Protein 6H0H (pdb70)

Foldseek 3Di:
DQQEFEEEEDQQLVVVLQVVVCVVPVRHYHYDDQDPDLSVVVVQVVCVVVLHDHTQKYKDWLLRQLQCVVVPFFDFPQVVCVCVCQWFDPVQVVSQDALRTGRFFFQFWFLWWKKFQQVLQVVLVHDPQPQAALVSVVVSLVSQCVVDVLAAQAADLFFPLVLQFQLQQQVWAQWDADDSRFAIEGPCLPTVSNVLVLVSVLVCLVVVSHHNPDDPPDLVRLVCCQVRRGGIDGITQQCPLCCVARNVNQAQRMAIAGDHGNVSDQEIGGGITITMTGTPSDPPNVVSVVSRCCCRPNPVSLSSVLSGGHHRTDVLLVDCCQQQDQFHQHPVGDTTRRRNRDSRSVRVVSSVVRYDDDHDHRSRVSVLRVCLCVQCSCSSVHVDRNSRSSVVSSVVVQVVSVVVNHRYHD/DAQEFEEEEDQVLVVVLQVVVCVVPVHHYRYDDCDPQLSVVVVQVVCVVVVHDHTQKYKAWLLRQLQCVVVPFFDFCQVVCVPVCQWFDVVQVVSQDDPRTGRFFFQFFFLWWKKFQQVLLVVLVHDVQPQLALVSVVVSLVSQCVVDVLAAQAADLFFLLVLQFQLQQQVWAQWDADDSRFEIEGHLLPTVSNVLVLVSVLVCLVVVSHHNPDDPPDLVRLVCCQVRSGGIDGITQLCQLVCCASNVNLAQRMAIAGDHGNVSDLGIGGRITITMTGTPSDPCNVVSVVSRCCCRPNPVNLSSVLSGGHHRTDVLLVDCSQQVDQFHQHPVRDTTNRNNRDSRSVRVVSSVVSYDPDHDRRSRVSVLSVCLCVQCSCVRVNPDRNSRSSVVSSVVVQVVSVVVNHNYHD

Solvent-accessible surface area: 32205 Å² total; per-residue (Å²): 194,62,162,44,0,45,0,7,4,32,14,43,5,1,150,54,0,5,35,36,9,59,171,143,56,64,33,127,10,49,48,34,55,8,11,18,36,46,99,0,0,71,15,1,59,25,10,57,129,43,69,47,33,27,2,9,0,0,4,1,13,6,12,0,0,18,12,6,5,77,112,43,26,5,38,58,5,54,114,84,8,118,42,18,117,111,50,1,19,102,32,8,18,72,28,0,72,22,86,70,92,7,26,0,0,0,10,7,8,0,2,0,0,0,0,5,2,81,85,14,0,76,159,16,58,14,67,3,89,145,10,131,32,8,82,48,0,20,70,3,0,78,102,0,34,86,60,21,123,104,56,47,0,7,16,9,34,19,68,7,11,21,0,3,6,0,0,25,1,16,56,8,71,1,0,63,34,64,83,113,16,118,44,2,35,0,55,2,79,62,22,85,1,1,107,41,0,22,121,15,1,38,87,0,14,96,77,132,9,7,17,36,90,9,80,32,49,14,54,14,18,12,93,3,0,55,85,1,30,2,0,0,7,9,13,0,1,37,0,0,2,11,0,3,45,37,0,73,73,0,41,30,69,0,53,0,13,66,13,0,5,15,126,31,76,162,8,3,0,39,20,22,3,4,0,0,0,0,4,121,79,15,120,55,37,102,11,0,15,59,0,0,49,22,1,2,56,24,105,0,20,104,28,5,3,44,10,2,12,4,5,5,6,87,69,0,48,129,21,103,61,1,104,80,15,36,51,0,61,26,55,129,41,131,79,31,64,0,0,39,39,39,77,6,5,108,30,2,37,84,0,41,79,26,26,58,137,50,30,58,52,0,7,3,0,16,72,0,27,46,22,1,39,108,70,0,20,140,3,8,107,33,141,30,55,0,62,105,0,1,45,44,0,7,132,24,0,11,50,31,0,123,131,97,67,31,71,13,130,134,172,55,145,48,0,46,0,30,4,29,20,54,10,0,144,50,0,4,14,29,13,21,111,137,61,68,29,102,5,49,46,109,96,35,7,21,40,49,137,0,1,65,75,2,60,76,10,65,154,78,70,82,59,32,2,8,0,0,4,1,13,9,14,0,0,26,45,11,5,103,158,40,31,4,31,56,0,55,117,59,5,98,41,24,90,102,55,1,23,103,36,13,26,72,30,0,61,24,129,66,90,5,26,0,0,1,10,6,8,0,2,0,0,0,0,1,1,65,92,25,0,70,163,15,51,14,60,2,84,147,8,126,33,8,81,48,0,20,76,5,0,78,99,0,44,87,56,25,119,123,48,43,0,6,17,9,29,16,65,8,12,21,0,1,4,0,0,26,0,21,45,3,114,2,1,58,41,80,88,149,36,94,27,0,47,0,57,0,63,40,17,119,6,0,105,77,0,18,158,14,0,41,79,0,21,85,79,148,10,8,17,33,183,20,88,32,77,41,127,84,18,28,47,3,0,23,30,0,30,1,0,0,6,9,11,0,0,38,0,0,4,10,0,2,49,42,0,24,9,0,10,25,29,0,54,1,13,77,12,0,3,26,134,38,73,148,8,3,0,46,17,20,2,6,0,0,0,0,5,124,84,15,120,54,34,96,15,0,10,60,0,0,49,18,1,2,45,27,101,0,18,98,24,3,6,48,13,3,11,5,4,5,4,89,65,0,49,124,23,92,61,2,87,76,16,37,40,0,46,26,50,24,17,84,130,31,61,0,1,42,38,42,86,6,6,113,30,2,36,73,1,41,81,13,35,59,139,31,27,62,59,1,14,3,1,15,68,0,25,34,20,1,36,108,71,0,15,124,5,9,100,30,143,21,62,1,65,100,0,0,45,42,0,8,128,17,0,9,48,43,0,118,133,100,48,40,49,14,114,143

Nearest PDB structures (foldseek):
  6h0h-assembly2_B  TM=9.991E-01  e=1.687E-83  Bifidobacterium animalis subsp. lactis Bl-04
  7vfq-assembly4_D  TM=8.500E-01  e=2.155E-28  Bifidobacterium longum subsp. infantis ATCC 15697 = JCM 1222 = DSM 20088
  2z8d-assembly1_A  TM=8.404E-01  e=9.253E-28  Bifidobacterium longum
  2z8d-assembly2_B  TM=8.342E-01  e=9.524E-27  Bifidobacterium longum
  3uor-assembly2_B  TM=7.161E-01  e=2.279E-20  Xanthomonas citri pv. citri str. 306

Structure (mmCIF, N/CA/C/O backbone):
data_6H0H
#
_entry.id   6H0H
#
_cell.length_a   56.350
_cell.length_b   71.690
_cell.length_c   88.710
_cell.angle_alpha   90.00
_cell.angle_beta   95.04
_cell.angle_gamma   90.00
#
_symmetry.space_group_name_H-M   'P 1 21 1'
#
loop_
_entity.id
_entity.type
_entity.pdbx_description
1 polymer 'Probable solute binding protein of ABC transporter system for sugars'
2 branched beta-D-galactopyranose-(1-6)-beta-D-galactopyranose
3 non-polymer alpha-D-galactopyranose
4 non-polymer beta-D-galactopyranose
5 non-polymer 'TETRAETHYLENE GLYCOL'
6 non-polymer DI(HYDROXYETHYL)ETHER
7 water water
#
loop_
_atom_site.group_PDB
_atom_site.id
_atom_site.type_symbol
_atom_site.label_atom_id
_atom_site.label_alt_id
_atom_site.label_comp_id
_atom_site.label_asym_id
_atom_site.label_entity_id
_atom_site.label_seq_id
_atom_site.pdbx_PDB_ins_code
_atom_site.Cartn_x
_atom_site.Cartn_y
_atom_site.Cartn_z
_atom_site.occupancy
_atom_site.B_iso_or_equiv
_atom_site.auth_seq_id
_atom_site.auth_comp_id
_atom_site.auth_asym_id
_atom_site.auth_atom_id
_atom_site.pdbx_PDB_model_num
ATOM 1 N N . ASN A 1 17 ? 31.093 49.529 37.824 1.00 39.16 54 ASN A N 1
ATOM 2 C CA . ASN A 1 17 ? 30.680 48.222 38.319 1.00 53.90 54 ASN A CA 1
ATOM 3 C C . ASN A 1 17 ? 29.465 48.311 39.251 1.00 32.38 54 ASN A C 1
ATOM 4 O O . ASN A 1 17 ? 28.888 47.282 39.606 1.00 45.29 54 ASN A O 1
ATOM 14 N N . VAL A 1 18 ? 29.081 49.526 39.649 1.00 21.65 55 VAL A N 1
ATOM 15 C CA . VAL A 1 18 ? 27.978 49.697 40.601 1.00 18.03 55 VAL A CA 1
ATOM 16 C C . VAL A 1 18 ? 26.651 49.354 39.932 1.00 23.99 55 VAL A C 1
ATOM 17 O O . VAL A 1 18 ? 26.250 49.980 38.944 1.00 21.43 55 VAL A O 1
ATOM 30 N N . LYS A 1 19 ? 25.942 48.380 40.495 1.00 16.94 56 LYS A N 1
ATOM 31 C CA . LYS A 1 19 ? 24.657 47.944 39.972 1.00 16.37 56 LYS A CA 1
ATOM 32 C C . LYS A 1 19 ? 23.517 48.130 40.962 1.00 14.13 56 LYS A C 1
ATOM 33 O O . LYS A 1 19 ? 22.370 47.820 40.631 1.00 14.72 56 LYS A O 1
ATOM 52 N N . GLU A 1 20 ? 23.788 48.677 42.147 1.00 14.12 57 GLU A N 1
ATOM 53 C CA . GLU A 1 20 ? 22.775 48.819 43.182 1.00 12.23 57 GLU A CA 1
ATOM 54 C C . GLU A 1 20 ? 23.187 49.953 44.097 1.00 11.47 57 GLU A C 1
ATOM 55 O O . GLU A 1 20 ? 24.383 50.165 44.336 1.00 11.56 57 GLU A O 1
ATOM 67 N N . ILE A 1 21 ? 22.187 50.671 44.608 1.00 11.06 58 ILE A N 1
ATOM 68 C CA . ILE A 1 21 ? 22.398 51.654 45.663 1.00 10.55 58 ILE A CA 1
ATOM 69 C C . ILE A 1 21 ? 21.328 51.474 46.729 1.00 10.38 58 ILE A C 1
ATOM 70 O O . ILE A 1 21 ? 20.269 50.894 46.488 1.00 11.16 58 ILE A O 1
ATOM 86 N N A ASP A 1 22 ? 21.626 51.981 47.927 0.52 10.03 59 ASP A N 1
ATOM 87 N N B ASP A 1 22 ? 21.619 51.983 47.923 0.48 10.03 59 ASP A N 1
ATOM 88 C CA A ASP A 1 22 ? 20.719 51.942 49.069 0.52 9.97 59 ASP A CA 1
ATOM 89 C CA B ASP A 1 22 ? 20.686 51.940 49.039 0.48 9.84 59 ASP A CA 1
ATOM 90 C C A ASP A 1 22 ? 20.209 53.342 49.377 0.52 9.33 59 ASP A C 1
ATOM 91 C C B ASP A 1 22 ? 20.204 53.337 49.383 0.48 9.33 59 ASP A C 1
ATOM 92 O O A ASP A 1 22 ? 21.004 54.283 49.479 0.52 9.04 59 ASP A O 1
ATOM 93 O O B ASP A 1 22 ? 21.011 54.265 49.503 0.48 9.05 59 ASP A O 1
ATOM 110 N N . VAL A 1 23 ? 18.890 53.480 49.516 1.00 9.24 60 VAL A N 1
ATOM 111 C CA . VAL A 1 23 ? 18.245 54.770 49.756 1.00 8.81 60 VAL A CA 1
ATOM 112 C C . VAL A 1 23 ? 17.305 54.638 50.950 1.00 8.69 60 VAL A C 1
ATOM 113 O O . VAL A 1 23 ? 16.508 53.700 51.010 1.00 8.97 60 VAL A O 1
ATOM 126 N N . TRP A 1 24 ? 17.395 55.567 51.896 1.00 8.30 61 TRP A N 1
ATOM 127 C CA . TRP A 1 24 ? 16.396 55.677 52.956 1.00 8.17 61 TRP A CA 1
ATOM 128 C C . TRP A 1 24 ? 15.558 56.918 52.711 1.00 8.07 61 TRP A C 1
ATOM 129 O O . TRP A 1 24 ? 16.103 58.006 52.532 1.00 8.28 61 TRP A O 1
ATOM 150 N N . ALA A 1 25 ? 14.244 56.755 52.702 1.00 7.94 62 ALA A N 1
ATOM 151 C CA . ALA A 1 25 ? 13.344 57.865 52.440 1.00 7.70 62 ALA A CA 1
ATOM 152 C C . ALA A 1 25 ? 11.925 57.431 52.755 1.00 7.86 62 ALA A C 1
ATOM 153 O O . ALA A 1 25 ? 11.583 56.255 52.612 1.00 8.23 62 ALA A O 1
ATOM 160 N N . TRP A 1 26 ? 11.107 58.390 53.185 1.00 8.79 63 TRP A N 1
ATOM 161 C CA . TRP A 1 26 ? 9.698 58.151 53.491 1.00 8.85 63 TRP A CA 1
ATOM 162 C C . TRP A 1 26 ? 8.719 58.854 52.545 1.00 7.87 63 TRP A C 1
ATOM 163 O O . TRP A 1 26 ? 7.528 58.533 52.570 1.00 8.79 63 TRP A O 1
ATOM 184 N N . ASP A 1 27 ? 9.182 59.783 51.716 1.00 7.99 64 ASP A N 1
ATOM 185 C CA . ASP A 1 27 ? 8.316 60.444 50.749 1.00 8.37 64 ASP A CA 1
ATOM 186 C C . ASP A 1 27 ? 7.583 59.382 49.929 1.00 9.23 64 ASP A C 1
ATOM 187 O O . ASP A 1 27 ? 8.229 58.491 49.366 1.00 9.11 64 ASP A O 1
ATOM 196 N N . PRO A 1 28 ? 6.245 59.425 49.856 1.00 9.55 65 PRO A N 1
ATOM 197 C CA . PRO A 1 28 ? 5.491 58.304 49.268 1.00 11.41 65 PRO A CA 1
ATOM 198 C C . PRO A 1 28 ? 5.639 58.171 47.770 1.00 9.20 65 PRO A C 1
ATOM 199 O O . PRO A 1 28 ? 5.246 57.133 47.217 1.00 10.96 65 PRO A O 1
ATOM 210 N N . SER A 1 29 ? 6.135 59.192 47.088 1.00 9.31 66 SER A N 1
ATOM 211 C CA . SER A 1 29 ? 6.358 59.117 45.653 1.00 8.63 66 SER A CA 1
ATOM 212 C C . SER A 1 29 ? 7.651 58.396 45.304 1.00 9.81 66 SER A C 1
ATOM 213 O O . SER A 1 29 ? 7.840 58.029 44.140 1.00 9.08 66 SER A O 1
ATOM 221 N N . LEU A 1 30 ? 8.562 58.209 46.260 1.00 9.02 67 LEU A N 1
ATOM 222 C CA . LEU A 1 30 ? 9.891 57.754 45.877 1.00 8.88 67 LEU A CA 1
ATOM 223 C C . LEU A 1 30 ? 9.888 56.307 45.390 1.00 9.17 67 LEU A C 1
ATOM 224 O O . LEU A 1 30 ? 10.706 55.937 44.542 1.00 10.25 67 LEU A O 1
ATOM 240 N N . LYS A 1 31 ? 8.965 55.486 45.877 1.00 9.38 68 LYS A N 1
ATOM 241 C CA . LYS A 1 31 ? 8.889 54.121 45.372 1.00 9.85 68 LYS A CA 1
ATOM 242 C C . LYS A 1 31 ? 8.665 54.105 43.860 1.00 10.09 68 LYS A C 1
ATOM 243 O O . LYS A 1 31 ? 9.377 53.414 43.123 1.00 12.00 68 LYS A O 1
ATOM 262 N N . GLN A 1 32 ? 7.700 54.887 43.371 1.00 10.00 69 GLN A N 1
ATOM 263 C CA . GLN A 1 32 ? 7.453 54.939 41.930 1.00 10.24 69 GLN A CA 1
ATOM 264 C C . GLN A 1 32 ? 8.658 55.510 41.192 1.00 10.13 69 GLN A C 1
ATOM 265 O O . GLN A 1 32 ? 9.070 55.005 40.141 1.00 10.45 69 GLN A O 1
ATOM 279 N N . ILE A 1 33 ? 9.216 56.595 41.709 1.00 9.71 70 ILE A N 1
ATOM 280 C CA . ILE A 1 33 ? 10.288 57.260 40.988 1.00 9.60 70 ILE A CA 1
ATOM 281 C C . ILE A 1 33 ? 11.514 56.363 40.938 1.00 9.82 70 ILE A C 1
ATOM 282 O O . ILE A 1 33 ? 12.207 56.290 39.915 1.00 10.19 70 ILE A O 1
ATOM 298 N N . ALA A 1 34 ? 11.773 55.625 42.019 1.00 9.83 71 ALA A N 1
ATOM 299 C CA . ALA A 1 34 ? 12.888 54.688 42.025 1.00 10.26 71 ALA A CA 1
ATOM 300 C C . ALA A 1 34 ? 12.651 53.543 41.056 1.00 11.27 71 ALA A C 1
ATOM 301 O O . ALA A 1 34 ? 13.584 53.093 40.388 1.00 11.24 71 ALA A O 1
ATOM 308 N N . ALA A 1 35 ? 11.415 53.048 40.972 1.00 11.23 72 ALA A N 1
ATOM 309 C CA . ALA A 1 35 ? 11.104 52.005 39.998 1.00 12.02 72 ALA A CA 1
ATOM 310 C C . ALA A 1 35 ? 11.312 52.514 38.578 1.00 11.85 72 ALA A C 1
ATOM 311 O O . ALA A 1 35 ? 11.834 51.794 37.717 1.00 12.27 72 ALA A O 1
ATOM 318 N N . ASP A 1 36 ? 10.924 53.759 38.316 1.00 12.48 73 ASP A N 1
ATOM 319 C CA . ASP A 1 36 ? 11.153 54.349 37.003 1.00 11.20 73 ASP A CA 1
ATOM 320 C C . ASP A 1 36 ? 12.649 54.472 36.711 1.00 11.21 73 ASP A C 1
ATOM 321 O O . ASP A 1 36 ? 13.092 54.223 35.588 1.00 11.63 73 ASP A O 1
ATOM 330 N N . TYR A 1 37 ? 13.438 54.850 37.715 1.00 10.87 74 TYR A N 1
ATOM 331 C CA . TYR A 1 37 ? 14.879 54.948 37.540 1.00 10.88 74 TYR A CA 1
ATOM 332 C C . TYR A 1 37 ? 15.484 53.592 37.195 1.00 11.38 74 TYR A C 1
ATOM 333 O O . TYR A 1 37 ? 16.353 53.499 36.323 1.00 11.62 74 TYR A O 1
ATOM 351 N N . GLU A 1 38 ? 15.060 52.543 37.903 1.00 11.66 75 GLU A N 1
ATOM 352 C CA . GLU A 1 38 ? 15.529 51.193 37.598 1.00 12.95 75 GLU A CA 1
ATOM 353 C C . GLU A 1 38 ? 15.240 50.824 36.153 1.00 14.34 75 GLU A C 1
ATOM 354 O O . GLU A 1 38 ? 16.093 50.246 35.482 1.00 14.58 75 GLU A O 1
ATOM 366 N N . LYS A 1 39 ? 14.047 51.150 35.654 1.00 12.50 76 LYS A N 1
ATOM 367 C CA . LYS A 1 39 ? 13.695 50.794 34.284 1.00 13.62 76 LYS A CA 1
ATOM 368 C C . LYS A 1 39 ? 14.574 51.527 33.284 1.00 13.91 76 LYS A C 1
ATOM 369 O O . LYS A 1 39 ? 14.945 50.973 32.239 1.00 17.11 76 LYS A O 1
ATOM 388 N N . LYS A 1 40 ? 14.918 52.767 33.585 1.00 12.49 77 LYS A N 1
ATOM 389 C CA . LYS A 1 40 ? 15.691 53.604 32.679 1.00 14.30 77 LYS A CA 1
ATOM 390 C C . LYS A 1 40 ? 17.161 53.198 32.659 1.00 19.23 77 LYS A C 1
ATOM 391 O O . LYS A 1 40 ? 17.799 53.228 31.600 1.00 18.74 77 LYS A O 1
ATOM 410 N N . THR A 1 41 ? 17.716 52.789 33.805 1.00 13.86 78 THR A N 1
ATOM 411 C CA . THR A 1 41 ? 19.158 52.632 33.946 1.00 12.59 78 THR A CA 1
ATOM 412 C C . THR A 1 41 ? 19.635 51.207 34.195 1.00 13.94 78 THR A C 1
ATOM 413 O O . THR A 1 41 ? 20.826 50.941 34.009 1.00 16.25 78 THR A O 1
ATOM 424 N N . GLY A 1 42 ? 18.778 50.313 34.668 1.00 13.17 79 GLY A N 1
ATOM 425 C CA . GLY A 1 42 ? 19.230 49.005 35.096 1.00 13.97 79 GLY A CA 1
ATOM 426 C C . GLY A 1 42 ? 19.877 48.963 36.459 1.00 16.54 79 GLY A C 1
ATOM 427 O O . GLY A 1 42 ? 20.348 47.896 36.869 1.00 19.03 79 GLY A O 1
ATOM 431 N N . ILE A 1 43 ? 19.932 50.082 37.165 1.00 13.28 80 ILE A N 1
ATOM 432 C CA . ILE A 1 43 ? 20.498 50.134 38.509 1.00 13.17 80 ILE A CA 1
ATOM 433 C C . ILE A 1 43 ? 19.397 49.826 39.510 1.00 13.44 80 ILE A C 1
ATOM 434 O O . ILE A 1 43 ? 18.325 50.426 39.474 1.00 15.75 80 ILE A O 1
ATOM 450 N N . LYS A 1 44 ? 19.659 48.882 40.404 1.00 13.66 81 LYS A N 1
ATOM 451 C CA . LYS A 1 44 ? 18.699 48.546 41.443 1.00 12.23 81 LYS A CA 1
ATOM 452 C C . LYS A 1 44 ? 18.746 49.606 42.538 1.00 12.16 81 LYS A C 1
ATOM 453 O O . LYS A 1 44 ? 19.821 49.929 43.050 1.00 13.06 81 LYS A O 1
ATOM 472 N N . VAL A 1 45 ? 17.590 50.126 42.905 1.00 11.37 82 VAL A N 1
ATOM 473 C CA . VAL A 1 45 ? 17.486 51.093 43.994 1.00 10.99 82 VAL A CA 1
ATOM 474 C C . VAL A 1 45 ? 16.807 50.389 45.153 1.00 12.78 82 VAL A C 1
ATOM 475 O O . VAL A 1 45 ? 15.590 50.162 45.130 1.00 13.80 82 VAL A O 1
ATOM 488 N N A ASN A 1 46 ? 17.591 50.062 46.179 0.68 10.82 83 ASN A N 1
ATOM 489 N N B ASN A 1 46 ? 17.588 50.042 46.172 0.32 10.93 83 ASN A N 1
ATOM 490 C CA A ASN A 1 46 ? 17.087 49.408 47.381 0.68 10.84 83 ASN A CA 1
ATOM 491 C CA B ASN A 1 46 ? 17.063 49.385 47.363 0.32 11.11 83 ASN A CA 1
ATOM 492 C C A ASN A 1 46 ? 16.572 50.509 48.290 0.68 11.18 83 ASN A C 1
ATOM 493 C C B ASN A 1 46 ? 16.566 50.475 48.300 0.32 11.55 83 ASN A C 1
ATOM 494 O O A ASN A 1 46 ? 17.329 51.111 49.058 0.68 11.90 83 ASN A O 1
ATOM 495 O O B ASN A 1 46 ? 17.329 51.038 49.092 0.32 10.05 83 ASN A O 1
ATOM 516 N N . LEU A 1 47 ? 15.274 50.760 48.203 1.00 10.26 84 LEU A N 1
ATOM 517 C CA . LEU A 1 47 ? 14.635 51.857 48.900 1.00 9.83 84 LEU A CA 1
ATOM 518 C C . LEU A 1 47 ? 13.917 51.342 50.139 1.00 10.01 84 LEU A C 1
ATOM 519 O O . LEU A 1 47 ? 13.135 50.384 50.061 1.00 13.02 84 LEU A O 1
ATOM 535 N N . LYS A 1 48 ? 14.180 51.981 51.271 1.00 9.50 85 LYS A N 1
ATOM 536 C CA . LYS A 1 48 ? 13.534 51.635 52.531 1.00 9.64 85 LYS A CA 1
ATOM 537 C C . LYS A 1 48 ? 13.012 52.886 53.211 1.00 9.33 85 LYS A C 1
ATOM 538 O O . LYS A 1 48 ? 13.731 53.883 53.315 1.00 9.10 85 LYS A O 1
ATOM 557 N N . ASN A 1 49 ? 11.772 52.823 53.679 1.00 9.54 86 ASN A N 1
ATOM 558 C CA . ASN A 1 49 ? 11.250 53.785 54.639 1.00 8.74 86 ASN A CA 1
ATOM 559 C C . ASN A 1 49 ? 11.591 53.225 56.018 1.00 10.15 86 ASN A C 1
ATOM 560 O O . ASN A 1 49 ? 10.989 52.244 56.470 1.00 11.47 86 ASN A O 1
ATOM 571 N N . VAL A 1 50 ? 12.596 53.810 56.663 1.00 9.53 87 VAL A N 1
ATOM 572 C CA . VAL A 1 50 ? 13.025 53.355 57.979 1.00 10.09 87 VAL A CA 1
ATOM 573 C C . VAL A 1 50 ? 12.431 54.215 59.081 1.00 13.65 87 VAL A C 1
ATOM 574 O O . VAL A 1 50 ? 12.853 54.114 60.241 1.00 18.50 87 VAL A O 1
ATOM 587 N N . GLY A 1 51 ? 11.434 55.024 58.751 1.00 10.15 88 GLY A N 1
ATOM 588 C CA . GLY A 1 51 ? 10.842 55.949 59.689 1.00 10.00 88 GLY A CA 1
ATOM 589 C C . GLY A 1 51 ? 10.682 57.328 59.092 1.00 11.22 88 GLY A C 1
ATOM 590 O O . GLY A 1 51 ? 11.407 57.699 58.172 1.00 8.21 88 GLY A O 1
ATOM 594 N N . THR A 1 52 ? 9.726 58.090 59.606 1.00 10.54 89 THR A N 1
ATOM 595 C CA . THR A 1 52 ? 9.521 59.478 59.221 1.00 7.79 89 THR A CA 1
ATOM 596 C C . THR A 1 52 ? 10.355 60.382 60.114 1.00 9.25 89 THR A C 1
ATOM 597 O O . THR A 1 52 ? 10.594 60.083 61.291 1.00 9.95 89 THR A O 1
ATOM 608 N N . ASN A 1 53 ? 10.786 61.503 59.544 1.00 8.63 90 ASN A N 1
ATOM 609 C CA . ASN A 1 53 ? 11.585 62.545 60.195 1.00 9.17 90 ASN A CA 1
ATOM 610 C C . ASN A 1 53 ? 12.526 62.029 61.277 1.00 7.60 90 ASN A C 1
ATOM 611 O O . ASN A 1 53 ? 13.511 61.369 60.955 1.00 9.49 90 ASN A O 1
ATOM 622 N N A THR A 1 54 ? 12.258 62.334 62.547 0.69 10.48 91 THR A N 1
ATOM 623 N N B THR A 1 54 ? 12.203 62.312 62.542 0.31 12.82 91 THR A N 1
ATOM 624 C CA A THR A 1 54 ? 13.231 62.028 63.589 0.69 12.64 91 THR A CA 1
ATOM 625 C CA B THR A 1 54 ? 13.114 62.041 63.647 0.31 8.44 91 THR A CA 1
ATOM 626 C C A THR A 1 54 ? 13.491 60.534 63.727 0.69 9.44 91 THR A C 1
ATOM 627 C C B THR A 1 54 ? 13.448 60.559 63.766 0.31 7.81 91 THR A C 1
ATOM 628 O O A THR A 1 54 ? 14.583 60.144 64.159 0.69 11.70 91 THR A O 1
ATOM 629 O O B THR A 1 54 ? 14.547 60.209 64.210 0.31 8.05 91 THR A O 1
ATOM 650 N N . LYS A 1 55 ? 12.522 59.678 63.384 1.00 10.22 92 LYS A N 1
ATOM 651 C CA . LYS A 1 55 ? 12.807 58.245 63.399 1.00 10.00 92 LYS A CA 1
ATOM 652 C C . LYS A 1 55 ? 13.874 57.880 62.365 1.00 8.94 92 LYS A C 1
ATOM 653 O O . LYS A 1 55 ? 14.757 57.059 62.637 1.00 10.03 92 LYS A O 1
ATOM 673 N N . GLU A 1 56 ? 13.831 58.470 61.173 1.00 8.50 93 GLU A N 1
ATOM 674 C CA . GLU A 1 56 ? 14.907 58.225 60.229 1.00 8.24 93 GLU A CA 1
ATOM 675 C C . GLU A 1 56 ? 16.220 58.789 60.748 1.00 7.58 93 GLU A C 1
ATOM 676 O O . GLU A 1 56 ? 17.270 58.146 60.622 1.00 7.99 93 GLU A O 1
ATOM 688 N N . TYR A 1 57 ? 16.185 59.992 61.329 1.00 7.98 94 TYR A N 1
ATOM 689 C CA . TYR A 1 57 ? 17.429 60.625 61.755 1.00 7.63 94 TYR A CA 1
ATOM 690 C C . TYR A 1 57 ? 18.100 59.857 62.882 1.00 8.08 94 TYR A C 1
ATOM 691 O O . TYR A 1 57 ? 19.331 59.778 62.912 1.00 8.52 94 TYR A O 1
ATOM 709 N N . THR A 1 58 ? 17.327 59.235 63.767 1.00 8.32 95 THR A N 1
ATOM 710 C CA . THR A 1 58 ? 17.931 58.386 64.782 1.00 9.62 95 THR A CA 1
ATOM 711 C C . THR A 1 58 ? 18.716 57.255 64.132 1.00 9.90 95 THR A C 1
ATOM 712 O O . THR A 1 58 ? 19.842 56.948 64.547 1.00 9.77 95 THR A O 1
ATOM 723 N N . GLN A 1 59 ? 18.135 56.626 63.110 1.00 8.80 96 GLN A N 1
ATOM 724 C CA . GLN A 1 59 ? 18.811 55.513 62.443 1.00 9.72 96 GLN A CA 1
ATOM 725 C C . GLN A 1 59 ? 20.038 55.986 61.685 1.00 9.04 96 GLN A C 1
ATOM 726 O O . GLN A 1 59 ? 21.058 55.287 61.655 1.00 9.59 96 GLN A O 1
ATOM 740 N N A LEU A 1 60 ? 19.945 57.146 61.023 0.49 8.38 97 LEU A N 1
ATOM 741 N N B LEU A 1 60 ? 19.955 57.161 61.060 0.51 9.30 97 LEU A N 1
ATOM 742 C CA A LEU A 1 60 ? 21.116 57.718 60.367 0.49 8.46 97 LEU A CA 1
ATOM 743 C CA B LEU A 1 60 ? 21.111 57.702 60.362 0.51 8.33 97 LEU A CA 1
ATOM 744 C C A LEU A 1 60 ? 22.214 57.985 61.380 0.49 8.67 97 LEU A C 1
ATOM 745 C C B LEU A 1 60 ? 22.221 58.055 61.345 0.51 11.88 97 LEU A C 1
ATOM 746 O O A LEU A 1 60 ? 23.371 57.606 61.175 0.49 11.30 97 LEU A O 1
ATOM 747 O O B LEU A 1 60 ? 23.397 57.785 61.088 0.51 8.87 97 LEU A O 1
ATOM 778 N N . ASP A 1 61 ? 21.863 58.669 62.476 1.00 9.90 98 ASP A N 1
ATOM 779 C CA . ASP A 1 61 ? 22.849 58.983 63.502 1.00 9.52 98 ASP A CA 1
ATOM 780 C C . ASP A 1 61 ? 23.523 57.712 64.002 1.00 10.45 98 ASP A C 1
ATOM 781 O O . ASP A 1 61 ? 24.745 57.671 64.178 1.00 12.21 98 ASP A O 1
ATOM 791 N N . ASN A 1 62 ? 22.741 56.650 64.216 1.00 9.79 99 ASN A N 1
ATOM 792 C CA . ASN A 1 62 ? 23.321 55.401 64.691 1.00 10.89 99 ASN A CA 1
ATOM 793 C C . ASN A 1 62 ? 24.293 54.816 63.671 1.00 11.17 99 ASN A C 1
ATOM 794 O O . ASN A 1 62 ? 25.376 54.355 64.035 1.00 10.99 99 ASN A O 1
ATOM 805 N N . ALA A 1 63 ? 23.930 54.837 62.381 1.00 10.11 100 ALA A N 1
ATOM 806 C CA . ALA A 1 63 ? 24.823 54.286 61.366 1.00 12.28 100 ALA A CA 1
ATOM 807 C C . ALA A 1 63 ? 26.071 55.141 61.197 1.00 10.62 100 ALA A C 1
ATOM 808 O O . ALA A 1 63 ? 27.173 54.612 60.991 1.00 12.35 100 ALA A O 1
ATOM 815 N N . ILE A 1 64 ? 25.916 56.462 61.276 1.00 12.25 101 ILE A N 1
ATOM 816 C CA . ILE A 1 64 ? 27.065 57.361 61.217 1.00 17.82 101 ILE A CA 1
ATOM 817 C C . ILE A 1 64 ? 28.017 57.066 62.366 1.00 17.04 101 ILE A C 1
ATOM 818 O O . ILE A 1 64 ? 29.232 56.939 62.171 1.00 18.84 101 ILE A O 1
ATOM 834 N N A GLU A 1 65 ? 27.474 56.974 63.581 0.52 14.28 102 GLU A N 1
ATOM 835 N N B GLU A 1 65 ? 27.484 56.920 63.576 0.48 10.93 102 GLU A N 1
ATOM 836 C CA A GLU A 1 65 ? 28.279 56.657 64.757 0.52 14.51 102 GLU A CA 1
ATOM 837 C CA B GLU A 1 65 ? 28.343 56.688 64.733 0.48 17.54 102 GLU A CA 1
ATOM 838 C C A GLU A 1 65 ? 29.015 55.334 64.568 0.52 18.57 102 GLU A C 1
ATOM 839 C C B GLU A 1 65 ? 28.943 55.283 64.751 0.48 11.41 102 GLU A C 1
ATOM 840 O O A GLU A 1 65 ? 30.222 55.229 64.819 0.52 13.58 102 GLU A O 1
ATOM 841 O O B GLU A 1 65 ? 29.998 55.078 65.362 0.48 16.67 102 GLU A O 1
ATOM 864 N N . ALA A 1 66 ? 28.299 54.316 64.095 1.00 12.88 103 ALA A N 1
ATOM 865 C CA . ALA A 1 66 ? 28.854 52.979 63.958 1.00 14.82 103 ALA A CA 1
ATOM 866 C C . ALA A 1 66 ? 29.888 52.886 62.841 1.00 13.73 103 ALA A C 1
ATOM 867 O O . ALA A 1 66 ? 30.693 51.957 62.845 1.00 14.52 103 ALA A O 1
ATOM 875 N N . GLY A 1 67 ? 29.875 53.825 61.890 1.00 15.80 104 GLY A N 1
ATOM 876 C CA . GLY A 1 67 ? 30.778 53.750 60.767 1.00 16.81 104 GLY A CA 1
ATOM 877 C C . GLY A 1 67 ? 30.399 52.710 59.756 1.00 16.88 104 GLY A C 1
ATOM 878 O O . GLY A 1 67 ? 31.220 52.364 58.899 1.00 23.37 104 GLY A O 1
ATOM 882 N N . SER A 1 68 ? 29.167 52.207 59.822 1.00 15.38 105 SER A N 1
ATOM 883 C CA . SER A 1 68 ? 28.725 51.122 58.959 1.00 18.39 105 SER A CA 1
ATOM 884 C C . SER A 1 68 ? 27.204 51.137 58.890 1.00 16.43 105 SER A C 1
ATOM 885 O O . SER A 1 68 ? 26.530 51.545 59.841 1.00 16.65 105 SER A O 1
ATOM 893 N N . GLY A 1 69 ? 26.672 50.673 57.761 1.00 17.96 106 GLY A N 1
ATOM 894 C CA . GLY A 1 69 ? 25.245 50.475 57.614 1.00 16.82 106 GLY A CA 1
ATOM 895 C C . GLY A 1 69 ? 24.463 51.686 57.156 1.00 12.91 106 GLY A C 1
ATOM 896 O O . GLY A 1 69 ? 23.221 51.628 57.122 1.00 15.36 106 GLY A O 1
ATOM 900 N N . ALA A 1 70 ? 25.128 52.788 56.843 1.00 11.64 107 ALA A N 1
ATOM 901 C CA . ALA A 1 70 ? 24.406 53.927 56.328 1.00 11.04 107 ALA A CA 1
ATOM 902 C C . ALA A 1 70 ? 23.985 53.669 54.882 1.00 10.20 107 ALA A C 1
ATOM 903 O O . ALA A 1 70 ? 24.634 52.904 54.156 1.00 12.13 107 ALA A O 1
ATOM 910 N N . PRO A 1 71 ? 22.894 54.286 54.446 1.00 9.34 108 PRO A N 1
ATOM 911 C CA . PRO A 1 71 ? 22.515 54.214 53.030 1.00 8.38 108 PRO A CA 1
ATOM 912 C C . PRO A 1 71 ? 23.467 55.067 52.216 1.00 9.62 108 PRO A C 1
ATOM 913 O O . PRO A 1 71 ? 24.231 55.872 52.753 1.00 9.79 108 PRO A O 1
ATOM 924 N N . ASP A 1 72 ? 23.414 54.896 50.899 1.00 8.38 109 ASP A N 1
ATOM 925 C CA . ASP A 1 72 ? 24.153 55.797 50.024 1.00 8.41 109 ASP A CA 1
ATOM 926 C C . ASP A 1 72 ? 23.469 57.148 49.910 1.00 8.04 109 ASP A C 1
ATOM 927 O O . ASP A 1 72 ? 24.147 58.167 49.792 1.00 8.35 109 ASP A O 1
ATOM 936 N N . VAL A 1 73 ? 22.144 57.169 49.992 1.00 7.73 110 VAL A N 1
ATOM 937 C CA . VAL A 1 73 ? 21.329 58.362 49.830 1.00 7.39 110 VAL A CA 1
ATOM 938 C C . VAL A 1 73 ? 20.298 58.377 50.947 1.00 7.53 110 VAL A C 1
ATOM 939 O O . VAL A 1 73 ? 19.716 57.339 51.267 1.00 7.22 110 VAL A O 1
ATOM 952 N N . ALA A 1 74 ? 20.042 59.554 51.519 1.00 6.98 111 ALA A N 1
ATOM 953 C CA . ALA A 1 74 ? 18.973 59.697 52.488 1.00 6.79 111 ALA A CA 1
ATOM 954 C C . ALA A 1 74 ? 18.141 60.928 52.210 1.00 6.86 111 ALA A C 1
ATOM 955 O O . ALA A 1 74 ? 18.660 61.954 51.780 1.00 6.91 111 ALA A O 1
ATOM 962 N N . GLN A 1 75 ? 16.852 60.817 52.530 1.00 6.58 112 GLN A N 1
ATOM 963 C CA . GLN A 1 75 ? 15.974 61.966 52.587 1.00 6.87 112 GLN A CA 1
ATOM 964 C C . GLN A 1 75 ? 16.306 62.780 53.832 1.00 6.22 112 GLN A C 1
ATOM 965 O O . GLN A 1 75 ? 16.248 62.277 54.965 1.00 6.90 112 GLN A O 1
ATOM 979 N N A ILE A 1 76 ? 16.659 64.040 53.641 0.52 6.07 113 ILE A N 1
ATOM 980 N N B ILE A 1 76 ? 16.695 64.034 53.616 0.48 7.03 113 ILE A N 1
ATOM 981 C CA A ILE A 1 76 ? 16.983 64.912 54.752 0.52 9.88 113 ILE A CA 1
ATOM 982 C CA B ILE A 1 76 ? 17.040 64.981 54.666 0.48 6.13 113 ILE A CA 1
ATOM 983 C C A ILE A 1 76 ? 16.236 66.218 54.562 0.52 5.95 113 ILE A C 1
ATOM 984 C C B ILE A 1 76 ? 16.129 66.186 54.478 0.48 5.93 113 ILE A C 1
ATOM 985 O O A ILE A 1 76 ? 16.452 66.931 53.575 0.52 5.97 113 ILE A O 1
ATOM 986 O O B ILE A 1 76 ? 16.121 66.802 53.407 0.48 5.85 113 ILE A O 1
ATOM 1017 N N . GLU A 1 77 ? 15.348 66.519 55.498 1.00 6.07 114 GLU A N 1
ATOM 1018 C CA . GLU A 1 77 ? 14.539 67.724 55.416 1.00 6.43 114 GLU A CA 1
ATOM 1019 C C . GLU A 1 77 ? 15.414 68.959 55.506 1.00 5.86 114 GLU A C 1
ATOM 1020 O O . GLU A 1 77 ? 16.502 68.944 56.092 1.00 6.18 114 GLU A O 1
ATOM 1033 N N . TYR A 1 78 ? 14.930 70.053 54.906 1.00 5.97 115 TYR A N 1
ATOM 1034 C CA . TYR A 1 78 ? 15.710 71.289 54.940 1.00 5.91 115 TYR A CA 1
ATOM 1035 C C . TYR A 1 78 ? 16.119 71.670 56.357 1.00 6.08 115 TYR A C 1
ATOM 1036 O O . TYR A 1 78 ? 17.247 72.117 56.575 1.00 6.59 115 TYR A O 1
ATOM 1054 N N . TYR A 1 79 ? 15.230 71.497 57.333 1.00 6.19 116 TYR A N 1
ATOM 1055 C CA . TYR A 1 79 ? 15.584 71.917 58.687 1.00 6.26 116 TYR A CA 1
ATOM 1056 C C . TYR A 1 79 ? 16.714 71.086 59.274 1.00 6.47 116 TYR A C 1
ATOM 1057 O O . TYR A 1 79 ? 17.429 71.574 60.147 1.00 6.72 116 TYR A O 1
ATOM 1075 N N . ALA A 1 80 ? 16.878 69.841 58.834 1.00 6.41 117 ALA A N 1
ATOM 1076 C CA . ALA A 1 80 ? 17.879 68.937 59.380 1.00 6.88 117 ALA A CA 1
ATOM 1077 C C . ALA A 1 80 ? 19.204 69.014 58.642 1.00 6.75 117 ALA A C 1
ATOM 1078 O O . ALA A 1 80 ? 20.225 68.578 59.177 1.00 8.15 117 ALA A O 1
ATOM 1085 N N A LEU A 1 81 ? 19.210 69.547 57.419 0.46 6.63 118 LEU A N 1
ATOM 1086 N N B LEU A 1 81 ? 19.209 69.563 57.433 0.54 7.02 118 LEU A N 1
ATOM 1087 C CA A LEU A 1 81 ? 20.448 69.600 56.650 0.46 7.16 118 LEU A CA 1
ATOM 1088 C CA B LEU A 1 81 ? 20.437 69.592 56.654 0.54 6.80 118 LEU A CA 1
ATOM 1089 C C A LEU A 1 81 ? 21.588 70.303 57.372 0.46 7.12 118 LEU A C 1
ATOM 1090 C C B LEU A 1 81 ? 21.590 70.317 57.344 0.54 7.43 118 LEU A C 1
ATOM 1091 O O A LEU A 1 81 ? 22.722 69.791 57.323 0.46 9.86 118 LEU A O 1
ATOM 1092 O O B LEU A 1 81 ? 22.734 69.832 57.253 0.54 7.35 118 LEU A O 1
ATOM 1123 N N . PRO A 1 82 ? 21.393 71.452 58.015 1.00 7.18 119 PRO A N 1
ATOM 1124 C CA . PRO A 1 82 ? 22.553 72.098 58.653 1.00 8.37 119 PRO A CA 1
ATOM 1125 C C . PRO A 1 82 ? 23.276 71.179 59.627 1.00 7.77 119 PRO A C 1
ATOM 1126 O O . PRO A 1 82 ? 24.499 71.066 59.578 1.00 8.40 119 PRO A O 1
ATOM 1137 N N . GLN A 1 83 ? 22.553 70.488 60.508 1.00 7.69 120 GLN A N 1
ATOM 1138 C CA . GLN A 1 83 ? 23.241 69.666 61.494 1.00 8.76 120 GLN A CA 1
ATOM 1139 C C . GLN A 1 83 ? 24.072 68.581 60.825 1.00 8.24 120 GLN A C 1
ATOM 1140 O O . GLN A 1 83 ? 25.218 68.329 61.223 1.00 9.41 120 GLN A O 1
ATOM 1154 N N . TYR A 1 84 ? 23.507 67.904 59.820 1.00 8.47 121 TYR A N 1
ATOM 1155 C CA . TYR A 1 84 ? 24.254 66.850 59.140 1.00 8.78 121 TYR A CA 1
ATOM 1156 C C . TYR A 1 84 ? 25.414 67.414 58.338 1.00 8.09 121 TYR A C 1
ATOM 1157 O O . TYR A 1 84 ? 26.497 66.822 58.303 1.00 8.67 121 TYR A O 1
ATOM 1175 N N . ALA A 1 85 ? 25.201 68.554 57.671 1.00 8.28 122 ALA A N 1
ATOM 1176 C CA . ALA A 1 85 ? 26.243 69.118 56.830 1.00 8.22 122 ALA A CA 1
ATOM 1177 C C . ALA A 1 85 ? 27.408 69.642 57.642 1.00 9.09 122 ALA A C 1
ATOM 1178 O O . ALA A 1 85 ? 28.569 69.429 57.278 1.00 9.93 122 ALA A O 1
ATOM 1185 N N . ILE A 1 86 ? 27.113 70.338 58.745 1.00 10.40 123 ILE A N 1
ATOM 1186 C CA . ILE A 1 86 ? 28.154 70.912 59.589 1.00 11.04 123 ILE A CA 1
ATOM 1187 C C . ILE A 1 86 ? 29.032 69.837 60.193 1.00 14.99 123 ILE A C 1
ATOM 1188 O O . ILE A 1 86 ? 30.233 70.050 60.390 1.00 16.28 123 ILE A O 1
ATOM 1204 N N A LYS A 1 87 ? 28.457 68.682 60.514 0.50 12.56 124 LYS A N 1
ATOM 1205 N N B LYS A 1 87 ? 28.458 68.683 60.518 0.50 12.44 124 LYS A N 1
ATOM 1206 C CA A LYS A 1 87 ? 29.200 67.575 61.100 0.50 14.95 124 LYS A CA 1
ATOM 1207 C CA B LYS A 1 87 ? 29.211 67.581 61.102 0.50 16.09 124 LYS A CA 1
ATOM 1208 C C A LYS A 1 87 ? 29.986 66.773 60.073 0.50 11.84 124 LYS A C 1
ATOM 1209 C C B LYS A 1 87 ? 29.992 66.777 60.074 0.50 11.27 124 LYS A C 1
ATOM 1210 O O A LYS A 1 87 ? 30.681 65.823 60.451 0.50 15.62 124 LYS A O 1
ATOM 1211 O O B LYS A 1 87 ? 30.688 65.828 60.451 0.50 15.65 124 LYS A O 1
ATOM 1248 N N . GLY A 1 88 ? 29.888 67.122 58.793 1.00 12.09 125 GLY A N 1
ATOM 1249 C CA . GLY A 1 88 ? 30.657 66.455 57.764 1.00 13.65 125 GLY A CA 1
ATOM 1250 C C . GLY A 1 88 ? 30.068 65.144 57.304 1.00 10.15 125 GLY A C 1
ATOM 1251 O O . GLY A 1 88 ? 30.772 64.350 56.684 1.00 12.84 125 GLY A O 1
ATOM 1256 N N . ASN A 1 89 ? 28.779 64.919 57.530 1.00 9.03 126 ASN A N 1
ATOM 1257 C CA . ASN A 1 89 ? 28.168 63.636 57.212 1.00 10.42 126 ASN A CA 1
ATOM 1258 C C . ASN A 1 89 ? 27.615 63.562 55.798 1.00 10.11 126 ASN A C 1
ATOM 1259 O O . ASN A 1 89 ? 27.226 62.474 55.366 1.00 9.78 126 ASN A O 1
ATOM 1270 N N . LEU A 1 90 ? 27.551 64.682 55.074 1.00 8.52 127 LEU A N 1
ATOM 1271 C CA . LEU A 1 90 ? 26.980 64.733 53.730 1.00 8.32 127 LEU A CA 1
ATOM 1272 C C . LEU A 1 90 ? 28.062 65.090 52.724 1.00 9.08 127 LEU A C 1
ATOM 1273 O O . LEU A 1 90 ? 28.939 65.912 53.002 1.00 10.30 127 LEU A O 1
ATOM 1289 N N . LEU A 1 91 ? 27.989 64.474 51.544 1.00 9.15 128 LEU A N 1
ATOM 1290 C CA . LEU A 1 91 ? 28.952 64.750 50.486 1.00 9.23 128 LEU A CA 1
ATOM 1291 C C . LEU A 1 91 ? 28.694 66.128 49.867 1.00 10.50 128 LEU A C 1
ATOM 1292 O O . LEU A 1 91 ? 27.562 66.452 49.505 1.00 8.94 128 LEU A O 1
ATOM 1308 N N . ASP A 1 92 ? 29.755 66.922 49.738 1.00 9.38 129 ASP A N 1
ATOM 1309 C CA . ASP A 1 92 ? 29.720 68.202 49.030 1.00 9.48 129 ASP A CA 1
ATOM 1310 C C . ASP A 1 92 ? 29.549 67.927 47.542 1.00 9.57 129 ASP A C 1
ATOM 1311 O O . ASP A 1 92 ? 30.431 67.337 46.903 1.00 10.76 129 ASP A O 1
ATOM 1320 N N . ILE A 1 93 ? 28.413 68.343 46.991 1.00 9.26 130 ILE A N 1
ATOM 1321 C CA . ILE A 1 93 ? 28.094 68.129 45.580 1.00 10.13 130 ILE A CA 1
ATOM 1322 C C . ILE A 1 93 ? 28.080 69.447 44.803 1.00 9.56 130 ILE A C 1
ATOM 1323 O O . ILE A 1 93 ? 27.526 69.508 43.686 1.00 11.12 130 ILE A O 1
ATOM 1339 N N . THR A 1 94 ? 28.695 70.500 45.355 1.00 10.12 131 THR A N 1
ATOM 1340 C CA . THR A 1 94 ? 28.703 71.817 44.708 1.00 10.34 131 THR A CA 1
ATOM 1341 C C . THR A 1 94 ? 29.115 71.744 43.236 1.00 13.44 131 THR A C 1
ATOM 1342 O O . THR A 1 94 ? 28.497 72.388 42.377 1.00 13.17 131 THR A O 1
ATOM 1353 N N . ASP A 1 95 ? 30.163 70.977 42.914 1.00 12.88 132 ASP A N 1
ATOM 1354 C CA . ASP A 1 95 ? 30.676 70.972 41.542 1.00 16.11 132 ASP A CA 1
ATOM 1355 C C . ASP A 1 95 ? 29.707 70.367 40.522 1.00 14.55 132 ASP A C 1
ATOM 1356 O O . ASP A 1 95 ? 29.954 70.501 39.315 1.00 19.31 132 ASP A O 1
ATOM 1365 N N . LYS A 1 96 ? 28.617 69.746 40.955 1.00 12.13 133 LYS A N 1
ATOM 1366 C CA . LYS A 1 96 ? 27.604 69.212 40.051 1.00 12.02 133 LYS A CA 1
ATOM 1367 C C . LYS A 1 96 ? 26.468 70.187 39.768 1.00 13.72 133 LYS A C 1
ATOM 1368 O O . LYS A 1 96 ? 25.576 69.856 38.983 1.00 13.02 133 LYS A O 1
ATOM 1387 N N . THR A 1 97 ? 26.452 71.370 40.380 1.00 16.04 134 THR A N 1
ATOM 1388 C CA . THR A 1 97 ? 25.212 72.139 40.505 1.00 13.79 134 THR A CA 1
ATOM 1389 C C . THR A 1 97 ? 25.297 73.540 39.905 1.00 14.10 134 THR A C 1
ATOM 1390 O O . THR A 1 97 ? 24.493 74.404 40.260 1.00 14.37 134 THR A O 1
ATOM 1401 N N . SER A 1 98 ? 26.219 73.765 38.960 1.00 14.55 135 SER A N 1
ATOM 1402 C CA . SER A 1 98 ? 26.460 75.075 38.352 1.00 18.93 135 SER A CA 1
ATOM 1403 C C . SER A 1 98 ? 25.217 75.918 38.061 1.00 15.91 135 SER A C 1
ATOM 1404 O O . SER A 1 98 ? 25.161 77.098 38.429 1.00 19.03 135 SER A O 1
ATOM 1412 N N . GLY A 1 99 ? 24.256 75.375 37.326 1.00 14.61 136 GLY A N 1
ATOM 1413 C CA . GLY A 1 99 ? 23.077 76.121 36.954 1.00 14.79 136 GLY A CA 1
ATOM 1414 C C . GLY A 1 99 ? 21.882 75.898 37.848 1.00 11.73 136 GLY A C 1
ATOM 1415 O O . GLY A 1 99 ? 20.766 76.307 37.493 1.00 13.71 136 GLY A O 1
ATOM 1419 N N . TYR A 1 100 ? 22.068 75.272 39.014 1.00 9.81 137 TYR A N 1
ATOM 1420 C CA . TYR A 1 100 ? 20.907 74.845 39.773 1.00 9.01 137 TYR A CA 1
ATOM 1421 C C . TYR A 1 100 ? 20.191 75.999 40.465 1.00 8.89 137 TYR A C 1
ATOM 1422 O O . TYR A 1 100 ? 18.989 75.901 40.718 1.00 8.81 137 TYR A O 1
ATOM 1440 N N A GLU A 1 101 ? 20.887 77.090 40.798 0.57 9.37 138 GLU A N 1
ATOM 1441 N N B GLU A 1 101 ? 20.889 77.086 40.783 0.43 10.28 138 GLU A N 1
ATOM 1442 C CA A GLU A 1 101 ? 20.166 78.252 41.313 0.57 9.68 138 GLU A CA 1
ATOM 1443 C CA B GLU A 1 101 ? 20.183 78.244 41.314 0.43 9.47 138 GLU A CA 1
ATOM 1444 C C A GLU A 1 101 ? 19.076 78.683 40.337 0.57 10.58 138 GLU A C 1
ATOM 1445 C C B GLU A 1 101 ? 19.117 78.737 40.341 0.43 9.09 138 GLU A C 1
ATOM 1446 O O A GLU A 1 101 ? 17.987 79.108 40.748 0.57 11.79 138 GLU A O 1
ATOM 1447 O O B GLU A 1 101 ? 18.088 79.280 40.764 0.43 13.95 138 GLU A O 1
ATOM 1470 N N . ASP A 1 102 ? 19.342 78.570 39.039 1.00 9.47 139 ASP A N 1
ATOM 1471 C CA . ASP A 1 102 ? 18.362 78.969 38.034 1.00 9.97 139 ASP A CA 1
ATOM 1472 C C . ASP A 1 102 ? 17.213 77.974 37.932 1.00 14.01 139 ASP A C 1
ATOM 1473 O O . ASP A 1 102 ? 16.113 78.347 37.521 1.00 20.65 139 ASP A O 1
ATOM 1482 N N . PHE A 1 103 ? 17.437 76.721 38.311 1.00 9.04 140 PHE A N 1
ATOM 1483 C CA . PHE A 1 103 ? 16.411 75.688 38.207 1.00 9.55 140 PHE A CA 1
ATOM 1484 C C . PHE A 1 103 ? 15.471 75.697 39.403 1.00 9.63 140 PHE A C 1
ATOM 1485 O O . PHE A 1 103 ? 14.257 75.534 39.243 1.00 9.47 140 PHE A O 1
ATOM 1502 N N . TYR A 1 104 ? 16.006 75.834 40.609 1.00 7.71 141 TYR A N 1
ATOM 1503 C CA . TYR A 1 104 ? 15.217 75.652 41.815 1.00 8.23 141 TYR A CA 1
ATOM 1504 C C . TYR A 1 104 ? 14.623 76.966 42.308 1.00 8.15 141 TYR A C 1
ATOM 1505 O O . TYR A 1 104 ? 15.141 78.062 42.074 1.00 9.76 141 TYR A O 1
ATOM 1523 N N . ASN A 1 105 ? 13.534 76.838 43.050 1.00 8.44 142 ASN A N 1
ATOM 1524 C CA . ASN A 1 105 ? 12.996 77.991 43.728 1.00 9.94 142 ASN A CA 1
ATOM 1525 C C . ASN A 1 105 ? 13.954 78.454 44.825 1.00 9.43 142 ASN A C 1
ATOM 1526 O O . ASN A 1 105 ? 14.780 77.675 45.311 1.00 9.72 142 ASN A O 1
ATOM 1537 N N . PRO A 1 106 ? 13.871 79.728 45.219 1.00 9.49 143 PRO A N 1
ATOM 1538 C CA . PRO A 1 106 ? 14.950 80.290 46.044 1.00 10.45 143 PRO A CA 1
ATOM 1539 C C . PRO A 1 106 ? 15.004 79.727 47.446 1.00 8.56 143 PRO A C 1
ATOM 1540 O O . PRO A 1 106 ? 16.106 79.565 47.980 1.00 11.23 143 PRO A O 1
ATOM 1551 N N . GLY A 1 107 ? 13.872 79.411 48.060 1.00 8.73 144 GLY A N 1
ATOM 1552 C CA . GLY A 1 107 ? 13.875 78.877 49.406 1.00 11.15 144 GLY A CA 1
ATOM 1553 C C . GLY A 1 107 ? 14.574 77.530 49.458 1.00 9.28 144 GLY A C 1
ATOM 1554 O O . GLY A 1 107 ? 15.548 77.328 50.185 1.00 9.21 144 GLY A O 1
ATOM 1558 N N . PRO A 1 108 ? 14.113 76.590 48.636 1.00 8.78 145 PRO A N 1
ATOM 1559 C CA . PRO A 1 108 ? 14.773 75.275 48.622 1.00 8.62 145 PRO A CA 1
ATOM 1560 C C . PRO A 1 108 ? 16.243 75.352 48.282 1.00 8.57 145 PRO A C 1
ATOM 1561 O O . PRO A 1 108 ? 17.055 74.672 48.911 1.00 9.16 145 PRO A O 1
ATOM 1572 N N . TRP A 1 109 ? 16.619 76.187 47.319 1.00 7.77 146 TRP A N 1
ATOM 1573 C CA . TRP A 1 109 ? 18.023 76.240 46.921 1.00 7.62 146 TRP A CA 1
ATOM 1574 C C . TRP A 1 109 ? 18.877 76.824 48.034 1.00 9.35 146 TRP A C 1
ATOM 1575 O O . TRP A 1 109 ? 19.974 76.325 48.305 1.00 8.61 146 TRP A O 1
ATOM 1596 N N A SER A 1 110 ? 18.384 77.876 48.700 0.43 8.95 147 SER A N 1
ATOM 1597 N N B SER A 1 110 ? 18.402 77.895 48.675 0.57 8.67 147 SER A N 1
ATOM 1598 C CA A SER A 1 110 ? 19.130 78.466 49.808 0.43 8.07 147 SER A CA 1
ATOM 1599 C CA B SER A 1 110 ? 19.127 78.453 49.811 0.57 9.31 147 SER A CA 1
ATOM 1600 C C A SER A 1 110 ? 19.261 77.492 50.976 0.43 12.09 147 SER A C 1
ATOM 1601 C C B SER A 1 110 ? 19.332 77.398 50.895 0.57 7.71 147 SER A C 1
ATOM 1602 O O A SER A 1 110 ? 20.210 77.597 51.767 0.43 12.60 147 SER A O 1
ATOM 1603 O O B SER A 1 110 ? 20.395 77.344 51.536 0.57 8.19 147 SER A O 1
ATOM 1618 N N . SER A 1 111 ? 18.321 76.547 51.104 1.00 7.45 148 SER A N 1
ATOM 1619 C CA . SER A 1 111 ? 18.305 75.614 52.224 1.00 8.69 148 SER A CA 1
ATOM 1620 C C . SER A 1 111 ? 19.270 74.453 52.066 1.00 10.25 148 SER A C 1
ATOM 1621 O O . SER A 1 111 ? 19.575 73.784 53.058 1.00 11.19 148 SER A O 1
ATOM 1630 N N . VAL A 1 112 ? 19.746 74.161 50.858 1.00 7.42 149 VAL A N 1
ATOM 1631 C CA . VAL A 1 112 ? 20.670 73.049 50.678 1.00 8.40 149 VAL A CA 1
ATOM 1632 C C . VAL A 1 112 ? 22.116 73.496 50.695 1.00 9.05 149 VAL A C 1
ATOM 1633 O O . VAL A 1 112 ? 23.015 72.659 50.531 1.00 9.80 149 VAL A O 1
ATOM 1646 N N . GLN A 1 113 ? 22.366 74.790 50.930 1.00 10.64 150 GLN A N 1
ATOM 1647 C CA . GLN A 1 113 ? 23.702 75.368 50.960 1.00 9.48 150 GLN A CA 1
ATOM 1648 C C . GLN A 1 113 ? 24.091 75.692 52.396 1.00 10.09 150 GLN A C 1
ATOM 1649 O O . GLN A 1 113 ? 23.351 76.391 53.100 1.00 13.90 150 GLN A O 1
ATOM 1663 N N A ILE A 1 114 ? 25.247 75.200 52.823 0.54 10.28 151 ILE A N 1
ATOM 1664 N N B ILE A 1 114 ? 25.264 75.216 52.799 0.46 10.85 151 ILE A N 1
ATOM 1665 C CA A ILE A 1 114 ? 25.789 75.499 54.141 0.54 12.81 151 ILE A CA 1
ATOM 1666 C CA B ILE A 1 114 ? 25.825 75.463 54.119 0.46 17.30 151 ILE A CA 1
ATOM 1667 C C A ILE A 1 114 ? 27.235 75.909 53.947 0.54 18.52 151 ILE A C 1
ATOM 1668 C C B ILE A 1 114 ? 27.253 75.923 53.908 0.46 19.86 151 ILE A C 1
ATOM 1669 O O A ILE A 1 114 ? 28.018 75.164 53.343 0.54 16.21 151 ILE A O 1
ATOM 1670 O O B ILE A 1 114 ? 28.043 75.223 53.263 0.46 20.80 151 ILE A O 1
ATOM 1701 N N . ASP A 1 115 ? 27.582 77.099 54.443 1.00 25.92 152 ASP A N 1
ATOM 1702 C CA . ASP A 1 115 ? 28.937 77.644 54.362 1.00 52.47 152 ASP A CA 1
ATOM 1703 C C . ASP A 1 115 ? 29.507 77.543 52.949 1.00 26.86 152 ASP A C 1
ATOM 1704 O O . ASP A 1 115 ? 30.630 77.079 52.736 1.00 27.88 152 ASP A O 1
ATOM 1714 N N . GLY A 1 116 ? 28.703 77.974 51.974 1.00 27.57 153 GLY A N 1
ATOM 1715 C CA . GLY A 1 116 ? 29.131 78.102 50.596 1.00 24.48 153 GLY A CA 1
ATOM 1716 C C . GLY A 1 116 ? 29.098 76.827 49.774 1.00 24.39 153 GLY A C 1
ATOM 1717 O O . GLY A 1 116 ? 29.508 76.851 48.608 1.00 24.02 153 GLY A O 1
ATOM 1721 N N . LYS A 1 117 ? 28.615 75.724 50.329 1.00 14.69 154 LYS A N 1
ATOM 1722 C CA . LYS A 1 117 ? 28.690 74.423 49.683 1.00 10.66 154 LYS A CA 1
ATOM 1723 C C . LYS A 1 117 ? 27.302 73.801 49.631 1.00 9.88 154 LYS A C 1
ATOM 1724 O O . LYS A 1 117 ? 26.496 73.969 50.549 1.00 10.17 154 LYS A O 1
ATOM 1743 N N . VAL A 1 118 ? 27.042 73.060 48.562 1.00 9.66 155 VAL A N 1
ATOM 1744 C CA . VAL A 1 118 ? 25.764 72.378 48.359 1.00 9.00 155 VAL A CA 1
ATOM 1745 C C . VAL A 1 118 ? 25.896 70.947 48.875 1.00 8.78 155 VAL A C 1
ATOM 1746 O O . VAL A 1 118 ? 26.819 70.224 48.487 1.00 9.06 155 VAL A O 1
ATOM 1759 N N . TYR A 1 119 ? 24.964 70.532 49.726 1.00 8.31 156 TYR A N 1
ATOM 1760 C CA . TYR A 1 119 ? 25.025 69.210 50.337 1.00 8.12 156 TYR A CA 1
ATOM 1761 C C . TYR A 1 119 ? 23.857 68.298 49.992 1.00 9.49 156 TYR A C 1
ATOM 1762 O O . TYR A 1 119 ? 23.779 67.181 50.529 1.00 8.41 156 TYR A O 1
ATOM 1780 N N . ALA A 1 120 ? 22.936 68.739 49.150 1.00 8.23 157 ALA A N 1
ATOM 1781 C CA . ALA A 1 120 ? 21.766 67.946 48.806 1.00 7.35 157 ALA A CA 1
ATOM 1782 C C . ALA A 1 120 ? 21.046 68.631 47.660 1.00 7.58 157 ALA A C 1
ATOM 1783 O O . ALA A 1 120 ? 21.282 69.808 47.374 1.00 7.39 157 ALA A O 1
ATOM 1790 N N . LEU A 1 121 ? 20.138 67.890 47.014 1.00 6.62 158 LEU A N 1
ATOM 1791 C CA . LEU A 1 121 ? 19.261 68.488 46.015 1.00 6.54 158 LEU A CA 1
ATOM 1792 C C . LEU A 1 121 ? 17.835 68.547 46.530 1.00 6.82 158 LEU A C 1
ATOM 1793 O O . LEU A 1 121 ? 17.322 67.537 47.032 1.00 7.01 158 LEU A O 1
ATOM 1809 N N . PRO A 1 122 ? 17.174 69.697 46.410 1.00 6.15 159 PRO A N 1
ATOM 1810 C CA . PRO A 1 122 ? 15.760 69.792 46.786 1.00 6.10 159 PRO A CA 1
ATOM 1811 C C . PRO A 1 122 ? 14.904 68.793 46.035 1.00 6.56 159 PRO A C 1
ATOM 1812 O O . PRO A 1 122 ? 15.072 68.610 44.826 1.00 7.84 159 PRO A O 1
ATOM 1823 N N . ILE A 1 123 ? 13.935 68.189 46.734 1.00 6.98 160 ILE A N 1
ATOM 1824 C CA . ILE A 1 123 ? 12.946 67.356 46.060 1.00 6.03 160 ILE A CA 1
ATOM 1825 C C . ILE A 1 123 ? 11.503 67.814 46.213 1.00 6.09 160 ILE A C 1
ATOM 1826 O O . ILE A 1 123 ? 10.655 67.377 45.415 1.00 7.99 160 ILE A O 1
ATOM 1842 N N A ASP A 1 124 ? 11.186 68.671 47.168 0.47 6.38 161 ASP A N 1
ATOM 1843 N N B ASP A 1 124 ? 11.180 68.671 47.172 0.53 7.27 161 ASP A N 1
ATOM 1844 C CA A ASP A 1 124 ? 9.838 69.207 47.288 0.47 8.86 161 ASP A CA 1
ATOM 1845 C CA B ASP A 1 124 ? 9.813 69.150 47.356 0.53 5.18 161 ASP A CA 1
ATOM 1846 C C A ASP A 1 124 ? 9.915 70.484 48.111 0.47 5.22 161 ASP A C 1
ATOM 1847 C C B ASP A 1 124 ? 9.864 70.314 48.334 0.53 7.53 161 ASP A C 1
ATOM 1848 O O A ASP A 1 124 ? 11.000 70.976 48.444 0.47 6.84 161 ASP A O 1
ATOM 1849 O O B ASP A 1 124 ? 10.879 70.554 48.999 0.53 6.03 161 ASP A O 1
ATOM 1866 N N . ALA A 1 125 ? 8.751 71.039 48.420 1.00 6.58 162 ALA A N 1
ATOM 1867 C CA . ALA A 1 125 ? 8.659 72.149 49.349 1.00 6.50 162 ALA A CA 1
ATOM 1868 C C . ALA A 1 125 ? 7.357 72.054 50.126 1.00 7.84 162 ALA A C 1
ATOM 1869 O O . ALA A 1 125 ? 6.380 71.445 49.676 1.00 7.80 162 ALA A O 1
ATOM 1877 N N . GLY A 1 126 ? 7.355 72.650 51.310 1.00 6.65 163 GLY A N 1
ATOM 1878 C CA . GLY A 1 126 ? 6.233 72.532 52.207 1.00 6.69 163 GLY A CA 1
ATOM 1879 C C . GLY A 1 126 ? 5.543 73.811 52.645 1.00 7.39 163 GLY A C 1
ATOM 1880 O O . GLY A 1 126 ? 5.245 73.976 53.832 1.00 7.54 163 GLY A O 1
ATOM 1884 N N . PRO A 1 127 ? 5.242 74.738 51.749 1.00 6.98 164 PRO A N 1
ATOM 1885 C CA . PRO A 1 127 ? 4.386 75.851 52.175 1.00 6.74 164 PRO A CA 1
ATOM 1886 C C . PRO A 1 127 ? 3.117 75.281 52.801 1.00 6.83 164 PRO A C 1
ATOM 1887 O O . PRO A 1 127 ? 2.561 74.285 52.330 1.00 7.44 164 PRO A O 1
ATOM 1898 N N . MET A 1 128 ? 2.669 75.886 53.889 1.00 6.28 165 MET A N 1
ATOM 1899 C CA . MET A 1 128 ? 1.546 75.304 54.616 1.00 6.81 165 MET A CA 1
ATOM 1900 C C . MET A 1 128 ? 0.207 75.638 53.973 1.00 6.83 165 MET A C 1
ATOM 1901 O O . MET A 1 128 ? 0.042 76.635 53.270 1.00 7.33 165 MET A O 1
ATOM 1915 N N . ALA A 1 129 ? -0.766 74.774 54.245 1.00 7.83 166 ALA A N 1
ATOM 1916 C CA . ALA A 1 129 ? -2.138 74.964 53.811 1.00 8.10 166 ALA A CA 1
ATOM 1917 C C . ALA A 1 129 ? -3.038 74.266 54.817 1.00 7.52 166 ALA A C 1
ATOM 1918 O O . ALA A 1 129 ? -2.588 73.440 55.619 1.00 8.12 166 ALA A O 1
ATOM 1925 N N . PHE A 1 130 ? -4.308 74.649 54.783 1.00 9.69 167 PHE A N 1
ATOM 1926 C CA . PHE A 1 130 ? -5.364 74.099 55.628 1.00 7.97 167 PHE A CA 1
ATOM 1927 C C . PHE A 1 130 ? -6.118 73.054 54.816 1.00 8.18 167 PHE A C 1
ATOM 1928 O O . PHE A 1 130 ? -6.924 73.380 53.943 1.00 8.82 167 PHE A O 1
ATOM 1945 N N . PHE A 1 131 ? -5.821 71.793 55.075 1.00 8.97 168 PHE A N 1
ATOM 1946 C CA . PHE A 1 131 ? -6.524 70.680 54.464 1.00 7.51 168 PHE A CA 1
ATOM 1947 C C . PHE A 1 131 ? -7.657 70.280 55.389 1.00 9.14 168 PHE A C 1
ATOM 1948 O O . PHE A 1 131 ? -7.432 70.092 56.589 1.00 8.47 168 PHE A O 1
ATOM 1965 N N . TYR A 1 132 ? -8.870 70.166 54.857 1.00 8.37 169 TYR A N 1
ATOM 1966 C CA . TYR A 1 132 ? -9.998 69.873 55.726 1.00 9.71 169 TYR A CA 1
ATOM 1967 C C . TYR A 1 132 ? -10.964 68.894 55.079 1.00 9.29 169 TYR A C 1
ATOM 1968 O O . TYR A 1 132 ? -11.133 68.850 53.852 1.00 9.90 169 TYR A O 1
ATOM 1986 N N . ASN A 1 133 ? -11.616 68.125 55.933 1.00 9.67 170 ASN A N 1
ATOM 1987 C CA . ASN A 1 133 ? -12.672 67.209 55.533 1.00 10.22 170 ASN A CA 1
ATOM 1988 C C . ASN A 1 133 ? -13.960 68.017 55.470 1.00 11.05 170 ASN A C 1
ATOM 1989 O O . ASN A 1 133 ? -14.557 68.346 56.497 1.00 12.14 170 ASN A O 1
ATOM 2000 N N . LYS A 1 134 ? -14.363 68.366 54.248 1.00 12.86 171 LYS A N 1
ATOM 2001 C CA . LYS A 1 134 ? -15.561 69.166 54.042 1.00 11.47 171 LYS A CA 1
ATOM 2002 C C . LYS A 1 134 ? -16.798 68.469 54.595 1.00 12.79 171 LYS A C 1
ATOM 2003 O O . LYS A 1 134 ? -17.721 69.128 55.088 1.00 12.78 171 LYS A O 1
ATOM 2022 N N . GLU A 1 135 ? -16.851 67.138 54.510 1.00 13.96 172 GLU A N 1
ATOM 2023 C CA . GLU A 1 135 ? -18.039 66.439 54.988 1.00 13.21 172 GLU A CA 1
ATOM 2024 C C . GLU A 1 135 ? -18.212 66.655 56.485 1.00 13.83 172 GLU A C 1
ATOM 2025 O O . GLU A 1 135 ? -19.316 66.945 56.960 1.00 14.61 172 GLU A O 1
ATOM 2037 N N . ILE A 1 136 ? -17.118 66.549 57.233 1.00 14.83 173 ILE A N 1
ATOM 2038 C CA . ILE A 1 136 ? -17.168 66.741 58.677 1.00 13.62 173 ILE A CA 1
ATOM 2039 C C . ILE A 1 136 ? -17.405 68.205 59.022 1.00 12.91 173 ILE A C 1
ATOM 2040 O O . ILE A 1 136 ? -18.218 68.525 59.894 1.00 14.29 173 ILE A O 1
ATOM 2056 N N . PHE A 1 137 ? -16.718 69.117 58.343 1.00 13.52 174 PHE A N 1
ATOM 2057 C CA . PHE A 1 137 ? -16.909 70.532 58.623 1.00 12.41 174 PHE A CA 1
ATOM 2058 C C . PHE A 1 137 ? -18.348 70.952 58.359 1.00 14.68 174 PHE A C 1
ATOM 2059 O O . PHE A 1 137 ? -18.988 71.584 59.202 1.00 15.06 174 PHE A O 1
ATOM 2076 N N . ASP A 1 138 ? -18.879 70.598 57.195 1.00 13.75 175 ASP A N 1
ATOM 2077 C CA . ASP A 1 138 ? -20.263 70.949 56.885 1.00 14.49 175 ASP A CA 1
ATOM 2078 C C . ASP A 1 138 ? -21.222 70.366 57.915 1.00 16.14 175 ASP A C 1
ATOM 2079 O O . ASP A 1 138 ? -22.141 71.049 58.380 1.00 17.05 175 ASP A O 1
ATOM 2088 N N . LYS A 1 139 ? -21.030 69.100 58.276 1.00 17.69 176 LYS A N 1
ATOM 2089 C CA . LYS A 1 139 ? -21.901 68.470 59.263 1.00 16.23 176 LYS A CA 1
ATOM 2090 C C . LYS A 1 139 ? -21.836 69.169 60.618 1.00 16.42 176 LYS A C 1
ATOM 2091 O O . LYS A 1 139 ? -22.842 69.220 61.339 1.00 18.14 176 LYS A O 1
ATOM 2110 N N . ALA A 1 140 ? -20.670 69.695 60.988 1.00 16.00 177 ALA A N 1
ATOM 2111 C CA . ALA A 1 140 ? -20.500 70.415 62.249 1.00 17.63 177 ALA A CA 1
ATOM 2112 C C . ALA A 1 140 ? -20.998 71.851 62.181 1.00 16.23 177 ALA A C 1
ATOM 2113 O O . ALA A 1 140 ? -21.084 72.519 63.220 1.00 19.39 177 ALA A O 1
ATOM 2120 N N . GLY A 1 141 ? -21.357 72.333 60.999 1.00 17.98 178 GLY A N 1
ATOM 2121 C CA . GLY A 1 141 ? -21.836 73.690 60.863 1.00 18.04 178 GLY A CA 1
ATOM 2122 C C . GLY A 1 141 ? -20.733 74.693 60.653 1.00 20.77 178 GLY A C 1
ATOM 2123 O O . GLY A 1 141 ? -20.907 75.867 60.999 1.00 22.00 178 GLY A O 1
ATOM 2127 N N . VAL A 1 142 ? -19.602 74.265 60.090 1.00 17.89 179 VAL A N 1
ATOM 2128 C CA . VAL A 1 142 ? -18.443 75.115 59.852 1.00 17.88 179 VAL A CA 1
ATOM 2129 C C . VAL A 1 142 ? -18.192 75.195 58.352 1.00 19.61 179 VAL A C 1
ATOM 2130 O O . VAL A 1 142 ? -18.138 74.166 57.665 1.00 17.86 179 VAL A O 1
ATOM 2143 N N . ASP A 1 143 ? -17.998 76.408 57.855 1.00 16.27 180 ASP A N 1
ATOM 2144 C CA . ASP A 1 143 ? -17.597 76.617 56.468 1.00 17.51 180 ASP A CA 1
ATOM 2145 C C . ASP A 1 143 ? -16.074 76.629 56.425 1.00 15.79 180 ASP A C 1
ATOM 2146 O O . ASP A 1 143 ? -15.432 77.600 56.837 1.00 16.80 180 ASP A O 1
ATOM 2155 N N . GLY A 1 144 ? -15.485 75.539 55.933 1.00 14.97 181 GLY A N 1
ATOM 2156 C CA . GLY A 1 144 ? -14.032 75.429 55.882 1.00 13.32 181 GLY A CA 1
ATOM 2157 C C . GLY A 1 144 ? -13.371 76.453 54.992 1.00 14.23 181 GLY A C 1
ATOM 2158 O O . GLY A 1 144 ? -12.144 76.608 55.056 1.00 15.89 181 GLY A O 1
ATOM 2162 N N . GLU A 1 145 ? -14.141 77.136 54.148 1.00 14.58 182 GLU A N 1
ATOM 2163 C CA . GLU A 1 145 ? -13.612 78.197 53.305 1.00 16.08 182 GLU A CA 1
ATOM 2164 C C . GLU A 1 145 ? -13.628 79.548 54.000 1.00 20.85 182 GLU A C 1
ATOM 2165 O O . GLU A 1 145 ? -13.153 80.530 53.419 1.00 25.81 182 GLU A O 1
ATOM 2177 N N . LYS A 1 146 ? -14.146 79.620 55.231 1.00 16.92 183 LYS A N 1
ATOM 2178 C CA . LYS A 1 146 ? -14.265 80.879 55.961 1.00 19.26 183 LYS A CA 1
ATOM 2179 C C . LYS A 1 146 ? -13.407 80.896 57.218 1.00 15.00 183 LYS A C 1
ATOM 2180 O O . LYS A 1 146 ? -13.704 81.638 58.156 1.00 20.99 183 LYS A O 1
ATOM 2199 N N A ILE A 1 147 ? -12.358 80.081 57.275 0.32 16.95 184 ILE A N 1
ATOM 2200 N N B ILE A 1 147 ? -12.329 80.114 57.241 0.68 12.58 184 ILE A N 1
ATOM 2201 C CA A ILE A 1 147 ? -11.491 80.063 58.447 0.32 14.06 184 ILE A CA 1
ATOM 2202 C CA B ILE A 1 147 ? -11.442 80.037 58.395 0.68 13.30 184 ILE A CA 1
ATOM 2203 C C A ILE A 1 147 ? -10.266 80.908 58.139 0.32 14.08 184 ILE A C 1
ATOM 2204 C C B ILE A 1 147 ? -10.243 80.919 58.102 0.68 13.09 184 ILE A C 1
ATOM 2205 O O A ILE A 1 147 ? -9.207 80.390 57.765 0.32 15.43 184 ILE A O 1
ATOM 2206 O O B ILE A 1 147 ? -9.174 80.433 57.713 0.68 15.67 184 ILE A O 1
ATOM 2237 N N . LYS A 1 148 ? -10.413 82.221 58.304 1.00 13.47 185 LYS A N 1
ATOM 2238 C CA . LYS A 1 148 ? -9.375 83.172 57.938 1.00 15.69 185 LYS A CA 1
ATOM 2239 C C . LYS A 1 148 ? -8.423 83.481 59.076 1.00 13.03 185 LYS A C 1
ATOM 2240 O O . LYS A 1 148 ? -7.232 83.705 58.818 1.00 11.87 185 LYS A O 1
ATOM 2260 N N . THR A 1 149 ? -8.899 83.487 60.323 1.00 12.90 186 THR A N 1
ATOM 2261 C CA . THR A 1 149 ? -8.079 83.867 61.453 1.00 13.01 186 THR A CA 1
ATOM 2262 C C . THR A 1 149 ? -7.942 82.706 62.424 1.00 13.65 186 THR A C 1
ATOM 2263 O O . THR A 1 149 ? -8.707 81.740 62.404 1.00 12.91 186 THR A O 1
ATOM 2274 N N . TRP A 1 150 ? -6.963 82.826 63.310 1.00 12.45 187 TRP A N 1
ATOM 2275 C CA . TRP A 1 150 ? -6.816 81.832 64.354 1.00 12.04 187 TRP A CA 1
ATOM 2276 C C . TRP A 1 150 ? -8.057 81.771 65.240 1.00 14.21 187 TRP A C 1
ATOM 2277 O O . TRP A 1 150 ? -8.443 80.686 65.678 1.00 13.86 187 TRP A O 1
ATOM 2298 N N . ASP A 1 151 ? -8.717 82.903 65.495 1.00 12.88 188 ASP A N 1
ATOM 2299 C CA . ASP A 1 151 ? -9.969 82.844 66.246 1.00 14.70 188 ASP A CA 1
ATOM 2300 C C . ASP A 1 151 ? -11.025 82.045 65.494 1.00 13.91 188 ASP A C 1
ATOM 2301 O O . ASP A 1 151 ? -11.796 81.295 66.104 1.00 13.56 188 ASP A O 1
ATOM 2310 N N . ASP A 1 152 ? -11.096 82.210 64.173 1.00 13.31 189 ASP A N 1
ATOM 2311 C CA . ASP A 1 152 ? -12.035 81.408 63.399 1.00 12.38 189 ASP A CA 1
ATOM 2312 C C . ASP A 1 152 ? -11.737 79.927 63.580 1.00 12.08 189 ASP A C 1
ATOM 2313 O O . ASP A 1 152 ? -12.652 79.100 63.663 1.00 13.14 189 ASP A O 1
ATOM 2322 N N . TYR A 1 153 ? -10.454 79.566 63.606 1.00 12.43 190 TYR A N 1
ATOM 2323 C CA . TYR A 1 153 ? -10.087 78.166 63.789 1.00 10.79 190 TYR A CA 1
ATOM 2324 C C . TYR A 1 153 ? -10.487 77.664 65.168 1.00 12.86 190 TYR A C 1
ATOM 2325 O O . TYR A 1 153 ? -11.002 76.548 65.301 1.00 12.10 190 TYR A O 1
ATOM 2343 N N . TYR A 1 154 ? -10.252 78.468 66.203 1.00 11.43 191 TYR A N 1
ATOM 2344 C CA . TYR A 1 154 ? -10.700 78.108 67.546 1.00 11.67 191 TYR A CA 1
ATOM 2345 C C . TYR A 1 154 ? -12.213 77.883 67.596 1.00 14.53 191 TYR A C 1
ATOM 2346 O O . TYR A 1 154 ? -12.693 76.899 68.179 1.00 13.96 191 TYR A O 1
ATOM 2364 N N . GLU A 1 155 ? -12.986 78.795 67.010 1.00 13.00 192 GLU A N 1
ATOM 2365 C CA . GLU A 1 155 ? -14.433 78.621 67.012 1.00 13.89 192 GLU A CA 1
ATOM 2366 C C . GLU A 1 155 ? -14.821 77.361 66.253 1.00 16.16 192 GLU A C 1
ATOM 2367 O O . GLU A 1 155 ? -15.721 76.622 66.674 1.00 14.82 192 GLU A O 1
ATOM 2379 N N . ALA A 1 156 ? -14.154 77.099 65.125 1.00 13.17 193 ALA A N 1
ATOM 2380 C CA . ALA A 1 156 ? -14.408 75.868 64.383 1.00 15.02 193 ALA A CA 1
ATOM 2381 C C . ALA A 1 156 ? -14.087 74.657 65.235 1.00 14.39 193 ALA A C 1
ATOM 2382 O O . ALA A 1 156 ? -14.813 73.659 65.206 1.00 14.44 193 ALA A O 1
ATOM 2389 N N . ALA A 1 157 ? -13.006 74.733 66.010 1.00 12.32 194 ALA A N 1
ATOM 2390 C CA . ALA A 1 157 ? -12.598 73.583 66.813 1.00 12.16 194 ALA A CA 1
ATOM 2391 C C . ALA A 1 157 ? -13.675 73.202 67.820 1.00 14.19 194 ALA A C 1
ATOM 2392 O O . ALA A 1 157 ? -13.898 72.014 68.096 1.00 14.20 194 ALA A O 1
ATOM 2399 N N . LYS A 1 158 ? -14.355 74.194 68.398 1.00 14.20 195 LYS A N 1
ATOM 2400 C CA . LYS A 1 158 ? -15.448 73.886 69.316 1.00 15.77 195 LYS A CA 1
ATOM 2401 C C . LYS A 1 158 ? -16.600 73.202 68.593 1.00 15.55 195 LYS A C 1
ATOM 2402 O O . LYS A 1 158 ? -17.224 72.285 69.138 1.00 18.53 195 LYS A O 1
ATOM 2421 N N . LYS A 1 159 ? -16.908 73.642 67.370 1.00 16.36 196 LYS A N 1
ATOM 2422 C CA . LYS A 1 159 ? -18.013 73.033 66.636 1.00 16.56 196 LYS A CA 1
ATOM 2423 C C . LYS A 1 159 ? -17.684 71.611 66.201 1.00 15.33 196 LYS A C 1
ATOM 2424 O O . LYS A 1 159 ? -18.551 70.730 66.240 1.00 16.76 196 LYS A O 1
ATOM 2443 N N . ILE A 1 160 ? -16.441 71.359 65.787 1.00 14.35 197 ILE A N 1
ATOM 2444 C CA . ILE A 1 160 ? -16.069 70.000 65.408 1.00 14.78 197 ILE A CA 1
ATOM 2445 C C . ILE A 1 160 ? -16.210 69.069 66.605 1.00 15.76 197 ILE A C 1
ATOM 2446 O O . ILE A 1 160 ? -16.793 67.985 66.515 1.00 15.17 197 ILE A O 1
ATOM 2462 N N . HIS A 1 161 ? -15.691 69.490 67.753 1.00 14.14 198 HIS A N 1
ATOM 2463 C CA . HIS A 1 161 ? -15.711 68.606 68.903 1.00 14.39 198 HIS A CA 1
ATOM 2464 C C . HIS A 1 161 ? -17.118 68.402 69.430 1.00 18.26 198 HIS A C 1
ATOM 2465 O O . HIS A 1 161 ? -17.378 67.393 70.086 1.00 16.63 198 HIS A O 1
ATOM 2479 N N . ALA A 1 162 ? -18.034 69.324 69.130 1.00 16.13 199 ALA A N 1
ATOM 2480 C CA . ALA A 1 162 ? -19.424 69.136 69.516 1.00 17.33 199 ALA A CA 1
ATOM 2481 C C . ALA A 1 162 ? -20.066 67.950 68.807 1.00 18.01 199 ALA A C 1
ATOM 2482 O O . ALA A 1 162 ? -21.126 67.498 69.234 1.00 20.38 199 ALA A O 1
ATOM 2489 N N . LEU A 1 163 ? -19.475 67.458 67.716 1.00 19.88 200 LEU A N 1
ATOM 2490 C CA . LEU A 1 163 ? -20.044 66.294 67.042 1.00 20.20 200 LEU A CA 1
ATOM 2491 C C . LEU A 1 163 ? -20.025 65.066 67.937 1.00 19.68 200 LEU A C 1
ATOM 2492 O O . LEU A 1 163 ? -20.858 64.167 67.775 1.00 20.76 200 LEU A O 1
ATOM 2508 N N . GLY A 1 164 ? -19.082 65.002 68.858 1.00 17.92 201 GLY A N 1
ATOM 2509 C CA . GLY A 1 164 ? -18.924 63.859 69.732 1.00 18.53 201 GLY A CA 1
ATOM 2510 C C . GLY A 1 164 ? -17.548 63.857 70.350 1.00 17.80 201 GLY A C 1
ATOM 2511 O O . GLY A 1 164 ? -16.597 64.455 69.838 1.00 16.63 201 GLY A O 1
ATOM 2515 N N . ASP A 1 165 ? -17.444 63.174 71.489 1.00 22.56 202 ASP A N 1
ATOM 2516 C CA . ASP A 1 165 ? -16.215 63.247 72.272 1.00 21.58 202 ASP A CA 1
ATOM 2517 C C . ASP A 1 165 ? -14.999 62.720 71.527 1.00 17.24 202 ASP A C 1
ATOM 2518 O O . ASP A 1 165 ? -13.873 63.083 71.885 1.00 18.27 202 ASP A O 1
ATOM 2527 N N . GLU A 1 166 ? -15.189 61.912 70.483 1.00 18.82 203 GLU A N 1
ATOM 2528 C CA . GLU A 1 166 ? -14.073 61.355 69.726 1.00 17.64 203 GLU A CA 1
ATOM 2529 C C . GLU A 1 166 ? -13.656 62.220 68.534 1.00 14.72 203 GLU A C 1
ATOM 2530 O O . GLU A 1 166 ? -12.675 61.886 67.861 1.00 15.93 203 GLU A O 1
ATOM 2542 N N . TYR A 1 167 ? -14.349 63.328 68.272 1.00 14.02 204 TYR A N 1
ATOM 2543 C CA . TYR A 1 167 ? -14.121 64.136 67.075 1.00 13.36 204 TYR A CA 1
ATOM 2544 C C . TYR A 1 167 ? -13.326 65.386 67.422 1.00 13.09 204 TYR A C 1
ATOM 2545 O O . TYR A 1 167 ? -13.680 66.124 68.349 1.00 14.15 204 TYR A O 1
ATOM 2563 N N . TYR A 1 168 ? -12.254 65.623 66.672 1.00 11.96 205 TYR A N 1
ATOM 2564 C CA . TYR A 1 168 ? -11.374 66.753 66.920 1.00 11.41 205 TYR A CA 1
ATOM 2565 C C . TYR A 1 168 ? -11.019 67.421 65.605 1.00 11.00 205 TYR A C 1
ATOM 2566 O O . TYR A 1 168 ? -10.888 66.768 64.561 1.00 10.86 205 TYR A O 1
ATOM 2584 N N . ILE A 1 169 ? -10.833 68.738 65.674 1.00 10.85 206 ILE A N 1
ATOM 2585 C CA . ILE A 1 169 ? -10.506 69.491 64.472 1.00 10.52 206 ILE A CA 1
ATOM 2586 C C . ILE A 1 169 ? -9.187 69.004 63.882 1.00 9.81 206 ILE A C 1
ATOM 2587 O O . ILE A 1 169 ? -9.022 68.945 62.656 1.00 9.65 206 ILE A O 1
ATOM 2603 N N . THR A 1 170 ? -8.239 68.619 64.733 1.00 9.46 207 THR A N 1
ATOM 2604 C CA . THR A 1 170 ? -6.981 68.033 64.286 1.00 8.90 207 THR A CA 1
ATOM 2605 C C . THR A 1 170 ? -6.335 67.331 65.471 1.00 8.79 207 THR A C 1
ATOM 2606 O O . THR A 1 170 ? -6.848 67.366 66.587 1.00 9.28 207 THR A O 1
ATOM 2617 N N . SER A 1 171 ? -5.181 66.707 65.212 1.00 8.35 208 SER A N 1
ATOM 2618 C CA . SER A 1 171 ? -4.384 66.085 66.254 1.00 8.21 208 SER A CA 1
ATOM 2619 C C . SER A 1 171 ? -3.042 66.798 66.380 1.00 8.99 208 SER A C 1
ATOM 2620 O O . SER A 1 171 ? -2.491 67.308 65.398 1.00 10.00 208 SER A O 1
ATOM 2628 N N . ASP A 1 172 ? -2.532 66.832 67.616 1.00 9.34 209 ASP A N 1
ATOM 2629 C CA . ASP A 1 172 ? -1.154 67.266 67.869 1.00 9.50 209 ASP A CA 1
ATOM 2630 C C . ASP A 1 172 ? -0.746 66.649 69.206 1.00 7.58 209 ASP A C 1
ATOM 2631 O O . ASP A 1 172 ? -1.163 67.123 70.260 1.00 10.23 209 ASP A O 1
ATOM 2640 N N . SER A 1 173 ? 0.036 65.584 69.139 1.00 9.42 210 SER A N 1
ATOM 2641 C CA . SER A 1 173 ? 0.544 64.950 70.344 1.00 9.66 210 SER A CA 1
ATOM 2642 C C . SER A 1 173 ? 1.778 65.644 70.885 1.00 10.74 210 SER A C 1
ATOM 2643 O O . SER A 1 173 ? 2.262 65.248 71.951 1.00 11.29 210 SER A O 1
ATOM 2651 N N . GLY A 1 174 ? 2.246 66.700 70.217 1.00 8.69 211 GLY A N 1
ATOM 2652 C CA . GLY A 1 174 ? 3.363 67.491 70.683 1.00 9.48 211 GLY A CA 1
ATOM 2653 C C . GLY A 1 174 ? 4.481 67.521 69.668 1.00 8.51 211 GLY A C 1
ATOM 2654 O O . GLY A 1 174 ? 5.579 67.023 69.925 1.00 11.37 211 GLY A O 1
ATOM 2658 N N . ASP A 1 175 ? 4.216 68.064 68.486 1.00 8.52 212 ASP A N 1
ATOM 2659 C CA . ASP A 1 175 ? 5.159 68.017 67.381 1.00 8.54 212 ASP A CA 1
ATOM 2660 C C . ASP A 1 175 ? 5.988 69.301 67.292 1.00 6.88 212 ASP A C 1
ATOM 2661 O O . ASP A 1 175 ? 5.446 70.404 67.135 1.00 8.26 212 ASP A O 1
ATOM 2670 N N . ALA A 1 176 ? 7.307 69.137 67.311 1.00 8.61 213 ALA A N 1
ATOM 2671 C CA . ALA A 1 176 ? 8.218 70.280 67.294 1.00 8.19 213 ALA A CA 1
ATOM 2672 C C . ALA A 1 176 ? 8.127 71.037 65.971 1.00 6.36 213 ALA A C 1
ATOM 2673 O O . ALA A 1 176 ? 8.123 72.268 65.949 1.00 8.17 213 ALA A O 1
ATOM 2680 N N . GLY A 1 177 ? 8.052 70.317 64.861 1.00 6.78 214 GLY A N 1
ATOM 2681 C CA . GLY A 1 177 ? 8.036 70.981 63.572 1.00 7.26 214 GLY A CA 1
ATOM 2682 C C . GLY A 1 177 ? 6.802 71.838 63.383 1.00 6.42 214 GLY A C 1
ATOM 2683 O O . GLY A 1 177 ? 6.868 72.930 62.809 1.00 6.55 214 GLY A O 1
ATOM 2687 N N . PHE A 1 178 ? 5.657 71.375 63.889 1.00 7.24 215 PHE A N 1
ATOM 2688 C CA . PHE A 1 178 ? 4.457 72.188 63.817 1.00 7.28 215 PHE A CA 1
ATOM 2689 C C . PHE A 1 178 ? 4.587 73.442 64.667 1.00 8.05 215 PHE A C 1
ATOM 2690 O O . PHE A 1 178 ? 4.242 74.546 64.232 1.00 8.54 215 PHE A O 1
ATOM 2707 N N . PHE A 1 179 ? 5.081 73.294 65.886 1.00 7.32 216 PHE A N 1
ATOM 2708 C CA . PHE A 1 179 ? 5.310 74.444 66.746 1.00 6.62 216 PHE A CA 1
ATOM 2709 C C . PHE A 1 179 ? 6.200 75.462 66.039 1.00 8.06 216 PHE A C 1
ATOM 2710 O O . PHE A 1 179 ? 5.909 76.667 66.021 1.00 8.65 216 PHE A O 1
ATOM 2727 N N . ASP A 1 180 ? 7.316 74.994 65.483 1.00 7.40 217 ASP A N 1
ATOM 2728 C CA . ASP A 1 180 ? 8.237 75.916 64.823 1.00 6.25 217 ASP A CA 1
ATOM 2729 C C . ASP A 1 180 ? 7.577 76.593 63.633 1.00 6.33 217 ASP A C 1
ATOM 2730 O O . ASP A 1 180 ? 7.778 77.789 63.391 1.00 7.97 217 ASP A O 1
ATOM 2739 N N . SER A 1 181 ? 6.824 75.827 62.839 1.00 6.14 218 SER A N 1
ATOM 2740 C CA . SER A 1 181 ? 6.158 76.397 61.668 1.00 7.81 218 SER A CA 1
ATOM 2741 C C . SER A 1 181 ? 5.138 77.461 62.070 1.00 6.34 218 SER A C 1
ATOM 2742 O O . SER A 1 181 ? 5.005 78.482 61.390 1.00 7.52 218 SER A O 1
ATOM 2750 N N . MET A 1 182 ? 4.355 77.210 63.125 1.00 6.71 219 MET A N 1
ATOM 2751 C CA . MET A 1 182 ? 3.345 78.168 63.515 1.00 7.29 219 MET A CA 1
ATOM 2752 C C . MET A 1 182 ? 3.973 79.429 64.081 1.00 8.20 219 MET A C 1
ATOM 2753 O O . MET A 1 182 ? 3.406 80.513 63.938 1.00 8.50 219 MET A O 1
ATOM 2767 N N A THR A 1 183 ? 5.122 79.292 64.751 0.66 7.71 220 THR A N 1
ATOM 2768 N N B THR A 1 183 ? 5.144 79.331 64.708 0.34 8.86 220 THR A N 1
ATOM 2769 C CA A THR A 1 183 ? 5.899 80.453 65.177 0.66 8.35 220 THR A CA 1
ATOM 2770 C CA B THR A 1 183 ? 5.799 80.553 65.161 0.34 7.93 220 THR A CA 1
ATOM 2771 C C A THR A 1 183 ? 6.274 81.311 63.975 0.66 8.68 220 THR A C 1
ATOM 2772 C C B THR A 1 183 ? 6.329 81.354 63.975 0.34 7.64 220 THR A C 1
ATOM 2773 O O A THR A 1 183 ? 6.112 82.539 63.983 0.66 9.50 220 THR A O 1
ATOM 2774 O O B THR A 1 183 ? 6.299 82.591 63.986 0.34 7.44 220 THR A O 1
ATOM 2795 N N . TRP A 1 184 ? 6.791 80.666 62.931 1.00 8.25 221 TRP A N 1
ATOM 2796 C CA . TRP A 1 184 ? 7.145 81.342 61.686 1.00 8.59 221 TRP A CA 1
ATOM 2797 C C . TRP A 1 184 ? 5.926 82.056 61.102 1.00 8.82 221 TRP A C 1
ATOM 2798 O O . TRP A 1 184 ? 5.988 83.235 60.719 1.00 9.26 221 TRP A O 1
ATOM 2820 N N A LEU A 1 185 ? 4.788 81.367 61.050 0.45 7.45 222 LEU A N 1
ATOM 2821 N N B LEU A 1 185 ? 4.796 81.349 61.043 0.55 8.19 222 LEU A N 1
ATOM 2822 C CA A LEU A 1 185 ? 3.601 81.959 60.443 0.45 7.60 222 LEU A CA 1
ATOM 2823 C CA B LEU A 1 185 ? 3.572 81.913 60.486 0.55 12.34 222 LEU A CA 1
ATOM 2824 C C A LEU A 1 185 ? 3.161 83.216 61.184 0.45 9.95 222 LEU A C 1
ATOM 2825 C C B LEU A 1 185 ? 3.206 83.215 61.180 0.55 9.40 222 LEU A C 1
ATOM 2826 O O A LEU A 1 185 ? 2.642 84.156 60.561 0.45 7.78 222 LEU A O 1
ATOM 2827 O O B LEU A 1 185 ? 2.800 84.187 60.525 0.55 14.40 222 LEU A O 1
ATOM 2858 N N . ALA A 1 186 ? 3.349 83.251 62.499 1.00 9.04 223 ALA A N 1
ATOM 2859 C CA . ALA A 1 186 ? 2.982 84.405 63.310 1.00 9.83 223 ALA A CA 1
ATOM 2860 C C . ALA A 1 186 ? 4.032 85.502 63.301 1.00 11.48 223 ALA A C 1
ATOM 2861 O O . ALA A 1 186 ? 3.940 86.421 64.129 1.00 13.36 223 ALA A O 1
ATOM 2869 N N . GLY A 1 187 ? 5.026 85.422 62.417 1.00 10.54 224 GLY A N 1
ATOM 2870 C CA . GLY A 1 187 ? 6.029 86.460 62.291 1.00 10.74 224 GLY A CA 1
ATOM 2871 C C . GLY A 1 187 ? 7.259 86.267 63.140 1.00 10.72 224 GLY A C 1
ATOM 2872 O O . GLY A 1 187 ? 8.069 87.200 63.247 1.00 14.25 224 GLY A O 1
ATOM 2876 N N . GLY A 1 188 ? 7.420 85.106 63.751 1.00 9.56 225 GLY A N 1
ATOM 2877 C CA . GLY A 1 188 ? 8.525 84.885 64.652 1.00 10.26 225 GLY A CA 1
ATOM 2878 C C . GLY A 1 188 ? 9.798 84.473 63.944 1.00 9.38 225 GLY A C 1
ATOM 2879 O O . GLY A 1 188 ? 9.809 84.012 62.797 1.00 10.18 225 GLY A O 1
ATOM 2883 N N . LYS A 1 189 ? 10.893 84.614 64.658 1.00 8.07 226 LYS A N 1
ATOM 2884 C CA . LYS A 1 189 ? 12.205 84.152 64.247 1.00 8.10 226 LYS A CA 1
ATOM 2885 C C . LYS A 1 189 ? 13.031 83.990 65.515 1.00 8.28 226 LYS A C 1
ATOM 2886 O O . LYS A 1 189 ? 13.815 84.878 65.883 1.00 8.69 226 LYS A O 1
ATOM 2905 N N . PRO A 1 190 ? 12.863 82.882 66.230 1.00 8.02 227 PRO A N 1
ATOM 2906 C CA . PRO A 1 190 ? 13.524 82.716 67.523 1.00 8.22 227 PRO A CA 1
ATOM 2907 C C . PRO A 1 190 ? 14.945 82.187 67.410 1.00 8.72 227 PRO A C 1
ATOM 2908 O O . PRO A 1 190 ? 15.635 82.083 68.431 1.00 9.07 227 PRO A O 1
ATOM 2919 N N . PHE A 1 191 ? 15.403 81.851 66.209 1.00 8.31 228 PHE A N 1
ATOM 2920 C CA . PHE A 1 191 ? 16.735 81.301 65.991 1.00 8.53 228 PHE A CA 1
ATOM 2921 C C . PHE A 1 191 ? 17.502 82.179 65.014 1.00 8.90 228 PHE A C 1
ATOM 2922 O O . PHE A 1 191 ? 16.973 82.549 63.955 1.00 8.79 228 PHE A O 1
ATOM 2939 N N . GLN A 1 192 ? 18.747 82.492 65.361 1.00 9.40 229 GLN A N 1
ATOM 2940 C CA . GLN A 1 192 ? 19.647 83.282 64.532 1.00 9.88 229 GLN A CA 1
ATOM 2941 C C . GLN A 1 192 ? 21.023 82.641 64.563 1.00 10.28 229 GLN A C 1
ATOM 2942 O O . GLN A 1 192 ? 21.534 82.333 65.640 1.00 10.46 229 GLN A O 1
ATOM 2956 N N . THR A 1 193 ? 21.637 82.468 63.393 1.00 10.50 230 THR A N 1
ATOM 2957 C CA . THR A 1 193 ? 23.002 81.973 63.280 1.00 11.03 230 THR A CA 1
ATOM 2958 C C . THR A 1 193 ? 23.781 82.914 62.377 1.00 11.64 230 THR A C 1
ATOM 2959 O O . THR A 1 193 ? 23.280 83.284 61.308 1.00 13.05 230 THR A O 1
ATOM 2970 N N . THR A 1 194 ? 24.985 83.296 62.807 1.00 12.64 231 THR A N 1
ATOM 2971 C CA . THR A 1 194 ? 25.901 84.153 62.053 1.00 13.10 231 THR A CA 1
ATOM 2972 C C . THR A 1 194 ? 27.331 83.638 62.214 1.00 22.56 231 THR A C 1
ATOM 2973 O O . THR A 1 194 ? 27.587 82.640 62.895 1.00 22.68 231 THR A O 1
ATOM 2984 N N . ASN A 1 195 ? 28.276 84.342 61.587 1.00 21.73 232 ASN A N 1
ATOM 2985 C CA . ASN A 1 195 ? 29.707 84.064 61.729 1.00 31.33 232 ASN A CA 1
ATOM 2986 C C . ASN A 1 195 ? 30.066 82.651 61.262 1.00 32.64 232 ASN A C 1
ATOM 2987 O O . ASN A 1 195 ? 30.644 81.851 62.000 1.00 29.77 232 ASN A O 1
ATOM 2998 N N . ASN A 1 196 ? 29.725 82.354 60.008 1.00 28.40 233 ASN A N 1
ATOM 2999 C CA . ASN A 1 196 ? 30.017 81.042 59.421 1.00 49.43 233 ASN A CA 1
ATOM 3000 C C . ASN A 1 196 ? 29.473 79.906 60.284 1.00 44.44 233 ASN A C 1
ATOM 3001 O O . ASN A 1 196 ? 29.998 78.790 60.272 1.00 55.48 233 ASN A O 1
ATOM 3012 N N . GLY A 1 197 ? 28.428 80.188 61.055 1.00 26.41 234 GLY A N 1
ATOM 3013 C CA . GLY A 1 197 ? 27.746 79.173 61.822 1.00 25.04 234 GLY A CA 1
ATOM 3014 C C . GLY A 1 197 ? 28.166 79.057 63.270 1.00 23.45 234 GLY A C 1
ATOM 3015 O O . GLY A 1 197 ? 27.643 78.186 63.972 1.00 32.05 234 GLY A O 1
ATOM 3019 N N A LYS A 1 198 ? 29.067 79.919 63.740 0.62 22.99 235 LYS A N 1
ATOM 3020 N N B LYS A 1 198 ? 29.060 79.920 63.747 0.38 21.29 235 LYS A N 1
ATOM 3021 C CA A LYS A 1 198 ? 29.662 79.779 65.063 0.62 33.20 235 LYS A CA 1
ATOM 3022 C CA B LYS A 1 198 ? 29.580 79.821 65.108 0.38 25.19 235 LYS A CA 1
ATOM 3023 C C A LYS A 1 198 ? 28.917 80.525 66.161 0.62 23.05 235 LYS A C 1
ATOM 3024 C C B LYS A 1 198 ? 28.665 80.477 66.143 0.38 18.05 235 LYS A C 1
ATOM 3025 O O A LYS A 1 198 ? 29.167 80.257 67.340 0.62 16.87 235 LYS A O 1
ATOM 3026 O O B LYS A 1 198 ? 28.373 79.871 67.182 0.38 12.12 235 LYS A O 1
ATOM 3063 N N A ASP A 1 199 ? 28.031 81.457 65.819 0.62 15.46 236 ASP A N 1
ATOM 3064 N N B ASP A 1 199 ? 28.200 81.700 65.885 0.38 17.70 236 ASP A N 1
ATOM 3065 C CA A ASP A 1 199 ? 27.370 82.304 66.804 0.62 12.49 236 ASP A CA 1
ATOM 3066 C CA B ASP A 1 199 ? 27.365 82.435 66.827 0.38 14.67 236 ASP A CA 1
ATOM 3067 C C A ASP A 1 199 ? 25.864 82.190 66.632 0.62 13.27 236 ASP A C 1
ATOM 3068 C C B ASP A 1 199 ? 25.898 82.069 66.596 0.38 10.34 236 ASP A C 1
ATOM 3069 O O A ASP A 1 199 ? 25.317 82.581 65.595 0.62 9.96 236 ASP A O 1
ATOM 3070 O O B ASP A 1 199 ? 25.416 82.098 65.458 0.38 13.83 236 ASP A O 1
ATOM 3087 N N . VAL A 1 200 ? 25.195 81.708 67.669 1.00 10.08 237 VAL A N 1
ATOM 3088 C CA . VAL A 1 200 ? 23.777 81.368 67.613 1.00 9.52 237 VAL A CA 1
ATOM 3089 C C . VAL A 1 200 ? 23.061 82.078 68.752 1.00 9.82 237 VAL A C 1
ATOM 3090 O O . VAL A 1 200 ? 23.520 82.046 69.903 1.00 10.48 237 VAL A O 1
ATOM 3103 N N . THR A 1 201 ? 21.939 82.713 68.442 1.00 9.60 238 THR A N 1
ATOM 3104 C CA . THR A 1 201 ? 21.057 83.274 69.452 1.00 9.58 238 THR A CA 1
ATOM 3105 C C . THR A 1 201 ? 19.738 82.524 69.421 1.00 9.34 238 THR A C 1
ATOM 3106 O O . THR A 1 201 ? 19.153 82.332 68.354 1.00 9.24 238 THR A O 1
ATOM 3117 N N . ILE A 1 202 ? 19.261 82.131 70.589 1.00 9.27 239 ILE A N 1
ATOM 3118 C CA . ILE A 1 202 ? 17.955 81.500 70.741 1.00 9.30 239 ILE A CA 1
ATOM 3119 C C . ILE A 1 202 ? 17.154 82.357 71.700 1.00 10.89 239 ILE A C 1
ATOM 3120 O O . ILE A 1 202 ? 17.569 82.556 72.854 1.00 11.92 239 ILE A O 1
ATOM 3136 N N . ASN A 1 203 ? 16.024 82.878 71.240 1.00 9.28 240 ASN A N 1
ATOM 3137 C CA . ASN A 1 203 ? 15.151 83.676 72.100 1.00 11.35 240 ASN A CA 1
ATOM 3138 C C . ASN A 1 203 ? 13.690 83.269 71.927 1.00 10.48 240 ASN A C 1
ATOM 3139 O O . ASN A 1 203 ? 12.785 84.095 71.811 1.00 11.79 240 ASN A O 1
ATOM 3150 N N . LEU A 1 204 ? 13.456 81.957 71.950 1.00 9.53 241 LEU A N 1
ATOM 3151 C CA . LEU A 1 204 ? 12.106 81.407 72.045 1.00 9.05 241 LEU A CA 1
ATOM 3152 C C . LEU A 1 204 ? 11.259 82.077 73.124 1.00 9.49 241 LEU A C 1
ATOM 3153 O O . LEU A 1 204 ? 10.062 82.328 72.915 1.00 11.11 241 LEU A O 1
ATOM 3169 N N . THR A 1 205 ? 11.847 82.338 74.306 1.00 9.39 242 THR A N 1
ATOM 3170 C CA . THR A 1 205 ? 11.054 82.853 75.419 1.00 10.23 242 THR A CA 1
ATOM 3171 C C . THR A 1 205 ? 10.687 84.322 75.291 1.00 12.47 242 THR A C 1
ATOM 3172 O O . THR A 1 205 ? 9.865 84.793 76.077 1.00 15.66 242 THR A O 1
ATOM 3183 N N . GLY A 1 206 ? 11.290 85.054 74.363 1.00 9.97 243 GLY A N 1
ATOM 3184 C CA . GLY A 1 206 ? 10.917 86.431 74.106 1.00 10.32 243 GLY A CA 1
ATOM 3185 C C . GLY A 1 206 ? 10.238 86.702 72.776 1.00 10.26 243 GLY A C 1
ATOM 3186 O O . GLY A 1 206 ? 9.602 87.740 72.620 1.00 10.52 243 GLY A O 1
ATOM 3190 N N . ASP A 1 207 ? 10.344 85.775 71.821 1.00 9.98 244 ASP A N 1
ATOM 3191 C CA . ASP A 1 207 ? 9.918 86.023 70.444 1.00 9.97 244 ASP A CA 1
ATOM 3192 C C . ASP A 1 207 ? 8.408 86.208 70.378 1.00 10.09 244 ASP A C 1
ATOM 3193 O O . ASP A 1 207 ? 7.643 85.423 70.946 1.00 10.01 244 ASP A O 1
ATOM 3202 N N . ASN A 1 208 ? 7.960 87.231 69.641 1.00 10.64 245 ASN A N 1
ATOM 3203 C CA . ASN A 1 208 ? 6.534 87.523 69.618 1.00 11.30 245 ASN A CA 1
ATOM 3204 C C . ASN A 1 208 ? 5.733 86.458 68.873 1.00 10.29 245 ASN A C 1
ATOM 3205 O O . ASN A 1 208 ? 4.577 86.199 69.228 1.00 12.40 245 ASN A O 1
ATOM 3216 N N . GLY A 1 209 ? 6.308 85.850 67.832 1.00 11.25 246 GLY A N 1
ATOM 3217 C CA . GLY A 1 209 ? 5.606 84.791 67.132 1.00 9.84 246 GLY A CA 1
ATOM 3218 C C . GLY A 1 209 ? 5.385 83.561 67.992 1.00 10.61 246 GLY A C 1
ATOM 3219 O O . GLY A 1 209 ? 4.312 82.956 67.967 1.00 9.83 246 GLY A O 1
ATOM 3223 N N . VAL A 1 210 ? 6.399 83.178 68.769 1.00 9.54 247 VAL A N 1
ATOM 3224 C CA . VAL A 1 210 ? 6.235 82.107 69.748 1.00 9.39 247 VAL A CA 1
ATOM 3225 C C . VAL A 1 210 ? 5.105 82.443 70.708 1.00 10.63 247 VAL A C 1
ATOM 3226 O O . VAL A 1 210 ? 4.230 81.615 70.986 1.00 10.30 247 VAL A O 1
ATOM 3239 N N . LYS A 1 211 ? 5.141 83.650 71.276 1.00 9.89 248 LYS A N 1
ATOM 3240 C CA . LYS A 1 211 ? 4.124 84.050 72.239 1.00 10.92 248 LYS A CA 1
ATOM 3241 C C . LYS A 1 211 ? 2.728 83.964 71.641 1.00 10.68 248 LYS A C 1
ATOM 3242 O O . LYS A 1 211 ? 1.789 83.502 72.300 1.00 10.75 248 LYS A O 1
ATOM 3261 N N . GLU A 1 212 ? 2.566 84.441 70.401 1.00 10.31 249 GLU A N 1
ATOM 3262 C CA . GLU A 1 212 ? 1.256 84.431 69.752 1.00 11.90 249 GLU A CA 1
ATOM 3263 C C . GLU A 1 212 ? 0.780 83.001 69.522 1.00 11.98 249 GLU A C 1
ATOM 3264 O O . GLU A 1 212 ? -0.369 82.659 69.834 1.00 11.61 249 GLU A O 1
ATOM 3276 N N . PHE A 1 213 ? 1.665 82.131 69.048 1.00 10.45 250 PHE A N 1
ATOM 3277 C CA . PHE A 1 213 ? 1.256 80.741 68.869 1.00 9.63 250 PHE A CA 1
ATOM 3278 C C . PHE A 1 213 ? 0.924 80.077 70.199 1.00 10.59 250 PHE A C 1
ATOM 3279 O O . PHE A 1 213 ? -0.072 79.353 70.303 1.00 11.52 250 PHE A O 1
ATOM 3296 N N . GLU A 1 214 ? 1.740 80.306 71.229 1.00 10.75 251 GLU A N 1
ATOM 3297 C CA . GLU A 1 214 ? 1.468 79.693 72.524 1.00 12.09 251 GLU A CA 1
ATOM 3298 C C . GLU A 1 214 ? 0.068 80.052 73.013 1.00 12.46 251 GLU A C 1
ATOM 3299 O O . GLU A 1 214 ? -0.679 79.190 73.481 1.00 12.44 251 GLU A O 1
ATOM 3311 N N . LYS A 1 215 ? -0.290 81.327 72.929 1.00 11.06 252 LYS A N 1
ATOM 3312 C CA . LYS A 1 215 ? -1.595 81.775 73.412 1.00 14.30 252 LYS A CA 1
ATOM 3313 C C . LYS A 1 215 ? -2.729 81.068 72.676 1.00 11.92 252 LYS A C 1
ATOM 3314 O O . LYS A 1 215 ? -3.718 80.640 73.289 1.00 14.01 252 LYS A O 1
ATOM 3333 N N . PHE A 1 216 ? -2.583 80.903 71.365 1.00 11.61 253 PHE A N 1
ATOM 3334 C CA . PHE A 1 216 ? -3.585 80.234 70.543 1.00 13.11 253 PHE A CA 1
ATOM 3335 C C . PHE A 1 216 ? -3.688 78.758 70.903 1.00 10.81 253 PHE A C 1
ATOM 3336 O O . PHE A 1 216 ? -4.760 78.267 71.280 1.00 11.40 253 PHE A O 1
ATOM 3353 N N . TRP A 1 217 ? -2.578 78.030 70.799 1.00 10.35 254 TRP A N 1
ATOM 3354 C CA . TRP A 1 217 ? -2.627 76.592 71.021 1.00 9.69 254 TRP A CA 1
ATOM 3355 C C . TRP A 1 217 ? -2.943 76.274 72.479 1.00 11.48 254 TRP A C 1
ATOM 3356 O O . TRP A 1 217 ? -3.614 75.279 72.759 1.00 10.18 254 TRP A O 1
ATOM 3377 N N . GLN A 1 218 ? -2.512 77.122 73.415 1.00 10.36 255 GLN A N 1
ATOM 3378 C CA . GLN A 1 218 ? -2.826 76.885 74.819 1.00 10.47 255 GLN A CA 1
ATOM 3379 C C . GLN A 1 218 ? -4.331 76.877 75.054 1.00 12.80 255 GLN A C 1
ATOM 3380 O O . GLN A 1 218 ? -4.841 76.074 75.843 1.00 11.87 255 GLN A O 1
ATOM 3394 N N . LYS A 1 219 ? -5.064 77.756 74.374 1.00 11.16 256 LYS A N 1
ATOM 3395 C CA . LYS A 1 219 ? -6.506 77.767 74.560 1.00 11.13 256 LYS A CA 1
ATOM 3396 C C . LYS A 1 219 ? -7.141 76.477 74.057 1.00 12.82 256 LYS A C 1
ATOM 3397 O O . LYS A 1 219 ? -8.011 75.908 74.721 1.00 11.89 256 LYS A O 1
ATOM 3416 N N . LEU A 1 220 ? -6.737 75.996 72.878 1.00 10.67 257 LEU A N 1
ATOM 3417 C CA . LEU A 1 220 ? -7.293 74.737 72.381 1.00 12.47 257 LEU A CA 1
ATOM 3418 C C . LEU A 1 220 ? -6.930 73.573 73.293 1.00 11.74 257 LEU A C 1
ATOM 3419 O O . LEU A 1 220 ? -7.763 72.693 73.556 1.00 11.94 257 LEU A O 1
ATOM 3435 N N . LEU A 1 221 ? -5.687 73.546 73.780 1.00 10.57 258 LEU A N 1
ATOM 3436 C CA . LEU A 1 221 ? -5.282 72.504 74.716 1.00 12.02 258 LEU A CA 1
ATOM 3437 C C . LEU A 1 221 ? -6.090 72.580 75.996 1.00 15.15 258 LEU A C 1
ATOM 3438 O O . LEU A 1 221 ? -6.557 71.552 76.508 1.00 12.64 258 LEU A O 1
ATOM 3454 N N . ASP A 1 222 ? -6.270 73.790 76.520 1.00 11.28 259 ASP A N 1
ATOM 3455 C CA . ASP A 1 222 ? -6.962 73.951 77.798 1.00 11.03 259 ASP A CA 1
ATOM 3456 C C . ASP A 1 222 ? -8.408 73.487 77.709 1.00 13.68 259 ASP A C 1
ATOM 3457 O O . ASP A 1 222 ? -8.954 72.943 78.676 1.00 14.90 259 ASP A O 1
ATOM 3466 N N . GLU A 1 223 ? -9.059 73.738 76.575 1.00 12.78 260 GLU A N 1
ATOM 3467 C CA . GLU A 1 223 ? -10.454 73.369 76.377 1.00 13.53 260 GLU A CA 1
ATOM 3468 C C . GLU A 1 223 ? -10.604 71.969 75.795 1.00 15.94 260 GLU A C 1
ATOM 3469 O O . GLU A 1 223 ? -11.720 71.567 75.467 1.00 15.85 260 GLU A O 1
ATOM 3481 N N . LYS A 1 224 ? -9.502 71.223 75.704 1.00 14.09 261 LYS A N 1
ATOM 3482 C CA . LYS A 1 224 ? -9.490 69.829 75.252 1.00 13.73 261 LYS A CA 1
ATOM 3483 C C . LYS A 1 224 ? -10.071 69.690 73.849 1.00 15.48 261 LYS A C 1
ATOM 3484 O O . LYS A 1 224 ? -10.849 68.778 73.562 1.00 15.66 261 LYS A O 1
ATOM 3503 N N . LEU A 1 225 ? -9.702 70.610 72.964 1.00 11.65 262 LEU A N 1
ATOM 3504 C CA . LEU A 1 225 ? -10.221 70.653 71.602 1.00 11.43 262 LEU A CA 1
ATOM 3505 C C . LEU A 1 225 ? -9.292 70.015 70.573 1.00 10.89 262 LEU A C 1
ATOM 3506 O O . LEU A 1 225 ? -9.634 69.959 69.377 1.00 11.79 262 LEU A O 1
ATOM 3522 N N . LEU A 1 226 ? -8.150 69.506 71.010 1.00 10.95 263 LEU A N 1
ATOM 3523 C CA . LEU A 1 226 ? -7.201 68.819 70.154 1.00 10.22 263 LEU A CA 1
ATOM 3524 C C . LEU A 1 226 ? -7.063 67.362 70.567 1.00 10.32 263 LEU A C 1
ATOM 3525 O O . LEU A 1 226 ? -7.087 67.026 71.756 1.00 12.08 263 LEU A O 1
ATOM 3541 N N . ASP A 1 227 ? -6.892 66.499 69.571 1.00 10.14 264 ASP A N 1
ATOM 3542 C CA . ASP A 1 227 ? -6.539 65.109 69.832 1.00 10.15 264 ASP A CA 1
ATOM 3543 C C . ASP A 1 227 ? -5.049 65.082 70.129 1.00 11.34 264 ASP A C 1
ATOM 3544 O O . ASP A 1 227 ? -4.228 65.291 69.233 1.00 11.28 264 ASP A O 1
ATOM 3553 N N . THR A 1 228 ? -4.695 64.882 71.403 1.00 10.93 265 THR A N 1
ATOM 3554 C CA . THR A 1 228 ? -3.302 64.845 71.823 1.00 10.66 265 THR A CA 1
ATOM 3555 C C . THR A 1 228 ? -2.791 63.426 72.004 1.00 12.17 265 THR A C 1
ATOM 3556 O O . THR A 1 228 ? -1.635 63.244 72.399 1.00 13.46 265 THR A O 1
ATOM 3567 N N . LYS A 1 229 ? -3.612 62.417 71.699 1.00 11.54 266 LYS A N 1
ATOM 3568 C CA . LYS A 1 229 ? -3.196 61.023 71.797 1.00 10.98 266 LYS A CA 1
ATOM 3569 C C . LYS A 1 229 ? -2.597 60.519 70.492 1.00 14.60 266 LYS A C 1
ATOM 3570 O O . LYS A 1 229 ? -1.562 59.835 70.501 1.00 13.89 266 LYS A O 1
ATOM 3589 N N . THR A 1 230 ? -3.221 60.836 69.364 1.00 12.62 267 THR A N 1
ATOM 3590 C CA . THR A 1 230 ? -2.751 60.299 68.096 1.00 11.60 267 THR A CA 1
ATOM 3591 C C . THR A 1 230 ? -1.420 60.941 67.722 1.00 10.87 267 THR A C 1
ATOM 3592 O O . THR A 1 230 ? -1.290 62.168 67.727 1.00 12.35 267 THR A O 1
ATOM 3603 N N . VAL A 1 231 ? -0.450 60.117 67.350 1.00 10.60 268 VAL A N 1
ATOM 3604 C CA . VAL A 1 231 ? 0.874 60.585 66.945 1.00 9.45 268 VAL A CA 1
ATOM 3605 C C . VAL A 1 231 ? 0.928 60.698 65.425 1.00 10.74 268 VAL A C 1
ATOM 3606 O O . VAL A 1 231 ? 0.506 59.778 64.704 1.00 10.90 268 VAL A O 1
ATOM 3619 N N . GLY A 1 232 ? 1.458 61.814 64.923 1.00 9.53 269 GLY A N 1
ATOM 3620 C CA . GLY A 1 232 ? 1.608 61.972 63.490 1.00 10.03 269 GLY A CA 1
ATOM 3621 C C . GLY A 1 232 ? 2.372 60.816 62.877 1.00 10.12 269 GLY A C 1
ATOM 3622 O O . GLY A 1 232 ? 3.289 60.270 63.490 1.00 9.79 269 GLY A O 1
ATOM 3626 N N . TRP A 1 233 ? 1.954 60.401 61.686 1.00 9.40 270 TRP A N 1
ATOM 3627 C CA . TRP A 1 233 ? 2.608 59.385 60.850 1.00 8.80 270 TRP A CA 1
ATOM 3628 C C . TRP A 1 233 ? 2.331 57.978 61.355 1.00 12.26 270 TRP A C 1
ATOM 3629 O O . TRP A 1 233 ? 2.895 57.030 60.815 1.00 17.38 270 TRP A O 1
ATOM 3650 N N . SER A 1 234 ? 1.475 57.817 62.356 1.00 11.30 271 SER A N 1
ATOM 3651 C CA . SER A 1 234 ? 1.022 56.498 62.780 1.00 11.32 271 SER A CA 1
ATOM 3652 C C . SER A 1 234 ? -0.244 56.099 62.011 1.00 10.15 271 SER A C 1
ATOM 3653 O O . SER A 1 234 ? -0.913 56.928 61.384 1.00 11.15 271 SER A O 1
ATOM 3661 N N . GLU A 1 235 ? -0.573 54.801 62.063 1.00 10.89 272 GLU A N 1
ATOM 3662 C CA . GLU A 1 235 ? -1.760 54.336 61.349 1.00 12.15 272 GLU A CA 1
ATOM 3663 C C . GLU A 1 235 ? -3.011 55.025 61.872 1.00 10.38 272 GLU A C 1
ATOM 3664 O O . GLU A 1 235 ? -3.912 55.369 61.093 1.00 12.37 272 GLU A O 1
ATOM 3676 N N . ASP A 1 236 ? -3.090 55.249 63.192 1.00 11.14 273 ASP A N 1
ATOM 3677 C CA . ASP A 1 236 ? -4.289 55.871 63.734 1.00 11.48 273 ASP A CA 1
ATOM 3678 C C . ASP A 1 236 ? -4.441 57.302 63.251 1.00 9.80 273 ASP A C 1
ATOM 3679 O O . ASP A 1 236 ? -5.549 57.836 63.251 1.00 10.85 273 ASP A O 1
ATOM 3688 N N . TRP A 1 237 ? -3.341 57.944 62.878 1.00 9.34 274 TRP A N 1
ATOM 3689 C CA . TRP A 1 237 ? -3.418 59.277 62.294 1.00 9.00 274 TRP A CA 1
ATOM 3690 C C . TRP A 1 237 ? -4.188 59.218 60.981 1.00 9.08 274 TRP A C 1
ATOM 3691 O O . TRP A 1 237 ? -5.144 59.972 60.768 1.00 9.55 274 TRP A O 1
ATOM 3712 N N . PHE A 1 238 ? -3.815 58.283 60.107 1.00 9.58 275 PHE A N 1
ATOM 3713 C CA . PHE A 1 238 ? -4.511 58.140 58.839 1.00 9.77 275 PHE A CA 1
ATOM 3714 C C . PHE A 1 238 ? -5.926 57.596 59.023 1.00 9.80 275 PHE A C 1
ATOM 3715 O O . PHE A 1 238 ? -6.845 57.997 58.295 1.00 10.76 275 PHE A O 1
ATOM 3732 N N . LYS A 1 239 ? -6.136 56.692 59.988 1.00 10.40 276 LYS A N 1
ATOM 3733 C CA . LYS A 1 239 ? -7.498 56.261 60.280 1.00 10.69 276 LYS A CA 1
ATOM 3734 C C . LYS A 1 239 ? -8.375 57.446 60.657 1.00 10.66 276 LYS A C 1
ATOM 3735 O O . LYS A 1 239 ? -9.543 57.517 60.251 1.00 12.56 276 LYS A O 1
ATOM 3754 N N . GLY A 1 240 ? -7.853 58.359 61.477 1.00 10.70 277 GLY A N 1
ATOM 3755 C CA . GLY A 1 240 ? -8.639 59.517 61.865 1.00 13.20 277 GLY A CA 1
ATOM 3756 C C . GLY A 1 240 ? -9.013 60.392 60.682 1.00 10.19 277 GLY A C 1
ATOM 3757 O O . GLY A 1 240 ? -10.110 60.958 60.642 1.00 11.40 277 GLY A O 1
ATOM 3761 N N . MET A 1 241 ? -8.105 60.530 59.716 1.00 9.91 278 MET A N 1
ATOM 3762 C CA . MET A 1 241 ? -8.428 61.272 58.504 1.00 11.16 278 MET A CA 1
ATOM 3763 C C . MET A 1 241 ? -9.523 60.573 57.718 1.00 12.84 278 MET A C 1
ATOM 3764 O O . MET A 1 241 ? -10.343 61.236 57.065 1.00 13.20 278 MET A O 1
ATOM 3778 N N . GLN A 1 242 ? -9.538 59.241 57.750 1.00 12.01 279 GLN A N 1
ATOM 3779 C CA . GLN A 1 242 ? -10.551 58.485 57.014 1.00 11.83 279 GLN A CA 1
ATOM 3780 C C . GLN A 1 242 ? -11.910 58.545 57.700 1.00 14.13 279 GLN A C 1
ATOM 3781 O O . GLN A 1 242 ? -12.945 58.671 57.027 1.00 15.73 279 GLN A O 1
ATOM 3795 N N . ASP A 1 243 ? -11.940 58.445 59.032 1.00 13.54 280 ASP A N 1
ATOM 3796 C CA . ASP A 1 243 ? -13.202 58.293 59.740 1.00 13.43 280 ASP A CA 1
ATOM 3797 C C . ASP A 1 243 ? -13.775 59.614 60.240 1.00 12.44 280 ASP A C 1
ATOM 3798 O O . ASP A 1 243 ? -14.905 59.629 60.740 1.00 15.80 280 ASP A O 1
ATOM 3807 N N . GLY A 1 244 ? -13.058 60.722 60.054 1.00 13.76 281 GLY A N 1
ATOM 3808 C CA . GLY A 1 244 ? -13.568 62.028 60.405 1.00 14.31 281 GLY A CA 1
ATOM 3809 C C . GLY A 1 244 ? -13.216 62.501 61.789 1.00 12.75 281 GLY A C 1
ATOM 3810 O O . GLY A 1 244 ? -13.504 63.657 62.110 1.00 14.40 281 GLY A O 1
ATOM 3814 N N . THR A 1 245 ? -12.591 61.656 62.617 1.00 12.17 282 THR A N 1
ATOM 3815 C CA . THR A 1 245 ? -12.231 62.062 63.969 1.00 11.54 282 THR A CA 1
ATOM 3816 C C . THR A 1 245 ? -10.997 62.958 64.016 1.00 12.87 282 THR A C 1
ATOM 3817 O O . THR A 1 245 ? -10.746 63.564 65.061 1.00 11.95 282 THR A O 1
ATOM 3828 N N . ILE A 1 246 ? -10.217 63.033 62.935 1.00 10.94 283 ILE A N 1
ATOM 3829 C CA . ILE A 1 246 ? -9.206 64.065 62.735 1.00 9.92 283 ILE A CA 1
ATOM 3830 C C . ILE A 1 246 ? -9.697 64.805 61.500 1.00 9.77 283 ILE A C 1
ATOM 3831 O O . ILE A 1 246 ? -9.553 64.312 60.375 1.00 11.63 283 ILE A O 1
ATOM 3847 N N . ALA A 1 247 ? -10.335 65.954 61.707 1.00 9.88 284 ALA A N 1
ATOM 3848 C CA . ALA A 1 247 ? -11.137 66.586 60.659 1.00 11.13 284 ALA A CA 1
ATOM 3849 C C . ALA A 1 247 ? -10.338 67.450 59.696 1.00 9.90 284 ALA A C 1
ATOM 3850 O O . ALA A 1 247 ? -10.864 67.811 58.639 1.00 11.35 284 ALA A O 1
ATOM 3857 N N . SER A 1 248 ? -9.096 67.793 60.012 1.00 9.20 285 SER A N 1
ATOM 3858 C CA . SER A 1 248 ? -8.334 68.737 59.208 1.00 8.87 285 SER A CA 1
ATOM 3859 C C . SER A 1 248 ? -6.877 68.648 59.628 1.00 8.50 285 SER A C 1
ATOM 3860 O O . SER A 1 248 ? -6.540 68.051 60.657 1.00 8.58 285 SER A O 1
ATOM 3868 N N . LEU A 1 249 ? -6.018 69.260 58.819 1.00 8.20 286 LEU A N 1
ATOM 3869 C CA . LEU A 1 249 ? -4.584 69.299 59.040 1.00 7.86 286 LEU A CA 1
ATOM 3870 C C . LEU A 1 249 ? -4.094 70.673 58.640 1.00 7.72 286 LEU A C 1
ATOM 3871 O O . LEU A 1 249 ? -4.415 71.134 57.540 1.00 9.28 286 LEU A O 1
ATOM 3887 N N . LEU A 1 250 ? -3.337 71.319 59.516 1.00 7.64 287 LEU A N 1
ATOM 3888 C CA . LEU A 1 250 ? -2.599 72.538 59.206 1.00 7.51 287 LEU A CA 1
ATOM 3889 C C . LEU A 1 250 ? -1.183 72.054 58.941 1.00 7.89 287 LEU A C 1
ATOM 3890 O O . LEU A 1 250 ? -0.436 71.750 59.875 1.00 8.88 287 LEU A O 1
ATOM 3906 N N . THR A 1 251 ? -0.807 71.907 57.675 1.00 7.04 288 THR A N 1
ATOM 3907 C CA . THR A 1 251 ? 0.422 71.175 57.401 1.00 6.80 288 THR A CA 1
ATOM 3908 C C . THR A 1 251 ? 0.978 71.545 56.030 1.00 7.99 288 THR A C 1
ATOM 3909 O O . THR A 1 251 ? 0.438 72.394 55.329 1.00 7.97 288 THR A O 1
ATOM 3920 N N . GLY A 1 252 ? 2.110 70.932 55.683 1.00 7.20 289 GLY A N 1
ATOM 3921 C CA . GLY A 1 252 ? 2.801 71.285 54.457 1.00 8.10 289 GLY A CA 1
ATOM 3922 C C . GLY A 1 252 ? 2.114 70.785 53.199 1.00 7.79 289 GLY A C 1
ATOM 3923 O O . GLY A 1 252 ? 1.307 69.855 53.197 1.00 7.26 289 GLY A O 1
ATOM 3927 N N . ALA A 1 253 ? 2.483 71.430 52.094 1.00 6.71 290 ALA A N 1
ATOM 3928 C CA . ALA A 1 253 ? 1.854 71.208 50.798 1.00 6.53 290 ALA A CA 1
ATOM 3929 C C . ALA A 1 253 ? 2.091 69.816 50.229 1.00 7.53 290 ALA A C 1
ATOM 3930 O O . ALA A 1 253 ? 1.441 69.462 49.236 1.00 9.16 290 ALA A O 1
ATOM 3937 N N . TRP A 1 254 ? 2.981 69.025 50.817 1.00 7.80 291 TRP A N 1
ATOM 3938 C CA . TRP A 1 254 ? 3.205 67.631 50.441 1.00 9.52 291 TRP A CA 1
ATOM 3939 C C . TRP A 1 254 ? 2.080 66.715 50.887 1.00 8.47 291 TRP A C 1
ATOM 3940 O O . TRP A 1 254 ? 2.062 65.535 50.514 1.00 8.69 291 TRP A O 1
ATOM 3961 N N . MET A 1 255 ? 1.151 67.198 51.700 1.00 7.31 292 MET A N 1
ATOM 3962 C CA . MET A 1 255 ? 0.149 66.298 52.253 1.00 8.93 292 MET A CA 1
ATOM 3963 C C . MET A 1 255 ? -0.659 65.525 51.207 1.00 9.59 292 MET A C 1
ATOM 3964 O O . MET A 1 255 ? -1.009 64.368 51.487 1.00 10.26 292 MET A O 1
ATOM 3978 N N . PRO A 1 256 ? -0.998 66.064 50.029 1.00 7.95 293 PRO A N 1
ATOM 3979 C CA . PRO A 1 256 ? -1.875 65.306 49.123 1.00 9.58 293 PRO A CA 1
ATOM 3980 C C . PRO A 1 256 ? -1.418 63.889 48.804 1.00 10.19 293 PRO A C 1
ATOM 3981 O O . PRO A 1 256 ? -2.246 62.980 48.808 1.00 8.85 293 PRO A O 1
ATOM 3992 N N . GLY A 1 257 ? -0.126 63.672 48.541 1.00 9.20 294 GLY A N 1
ATOM 3993 C CA . GLY A 1 257 ? 0.336 62.331 48.232 1.00 10.54 294 GLY A CA 1
ATOM 3994 C C . GLY A 1 257 ? 0.117 61.362 49.373 1.00 9.13 294 GLY A C 1
ATOM 3995 O O . GLY A 1 257 ? -0.114 60.164 49.157 1.00 10.03 294 GLY A O 1
ATOM 3999 N N . ASN A 1 258 ? 0.177 61.865 50.602 1.00 7.70 295 ASN A N 1
ATOM 4000 C CA . ASN A 1 258 ? -0.040 61.024 51.772 1.00 7.66 295 ASN A CA 1
ATOM 4001 C C . ASN A 1 258 ? -1.523 60.746 52.013 1.00 8.00 295 ASN A C 1
ATOM 4002 O O . ASN A 1 258 ? -1.901 59.630 52.391 1.00 9.01 295 ASN A O 1
ATOM 4013 N N . LEU A 1 259 ? -2.383 61.743 51.818 1.00 8.42 296 LEU A N 1
ATOM 4014 C CA . LEU A 1 259 ? -3.823 61.502 51.882 1.00 8.40 296 LEU A CA 1
ATOM 4015 C C . LEU A 1 259 ? -4.237 60.440 50.873 1.00 9.58 296 LEU A C 1
ATOM 4016 O O . LEU A 1 259 ? -4.994 59.520 51.191 1.00 9.69 296 LEU A O 1
ATOM 4032 N N . VAL A 1 260 ? -3.759 60.570 49.642 1.00 9.10 297 VAL A N 1
ATOM 4033 C CA . VAL A 1 260 ? -4.171 59.669 48.581 1.00 9.14 297 VAL A CA 1
ATOM 4034 C C . VAL A 1 260 ? -3.759 58.243 48.901 1.00 10.60 297 VAL A C 1
ATOM 4035 O O . VAL A 1 260 ? -4.543 57.304 48.725 1.00 12.75 297 VAL A O 1
ATOM 4048 N N . ASN A 1 261 ? -2.509 58.051 49.347 1.00 10.52 298 ASN A N 1
ATOM 4049 C CA . ASN A 1 261 ? -1.990 56.695 49.515 1.00 12.19 298 ASN A CA 1
ATOM 4050 C C . ASN A 1 261 ? -2.309 56.092 50.872 1.00 10.03 298 ASN A C 1
ATOM 4051 O O . ASN A 1 261 ? -2.510 54.881 50.971 1.00 12.16 298 ASN A O 1
ATOM 4062 N N . SER A 1 262 ? -2.380 56.903 51.922 1.00 9.83 299 SER A N 1
ATOM 4063 C CA . SER A 1 262 ? -2.536 56.383 53.269 1.00 9.97 299 SER A CA 1
ATOM 4064 C C . SER A 1 262 ? -3.888 56.672 53.892 1.00 9.46 299 SER A C 1
ATOM 4065 O O . SER A 1 262 ? -4.213 56.064 54.913 1.00 11.69 299 SER A O 1
ATOM 4073 N N . ALA A 1 263 ? -4.694 57.568 53.318 1.00 10.59 300 ALA A N 1
ATOM 4074 C CA . ALA A 1 263 ? -6.071 57.789 53.772 1.00 10.44 300 ALA A CA 1
ATOM 4075 C C . ALA A 1 263 ? -7.046 57.699 52.599 1.00 10.13 300 ALA A C 1
ATOM 4076 O O . ALA A 1 263 ? -7.921 58.554 52.425 1.00 11.36 300 ALA A O 1
ATOM 4083 N N . PRO A 1 264 ? -6.938 56.647 51.790 1.00 10.44 301 PRO A N 1
ATOM 4084 C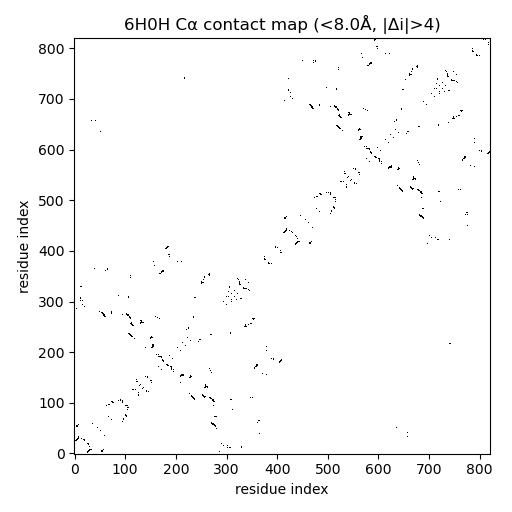 CA . PRO A 1 264 ? -7.727 56.588 50.547 1.00 12.30 301 PRO A CA 1
ATOM 4085 C C . PRO A 1 264 ? -9.228 56.570 50.757 1.00 12.72 301 PRO A C 1
ATOM 4086 O O . PRO A 1 264 ? -9.973 56.969 49.853 1.00 13.33 301 PRO A O 1
ATOM 4097 N N . ALA A 1 265 ? -9.713 56.101 51.903 1.00 11.51 302 ALA A N 1
ATOM 4098 C CA . ALA A 1 265 ? -11.149 55.959 52.080 1.00 12.89 302 ALA A CA 1
ATOM 4099 C C . ALA A 1 265 ? -11.888 57.292 52.078 1.00 13.34 302 ALA A C 1
ATOM 4100 O O . ALA A 1 265 ? -13.089 57.307 51.791 1.00 16.59 302 ALA A O 1
ATOM 4107 N N . ALA A 1 266 ? -11.217 58.403 52.387 1.00 11.78 303 ALA A N 1
ATOM 4108 C CA . ALA A 1 266 ? -11.867 59.712 52.416 1.00 14.47 303 ALA A CA 1
ATOM 4109 C C . ALA A 1 266 ? -11.690 60.506 51.126 1.00 13.27 303 ALA A C 1
ATOM 4110 O O . ALA A 1 266 ? -12.029 61.697 51.097 1.00 13.03 303 ALA A O 1
ATOM 4117 N N . ALA A 1 267 ? -11.248 59.858 50.047 1.00 13.31 304 ALA A N 1
ATOM 4118 C CA . ALA A 1 267 ? -11.094 60.540 48.767 1.00 12.73 304 ALA A CA 1
ATOM 4119 C C . ALA A 1 267 ? -12.409 61.190 48.368 1.00 11.49 304 ALA A C 1
ATOM 4120 O O . ALA A 1 267 ? -13.479 60.581 48.476 1.00 14.35 304 ALA A O 1
ATOM 4127 N N . GLY A 1 268 ? -12.331 62.437 47.905 1.00 12.92 305 GLY A N 1
ATOM 4128 C CA . GLY A 1 268 ? -13.487 63.199 47.512 1.00 14.02 305 GLY A CA 1
ATOM 4129 C C . GLY A 1 268 ? -14.077 64.071 48.594 1.00 13.70 305 GLY A C 1
ATOM 4130 O O . GLY A 1 268 ? -14.838 65.001 48.281 1.00 14.81 305 GLY A O 1
ATOM 4134 N N . LYS A 1 269 ? -13.732 63.818 49.851 1.00 11.58 306 LYS A N 1
ATOM 4135 C CA . LYS A 1 269 ? -14.319 64.536 50.972 1.00 13.71 306 LYS A CA 1
ATOM 4136 C C . LYS A 1 269 ? -13.476 65.718 51.434 1.00 11.60 306 LYS A C 1
ATOM 4137 O O . LYS A 1 269 ? -13.983 66.566 52.180 1.00 12.67 306 LYS A O 1
ATOM 4156 N N . TRP A 1 270 ? -12.213 65.778 51.042 1.00 10.78 307 TRP A N 1
ATOM 4157 C CA . TRP A 1 270 ? -11.297 66.798 51.524 1.00 11.87 307 TRP A CA 1
ATOM 4158 C C . TRP A 1 270 ? -11.177 67.946 50.530 1.00 10.91 307 TRP A C 1
ATOM 4159 O O . TRP A 1 270 ? -11.452 67.803 49.336 1.00 11.39 307 TRP A O 1
ATOM 4180 N N . ARG A 1 271 ? -10.772 69.101 51.053 1.00 9.88 308 ARG A N 1
ATOM 4181 C CA . ARG A 1 271 ? -10.519 70.300 50.270 1.00 9.51 308 ARG A CA 1
ATOM 4182 C C . ARG A 1 271 ? -9.297 70.988 50.860 1.00 9.96 308 ARG A C 1
ATOM 4183 O O . ARG A 1 271 ? -8.831 70.650 51.953 1.00 9.71 308 ARG A O 1
ATOM 4204 N N A VAL A 1 272 ? -8.807 71.986 50.133 0.57 10.34 309 VAL A N 1
ATOM 4205 N N B VAL A 1 272 ? -8.773 71.970 50.146 0.43 9.46 309 VAL A N 1
ATOM 4206 C CA A VAL A 1 272 ? -7.625 72.749 50.513 0.57 13.98 309 VAL A CA 1
ATOM 4207 C CA B VAL A 1 272 ? -7.623 72.714 50.637 0.43 8.59 309 VAL A CA 1
ATOM 4208 C C A VAL A 1 272 ? -7.997 74.225 50.564 0.57 8.77 309 VAL A C 1
ATOM 4209 C C B VAL A 1 272 ? -7.901 74.206 50.548 0.43 11.68 309 VAL A C 1
ATOM 4210 O O A VAL A 1 272 ? -8.653 74.740 49.654 0.57 12.29 309 VAL A O 1
ATOM 4211 O O B VAL A 1 272 ? -8.409 74.704 49.538 0.43 8.97 309 VAL A O 1
ATOM 4236 N N . ALA A 1 273 ? -7.551 74.913 51.615 1.00 8.82 310 ALA A N 1
ATOM 4237 C CA . ALA A 1 273 ? -7.687 76.355 51.720 1.00 8.80 310 ALA A CA 1
ATOM 4238 C C . ALA A 1 273 ? -6.386 76.925 52.268 1.00 8.51 310 ALA A C 1
ATOM 4239 O O . ALA A 1 273 ? -5.488 76.194 52.692 1.00 8.30 310 ALA A O 1
ATOM 4247 N N . LEU A 1 274 ? -6.258 78.242 52.224 1.00 9.51 311 LEU A N 1
ATOM 4248 C CA . LEU A 1 274 ? -5.066 78.875 52.777 1.00 9.14 311 LEU A CA 1
ATOM 4249 C C . LEU A 1 274 ? -5.042 78.765 54.302 1.00 11.79 311 LEU A C 1
ATOM 4250 O O . LEU A 1 274 ? -6.081 78.660 54.959 1.00 10.97 311 LEU A O 1
ATOM 4266 N N . MET A 1 275 ? -3.838 78.802 54.866 1.00 8.21 312 MET A N 1
ATOM 4267 C CA . MET A 1 275 ? -3.695 78.776 56.318 1.00 9.43 312 MET A CA 1
ATOM 4268 C C . MET A 1 275 ? -4.443 79.939 56.973 1.00 9.97 312 MET A C 1
ATOM 4269 O O . MET A 1 275 ? -4.357 81.086 56.513 1.00 9.56 312 MET A O 1
ATOM 4283 N N . PRO A 1 276 ? -5.127 79.698 58.090 1.00 8.93 313 PRO A N 1
ATOM 4284 C CA . PRO A 1 276 ? -5.576 80.823 58.917 1.00 9.23 313 PRO A CA 1
ATOM 4285 C C . PRO A 1 276 ? -4.377 81.486 59.572 1.00 11.33 313 PRO A C 1
ATOM 4286 O O . PRO A 1 276 ? -3.371 80.840 59.879 1.00 10.07 313 PRO A O 1
ATOM 4297 N N . THR A 1 277 ? -4.492 82.790 59.777 1.00 11.53 314 THR A N 1
ATOM 4298 C CA . THR A 1 277 ? -3.407 83.576 60.332 1.00 10.41 314 THR A CA 1
ATOM 4299 C C . THR A 1 277 ? -3.880 84.303 61.587 1.00 12.10 314 THR A C 1
ATOM 4300 O O . THR A 1 277 ? -5.086 84.444 61.815 1.00 12.64 314 THR A O 1
ATOM 4311 N N . PRO A 1 278 ? -2.955 84.741 62.444 1.00 11.90 315 PRO A N 1
ATOM 4312 C CA . PRO A 1 278 ? -3.361 85.320 63.738 1.00 11.20 315 PRO A CA 1
ATOM 4313 C C . PRO A 1 278 ? -4.446 86.376 63.652 1.00 14.91 315 PRO A C 1
ATOM 4314 O O . PRO A 1 278 ? -5.397 86.340 64.449 1.00 16.44 315 PRO A O 1
ATOM 4325 N N . ASN A 1 279 ? -4.342 87.307 62.698 1.00 14.18 316 ASN A N 1
ATOM 4326 C CA . ASN A 1 279 ? -5.316 88.386 62.563 1.00 15.35 316 ASN A CA 1
ATOM 4327 C C . ASN A 1 279 ? -5.869 88.497 61.149 1.00 18.29 316 ASN A C 1
ATOM 4328 O O . ASN A 1 279 ? -6.426 89.539 60.789 1.00 20.25 316 ASN A O 1
ATOM 4339 N N . GLY A 1 280 ? -5.748 87.444 60.346 1.00 15.95 317 GLY A N 1
ATOM 4340 C CA . GLY A 1 280 ? -6.243 87.461 58.989 1.00 18.75 317 GLY A CA 1
ATOM 4341 C C . GLY A 1 280 ? -5.336 88.149 58.006 1.00 19.21 317 GLY A C 1
ATOM 4342 O O . GLY A 1 280 ? -5.712 88.285 56.838 1.00 19.44 317 GLY A O 1
ATOM 4346 N N . GLU A 1 281 ? -4.166 88.600 58.442 1.00 16.39 318 GLU A N 1
ATOM 4347 C CA . GLU A 1 281 ? -3.178 89.139 57.528 1.00 18.04 318 GLU A CA 1
ATOM 4348 C C . GLU A 1 281 ? -2.720 88.062 56.545 1.00 15.66 318 GLU A C 1
ATOM 4349 O O . GLU A 1 281 ? -2.843 86.859 56.792 1.00 16.04 318 GLU A O 1
ATOM 4361 N N . LYS A 1 282 ? -2.155 88.507 55.425 1.00 15.84 319 LYS A N 1
ATOM 4362 C CA . LYS A 1 282 ? -1.546 87.597 54.462 1.00 16.46 319 LYS A CA 1
ATOM 4363 C C . LYS A 1 282 ? -0.196 87.149 55.014 1.00 18.66 319 LYS A C 1
ATOM 4364 O O . LYS A 1 282 ? 0.716 87.961 55.202 1.00 20.60 319 LYS A O 1
ATOM 4383 N N . ALA A 1 283 ? -0.072 85.859 55.298 1.00 12.48 320 ALA A N 1
ATOM 4384 C CA . ALA A 1 283 ? 1.161 85.327 55.848 1.00 11.87 320 ALA A CA 1
ATOM 4385 C C . ALA A 1 283 ? 1.102 83.814 55.773 1.00 10.59 320 ALA A C 1
ATOM 4386 O O . ALA A 1 283 ? 0.027 83.215 55.821 1.00 10.45 320 ALA A O 1
ATOM 4393 N N . ASN A 1 284 ? 2.268 83.204 55.653 1.00 9.33 321 ASN A N 1
ATOM 4394 C CA . ASN A 1 284 ? 2.358 81.753 55.670 1.00 7.90 321 ASN A CA 1
ATOM 4395 C C . ASN A 1 284 ? 3.747 81.352 56.138 1.00 7.70 321 ASN A C 1
ATOM 4396 O O . ASN A 1 284 ? 4.665 82.176 56.213 1.00 9.52 321 ASN A O 1
ATOM 4407 N N . ALA A 1 285 ? 3.872 80.068 56.467 1.00 7.90 322 ALA A N 1
ATOM 4408 C CA . ALA A 1 285 ? 5.129 79.438 56.806 1.00 7.22 322 ALA A CA 1
ATOM 4409 C C . ALA A 1 285 ? 5.293 78.172 55.986 1.00 7.13 322 ALA A C 1
ATOM 4410 O O . ALA A 1 285 ? 4.395 77.771 55.244 1.00 7.45 322 ALA A O 1
ATOM 4417 N N A GLU A 1 286 ? 6.459 77.543 56.110 0.58 6.74 323 GLU A N 1
ATOM 4418 N N B GLU A 1 286 ? 6.444 77.529 56.133 0.42 8.21 323 GLU A N 1
ATOM 4419 C CA A GLU A 1 286 ? 6.679 76.203 55.598 0.58 6.49 323 GLU A CA 1
ATOM 4420 C CA B GLU A 1 286 ? 6.656 76.200 55.595 0.42 6.49 323 GLU A CA 1
ATOM 4421 C C A GLU A 1 286 ? 6.700 75.210 56.754 0.58 6.42 323 GLU A C 1
ATOM 4422 C C B GLU A 1 286 ? 6.746 75.196 56.736 0.42 9.20 323 GLU A C 1
ATOM 4423 O O A GLU A 1 286 ? 7.048 75.550 57.894 0.58 6.53 323 GLU A O 1
ATOM 4424 O O B GLU A 1 286 ? 7.181 75.518 57.848 0.42 11.34 323 GLU A O 1
ATOM 4447 N N . ASN A 1 287 ? 6.313 73.976 56.444 1.00 6.60 324 ASN A N 1
ATOM 4448 C CA . ASN A 1 287 ? 6.366 72.855 57.367 1.00 6.24 324 ASN A CA 1
ATOM 4449 C C . ASN A 1 287 ? 6.932 71.692 56.569 1.00 7.63 324 ASN A C 1
ATOM 4450 O O . ASN A 1 287 ? 6.354 71.294 55.550 1.00 6.99 324 ASN A O 1
ATOM 4461 N N . GLY A 1 288 ? 8.086 71.198 56.981 1.00 6.02 325 GLY A N 1
ATOM 4462 C CA . GLY A 1 288 ? 8.753 70.179 56.223 1.00 7.06 325 GLY A CA 1
ATOM 4463 C C . GLY A 1 288 ? 9.240 70.736 54.895 1.00 6.54 325 GLY A C 1
ATOM 4464 O O . GLY A 1 288 ? 9.444 71.940 54.696 1.00 7.67 325 GLY A O 1
ATOM 4468 N N . GLY A 1 289 ? 9.403 69.808 53.967 1.00 6.72 326 GLY A N 1
ATOM 4469 C CA . GLY A 1 289 ? 10.118 70.026 52.726 1.00 7.43 326 GLY A CA 1
ATOM 4470 C C . GLY A 1 289 ? 11.483 69.382 52.813 1.00 6.35 326 GLY A C 1
ATOM 4471 O O . GLY A 1 289 ? 12.198 69.544 53.810 1.00 6.33 326 GLY A O 1
ATOM 4475 N N . SER A 1 290 ? 11.845 68.649 51.772 1.00 6.31 327 SER A N 1
ATOM 4476 C CA . SER A 1 290 ? 12.968 67.736 51.831 1.00 5.88 327 SER A CA 1
ATOM 4477 C C . SER A 1 290 ? 13.897 67.846 50.634 1.00 6.88 327 SER A C 1
ATOM 4478 O O . SER A 1 290 ? 13.546 68.345 49.556 1.00 6.06 327 SER A O 1
ATOM 4486 N N . SER A 1 291 ? 15.088 67.314 50.865 1.00 6.00 328 SER A N 1
ATOM 4487 C CA . SER A 1 291 ? 16.131 67.108 49.879 1.00 6.01 328 SER A CA 1
ATOM 4488 C C . SER A 1 291 ? 16.560 65.649 49.925 1.00 6.10 328 SER A C 1
ATOM 4489 O O . SER A 1 291 ? 16.206 64.907 50.848 1.00 6.09 328 SER A O 1
ATOM 4497 N N . LEU A 1 292 ? 17.333 65.231 48.924 1.00 6.46 329 LEU A N 1
ATOM 4498 C CA . LEU A 1 292 ? 18.080 63.978 48.966 1.00 6.39 329 LEU A CA 1
ATOM 4499 C C . LEU A 1 292 ? 19.557 64.327 48.979 1.00 6.81 329 LEU A C 1
ATOM 4500 O O . LEU A 1 292 ? 20.012 65.158 48.178 1.00 6.54 329 LEU A O 1
ATOM 4516 N N . ALA A 1 293 ? 20.290 63.689 49.879 1.00 6.99 330 ALA A N 1
ATOM 4517 C CA . ALA A 1 293 ? 21.718 63.891 50.024 1.00 6.74 330 ALA A CA 1
ATOM 4518 C C . ALA A 1 293 ? 22.453 62.574 49.837 1.00 7.30 330 ALA A C 1
ATOM 4519 O O . ALA A 1 293 ? 21.937 61.507 50.178 1.00 7.43 330 ALA A O 1
ATOM 4526 N N . VAL A 1 294 ? 23.692 62.673 49.340 1.00 7.62 331 VAL A N 1
ATOM 4527 C CA . VAL A 1 294 ? 24.626 61.552 49.327 1.00 7.46 331 VAL A CA 1
ATOM 4528 C C . VAL A 1 294 ? 25.367 61.554 50.650 1.00 7.83 331 VAL A C 1
ATOM 4529 O O . VAL A 1 294 ? 25.929 62.579 51.052 1.00 8.72 331 VAL A O 1
ATOM 4542 N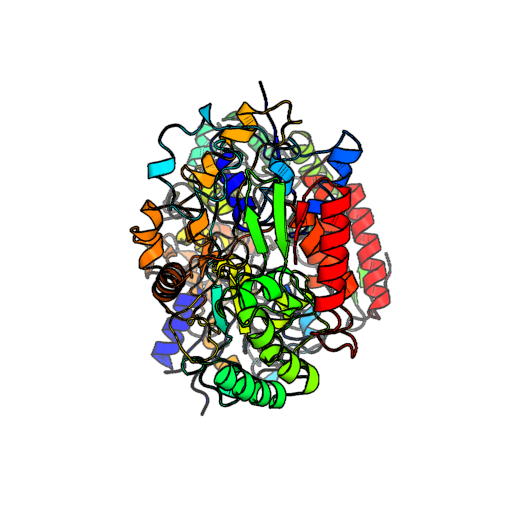 N A LEU A 1 295 ? 25.385 60.420 51.334 0.16 7.80 332 LEU A N 1
ATOM 4543 N N B LEU A 1 295 ? 25.374 60.416 51.327 0.84 8.22 332 LEU A N 1
ATOM 4544 C CA A LEU A 1 295 ? 26.100 60.348 52.598 0.16 7.85 332 LEU A CA 1
ATOM 4545 C CA B LEU A 1 295 ? 26.131 60.317 52.563 0.84 9.57 332 LEU A CA 1
ATOM 4546 C C A LEU A 1 295 ? 27.599 60.283 52.345 0.16 10.43 332 LEU A C 1
ATOM 4547 C C B LEU A 1 295 ? 27.614 60.374 52.254 0.84 8.22 332 LEU A C 1
ATOM 4548 O O A LEU A 1 295 ? 28.068 59.532 51.484 0.16 9.33 332 LEU A O 1
ATOM 4549 O O B LEU A 1 295 ? 28.097 59.772 51.282 0.84 8.55 332 LEU A O 1
ATOM 4580 N N . LYS A 1 296 ? 28.348 61.089 53.104 1.00 9.49 333 LYS A N 1
ATOM 4581 C CA . LYS A 1 296 ? 29.783 61.202 52.886 1.00 9.21 333 LYS A CA 1
ATOM 4582 C C . LYS A 1 296 ? 30.455 59.838 52.900 1.00 10.92 333 LYS A C 1
ATOM 4583 O O . LYS A 1 296 ? 31.442 59.630 52.179 1.00 13.35 333 LYS A O 1
ATOM 4601 N N . SER A 1 297 ? 29.922 58.904 53.699 1.00 9.82 334 SER A N 1
ATOM 4602 C CA . SER A 1 297 ? 30.400 57.531 53.804 1.00 14.50 334 SER A CA 1
ATOM 4603 C C . SER A 1 297 ? 30.185 56.691 52.545 1.00 12.41 334 SER A C 1
ATOM 4604 O O . SER A 1 297 ? 30.732 55.586 52.474 1.00 14.79 334 SER A O 1
ATOM 4612 N N . SER A 1 298 ? 29.429 57.152 51.560 1.00 10.58 335 SER A N 1
ATOM 4613 C CA . SER A 1 298 ? 29.032 56.251 50.484 1.00 10.98 335 SER A CA 1
ATOM 4614 C C . SER A 1 298 ? 30.241 55.879 49.633 1.00 10.91 335 SER A C 1
ATOM 4615 O O . SER A 1 298 ? 30.930 56.772 49.123 1.00 12.42 335 SER A O 1
ATOM 4623 N N . PRO A 1 299 ? 30.480 54.588 49.393 1.00 13.38 336 PRO A N 1
ATOM 4624 C CA . PRO A 1 299 ? 31.461 54.165 48.393 1.00 10.40 336 PRO A CA 1
ATOM 4625 C C . PRO A 1 299 ? 30.918 54.157 46.974 1.00 14.68 336 PRO A C 1
ATOM 4626 O O . PRO A 1 299 ? 31.594 53.663 46.065 1.00 16.50 336 PRO A O 1
ATOM 4637 N N . LYS A 1 300 ? 29.722 54.697 46.785 1.00 11.83 337 LYS A N 1
ATOM 4638 C CA . LYS A 1 300 ? 29.035 54.708 45.497 1.00 9.96 337 LYS A CA 1
ATOM 4639 C C . LYS A 1 300 ? 28.568 56.119 45.168 1.00 10.68 337 LYS A C 1
ATOM 4640 O O . LYS A 1 300 ? 27.426 56.340 44.762 1.00 10.61 337 LYS A O 1
ATOM 4659 N N . ALA A 1 301 ? 29.455 57.093 45.352 1.00 10.29 338 ALA A N 1
ATOM 4660 C CA . ALA A 1 301 ? 29.030 58.491 45.310 1.00 10.83 338 ALA A CA 1
ATOM 4661 C C . ALA A 1 301 ? 28.482 58.883 43.947 1.00 10.23 338 ALA A C 1
ATOM 4662 O O . ALA A 1 301 ? 27.472 59.584 43.868 1.00 10.63 338 ALA A O 1
ATOM 4669 N N . GLN A 1 302 ? 29.129 58.463 42.861 1.00 11.04 339 GLN A N 1
ATOM 4670 C CA . GLN A 1 302 ? 28.634 58.865 41.550 1.00 11.01 339 GLN A CA 1
ATOM 4671 C C . GLN A 1 302 ? 27.257 58.275 41.271 1.00 10.86 339 GLN A C 1
ATOM 4672 O O . GLN A 1 302 ? 26.363 58.979 40.787 1.00 10.68 339 GLN A O 1
ATOM 4686 N N . ALA A 1 303 ? 27.062 56.985 41.573 1.00 10.16 340 ALA A N 1
ATOM 4687 C CA . ALA A 1 303 ? 25.760 56.376 41.321 1.00 9.54 340 ALA A CA 1
ATOM 4688 C C . ALA A 1 303 ? 24.694 56.955 42.230 1.00 9.07 340 ALA A C 1
ATOM 4689 O O . ALA A 1 303 ? 23.526 57.072 41.836 1.00 9.90 340 ALA A O 1
ATOM 4696 N N . ALA A 1 304 ? 25.074 57.307 43.457 1.00 8.86 341 ALA A N 1
ATOM 4697 C CA . ALA A 1 304 ? 24.140 57.935 44.381 1.00 8.45 341 ALA A CA 1
ATOM 4698 C C . ALA A 1 304 ? 23.717 59.294 43.859 1.00 8.20 341 ALA A C 1
ATOM 4699 O O . ALA A 1 304 ? 22.529 59.614 43.840 1.00 7.97 341 ALA A O 1
ATOM 4706 N N . TYR A 1 305 ? 24.690 60.105 43.440 1.00 8.27 342 TYR A N 1
ATOM 4707 C CA . TYR A 1 305 ? 24.376 61.392 42.834 1.00 8.11 342 TYR A CA 1
ATOM 4708 C C . TYR A 1 305 ? 23.502 61.216 41.602 1.00 9.85 342 TYR A C 1
ATOM 4709 O O . TYR A 1 305 ? 22.518 61.940 41.421 1.00 8.63 342 TYR A O 1
ATOM 4727 N N . ASP A 1 306 ? 23.833 60.257 40.740 1.00 9.55 343 ASP A N 1
ATOM 4728 C CA . ASP A 1 306 ? 23.046 60.091 39.524 1.00 9.32 343 ASP A CA 1
ATOM 4729 C C . ASP A 1 306 ? 21.586 59.802 39.846 1.00 9.30 343 ASP A C 1
ATOM 4730 O O . ASP A 1 306 ? 20.683 60.277 39.154 1.00 8.48 343 ASP A O 1
ATOM 4739 N N . PHE A 1 307 ? 21.329 58.995 40.878 1.00 8.44 344 PHE A N 1
ATOM 4740 C CA . PHE A 1 307 ? 19.956 58.759 41.297 1.00 8.27 344 PHE A CA 1
ATOM 4741 C C . PHE A 1 307 ? 19.291 60.037 41.783 1.00 8.11 344 PHE A C 1
ATOM 4742 O O . PHE A 1 307 ? 18.166 60.355 41.382 1.00 7.81 344 PHE A O 1
ATOM 4759 N N A ILE A 1 308 ? 19.962 60.775 42.670 0.53 7.66 345 ILE A N 1
ATOM 4760 N N B ILE A 1 308 ? 19.961 60.799 42.655 0.47 9.25 345 ILE A N 1
ATOM 4761 C CA A ILE A 1 308 ? 19.368 61.998 43.203 0.53 7.34 345 ILE A CA 1
ATOM 4762 C CA B ILE A 1 308 ? 19.292 61.988 43.189 0.47 9.30 345 ILE A CA 1
ATOM 4763 C C A ILE A 1 308 ? 19.044 62.971 42.077 0.53 8.33 345 ILE A C 1
ATOM 4764 C C B ILE A 1 308 ? 19.060 63.024 42.096 0.47 7.36 345 ILE A C 1
ATOM 4765 O O A ILE A 1 308 ? 18.001 63.632 42.088 0.53 7.21 345 ILE A O 1
ATOM 4766 O O B ILE A 1 308 ? 18.068 63.760 42.131 0.47 10.08 345 ILE A O 1
ATOM 4797 N N . GLU A 1 309 ? 19.938 63.081 41.095 1.00 7.61 346 GLU A N 1
ATOM 4798 C CA . GLU A 1 309 ? 19.708 64.003 39.992 1.00 7.69 346 GLU A CA 1
ATOM 4799 C C . GLU A 1 309 ? 18.436 63.645 39.243 1.00 8.01 346 GLU A C 1
ATOM 4800 O O . GLU A 1 309 ? 17.673 64.532 38.848 1.00 7.71 346 GLU A O 1
ATOM 4813 N N . TYR A 1 310 ? 18.182 62.353 39.037 1.00 7.97 347 TYR A N 1
ATOM 4814 C CA . TYR A 1 310 ? 16.965 61.941 38.336 1.00 8.12 347 TYR A CA 1
ATOM 4815 C C . TYR A 1 310 ? 15.726 62.364 39.109 1.00 7.83 347 TYR A C 1
ATOM 4816 O O . TYR A 1 310 ? 14.771 62.913 38.544 1.00 7.86 347 TYR A O 1
ATOM 4834 N N . VAL A 1 311 ? 15.736 62.126 40.424 1.00 7.71 348 VAL A N 1
ATOM 4835 C CA . VAL A 1 311 ? 14.580 62.430 41.258 1.00 7.61 348 VAL A CA 1
ATOM 4836 C C . VAL A 1 311 ? 14.344 63.931 41.309 1.00 7.15 348 VAL A C 1
ATOM 4837 O O . VAL A 1 311 ? 13.205 64.397 41.207 1.00 7.78 348 VAL A O 1
ATOM 4850 N N . ALA A 1 312 ? 15.413 64.687 41.559 1.00 7.05 349 ALA A N 1
ATOM 4851 C CA . ALA A 1 312 ? 15.320 66.073 42.007 1.00 6.86 349 ALA A CA 1
ATOM 4852 C C . ALA A 1 312 ? 15.416 67.083 40.881 1.00 7.45 349 ALA A C 1
ATOM 4853 O O . ALA A 1 312 ? 15.051 68.245 41.086 1.00 7.41 349 ALA A O 1
ATOM 4860 N N . HIS A 1 313 ? 15.938 66.681 39.742 1.00 7.26 350 HIS A N 1
ATOM 4861 C CA . HIS A 1 313 ? 16.259 67.604 38.659 1.00 7.45 350 HIS A CA 1
ATOM 4862 C C . HIS A 1 313 ? 15.798 67.110 37.301 1.00 7.76 350 HIS A C 1
ATOM 4863 O O . HIS A 1 313 ? 15.364 67.922 36.482 1.00 8.99 350 HIS A O 1
ATOM 4877 N N . GLY A 1 314 ? 15.900 65.814 37.032 1.00 7.92 351 GLY A N 1
ATOM 4878 C CA . GLY A 1 314 ? 15.460 65.227 35.784 1.00 8.27 351 GLY A CA 1
ATOM 4879 C C . GLY A 1 314 ? 14.002 64.830 35.807 1.00 8.48 351 GLY A C 1
ATOM 4880 O O . GLY A 1 314 ? 13.170 65.466 36.463 1.00 9.06 351 GLY A O 1
ATOM 4884 N N . ASP A 1 315 ? 13.674 63.782 35.036 1.00 9.34 352 ASP A N 1
ATOM 4885 C CA . ASP A 1 315 ? 12.271 63.465 34.778 1.00 11.17 352 ASP A CA 1
ATOM 4886 C C . ASP A 1 315 ? 11.514 63.014 36.027 1.00 10.40 352 ASP A C 1
ATOM 4887 O O . ASP A 1 315 ? 10.274 62.985 36.007 1.00 11.05 352 ASP A O 1
ATOM 4896 N N . GLY A 1 316 ? 12.201 62.698 37.125 1.00 9.39 353 GLY A N 1
ATOM 4897 C CA . GLY A 1 316 ? 11.493 62.429 38.361 1.00 8.25 353 GLY A CA 1
ATOM 4898 C C . GLY A 1 316 ? 10.713 63.607 38.894 1.00 7.74 353 GLY A C 1
ATOM 4899 O O . GLY A 1 316 ? 9.747 63.412 39.651 1.00 7.92 353 GLY A O 1
ATOM 4903 N N . VAL A 1 317 ? 11.092 64.826 38.503 1.00 8.35 354 VAL A N 1
ATOM 4904 C CA . VAL A 1 317 ? 10.428 66.027 39.009 1.00 7.46 354 VAL A CA 1
ATOM 4905 C C . VAL A 1 317 ? 8.946 66.023 38.635 1.00 8.55 354 VAL A C 1
ATOM 4906 O O . VAL A 1 317 ? 8.072 66.303 39.465 1.00 8.52 354 VAL A O 1
ATOM 4919 N N A LYS A 1 318 ? 8.646 65.737 37.364 0.47 7.97 355 LYS A N 1
ATOM 4920 N N B LYS A 1 318 ? 8.642 65.729 37.367 0.53 7.97 355 LYS A N 1
ATOM 4921 C CA A LYS A 1 318 ? 7.257 65.708 36.917 0.47 8.20 355 LYS A CA 1
ATOM 4922 C CA B LYS A 1 318 ? 7.250 65.716 36.925 0.53 8.20 355 LYS A CA 1
ATOM 4923 C C A LYS A 1 318 ? 6.484 64.602 37.618 0.47 8.23 355 LYS A C 1
ATOM 4924 C C B LYS A 1 318 ? 6.473 64.595 37.600 0.53 8.34 355 LYS A C 1
ATOM 4925 O O A LYS A 1 318 ? 5.365 64.823 38.096 0.47 8.21 355 LYS A O 1
ATOM 4926 O O B LYS A 1 318 ? 5.341 64.806 38.053 0.53 11.05 355 LYS A O 1
ATOM 4963 N N . THR A 1 319 ? 7.077 63.411 37.712 1.00 8.65 356 THR A N 1
ATOM 4964 C CA . THR A 1 319 ? 6.416 62.310 38.408 1.00 8.39 356 THR A CA 1
ATOM 4965 C C . THR A 1 319 ? 6.095 62.696 39.843 1.00 8.05 356 THR A C 1
ATOM 4966 O O . THR A 1 319 ? 5.013 62.392 40.361 1.00 8.49 356 THR A O 1
ATOM 4978 N N . HIS A 1 320 ? 7.022 63.394 40.485 1.00 8.01 357 HIS A N 1
ATOM 4979 C CA . HIS A 1 320 ? 6.851 63.764 41.878 1.00 7.61 357 HIS A CA 1
ATOM 4980 C C . HIS A 1 320 ? 5.620 64.660 42.063 1.00 7.52 357 HIS A C 1
ATOM 4981 O O . HIS A 1 320 ? 4.838 64.468 43.003 1.00 8.75 357 HIS A O 1
ATOM 4995 N N . VAL A 1 321 ? 5.449 65.660 41.193 1.00 7.43 358 VAL A N 1
ATOM 4996 C CA . VAL A 1 321 ? 4.266 66.528 41.255 1.00 7.48 358 VAL A CA 1
ATOM 4997 C C . VAL A 1 321 ? 2.991 65.745 40.963 1.00 9.21 358 VAL A C 1
ATOM 4998 O O . VAL A 1 321 ? 1.961 65.921 41.635 1.00 10.97 358 VAL A O 1
ATOM 5011 N N . GLU A 1 322 ? 3.015 64.924 39.914 1.00 8.10 359 GLU A N 1
ATOM 5012 C CA . GLU A 1 322 ? 1.818 64.196 39.494 1.00 9.22 359 GLU A CA 1
ATOM 5013 C C . GLU A 1 322 ? 1.369 63.166 40.523 1.00 10.36 359 GLU A C 1
ATOM 5014 O O . GLU A 1 322 ? 0.205 62.740 40.486 1.00 12.04 359 GLU A O 1
ATOM 5026 N N . THR A 1 323 ? 2.252 62.766 41.446 1.00 8.50 360 THR A N 1
ATOM 5027 C CA . THR A 1 323 ? 1.931 61.821 42.506 1.00 9.62 360 THR A CA 1
ATOM 5028 C C . THR A 1 323 ? 1.696 62.532 43.837 1.00 8.52 360 THR A C 1
ATOM 5029 O O . THR A 1 323 ? 1.616 61.878 44.887 1.00 10.49 360 THR A O 1
ATOM 5040 N N . GLY A 1 324 ? 1.580 63.858 43.816 1.00 8.60 361 GLY A N 1
ATOM 5041 C CA . GLY A 1 324 ? 1.019 64.607 44.923 1.00 10.84 361 GLY A CA 1
ATOM 5042 C C . GLY A 1 324 ? 1.957 65.459 45.745 1.00 11.64 361 GLY A C 1
ATOM 5043 O O . GLY A 1 324 ? 1.506 66.027 46.746 1.00 11.22 361 GLY A O 1
ATOM 5047 N N . ALA A 1 325 ? 3.214 65.615 45.348 1.00 9.34 362 ALA A N 1
ATOM 5048 C CA . ALA A 1 325 ? 4.127 66.497 46.062 1.00 7.22 362 ALA A CA 1
ATOM 5049 C C . ALA A 1 325 ? 4.141 67.888 45.432 1.00 8.27 362 ALA A C 1
ATOM 5050 O O . ALA A 1 325 ? 3.858 68.072 44.245 1.00 9.73 362 ALA A O 1
ATOM 5057 N N . PHE A 1 326 ? 4.505 68.878 46.235 1.00 7.16 363 PHE A N 1
ATOM 5058 C CA . PHE A 1 326 ? 4.609 70.243 45.777 1.00 7.42 363 PHE A CA 1
ATOM 5059 C C . PHE A 1 326 ? 6.043 70.499 45.301 1.00 8.00 363 PHE A C 1
ATOM 5060 O O . PHE A 1 326 ? 6.997 70.052 45.950 1.00 8.62 363 PHE A O 1
ATOM 5077 N N . PRO A 1 327 ? 6.239 71.177 44.180 1.00 7.29 364 PRO A N 1
ATOM 5078 C CA . PRO A 1 327 ? 7.571 71.232 43.571 1.00 7.03 364 PRO A CA 1
ATOM 5079 C C . PRO A 1 327 ? 8.528 72.137 44.318 1.00 8.26 364 PRO A C 1
ATOM 5080 O O . PRO A 1 327 ? 8.137 73.058 45.030 1.00 7.41 364 PRO A O 1
ATOM 5091 N N . ALA A 1 328 ? 9.820 71.867 44.096 1.00 7.40 365 ALA A N 1
ATOM 5092 C CA . ALA A 1 328 ? 10.915 72.708 44.563 1.00 7.17 365 ALA A CA 1
ATOM 5093 C C . ALA A 1 328 ? 11.521 73.563 43.470 1.00 7.38 365 ALA A C 1
ATOM 5094 O O . ALA A 1 328 ? 12.469 74.318 43.742 1.00 8.27 365 ALA A O 1
ATOM 5101 N N . ASP A 1 329 ? 11.039 73.449 42.237 1.00 6.77 366 ASP A N 1
ATOM 5102 C CA . ASP A 1 329 ? 11.679 74.071 41.085 1.00 7.91 366 ASP A CA 1
ATOM 5103 C C . ASP A 1 329 ? 10.767 75.086 40.394 1.00 7.22 366 ASP A C 1
ATOM 5104 O O . ASP A 1 329 ? 9.532 75.011 40.467 1.00 7.87 366 ASP A O 1
ATOM 5113 N N . LYS A 1 330 ? 11.407 76.028 39.696 1.00 9.07 367 LYS A N 1
ATOM 5114 C CA . LYS A 1 330 ? 10.691 77.150 39.093 1.00 7.71 367 LYS A CA 1
ATOM 5115 C C . LYS A 1 330 ? 9.759 76.708 37.974 1.00 8.58 367 LYS A C 1
ATOM 5116 O O . LYS A 1 330 ? 8.614 77.169 37.896 1.00 8.82 367 LYS A O 1
ATOM 5135 N N . ALA A 1 331 ? 10.232 75.853 37.076 1.00 8.92 368 ALA A N 1
ATOM 5136 C CA . ALA A 1 331 ? 9.440 75.531 35.893 1.00 9.22 368 ALA A CA 1
ATOM 5137 C C . ALA A 1 331 ? 8.153 74.805 36.258 1.00 8.88 368 ALA A C 1
ATOM 5138 O O . ALA A 1 331 ? 7.117 75.003 35.610 1.00 9.45 368 ALA A O 1
ATOM 5145 N N . SER A 1 332 ? 8.190 73.936 37.266 1.00 7.87 369 SER A N 1
ATOM 5146 C CA . SER A 1 332 ? 6.970 73.237 37.657 1.00 7.82 369 SER A CA 1
ATOM 5147 C C . SER A 1 332 ? 5.856 74.209 38.000 1.00 8.47 369 SER A C 1
ATOM 5148 O O . SER A 1 332 ? 4.684 73.926 37.756 1.00 9.51 369 SER A O 1
ATOM 5156 N N . LEU A 1 333 ? 6.188 75.340 38.631 1.00 8.66 370 LEU A N 1
ATOM 5157 C CA . LEU A 1 333 ? 5.135 76.276 39.012 1.00 9.94 370 LEU A CA 1
ATOM 5158 C C . LEU A 1 333 ? 4.355 76.798 37.806 1.00 10.68 370 LEU A C 1
ATOM 5159 O O . LEU A 1 333 ? 3.209 77.239 37.956 1.00 11.97 370 LEU A O 1
ATOM 5175 N N . GLU A 1 334 ? 4.958 76.800 36.628 1.00 9.03 371 GLU A N 1
ATOM 5176 C CA . GLU A 1 334 ? 4.313 77.280 35.420 1.00 9.36 371 GLU A CA 1
ATOM 5177 C C . GLU A 1 334 ? 3.778 76.162 34.550 1.00 10.79 371 GLU A C 1
ATOM 5178 O O . GLU A 1 334 ? 3.189 76.453 33.500 1.00 13.81 371 GLU A O 1
ATOM 5190 N N . ALA A 1 335 ? 3.975 74.908 34.950 1.00 8.90 372 ALA A N 1
ATOM 5191 C CA . ALA A 1 335 ? 3.648 73.765 34.112 1.00 11.26 372 ALA A CA 1
ATOM 5192 C C . ALA A 1 335 ? 2.168 73.424 34.221 1.00 9.28 372 ALA A C 1
ATOM 5193 O O . ALA A 1 335 ? 1.552 73.513 35.285 1.00 10.02 372 ALA A O 1
ATOM 5200 N N . ASP A 1 336 ? 1.612 72.970 33.098 1.00 9.69 373 ASP A N 1
ATOM 5201 C CA . ASP A 1 336 ? 0.192 72.647 33.060 1.00 9.95 373 ASP A CA 1
ATOM 5202 C C . ASP A 1 336 ? -0.131 71.512 34.026 1.00 9.72 373 ASP A C 1
ATOM 5203 O O . ASP A 1 336 ? -1.192 71.524 34.667 1.00 10.84 373 ASP A O 1
ATOM 5212 N N . TYR A 1 337 ? 0.780 70.536 34.159 1.00 11.52 374 TYR A N 1
ATOM 5213 C CA . TYR A 1 337 ? 0.547 69.390 35.038 1.00 11.06 374 TYR A CA 1
ATOM 5214 C C . TYR A 1 337 ? 0.527 69.791 36.507 1.00 11.97 374 TYR A C 1
ATOM 5215 O O . TYR A 1 337 ? 0.064 69.014 37.352 1.00 12.20 374 TYR A O 1
ATOM 5233 N N . PHE A 1 338 ? 1.051 70.969 36.832 1.00 8.74 375 PHE A N 1
ATOM 5234 C CA . PHE A 1 338 ? 0.966 71.537 38.175 1.00 8.41 375 PHE A CA 1
ATOM 5235 C C . PHE A 1 338 ? -0.271 72.429 38.294 1.00 9.09 375 PHE A C 1
ATOM 5236 O O . PHE A 1 338 ? -1.187 72.155 39.076 1.00 8.86 375 PHE A O 1
ATOM 5253 N N . LYS A 1 339 ? -0.322 73.479 37.483 1.00 8.84 376 LYS A N 1
ATOM 5254 C CA . LYS A 1 339 ? -1.353 74.499 37.637 1.00 9.07 376 LYS A CA 1
ATOM 5255 C C . LYS A 1 339 ? -2.751 73.922 37.501 1.00 10.25 376 LYS A C 1
ATOM 5256 O O . LYS A 1 339 ? -3.674 74.347 38.202 1.00 10.17 376 LYS A O 1
ATOM 5275 N N . ASN A 1 340 ? -2.944 73.002 36.553 1.00 9.61 377 ASN A N 1
ATOM 5276 C CA . ASN A 1 340 ? -4.266 72.477 36.247 1.00 10.01 377 ASN A CA 1
ATOM 5277 C C . ASN A 1 340 ? -4.512 71.097 36.843 1.00 9.93 377 ASN A C 1
ATOM 5278 O O . ASN A 1 340 ? -5.470 70.416 36.441 1.00 10.31 377 ASN A O 1
ATOM 5289 N N . ALA A 1 341 ? -3.711 70.702 37.833 1.00 9.49 378 ALA A N 1
ATOM 5290 C CA . ALA A 1 341 ? -3.902 69.414 38.485 1.00 9.43 378 ALA A CA 1
ATOM 5291 C C . ALA A 1 341 ? -5.211 69.369 39.267 1.00 9.87 378 ALA A C 1
ATOM 5292 O O . ALA A 1 341 ? -5.605 70.342 39.921 1.00 10.10 378 ALA A O 1
ATOM 5299 N N . THR A 1 342 ? -5.868 68.222 39.206 1.00 9.98 379 THR A N 1
ATOM 5300 C CA . THR A 1 342 ? -6.994 67.943 40.087 1.00 11.86 379 THR A CA 1
ATOM 5301 C C . THR A 1 342 ? -6.777 66.564 40.692 1.00 11.21 379 THR A C 1
ATOM 5302 O O . THR A 1 342 ? -6.467 66.448 41.883 1.00 12.12 379 THR A O 1
ATOM 5313 N N . THR A 1 343 ? -6.902 65.519 39.880 1.00 11.53 380 THR A N 1
ATOM 5314 C CA . THR A 1 343 ? -6.582 64.172 40.330 1.00 11.40 380 THR A CA 1
ATOM 5315 C C . THR A 1 343 ? -5.081 64.014 40.584 1.00 13.01 380 THR A C 1
ATOM 5316 O O . THR A 1 343 ? -4.238 64.729 40.039 1.00 12.09 380 THR A O 1
ATOM 5327 N N . ILE A 1 344 ? -4.761 63.053 41.450 1.00 10.34 381 ILE A N 1
ATOM 5328 C CA . ILE A 1 344 ? -3.397 62.745 41.873 1.00 10.17 381 ILE A CA 1
ATOM 5329 C C . ILE A 1 344 ? -3.190 61.259 41.640 1.00 12.26 381 ILE A C 1
ATOM 5330 O O . ILE A 1 344 ? -4.061 60.461 41.977 1.00 11.24 381 ILE A O 1
ATOM 5346 N N . LYS A 1 345 ? -2.053 60.886 41.055 1.00 10.98 382 LYS A N 1
ATOM 5347 C CA . LYS A 1 345 ? -1.767 59.475 40.828 1.00 12.57 382 LYS A CA 1
ATOM 5348 C C . LYS A 1 345 ? -1.281 58.834 42.126 1.00 9.62 382 LYS A C 1
ATOM 5349 O O . LYS A 1 345 ? -0.351 59.334 42.764 1.00 11.65 382 LYS A O 1
ATOM 5368 N N . ASN A 1 346 ? -1.919 57.730 42.527 1.00 11.19 383 ASN A N 1
ATOM 5369 C CA . ASN A 1 346 ? -1.484 56.989 43.702 1.00 12.76 383 ASN A CA 1
ATOM 5370 C C . ASN A 1 346 ? -0.268 56.127 43.357 1.00 13.53 383 ASN A C 1
ATOM 5371 O O . ASN A 1 346 ? 0.229 56.131 42.224 1.00 13.26 383 ASN A O 1
ATOM 5382 N N . SER A 1 347 ? 0.217 55.371 44.344 1.00 12.76 384 SER A N 1
ATOM 5383 C CA . SER A 1 347 ? 1.446 54.611 44.165 1.00 14.98 384 SER A CA 1
ATOM 5384 C C . SER A 1 347 ? 1.319 53.526 43.104 1.00 19.26 384 SER A C 1
ATOM 5385 O O . SER A 1 347 ? 2.347 53.006 42.659 1.00 20.39 384 SER A O 1
ATOM 5393 N N . ASP A 1 348 ? 0.095 53.194 42.678 1.00 13.00 385 ASP A N 1
ATOM 5394 C CA . ASP A 1 348 ? -0.148 52.252 41.591 1.00 18.17 385 ASP A CA 1
ATOM 5395 C C . ASP A 1 348 ? -0.459 52.923 40.258 1.00 19.00 385 ASP A C 1
ATOM 5396 O O . ASP A 1 348 ? -0.766 52.219 39.287 1.00 23.93 385 ASP A O 1
ATOM 5405 N N . GLY A 1 349 ? -0.385 54.246 40.175 1.00 18.61 386 GLY A N 1
ATOM 5406 C CA . GLY A 1 349 ? -0.618 54.944 38.929 1.00 18.68 386 GLY A CA 1
ATOM 5407 C C . GLY A 1 349 ? -2.059 55.293 38.640 1.00 18.89 386 GLY A C 1
ATOM 5408 O O . GLY A 1 349 ? -2.336 55.848 37.566 1.00 24.13 386 GLY A O 1
ATOM 5412 N N . LYS A 1 350 ? -2.976 55.004 39.558 1.00 16.85 387 LYS A N 1
ATOM 5413 C CA . LYS A 1 350 ? -4.383 55.314 39.360 1.00 15.96 387 LYS A CA 1
ATOM 5414 C C . LYS A 1 350 ? -4.664 56.759 39.751 1.00 15.25 387 LYS A C 1
ATOM 5415 O O . LYS A 1 350 ? -4.190 57.239 40.794 1.00 14.41 387 LYS A O 1
ATOM 5434 N N . GLU A 1 351 ? -5.454 57.446 38.923 1.00 20.51 388 GLU A N 1
ATOM 5435 C CA . GLU A 1 351 ? -5.820 58.834 39.191 1.00 16.84 388 GLU A CA 1
ATOM 5436 C C . GLU A 1 351 ? -6.902 58.860 40.267 1.00 17.07 388 GLU A C 1
ATOM 5437 O O . GLU A 1 351 ? -7.964 58.246 40.109 1.00 19.46 388 GLU A O 1
ATOM 5449 N N . ILE A 1 352 ? -6.623 59.560 41.362 1.00 14.52 389 ILE A N 1
ATOM 5450 C CA . ILE A 1 352 ? -7.518 59.653 42.511 1.00 16.77 389 ILE A CA 1
ATOM 5451 C C . ILE A 1 352 ? -7.963 61.103 42.644 1.00 12.61 389 ILE A C 1
ATOM 5452 O O . ILE A 1 352 ? -7.126 62.006 42.763 1.00 13.42 389 ILE A O 1
ATOM 5468 N N . ASP A 1 353 ? -9.276 61.317 42.660 1.00 13.23 390 ASP A N 1
ATOM 5469 C CA . ASP A 1 353 ? -9.841 62.662 42.757 1.00 13.95 390 ASP A CA 1
ATOM 5470 C C . ASP A 1 353 ? -10.051 63.017 44.228 1.00 14.30 390 ASP A C 1
ATOM 5471 O O . ASP A 1 353 ? -11.177 63.096 44.731 1.00 15.28 390 ASP A O 1
ATOM 5480 N N . TYR A 1 354 ? -8.937 63.256 44.923 1.00 12.52 391 TYR A N 1
ATOM 5481 C CA . TYR A 1 354 ? -9.009 63.309 46.382 1.00 12.19 391 TYR A CA 1
ATOM 5482 C C . TYR A 1 354 ? -9.779 64.530 46.864 1.00 12.31 391 TYR A C 1
ATOM 5483 O O . TYR A 1 354 ? -10.461 64.476 47.898 1.00 11.35 391 TYR A O 1
ATOM 5501 N N . PHE A 1 355 ? -9.652 65.653 46.151 1.00 12.07 392 PHE A N 1
ATOM 5502 C CA . PHE A 1 355 ? -10.234 66.915 46.576 1.00 11.01 392 PHE A CA 1
ATOM 5503 C C . PHE A 1 355 ? -11.514 67.262 45.811 1.00 12.19 392 PHE A C 1
ATOM 5504 O O . PHE A 1 355 ? -11.894 68.439 45.739 1.00 11.88 392 PHE A O 1
ATOM 5521 N N . GLY A 1 356 ? -12.195 66.262 45.261 1.00 13.32 393 GLY A N 1
ATOM 5522 C CA . GLY A 1 356 ? -13.510 66.491 44.687 1.00 13.39 393 GLY A CA 1
ATOM 5523 C C . GLY A 1 356 ? -13.487 67.435 43.511 1.00 14.24 393 GLY A C 1
ATOM 5524 O O . GLY A 1 356 ? -14.432 68.207 43.317 1.00 18.85 393 GLY A O 1
ATOM 5528 N N . GLY A 1 357 ? -12.427 67.384 42.723 1.00 12.71 394 GLY A N 1
ATOM 5529 C CA . GLY A 1 357 ? -12.298 68.194 41.533 1.00 11.62 394 GLY A CA 1
ATOM 5530 C C . GLY A 1 357 ? -11.588 69.514 41.730 1.00 11.06 394 GLY A C 1
ATOM 5531 O O . GLY A 1 357 ? -11.412 70.254 40.749 1.00 14.48 394 GLY A O 1
ATOM 5535 N N . GLN A 1 358 ? -11.165 69.829 42.951 1.00 11.13 395 GLN A N 1
ATOM 5536 C CA . GLN A 1 358 ? -10.532 71.111 43.211 1.00 10.59 395 GLN A CA 1
ATOM 5537 C C . GLN A 1 358 ? -9.207 71.236 42.472 1.00 10.03 395 GLN A C 1
ATOM 5538 O O . GLN A 1 358 ? -8.405 70.297 42.437 1.00 10.81 395 GLN A O 1
ATOM 5552 N N . LYS A 1 359 ? -8.977 72.418 41.893 1.00 10.05 396 LYS A N 1
ATOM 5553 C CA . LYS A 1 359 ? -7.676 72.774 41.317 1.00 9.77 396 LYS A CA 1
ATOM 5554 C C . LYS A 1 359 ? -6.773 73.149 42.491 1.00 9.63 396 LYS A C 1
ATOM 5555 O O . LYS A 1 359 ? -6.527 74.322 42.782 1.00 10.80 396 LYS A O 1
ATOM 5574 N N . TYR A 1 360 ? -6.295 72.118 43.181 1.00 9.03 397 TYR A N 1
ATOM 5575 C CA . TYR A 1 360 ? -5.692 72.315 44.496 1.00 8.67 397 TYR A CA 1
ATOM 5576 C C . TYR A 1 360 ? -4.381 73.084 44.412 1.00 9.09 397 TYR A C 1
ATOM 5577 O O . TYR A 1 360 ? -4.011 73.749 45.388 1.00 9.03 397 TYR A O 1
ATOM 5595 N N . ASN A 1 361 ? -3.689 73.043 43.276 1.00 9.22 398 ASN A N 1
ATOM 5596 C CA . ASN A 1 361 ? -2.454 73.791 43.146 1.00 8.15 398 ASN A CA 1
ATOM 5597 C C . ASN A 1 361 ? -2.674 75.280 42.929 1.00 8.86 398 ASN A C 1
ATOM 5598 O O . ASN A 1 361 ? -1.705 76.047 43.005 1.00 10.32 398 ASN A O 1
ATOM 5609 N N . GLU A 1 362 ? -3.904 75.715 42.658 1.00 9.88 399 GLU A N 1
ATOM 5610 C CA . GLU A 1 362 ? -4.160 77.145 42.683 1.00 10.95 399 GLU A CA 1
ATOM 5611 C C . GLU A 1 362 ? -3.999 77.657 44.104 1.00 11.07 399 GLU A C 1
ATOM 5612 O O . GLU A 1 362 ? -3.330 78.670 44.341 1.00 11.13 399 GLU A O 1
ATOM 5624 N N . VAL A 1 363 ? -4.518 76.900 45.064 1.00 9.31 400 VAL A N 1
ATOM 5625 C CA . VAL A 1 363 ? -4.354 77.259 46.463 1.00 9.78 400 VAL A CA 1
ATOM 5626 C C . VAL A 1 363 ? -2.899 77.089 46.885 1.00 9.21 400 VAL A C 1
ATOM 5627 O O . VAL A 1 363 ? -2.311 77.972 47.515 1.00 10.43 400 VAL A O 1
ATOM 5640 N N . LEU A 1 364 ? -2.289 75.946 46.570 1.00 8.00 401 LEU A N 1
ATOM 5641 C CA . LEU A 1 364 ? -0.936 75.716 47.071 1.00 8.21 401 LEU A CA 1
ATOM 5642 C C . LEU A 1 364 ? 0.055 76.702 46.467 1.00 9.00 401 LEU A C 1
ATOM 5643 O O . LEU A 1 364 ? 1.006 77.098 47.141 1.00 8.66 401 LEU A O 1
ATOM 5659 N N . ALA A 1 365 ? -0.141 77.123 45.214 1.00 8.81 402 ALA A N 1
ATOM 5660 C CA . ALA A 1 365 ? 0.766 78.116 44.648 1.00 9.61 402 ALA A CA 1
ATOM 5661 C C . ALA A 1 365 ? 0.649 79.443 45.386 1.00 8.28 402 ALA A C 1
ATOM 5662 O O . ALA A 1 365 ? 1.656 80.124 45.615 1.00 9.79 402 ALA A O 1
ATOM 5669 N N . GLN A 1 366 ? -0.575 79.843 45.736 1.00 9.33 403 GLN A N 1
ATOM 5670 C CA . GLN A 1 366 ? -0.769 81.048 46.535 1.00 9.18 403 GLN A CA 1
ATOM 5671 C C . GLN A 1 366 ? -0.150 80.886 47.913 1.00 10.38 403 GLN A C 1
ATOM 5672 O O . GLN A 1 366 ? 0.502 81.808 48.428 1.00 11.51 403 GLN A O 1
ATOM 5686 N N . ALA A 1 367 ? -0.319 79.705 48.516 1.00 8.29 404 ALA A N 1
ATOM 5687 C CA . ALA A 1 367 ? 0.291 79.432 49.811 1.00 8.19 404 ALA A CA 1
ATOM 5688 C C . ALA A 1 367 ? 1.793 79.651 49.754 1.00 9.82 404 ALA A C 1
ATOM 5689 O O . ALA A 1 367 ? 2.389 80.237 50.666 1.00 9.12 404 ALA A O 1
ATOM 5696 N N . SER A 1 368 ? 2.430 79.180 48.687 1.00 9.08 405 SER A N 1
ATOM 5697 C CA . SER A 1 368 ? 3.867 79.369 48.543 1.00 8.91 405 SER A 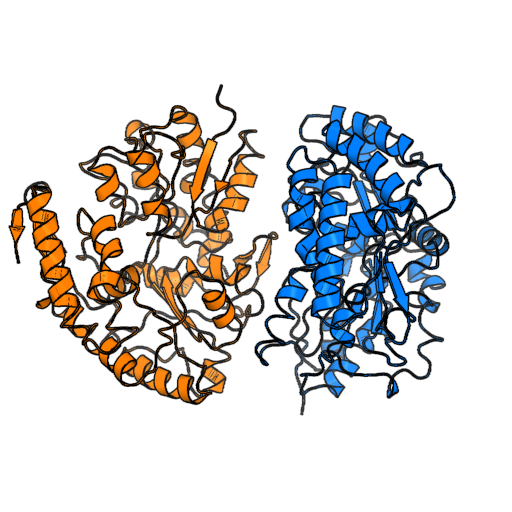CA 1
ATOM 5698 C C . SER A 1 368 ? 4.225 80.844 48.412 1.00 8.79 405 SER A C 1
ATOM 5699 O O . SER A 1 368 ? 5.194 81.313 49.021 1.00 9.90 405 SER A O 1
ATOM 5707 N N . ALA A 1 369 ? 3.455 81.599 47.631 1.00 9.10 406 ALA A N 1
ATOM 5708 C CA . ALA A 1 369 ? 3.744 83.016 47.459 1.00 11.13 406 ALA A CA 1
ATOM 5709 C C . ALA A 1 369 ? 3.626 83.783 48.762 1.00 11.31 406 ALA A C 1
ATOM 5710 O O . ALA A 1 369 ? 4.240 84.848 48.906 1.00 15.59 406 ALA A O 1
ATOM 5717 N N . ASP A 1 370 ? 2.835 83.277 49.712 1.00 9.33 407 ASP A N 1
ATOM 5718 C CA . ASP A 1 370 ? 2.548 83.997 50.945 1.00 10.69 407 ASP A CA 1
ATOM 5719 C C . ASP A 1 370 ? 3.572 83.744 52.050 1.00 10.29 407 ASP A C 1
ATOM 5720 O O . ASP A 1 370 ? 3.478 84.365 53.120 1.00 10.83 407 ASP A O 1
ATOM 5729 N N . VAL A 1 371 ? 4.518 82.835 51.841 1.00 9.61 408 VAL A N 1
ATOM 5730 C CA . VAL A 1 371 ? 5.447 82.464 52.903 1.00 9.10 408 VAL A CA 1
ATOM 5731 C C . VAL A 1 371 ? 6.294 83.656 53.305 1.00 9.31 408 VAL A C 1
ATOM 5732 O O . VAL A 1 371 ? 6.927 84.308 52.463 1.00 10.82 408 VAL A O 1
ATOM 5745 N N . LEU A 1 372 ? 6.352 83.912 54.617 1.00 8.87 409 LEU A N 1
ATOM 5746 C CA . LEU A 1 372 ? 7.141 85.013 55.152 1.00 9.35 409 LEU A CA 1
ATOM 5747 C C . LEU A 1 372 ? 8.628 84.676 55.041 1.00 8.82 409 LEU A C 1
ATOM 5748 O O . LEU A 1 372 ? 9.055 83.556 55.330 1.00 10.32 409 LEU A O 1
ATOM 5764 N N . THR A 1 373 ? 9.424 85.668 54.648 1.00 12.27 410 THR A N 1
ATOM 5765 C CA . THR A 1 373 ? 10.863 85.480 54.487 1.00 14.41 410 THR A CA 1
ATOM 5766 C C . THR A 1 373 ? 11.612 85.740 55.791 1.00 12.88 410 THR A C 1
ATOM 5767 O O . THR A 1 373 ? 11.121 86.393 56.705 1.00 14.60 410 THR A O 1
ATOM 5778 N N . GLY A 1 374 ? 12.837 85.237 55.836 1.00 15.99 411 GLY A N 1
ATOM 5779 C CA . GLY A 1 374 ? 13.741 85.539 56.922 1.00 20.76 411 GLY A CA 1
ATOM 5780 C C . GLY A 1 374 ? 13.863 84.474 57.989 1.00 20.07 411 GLY A C 1
ATOM 5781 O O . GLY A 1 374 ? 14.807 84.534 58.775 1.00 17.80 411 GLY A O 1
ATOM 5785 N N . TYR A 1 375 ? 12.958 83.498 58.042 1.00 17.23 412 TYR A N 1
ATOM 5786 C CA . TYR A 1 375 ? 13.031 82.481 59.089 1.00 16.27 412 TYR A CA 1
ATOM 5787 C C . TYR A 1 375 ? 14.302 81.668 58.919 1.00 12.38 412 TYR A C 1
ATOM 5788 O O . TYR A 1 375 ? 14.791 81.458 57.805 1.00 17.47 412 TYR A O 1
ATOM 5806 N N . GLN A 1 376 ? 14.869 81.227 60.053 1.00 9.31 413 GLN A N 1
ATOM 5807 C CA . GLN A 1 376 ? 16.059 80.393 60.036 1.00 8.00 413 GLN A CA 1
ATOM 5808 C C . GLN A 1 376 ? 15.901 79.174 60.931 1.00 8.93 413 GLN A C 1
ATOM 5809 O O . GLN A 1 376 ? 15.286 79.236 62.001 1.00 10.30 413 GLN A O 1
ATOM 5823 N N . PHE A 1 377 ? 16.529 78.087 60.497 1.00 7.73 414 PHE A N 1
ATOM 5824 C CA . PHE A 1 377 ? 16.683 76.889 61.302 1.00 7.46 414 PHE A CA 1
ATOM 5825 C C . PHE A 1 377 ? 17.924 77.030 62.186 1.00 8.55 414 PHE A C 1
ATOM 5826 O O . PHE A 1 377 ? 18.888 77.718 61.848 1.00 8.76 414 PHE A O 1
ATOM 5843 N N . LEU A 1 378 ? 17.908 76.327 63.308 1.00 8.52 415 LEU A N 1
ATOM 5844 C CA . LEU A 1 378 ? 19.116 76.174 64.087 1.00 8.75 415 LEU A CA 1
ATOM 5845 C C . LEU A 1 378 ? 20.126 75.324 63.325 1.00 8.08 415 LEU A C 1
ATOM 5846 O O . LEU A 1 378 ? 19.753 74.552 62.427 1.00 8.23 415 LEU A O 1
ATOM 5862 N N . PRO A 1 379 ? 21.409 75.415 63.690 1.00 8.27 416 PRO A N 1
ATOM 5863 C CA . PRO A 1 379 ? 22.393 74.470 63.150 1.00 8.41 416 PRO A CA 1
ATOM 5864 C C . PRO A 1 379 ? 22.313 73.079 63.762 1.00 8.49 416 PRO A C 1
ATOM 5865 O O . PRO A 1 379 ? 23.076 72.202 63.340 1.00 10.27 416 PRO A O 1
ATOM 5876 N N . PHE A 1 380 ? 21.383 72.843 64.686 1.00 8.06 417 PHE A N 1
ATOM 5877 C CA . PHE A 1 380 ? 21.236 71.554 65.367 1.00 8.02 417 PHE A CA 1
ATOM 5878 C C . PHE A 1 380 ? 19.757 71.214 65.560 1.00 7.80 417 PHE A C 1
ATOM 5879 O O . PHE A 1 380 ? 19.305 70.857 66.648 1.00 7.93 417 PHE A O 1
ATOM 5896 N N . GLU A 1 381 ? 18.983 71.254 64.472 1.00 8.34 418 GLU A N 1
ATOM 5897 C CA . GLU A 1 381 ? 17.546 70.990 64.591 1.00 8.13 418 GLU A CA 1
ATOM 5898 C C . GLU A 1 381 ? 17.239 69.525 64.861 1.00 8.07 418 GLU A C 1
ATOM 5899 O O . GLU A 1 381 ? 16.173 69.219 65.408 1.00 8.10 418 GLU A O 1
ATOM 5911 N N . VAL A 1 382 ? 18.097 68.599 64.441 1.00 8.16 419 VAL A N 1
ATOM 5912 C CA . VAL A 1 382 ? 17.835 67.198 64.768 1.00 8.14 419 VAL A CA 1
ATOM 5913 C C . VAL A 1 382 ? 17.838 67.020 66.280 1.00 8.17 419 VAL A C 1
ATOM 5914 O O . VAL A 1 382 ? 16.927 66.423 66.865 1.00 8.21 419 VAL A O 1
ATOM 5927 N N . LYS A 1 383 ? 18.846 67.579 66.943 1.00 8.29 420 LYS A N 1
ATOM 5928 C CA . LYS A 1 383 ? 18.864 67.560 68.401 1.00 8.37 420 LYS A CA 1
ATOM 5929 C C . LYS A 1 383 ? 17.660 68.307 68.962 1.00 8.28 420 LYS A C 1
ATOM 5930 O O . LYS A 1 383 ? 16.941 67.789 69.831 1.00 8.31 420 LYS A O 1
ATOM 5949 N N . ALA A 1 384 ? 17.420 69.525 68.465 1.00 8.23 421 ALA A N 1
ATOM 5950 C CA . ALA A 1 384 ? 16.415 70.400 69.067 1.00 8.35 421 ALA A CA 1
ATOM 5951 C C . ALA A 1 384 ? 15.027 69.786 68.984 1.00 8.10 421 ALA A C 1
ATOM 5952 O O . ALA A 1 384 ? 14.272 69.792 69.963 1.00 9.90 421 ALA A O 1
ATOM 5959 N N . ARG A 1 385 ? 14.665 69.259 67.807 1.00 7.99 422 ARG A N 1
ATOM 5960 C CA . ARG A 1 385 ? 13.330 68.715 67.636 1.00 7.95 422 ARG A CA 1
ATOM 5961 C C . ARG A 1 385 ? 13.221 67.352 68.283 1.00 8.42 422 ARG A C 1
ATOM 5962 O O . ARG A 1 385 ? 12.132 66.966 68.720 1.00 12.22 422 ARG A O 1
ATOM 5983 N N . GLY A 1 386 ? 14.339 66.643 68.399 1.00 9.18 423 GLY A N 1
ATOM 5984 C CA . GLY A 1 386 ? 14.318 65.365 69.080 1.00 9.25 423 GLY A CA 1
ATOM 5985 C C . GLY A 1 386 ? 14.011 65.473 70.564 1.00 12.30 423 GLY A C 1
ATOM 5986 O O . GLY A 1 386 ? 13.386 64.574 71.134 1.00 14.22 423 GLY A O 1
ATOM 5990 N N . VAL A 1 387 ? 14.452 66.559 71.214 1.00 8.40 424 VAL A N 1
ATOM 5991 C CA . VAL A 1 387 ? 14.239 66.740 72.659 1.00 9.44 424 VAL A CA 1
ATOM 5992 C C . VAL A 1 387 ? 13.040 67.624 72.987 1.00 10.65 424 VAL A C 1
ATOM 5993 O O . VAL A 1 387 ? 12.684 67.742 74.165 1.00 9.64 424 VAL A O 1
ATOM 6006 N N . PHE A 1 388 ? 12.415 68.255 71.991 1.00 9.05 425 PHE A N 1
ATOM 6007 C CA . PHE A 1 388 ? 11.229 69.079 72.229 1.00 8.53 425 PHE A CA 1
ATOM 6008 C C . PHE A 1 388 ? 10.235 68.370 73.148 1.00 8.78 425 PHE A C 1
ATOM 6009 O O . PHE A 1 388 ? 9.771 68.944 74.140 1.00 9.95 425 PHE A O 1
ATOM 6026 N N . GLY A 1 389 ? 9.947 67.095 72.870 1.00 9.71 426 GLY A N 1
ATOM 6027 C CA . GLY A 1 389 ? 8.982 66.356 73.677 1.00 10.56 426 GLY A CA 1
ATOM 6028 C C . GLY A 1 389 ? 9.405 66.161 75.125 1.00 10.55 426 GLY A C 1
ATOM 6029 O O . GLY A 1 389 ? 8.556 66.045 76.008 1.00 11.73 426 GLY A O 1
ATOM 6033 N N . ASP A 1 390 ? 10.711 66.127 75.386 1.00 9.32 427 ASP A N 1
ATOM 6034 C CA . ASP A 1 390 ? 11.183 65.980 76.756 1.00 9.63 427 ASP A CA 1
ATOM 6035 C C . ASP A 1 390 ? 10.727 67.148 77.612 1.00 13.74 427 ASP A C 1
ATOM 6036 O O . ASP A 1 390 ? 10.475 66.984 78.807 1.00 14.42 427 ASP A O 1
ATOM 6045 N N . TYR A 1 391 ? 10.663 68.348 77.028 1.00 10.28 428 TYR A N 1
ATOM 6046 C CA . TYR A 1 391 ? 10.317 69.584 77.721 1.00 11.28 428 TYR A CA 1
ATOM 6047 C C . TYR A 1 391 ? 8.861 69.985 77.538 1.00 11.36 428 TYR A C 1
ATOM 6048 O O . TYR A 1 391 ? 8.273 70.582 78.449 1.00 13.96 428 TYR A O 1
ATOM 6066 N N . LEU A 1 392 ? 8.262 69.665 76.382 1.00 10.76 429 LEU A N 1
ATOM 6067 C CA . LEU A 1 392 ? 6.910 70.110 76.069 1.00 10.85 429 LEU A CA 1
ATOM 6068 C C . LEU A 1 392 ? 5.851 69.033 76.173 1.00 13.40 429 LEU A C 1
ATOM 6069 O O . LEU A 1 392 ? 4.660 69.361 76.134 1.00 12.88 429 LEU A O 1
ATOM 6085 N N . GLY A 1 393 ? 6.231 67.763 76.281 1.00 15.17 430 GLY A N 1
ATOM 6086 C CA . GLY A 1 393 ? 5.233 66.703 76.234 1.00 15.74 430 GLY A CA 1
ATOM 6087 C C . GLY A 1 393 ? 4.130 66.876 77.254 1.00 19.44 430 GLY A C 1
ATOM 6088 O O . GLY A 1 393 ? 2.955 66.644 76.954 1.00 19.14 430 GLY A O 1
ATOM 6092 N N . LYS A 1 394 ? 4.491 67.275 78.478 1.00 14.60 431 LYS A N 1
ATOM 6093 C CA . LYS A 1 394 ? 3.523 67.479 79.546 1.00 19.36 431 LYS A CA 1
ATOM 6094 C C . LYS A 1 394 ? 2.554 68.612 79.253 1.00 13.62 431 LYS A C 1
ATOM 6095 O O . LYS A 1 394 ? 1.545 68.729 79.954 1.00 17.21 431 LYS A O 1
ATOM 6114 N N . SER A 1 395 ? 2.844 69.458 78.256 1.00 12.36 432 SER A N 1
ATOM 6115 C CA . SER A 1 395 ? 1.883 70.475 77.845 1.00 12.61 432 SER A CA 1
ATOM 6116 C C . SER A 1 395 ? 0.805 69.898 76.951 1.00 13.01 432 SER A C 1
ATOM 6117 O O . SER A 1 395 ? -0.298 70.451 76.888 1.00 13.54 432 SER A O 1
ATOM 6125 N N . TYR A 1 396 ? 1.097 68.798 76.263 1.00 13.76 433 TYR A N 1
ATOM 6126 C CA . TYR A 1 396 ? 0.144 68.168 75.358 1.00 13.76 433 TYR A CA 1
ATOM 6127 C C . TYR A 1 396 ? -0.599 67.015 76.015 1.00 17.93 433 TYR A C 1
ATOM 6128 O O . TYR A 1 396 ? -1.800 66.847 75.779 1.00 19.52 433 TYR A O 1
ATOM 6146 N N . THR A 1 397 ? 0.069 66.244 76.876 1.00 18.67 434 THR A N 1
ATOM 6147 C CA . THR A 1 397 ? -0.585 65.179 77.635 1.00 24.30 434 THR A CA 1
ATOM 6148 C C . THR A 1 397 ? -0.981 65.581 79.051 1.00 32.83 434 THR A C 1
ATOM 6149 O O . THR A 1 397 ? -1.635 64.787 79.737 1.00 43.49 434 THR A O 1
ATOM 6160 N N . GLY A 1 398 ? -0.609 66.774 79.509 1.00 29.87 435 GLY A N 1
ATOM 6161 C CA . GLY A 1 398 ? -0.925 67.205 80.858 1.00 26.04 435 GLY A CA 1
ATOM 6162 C C . GLY A 1 398 ? -1.382 68.647 80.949 1.00 29.69 435 GLY A C 1
ATOM 6163 O O . GLY A 1 398 ? -2.061 69.151 80.052 1.00 28.41 435 GLY A O 1
ATOM 6167 N N . ASN A 1 399 ? -0.992 69.325 82.029 1.00 23.74 436 ASN A N 1
ATOM 6168 C CA . ASN A 1 399 ? -1.430 70.679 82.327 1.00 28.52 436 ASN A CA 1
ATOM 6169 C C . ASN A 1 399 ? -0.303 71.698 82.245 1.00 24.80 436 ASN A C 1
ATOM 6170 O O . ASN A 1 399 ? -0.540 72.882 82.515 1.00 32.87 436 ASN A O 1
ATOM 6181 N N . GLN A 1 400 ? 0.907 71.284 81.891 1.00 19.31 437 GLN A N 1
ATOM 6182 C CA . GLN A 1 400 ? 2.021 72.219 81.898 1.00 17.46 437 GLN A CA 1
ATOM 6183 C C . GLN A 1 400 ? 1.762 73.325 80.882 1.00 14.27 437 GLN A C 1
ATOM 6184 O O . GLN A 1 400 ? 1.525 73.032 79.704 1.00 13.72 437 GLN A O 1
ATOM 6198 N N . PRO A 1 401 ? 1.831 74.590 81.268 1.00 13.13 438 PRO A N 1
ATOM 6199 C CA . PRO A 1 401 ? 1.741 75.652 80.259 1.00 15.18 438 PRO A CA 1
ATOM 6200 C C . PRO A 1 401 ? 2.821 75.489 79.195 1.00 11.93 438 PRO A C 1
ATOM 6201 O O . PRO A 1 401 ? 3.979 75.214 79.497 1.00 12.53 438 PRO A O 1
ATOM 6212 N N . LEU A 1 402 ? 2.430 75.668 77.934 1.00 11.83 439 LEU A N 1
ATOM 6213 C CA . LEU A 1 402 ? 3.411 75.674 76.849 1.00 13.00 439 LEU A CA 1
ATOM 6214 C C . LEU A 1 402 ? 4.578 76.612 77.146 1.00 12.73 439 LEU A C 1
ATOM 6215 O O . LEU A 1 402 ? 5.743 76.272 76.891 1.00 11.67 439 LEU A O 1
ATOM 6231 N N . SER A 1 403 ? 4.289 77.807 77.666 1.00 12.22 440 SER A N 1
ATOM 6232 C CA . SER A 1 403 ? 5.359 78.776 77.886 1.00 13.88 440 SER A CA 1
ATOM 6233 C C . SER A 1 403 ? 6.416 78.234 78.838 1.00 12.29 440 SER A C 1
ATOM 6234 O O . SER A 1 403 ? 7.604 78.535 78.676 1.00 13.54 440 SER A O 1
ATOM 6242 N N . GLU A 1 404 ? 6.008 77.446 79.843 1.00 12.01 441 GLU A N 1
ATOM 6243 C CA . GLU A 1 404 ? 6.974 76.868 80.775 1.00 12.08 441 GLU A CA 1
ATOM 6244 C C . GLU A 1 404 ? 7.843 75.827 80.086 1.00 12.17 441 GLU A C 1
ATOM 6245 O O . GLU A 1 404 ? 9.059 75.781 80.281 1.00 10.78 441 GLU A O 1
ATOM 6257 N N . GLY A 1 405 ? 7.227 74.952 79.301 1.00 10.62 442 GLY A N 1
ATOM 6258 C CA . GLY A 1 405 ? 8.002 73.972 78.557 1.00 11.19 442 GLY A CA 1
ATOM 6259 C C . GLY A 1 405 ? 8.973 74.617 77.590 1.00 9.92 442 GLY A C 1
ATOM 6260 O O . GLY A 1 405 ? 10.106 74.162 77.426 1.00 9.77 442 GLY A O 1
ATOM 6264 N N . VAL A 1 406 ? 8.530 75.668 76.907 1.00 10.29 443 VAL A N 1
ATOM 6265 C CA . VAL A 1 406 ? 9.402 76.342 75.956 1.00 10.51 443 VAL A CA 1
ATOM 6266 C C . VAL A 1 406 ? 10.610 76.945 76.658 1.00 9.71 443 VAL A C 1
ATOM 6267 O O . VAL A 1 406 ? 11.733 76.908 76.137 1.00 9.83 443 VAL A O 1
ATOM 6280 N N . ALA A 1 407 ? 10.404 77.536 77.838 1.00 10.09 444 ALA A N 1
ATOM 6281 C CA . ALA A 1 407 ? 11.538 78.081 78.571 1.00 10.41 444 ALA A CA 1
ATOM 6282 C C . ALA A 1 407 ? 12.544 76.987 78.907 1.00 10.28 444 ALA A C 1
ATOM 6283 O O . ALA A 1 407 ? 13.759 77.194 78.796 1.00 10.27 444 ALA A O 1
ATOM 6290 N N . ALA A 1 408 ? 12.058 75.809 79.309 1.00 10.30 445 ALA A N 1
ATOM 6291 C CA . ALA A 1 408 ? 12.969 74.709 79.622 1.00 10.30 445 ALA A CA 1
ATOM 6292 C C . ALA A 1 408 ? 13.663 74.190 78.363 1.00 9.91 445 ALA A C 1
ATOM 6293 O O . ALA A 1 408 ? 14.851 73.858 78.386 1.00 9.91 445 ALA A O 1
ATOM 6300 N N . TRP A 1 409 ? 12.948 74.165 77.245 1.00 9.62 446 TRP A N 1
ATOM 6301 C CA . TRP A 1 409 ? 13.550 73.774 75.979 1.00 9.29 446 TRP A CA 1
ATOM 6302 C C . TRP A 1 409 ? 14.648 74.750 75.574 1.00 9.29 446 TRP A C 1
ATOM 6303 O O . TRP A 1 409 ? 15.752 74.334 75.211 1.00 9.23 446 TRP A O 1
ATOM 6324 N N . GLN A 1 410 ? 14.396 76.057 75.694 1.00 9.41 447 GLN A N 1
ATOM 6325 C CA . GLN A 1 410 ? 15.424 77.031 75.344 1.00 9.49 447 GLN A CA 1
ATOM 6326 C C . GLN A 1 410 ? 16.680 76.837 76.178 1.00 9.74 447 GLN A C 1
ATOM 6327 O O . GLN A 1 410 ? 17.799 76.889 75.654 1.00 9.74 447 GLN A O 1
ATOM 6341 N N . LYS A 1 411 ? 16.525 76.640 77.491 1.00 10.00 448 LYS A N 1
ATOM 6342 C CA . LYS A 1 411 ? 17.704 76.466 78.319 1.00 10.59 448 LYS A CA 1
ATOM 6343 C C . LYS A 1 411 ? 18.502 75.250 77.870 1.00 10.12 448 LYS A C 1
ATOM 6344 O O . LYS A 1 411 ? 19.735 75.300 77.777 1.00 10.25 448 LYS A O 1
ATOM 6363 N N . ALA A 1 412 ? 17.814 74.152 77.566 1.00 9.88 449 ALA A N 1
ATOM 6364 C CA . ALA A 1 412 ? 18.507 72.950 77.114 1.00 10.61 449 ALA A CA 1
ATOM 6365 C C . ALA A 1 412 ? 19.237 73.190 75.804 1.00 9.87 449 ALA A C 1
ATOM 6366 O O . ALA A 1 412 ? 20.346 72.688 75.607 1.00 10.11 449 ALA A O 1
ATOM 6373 N N . LEU A 1 413 ? 18.640 73.966 74.903 1.00 9.39 450 LEU A N 1
ATOM 6374 C CA . LEU A 1 413 ? 19.277 74.225 73.614 1.00 10.06 450 LEU A CA 1
ATOM 6375 C C . LEU A 1 413 ? 20.489 75.127 73.752 1.00 9.56 450 LEU A C 1
ATOM 6376 O O . LEU A 1 413 ? 21.484 74.922 73.062 1.00 9.61 450 LEU A O 1
ATOM 6392 N N . ILE A 1 414 ? 20.419 76.156 74.601 1.00 9.81 451 ILE A N 1
ATOM 6393 C CA . ILE A 1 414 ? 21.587 76.995 74.852 1.00 10.17 451 ILE A CA 1
ATOM 6394 C C . ILE A 1 414 ? 22.730 76.155 75.407 1.00 10.53 451 ILE A C 1
ATOM 6395 O O . ILE A 1 414 ? 23.885 76.272 74.979 1.00 10.57 451 ILE A O 1
ATOM 6411 N N . ASP A 1 415 ? 22.430 75.309 76.392 1.00 10.51 452 ASP A N 1
ATOM 6412 C CA . ASP A 1 415 ? 23.474 74.490 77.001 1.00 10.62 452 ASP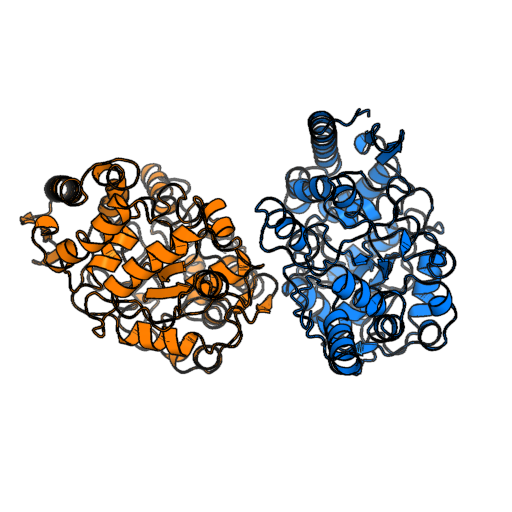 A CA 1
ATOM 6413 C C . ASP A 1 415 ? 24.080 73.546 75.975 1.00 10.44 452 ASP A C 1
ATOM 6414 O O . ASP A 1 415 ? 25.306 73.418 75.874 1.00 10.69 452 ASP A O 1
ATOM 6423 N N . TYR A 1 416 ? 23.232 72.873 75.197 1.00 10.07 453 TYR A N 1
ATOM 6424 C CA . TYR A 1 416 ? 23.735 71.960 74.174 1.00 9.94 453 TYR A CA 1
ATOM 6425 C C . TYR A 1 416 ? 24.639 72.693 73.187 1.00 11.41 453 TYR A C 1
ATOM 6426 O O . TYR A 1 416 ? 25.723 72.214 72.834 1.00 11.25 453 TYR A O 1
ATOM 6444 N N . GLY A 1 417 ? 24.195 73.853 72.705 1.00 10.01 454 GLY A N 1
ATOM 6445 C CA . GLY A 1 417 ? 25.004 74.600 71.751 1.00 10.66 454 GLY A CA 1
ATOM 6446 C C . GLY A 1 417 ? 26.387 74.892 72.289 1.00 11.70 454 GLY A C 1
ATOM 6447 O O . GLY A 1 417 ? 27.396 74.682 71.606 1.00 13.02 454 GLY A O 1
ATOM 6451 N N . LYS A 1 418 ? 26.457 75.356 73.538 1.00 11.58 455 LYS A N 1
ATOM 6452 C CA . LYS A 1 418 ? 27.749 75.661 74.136 1.00 11.96 455 LYS A CA 1
ATOM 6453 C C . LYS A 1 418 ? 28.605 74.410 74.209 1.00 14.02 455 LYS A C 1
ATOM 6454 O O . LYS A 1 418 ? 29.814 74.458 73.948 1.00 14.66 455 LYS A O 1
ATOM 6473 N N . GLU A 1 419 ? 27.994 73.282 74.564 1.00 12.80 456 GLU A N 1
ATOM 6474 C CA . GLU A 1 419 ? 28.730 72.031 74.697 1.00 15.72 456 GLU A CA 1
ATOM 6475 C C . GLU A 1 419 ? 29.267 71.538 73.368 1.00 17.53 456 GLU A C 1
ATOM 6476 O O . GLU A 1 419 ? 30.240 70.776 73.353 1.00 20.89 456 GLU A O 1
ATOM 6488 N N . GLN A 1 420 ? 28.666 71.961 72.264 1.00 12.78 457 GLN A N 1
ATOM 6489 C CA . GLN A 1 420 ? 29.067 71.540 70.931 1.00 16.27 457 GLN A CA 1
ATOM 6490 C C . GLN A 1 420 ? 29.971 72.565 70.248 1.00 15.63 457 GLN A C 1
ATOM 6491 O O . GLN A 1 420 ? 30.306 72.397 69.075 1.00 21.34 457 GLN A O 1
ATOM 6505 N N . GLY A 1 421 ? 30.370 73.620 70.954 1.00 17.80 458 GLY A N 1
ATOM 6506 C CA . GLY A 1 421 ? 31.339 74.564 70.442 1.00 17.44 458 GLY A CA 1
ATOM 6507 C C . GLY A 1 421 ? 30.767 75.838 69.859 1.00 13.91 458 GLY A C 1
ATOM 6508 O O . GLY A 1 421 ? 31.543 76.678 69.387 1.00 18.98 458 GLY A O 1
ATOM 6512 N N . PHE A 1 422 ? 29.451 76.010 69.870 1.00 14.62 459 PHE A N 1
ATOM 6513 C CA . PHE A 1 422 ? 28.868 77.257 69.408 1.00 14.27 459 PHE A CA 1
ATOM 6514 C C . PHE A 1 422 ? 28.970 78.309 70.501 1.00 12.88 459 PHE A C 1
ATOM 6515 O O . PHE A 1 422 ? 28.998 77.995 71.699 1.00 14.33 459 PHE A O 1
ATOM 6532 N N . THR A 1 423 ? 29.040 79.571 70.080 1.00 13.25 460 THR A N 1
ATOM 6533 C CA . THR A 1 423 ? 28.934 80.700 71.001 1.00 12.46 460 THR A CA 1
ATOM 6534 C C . THR A 1 423 ? 27.459 81.073 71.088 1.00 12.02 460 THR A C 1
ATOM 6535 O O . THR A 1 423 ? 26.870 81.526 70.104 1.00 12.87 460 THR A O 1
ATOM 6546 N N . MET A 1 424 ? 26.850 80.836 72.245 1.00 12.65 461 MET A N 1
ATOM 6547 C CA . MET A 1 424 ? 25.405 80.894 72.418 1.00 11.69 461 MET A CA 1
ATOM 6548 C C . MET A 1 424 ? 24.984 82.130 73.201 1.00 15.52 461 MET A C 1
ATOM 6549 O O . MET A 1 424 ? 25.549 82.433 74.264 1.00 16.13 461 MET A O 1
ATOM 6563 N N . LYS A 1 425 ? 23.945 82.804 72.708 1.00 12.11 462 LYS A N 1
ATOM 6564 C CA . LYS A 1 425 ? 23.346 83.946 73.379 1.00 13.13 462 LYS A CA 1
ATOM 6565 C C . LYS A 1 425 ? 21.828 83.812 73.369 1.00 15.52 462 LYS A C 1
ATOM 6566 O O . LYS A 1 425 ? 21.250 83.008 72.629 1.00 13.17 462 LYS A O 1
ATOM 6585 N N . GLU A 1 426 ? 21.178 84.603 74.218 1.00 16.35 463 GLU A N 1
ATOM 6586 C CA . GLU A 1 426 ? 19.723 84.582 74.317 1.00 17.88 463 GLU A CA 1
ATOM 6587 C C . GLU A 1 426 ? 19.152 85.930 73.921 1.00 16.76 463 GLU A C 1
ATOM 6588 O O . GLU A 1 426 ? 19.864 86.766 73.339 1.00 17.59 463 GLU A O 1
ATOM 6601 N N . ASN B 1 17 ? -18.355 51.128 87.370 1.00 35.30 54 ASN B N 1
ATOM 6602 C CA . ASN B 1 17 ? -18.210 52.243 86.439 1.00 29.40 54 ASN B CA 1
ATOM 6603 C C . ASN B 1 17 ? -16.735 52.551 86.212 1.00 23.44 54 ASN B C 1
ATOM 6604 O O . ASN B 1 17 ? -16.333 53.712 86.175 1.00 26.46 54 ASN B O 1
ATOM 6614 N N . VAL B 1 18 ? -15.932 51.503 86.046 1.00 29.40 55 VAL B N 1
ATOM 6615 C CA . VAL B 1 18 ? -14.502 51.684 85.839 1.00 22.40 55 VAL B CA 1
ATOM 6616 C C . VAL B 1 18 ? -14.266 52.382 84.508 1.00 23.40 55 VAL B C 1
ATOM 6617 O O . VAL B 1 18 ? -14.882 52.044 83.487 1.00 23.84 55 VAL B O 1
ATOM 6630 N N . LYS B 1 19 ? -13.357 53.359 84.508 1.00 25.14 56 LYS B N 1
ATOM 6631 C CA . LYS B 1 19 ? -13.021 54.109 83.307 1.00 19.87 56 LYS B CA 1
ATOM 6632 C C . LYS B 1 19 ? -11.568 53.981 82.879 1.00 20.06 56 LYS B C 1
ATOM 6633 O O . LYS B 1 19 ? -11.232 54.388 81.760 1.00 23.66 56 LYS B O 1
ATOM 6652 N N . GLU B 1 20 ? -10.700 53.452 83.732 1.00 24.77 57 GLU B N 1
ATOM 6653 C CA . GLU B 1 20 ? -9.281 53.362 83.439 1.00 19.20 57 GLU B CA 1
ATOM 6654 C C . GLU B 1 20 ? -8.745 52.121 84.127 1.00 18.39 57 GLU B C 1
ATOM 6655 O O . GLU B 1 20 ? -9.239 51.728 85.189 1.00 18.21 57 GLU B O 1
ATOM 6667 N N . ILE B 1 21 ? -7.747 51.491 83.504 1.00 17.01 58 ILE B N 1
ATOM 6668 C CA . ILE B 1 21 ? -6.998 50.414 84.136 1.00 15.15 58 ILE B CA 1
ATOM 6669 C C . ILE B 1 21 ? -5.513 50.678 83.954 1.00 14.97 58 ILE B C 1
ATOM 6670 O O . ILE B 1 21 ? -5.084 51.347 83.013 1.00 18.64 58 ILE B O 1
ATOM 6686 N N . ASP B 1 22 ? -4.729 50.126 84.871 1.00 13.35 59 ASP B N 1
ATOM 6687 C CA . ASP B 1 22 ? -3.281 50.229 84.836 1.00 13.76 59 ASP B CA 1
ATOM 6688 C C . ASP B 1 22 ? -2.700 48.883 84.425 1.00 14.89 59 ASP B C 1
ATOM 6689 O O . ASP B 1 22 ? -3.056 47.849 84.996 1.00 11.78 59 ASP B O 1
ATOM 6698 N N . VAL B 1 23 ? -1.806 48.897 83.448 1.00 11.85 60 VAL B N 1
ATOM 6699 C CA . VAL B 1 23 ? -1.223 47.681 82.894 1.00 9.23 60 VAL B CA 1
ATOM 6700 C C . VAL B 1 23 ? 0.288 47.853 82.860 1.00 10.83 60 VAL B C 1
ATOM 6701 O O . VAL B 1 23 ? 0.781 48.865 82.356 1.00 11.28 60 VAL B O 1
ATOM 6714 N N . TRP B 1 24 ? 1.024 46.871 83.387 1.00 9.36 61 TRP B N 1
ATOM 6715 C CA . TRP B 1 24 ? 2.479 46.824 83.254 1.00 9.23 61 TRP B CA 1
ATOM 6716 C C . TRP B 1 24 ? 2.832 45.701 82.294 1.00 10.86 61 TRP B C 1
ATOM 6717 O O . TRP B 1 24 ? 2.460 44.542 82.525 1.00 11.75 61 TRP B O 1
ATOM 6738 N N . ALA B 1 25 ? 3.543 46.040 81.225 1.00 9.74 62 ALA B N 1
ATOM 6739 C CA . ALA B 1 25 ? 3.912 45.056 80.217 1.00 9.86 62 ALA B CA 1
ATOM 6740 C C . ALA B 1 25 ? 4.983 45.663 79.328 1.00 10.95 62 ALA B C 1
ATOM 6741 O O . ALA B 1 25 ? 4.957 46.865 79.048 1.00 10.80 62 ALA B O 1
ATOM 6748 N N . TRP B 1 26 ? 5.917 44.825 78.878 1.00 12.12 63 TRP B N 1
ATOM 6749 C CA . TRP B 1 26 ? 6.983 45.281 77.999 1.00 11.68 63 TRP B CA 1
ATOM 6750 C C . TRP B 1 26 ? 6.815 44.845 76.546 1.00 11.40 63 TRP B C 1
ATOM 6751 O O . TRP B 1 26 ? 7.512 45.374 75.671 1.00 13.09 63 TRP B O 1
ATOM 6772 N N . ASP B 1 27 ? 5.927 43.906 76.256 1.00 10.92 64 ASP B N 1
ATOM 6773 C CA . ASP B 1 27 ? 5.698 43.471 74.885 1.00 10.95 64 ASP B CA 1
ATOM 6774 C C . ASP B 1 27 ? 5.378 44.695 74.021 1.00 10.46 64 ASP B C 1
ATOM 6775 O O . ASP B 1 27 ? 4.393 45.391 74.292 1.00 11.44 64 ASP B O 1
ATOM 6784 N N . PRO B 1 28 ? 6.161 44.966 72.974 1.00 15.37 65 PRO B N 1
ATOM 6785 C CA . PRO B 1 28 ? 5.984 46.222 72.228 1.00 17.10 65 PRO B CA 1
ATOM 6786 C C . PRO B 1 28 ? 4.725 46.281 71.387 1.00 16.67 65 PRO B C 1
ATOM 6787 O O . PRO B 1 28 ? 4.306 47.389 71.027 1.00 20.55 65 PRO B O 1
ATOM 6798 N N . SER B 1 29 ? 4.110 45.148 71.055 1.00 13.77 66 SER B N 1
ATOM 6799 C CA . SER B 1 29 ? 2.844 45.170 70.326 1.00 12.90 66 SER B CA 1
ATOM 6800 C C . SER B 1 29 ? 1.688 45.657 71.184 1.00 12.01 66 SER B C 1
ATOM 6801 O O . SER B 1 29 ? 0.642 46.041 70.649 1.00 13.05 66 SER B O 1
ATOM 6809 N N . LEU B 1 30 ? 1.824 45.618 72.510 1.00 11.96 67 LEU B N 1
ATOM 6810 C CA . LEU B 1 30 ? 0.656 45.907 73.326 1.00 10.99 67 LEU B CA 1
ATOM 6811 C C . LEU B 1 30 ? 0.256 47.377 73.313 1.00 11.53 67 LEU B C 1
ATOM 6812 O O . LEU B 1 30 ? -0.907 47.688 73.588 1.00 11.94 67 LEU B O 1
ATOM 6828 N N . LYS B 1 31 ? 1.166 48.291 72.991 1.00 11.71 68 LYS B N 1
ATOM 6829 C CA . LYS B 1 31 ? 0.785 49.697 72.969 1.00 14.12 68 LYS B CA 1
ATOM 6830 C C . LYS B 1 31 ? -0.311 49.940 71.941 1.00 14.35 68 LYS B C 1
ATOM 6831 O O . LYS B 1 31 ? -1.335 50.557 72.244 1.00 12.70 68 LYS B O 1
ATOM 6850 N N . GLN B 1 32 ? -0.135 49.433 70.723 1.00 11.30 69 GLN B N 1
ATOM 6851 C CA . GLN B 1 32 ? -1.160 49.660 69.705 1.00 11.37 69 GLN B CA 1
ATOM 6852 C C . GLN B 1 32 ? -2.423 48.861 69.996 1.00 11.65 69 GLN B C 1
ATOM 6853 O O . GLN B 1 32 ? -3.540 49.343 69.772 1.00 12.63 69 GLN B O 1
ATOM 6867 N N . ILE B 1 33 ? -2.275 47.636 70.497 1.00 10.16 70 ILE B N 1
ATOM 6868 C CA . ILE B 1 33 ? -3.450 46.849 70.835 1.00 11.04 70 ILE B CA 1
ATOM 6869 C C . ILE B 1 33 ? -4.262 47.556 71.905 1.00 10.77 70 ILE B C 1
ATOM 6870 O O . ILE B 1 33 ? -5.497 47.590 71.844 1.00 11.50 70 ILE B O 1
ATOM 6886 N N . ALA B 1 34 ? -3.578 48.137 72.906 1.00 10.57 71 ALA B N 1
ATOM 6887 C CA . ALA B 1 34 ? -4.276 48.898 73.935 1.00 11.93 71 ALA B CA 1
ATOM 6888 C C . ALA B 1 34 ? -4.984 50.109 73.341 1.00 12.56 71 ALA B C 1
ATOM 6889 O O . ALA B 1 34 ? -6.126 50.416 73.708 1.00 14.15 71 ALA B O 1
ATOM 6896 N N . ALA B 1 35 ? -4.333 50.804 72.401 1.00 10.98 72 ALA B N 1
ATOM 6897 C CA . ALA B 1 35 ? -4.988 51.922 71.725 1.00 13.07 72 ALA B CA 1
ATOM 6898 C C . ALA B 1 35 ? -6.246 51.459 70.989 1.00 10.64 72 ALA B C 1
ATOM 6899 O O . ALA B 1 35 ? -7.288 52.119 71.050 1.00 14.21 72 ALA B O 1
ATOM 6906 N N . ASP B 1 36 ? -6.180 50.292 70.337 1.00 13.04 73 ASP B N 1
ATOM 6907 C CA . ASP B 1 36 ? -7.356 49.750 69.663 1.00 12.57 73 ASP B CA 1
ATOM 6908 C C . ASP B 1 36 ? -8.482 49.482 70.651 1.00 14.10 73 ASP B C 1
ATOM 6909 O O . ASP B 1 36 ? -9.657 49.760 70.366 1.00 14.38 73 ASP B O 1
ATOM 6918 N N . TYR B 1 37 ? -8.141 48.914 71.810 1.00 13.05 74 TYR B N 1
ATOM 6919 C CA . TYR B 1 37 ? -9.143 48.631 72.831 1.00 11.45 74 TYR B CA 1
ATOM 6920 C C . TYR B 1 37 ? -9.794 49.910 73.336 1.00 14.44 74 TYR B C 1
ATOM 6921 O O . TYR B 1 37 ? -11.015 49.954 73.537 1.00 16.15 74 TYR B O 1
ATOM 6939 N N . GLU B 1 38 ? -8.987 50.957 73.559 1.00 14.78 75 GLU B N 1
ATOM 6940 C CA . GLU B 1 38 ? -9.524 52.235 74.008 1.00 15.92 75 GLU B CA 1
ATOM 6941 C C . GLU B 1 38 ? -10.516 52.783 72.995 1.00 16.90 75 GLU B C 1
ATOM 6942 O O . GLU B 1 38 ? -11.587 53.283 73.358 1.00 17.95 75 GLU B O 1
ATOM 6954 N N A LYS B 1 39 ? -10.182 52.690 71.708 0.50 14.87 76 LYS B N 1
ATOM 6955 N N B LYS B 1 39 ? -10.159 52.725 71.711 0.50 17.81 76 LYS B N 1
ATOM 6956 C CA A LYS B 1 39 ? -11.069 53.213 70.680 0.50 20.13 76 LYS B CA 1
ATOM 6957 C CA B LYS B 1 39 ? -11.059 53.192 70.665 0.50 18.83 76 LYS B CA 1
ATOM 6958 C C A LYS B 1 39 ? -12.344 52.392 70.568 0.50 21.99 76 LYS B C 1
ATOM 6959 C C B LYS B 1 39 ? -12.360 52.403 70.679 0.50 21.82 76 LYS B C 1
ATOM 6960 O O A LYS B 1 39 ? -13.398 52.937 70.223 0.50 24.41 76 LYS B O 1
ATOM 6961 O O B LYS B 1 39 ? -13.448 52.977 70.567 0.50 17.02 76 LYS B O 1
ATOM 6998 N N . LYS B 1 40 ? -12.268 51.086 70.840 1.00 16.19 77 LYS B N 1
ATOM 6999 C CA . LYS B 1 40 ? -13.461 50.245 70.783 1.00 17.56 77 LYS B CA 1
ATOM 7000 C C . LYS B 1 40 ? -14.386 50.437 71.983 1.00 23.99 77 LYS B C 1
ATOM 7001 O O . LYS B 1 40 ? -15.608 50.319 71.834 1.00 22.52 77 LYS B O 1
ATOM 7020 N N . THR B 1 41 ? -13.840 50.714 73.172 1.00 17.53 78 THR B N 1
ATOM 7021 C CA . THR B 1 41 ? -14.602 50.658 74.418 1.00 22.36 78 THR B CA 1
ATOM 7022 C C . THR B 1 41 ? -14.720 51.982 75.159 1.00 22.67 78 THR B C 1
ATOM 7023 O O . THR B 1 41 ? -15.627 52.114 75.994 1.00 22.32 78 THR B O 1
ATOM 7034 N N . GLY B 1 42 ? -13.834 52.946 74.907 1.00 20.36 79 GLY B N 1
ATOM 7035 C CA . GLY B 1 42 ? -13.750 54.146 75.716 1.00 18.65 79 GLY B CA 1
ATOM 7036 C C . GLY B 1 42 ? -12.969 54.009 77.008 1.00 25.81 79 GLY B C 1
ATOM 7037 O O . GLY B 1 42 ? -12.771 55.018 77.702 1.00 25.78 79 GLY B O 1
ATOM 7041 N N . ILE B 1 43 ? -12.518 52.803 77.358 1.00 19.13 80 ILE B N 1
ATOM 7042 C CA . ILE B 1 43 ? -11.700 52.609 78.550 1.00 17.76 80 ILE B CA 1
ATOM 7043 C C . ILE B 1 43 ? -10.302 53.150 78.287 1.00 20.46 80 ILE B C 1
ATOM 7044 O O . ILE B 1 43 ? -9.697 52.863 77.252 1.00 25.98 80 ILE B O 1
ATOM 7060 N N . LYS B 1 44 ? -9.756 53.884 79.252 1.00 19.08 81 LYS B N 1
ATOM 7061 C CA . LYS B 1 44 ? -8.371 54.339 79.170 1.00 17.12 81 LYS B CA 1
ATOM 7062 C C . LYS B 1 44 ? -7.459 53.239 79.698 1.00 16.33 81 LYS B C 1
ATOM 7063 O O . LYS B 1 44 ? -7.654 52.752 80.812 1.00 18.82 81 LYS B O 1
ATOM 7082 N N . VAL B 1 45 ? -6.468 52.851 78.901 1.00 16.07 82 VAL B N 1
ATOM 7083 C CA . VAL B 1 45 ? -5.490 51.846 79.297 1.00 15.08 82 VAL B CA 1
ATOM 7084 C C . VAL B 1 45 ? -4.180 52.570 79.545 1.00 16.12 82 VAL B C 1
ATOM 7085 O O . VAL B 1 45 ? -3.517 53.023 78.599 1.00 18.90 82 VAL B O 1
ATOM 7098 N N A ASN B 1 46 ? -3.799 52.674 80.814 0.55 15.10 83 ASN B N 1
ATOM 7099 N N B ASN B 1 46 ? -3.812 52.708 80.819 0.45 15.96 83 ASN B N 1
ATOM 7100 C CA A ASN B 1 46 ? -2.538 53.298 81.201 0.55 15.08 83 ASN B CA 1
ATOM 7101 C CA B ASN B 1 46 ? -2.538 53.310 81.214 0.45 15.81 83 ASN B CA 1
ATOM 7102 C C A ASN B 1 46 ? -1.474 52.211 81.198 0.55 13.67 83 ASN B C 1
ATOM 7103 C C B ASN B 1 46 ? -1.496 52.198 81.189 0.45 13.66 83 ASN B C 1
ATOM 7104 O O A ASN B 1 46 ? -1.221 51.544 82.205 0.55 15.17 83 ASN B O 1
ATOM 7105 O O B ASN B 1 46 ? -1.280 51.494 82.178 0.45 14.42 83 ASN B O 1
ATOM 7124 N N . LEU B 1 47 ? -0.846 52.037 80.044 1.00 13.64 84 LEU B N 1
ATOM 7125 C CA . LEU B 1 47 ? 0.128 50.981 79.827 1.00 13.49 84 LEU B CA 1
ATOM 7126 C C . LEU B 1 47 ? 1.521 51.529 80.093 1.00 15.10 84 LEU B C 1
ATOM 7127 O O . LEU B 1 47 ? 1.894 52.575 79.547 1.00 15.85 84 LEU B O 1
ATOM 7143 N N . LYS B 1 48 ? 2.280 50.838 80.941 1.00 14.13 85 LYS B N 1
ATOM 7144 C CA . LYS B 1 48 ? 3.660 51.212 81.214 1.00 14.82 85 LYS B CA 1
ATOM 7145 C C . LYS B 1 48 ? 4.557 49.998 81.061 1.00 12.68 85 LYS B C 1
ATOM 7146 O O . LYS B 1 48 ? 4.252 48.927 81.594 1.00 13.03 85 LYS B O 1
ATOM 7165 N N . ASN B 1 49 ? 5.671 50.180 80.356 1.00 11.71 86 ASN B N 1
ATOM 7166 C CA . ASN B 1 49 ? 6.787 49.239 80.385 1.00 13.27 86 ASN B CA 1
ATOM 7167 C C . ASN B 1 49 ? 7.653 49.657 81.570 1.00 12.76 86 ASN B C 1
ATOM 7168 O O . ASN B 1 49 ? 8.382 50.652 81.500 1.00 15.28 86 ASN B O 1
ATOM 7179 N N . VAL B 1 50 ? 7.571 48.905 82.665 1.00 12.12 87 VAL B N 1
ATOM 7180 C CA . VAL B 1 50 ? 8.373 49.168 83.857 1.00 13.02 87 VAL B CA 1
ATOM 7181 C C . VAL B 1 50 ? 9.616 48.291 83.908 1.00 13.73 87 VAL B C 1
ATOM 7182 O O . VAL B 1 50 ? 10.323 48.264 84.927 1.00 17.10 87 VAL B O 1
ATOM 7195 N N . GLY B 1 51 ? 9.900 47.579 82.839 1.00 13.16 88 GLY B N 1
ATOM 7196 C CA . GLY B 1 51 ? 11.046 46.695 82.790 1.00 14.21 88 GLY B CA 1
ATOM 7197 C C . GLY B 1 51 ? 10.682 45.399 82.100 1.00 11.35 88 GLY B C 1
ATOM 7198 O O . GLY B 1 51 ? 9.518 45.020 81.982 1.00 11.83 88 GLY B O 1
ATOM 7202 N N . THR B 1 52 ? 11.711 44.713 81.617 1.00 14.87 89 THR B N 1
ATOM 7203 C CA . THR B 1 52 ? 11.577 43.406 81.001 1.00 13.35 89 THR B CA 1
ATOM 7204 C C . THR B 1 52 ? 11.873 42.333 82.042 1.00 11.06 89 THR B C 1
ATOM 7205 O O . THR B 1 52 ? 12.678 42.535 82.956 1.00 13.54 89 THR B O 1
ATOM 7216 N N . ASN B 1 53 ? 11.187 41.203 81.906 1.00 10.06 90 ASN B N 1
ATOM 7217 C CA . ASN B 1 53 ? 11.289 40.041 82.787 1.00 11.69 90 ASN B CA 1
ATOM 7218 C C . ASN B 1 53 ? 11.569 40.405 84.247 1.00 11.25 90 ASN B C 1
ATOM 7219 O O . ASN B 1 53 ? 10.703 40.980 84.911 1.00 11.66 90 ASN B O 1
ATOM 7230 N N A THR B 1 54 ? 12.772 40.088 84.741 0.66 14.60 91 THR B N 1
ATOM 7231 N N B THR B 1 54 ? 12.770 40.093 84.740 0.34 11.35 91 THR B N 1
ATOM 7232 C CA A THR B 1 54 ? 13.090 40.240 86.160 0.66 14.95 91 THR B CA 1
ATOM 7233 C CA B THR B 1 54 ? 13.059 40.247 86.163 0.34 11.13 91 THR B CA 1
ATOM 7234 C C A THR B 1 54 ? 12.944 41.678 86.640 0.66 11.73 91 THR B C 1
ATOM 7235 C C B THR B 1 54 ? 12.869 41.685 86.627 0.34 14.18 91 THR B C 1
ATOM 7236 O O A THR B 1 54 ? 12.643 41.904 87.818 0.66 12.15 91 THR B O 1
ATOM 7237 O O B THR B 1 54 ? 12.464 41.924 87.771 0.34 16.32 91 THR B O 1
ATOM 7258 N N . LYS B 1 55 ? 13.169 42.661 85.762 1.00 14.61 92 LYS B N 1
ATOM 7259 C CA . LYS B 1 55 ? 13.009 44.055 86.154 1.00 14.59 92 LYS B CA 1
ATOM 7260 C C . LYS B 1 55 ? 11.543 44.361 86.455 1.00 12.16 92 LYS B C 1
ATOM 7261 O O . LYS B 1 55 ? 11.218 45.019 87.452 1.00 14.40 92 LYS B O 1
ATOM 7281 N N . GLU B 1 56 ? 10.631 43.842 85.631 1.00 12.91 93 GLU B N 1
ATOM 7282 C CA . GLU B 1 56 ? 9.221 44.013 85.955 1.00 10.26 93 GLU B CA 1
ATOM 7283 C C . GLU B 1 56 ? 8.857 43.258 87.223 1.00 11.78 93 GLU B C 1
ATOM 7284 O O . GLU B 1 56 ? 8.088 43.764 88.045 1.00 11.34 93 GLU B O 1
ATOM 7296 N N . TYR B 1 57 ? 9.353 42.025 87.370 1.00 10.50 94 TYR B N 1
ATOM 7297 C CA . TYR B 1 57 ? 8.958 41.220 88.522 1.00 10.91 94 TYR B CA 1
ATOM 7298 C C . TYR B 1 57 ? 9.419 41.848 89.827 1.00 10.67 94 TYR B C 1
ATOM 7299 O O . TYR B 1 57 ? 8.695 41.785 90.817 1.00 11.73 94 TYR B O 1
ATOM 7317 N N . THR B 1 58 ? 10.582 42.498 89.832 1.00 12.13 95 THR B N 1
ATOM 7318 C CA . THR B 1 58 ? 11.017 43.218 91.028 1.00 14.20 95 THR B CA 1
ATOM 7319 C C . THR B 1 58 ? 10.055 44.349 91.362 1.00 15.46 95 THR B C 1
ATOM 7320 O O . THR B 1 58 ? 9.720 44.557 92.531 1.00 14.58 95 THR B O 1
ATOM 7331 N N . GLN B 1 59 ? 9.619 45.110 90.353 1.00 12.74 96 GLN B N 1
ATOM 7332 C CA . GLN B 1 59 ? 8.671 46.187 90.612 1.00 13.52 96 GLN B CA 1
ATOM 7333 C C . GLN B 1 59 ? 7.340 45.641 91.107 1.00 12.49 96 GLN B C 1
ATOM 7334 O O . GLN B 1 59 ? 6.727 46.213 92.014 1.00 14.21 96 GLN B O 1
ATOM 7348 N N A LEU B 1 60 ? 6.853 44.556 90.503 0.54 12.88 97 LEU B N 1
ATOM 7349 N N B LEU B 1 60 ? 6.894 44.520 90.541 0.46 11.08 97 LEU B N 1
ATOM 7350 C CA A LEU B 1 60 ? 5.653 43.916 91.025 0.54 12.51 97 LEU B CA 1
ATOM 7351 C CA B LEU B 1 60 ? 5.659 43.895 90.995 0.46 11.47 97 LEU B CA 1
ATOM 7352 C C A LEU B 1 60 ? 5.870 43.503 92.469 0.54 10.20 97 LEU B C 1
ATOM 7353 C C B LEU B 1 60 ? 5.810 43.373 92.416 0.46 15.95 97 LEU B C 1
ATOM 7354 O O A LEU B 1 60 ? 5.056 43.813 93.349 0.54 12.72 97 LEU B O 1
ATOM 7355 O O B LEU B 1 60 ? 4.882 43.479 93.228 0.46 16.38 97 LEU B O 1
ATOM 7386 N N . ASP B 1 61 ? 6.974 42.802 92.732 1.00 14.48 98 ASP B N 1
ATOM 7387 C CA . ASP B 1 61 ? 7.237 42.332 94.086 1.00 16.66 98 ASP B CA 1
ATOM 7388 C C . ASP B 1 61 ? 7.267 43.490 95.071 1.00 18.84 98 ASP B C 1
ATOM 7389 O O . ASP B 1 61 ? 6.756 43.371 96.187 1.00 19.18 98 ASP B O 1
ATOM 7399 N N . ASN B 1 62 ? 7.880 44.611 94.684 1.00 14.83 99 ASN B N 1
ATOM 7400 C CA . ASN B 1 62 ? 7.934 45.769 95.567 1.00 15.81 99 ASN B CA 1
ATOM 7401 C C . ASN B 1 62 ? 6.536 46.295 95.860 1.00 17.20 99 ASN B C 1
ATOM 7402 O O . ASN B 1 62 ? 6.231 46.656 97.002 1.00 19.95 99 ASN B O 1
ATOM 7413 N N . ALA B 1 63 ? 5.675 46.352 94.835 1.00 15.12 100 ALA B N 1
AT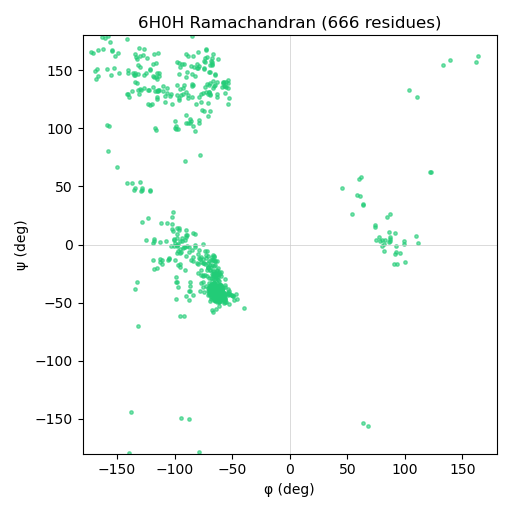OM 7414 C CA . ALA B 1 63 ? 4.316 46.859 95.023 1.00 15.35 100 ALA B CA 1
ATOM 7415 C C . ALA B 1 63 ? 3.495 45.893 95.864 1.00 18.57 100 ALA B C 1
ATOM 7416 O O . ALA B 1 63 ? 2.733 46.316 96.744 1.00 21.06 100 ALA B O 1
ATOM 7423 N N . ILE B 1 64 ? 3.658 44.591 95.630 1.00 18.97 101 ILE B N 1
ATOM 7424 C CA . ILE B 1 64 ? 3.021 43.595 96.488 1.00 23.06 101 ILE B CA 1
ATOM 7425 C C . ILE B 1 64 ? 3.480 43.767 97.933 1.00 21.67 101 ILE B C 1
ATOM 7426 O O . ILE B 1 64 ? 2.668 43.770 98.867 1.00 22.06 101 ILE B O 1
ATOM 7442 N N . GLU B 1 65 ? 4.789 43.916 98.143 1.00 18.83 102 GLU B N 1
ATOM 7443 C CA . GLU B 1 65 ? 5.304 44.045 99.508 1.00 21.61 102 GLU B CA 1
ATOM 7444 C C . GLU B 1 65 ? 4.769 45.304 100.181 1.00 27.70 102 GLU B C 1
ATOM 7445 O O . GLU B 1 65 ? 4.456 45.293 101.379 1.00 27.69 102 GLU B O 1
ATOM 7457 N N . ALA B 1 66 ? 4.665 46.404 99.429 1.00 22.38 103 ALA B N 1
ATOM 7458 C CA . ALA B 1 66 ? 4.206 47.676 99.973 1.00 27.34 103 ALA B CA 1
ATOM 7459 C C . ALA B 1 66 ? 2.699 47.729 100.172 1.00 29.73 103 ALA B C 1
ATOM 7460 O O . ALA B 1 66 ? 2.221 48.539 100.981 1.00 27.06 103 ALA B O 1
ATOM 7467 N N . GLY B 1 67 ? 1.947 46.892 99.462 1.00 25.45 104 GLY B N 1
ATOM 7468 C CA . GLY B 1 67 ? 0.501 46.949 99.509 1.00 21.66 104 GLY B CA 1
ATOM 7469 C C . GLY B 1 67 ? -0.103 48.113 98.763 1.00 26.48 104 GLY B C 1
ATOM 7470 O O . GLY B 1 67 ? -1.272 48.437 98.976 1.00 25.07 104 GLY B O 1
ATOM 7474 N N . SER B 1 68 ? 0.660 48.748 97.879 1.00 24.38 105 SER B N 1
ATOM 7475 C CA . SER B 1 68 ? 0.181 49.899 97.140 1.00 20.13 105 SER B CA 1
ATOM 7476 C C . SER B 1 68 ? 0.929 49.976 95.818 1.00 19.18 105 SER B C 1
ATOM 7477 O O . SER B 1 68 ? 2.070 49.518 95.713 1.00 21.45 105 SER B O 1
ATOM 7485 N N . GLY B 1 69 ? 0.274 50.553 94.806 1.00 21.53 106 GLY B N 1
ATOM 7486 C CA . GLY B 1 69 ? 0.930 50.857 93.550 1.00 19.90 106 GLY B CA 1
ATOM 7487 C C . GLY B 1 69 ? 0.966 49.740 92.535 1.00 20.25 106 GLY B C 1
ATOM 7488 O O . GLY B 1 69 ? 1.534 49.934 91.452 1.00 20.63 106 GLY B O 1
ATOM 7492 N N . ALA B 1 70 ? 0.369 48.591 92.824 1.00 18.39 107 ALA B N 1
ATOM 7493 C CA . ALA B 1 70 ? 0.354 47.516 91.850 1.00 17.86 107 ALA B CA 1
ATOM 7494 C C . ALA B 1 70 ? -0.559 47.879 90.676 1.00 14.73 107 ALA B C 1
ATOM 7495 O O . ALA B 1 70 ? -1.548 48.597 90.847 1.00 16.72 107 ALA B O 1
ATOM 7502 N N . PRO B 1 71 ? -0.244 47.396 89.472 1.00 12.79 108 PRO B N 1
ATOM 7503 C CA . PRO B 1 71 ? -1.162 47.555 88.336 1.00 13.45 108 PRO B CA 1
ATOM 7504 C C . PRO B 1 71 ? -2.369 46.642 88.492 1.00 13.16 108 PRO B C 1
ATOM 7505 O O . PRO B 1 71 ? -2.409 45.754 89.343 1.00 14.68 108 PRO B O 1
ATOM 7516 N N . ASP B 1 72 ? -3.379 46.872 87.645 1.00 12.66 109 ASP B N 1
ATOM 7517 C CA . ASP B 1 72 ? -4.491 45.930 87.560 1.00 12.92 109 ASP B CA 1
ATOM 7518 C C . ASP B 1 72 ? -4.131 44.687 86.765 1.00 13.89 109 ASP B C 1
ATOM 7519 O O . ASP B 1 72 ? -4.644 43.604 87.064 1.00 12.20 109 ASP B O 1
ATOM 7528 N N . VAL B 1 73 ? -3.274 44.837 85.759 1.00 11.37 110 VAL B N 1
ATOM 7529 C CA . VAL B 1 73 ? -2.885 43.775 84.835 1.00 9.96 110 VAL B CA 1
ATOM 7530 C C . VAL B 1 73 ? -1.374 43.805 84.715 1.00 10.63 110 VAL B C 1
ATOM 7531 O O . VAL B 1 73 ? -0.779 44.881 84.608 1.00 11.52 110 VAL B O 1
ATOM 7544 N N . ALA B 1 74 ? -0.748 42.627 84.688 1.00 8.95 111 ALA B N 1
ATOM 7545 C CA . ALA B 1 74 ? 0.681 42.538 84.425 1.00 8.96 111 ALA B CA 1
ATOM 7546 C C . ALA B 1 74 ? 0.981 41.445 83.412 1.00 9.61 111 ALA B C 1
ATOM 7547 O O . ALA B 1 74 ? 0.335 40.393 83.401 1.00 8.97 111 ALA B O 1
ATOM 7554 N N . GLN B 1 75 ? 2.004 41.695 82.595 1.00 9.45 112 GLN B N 1
ATOM 7555 C CA . GLN B 1 75 ? 2.577 40.662 81.751 1.00 8.43 112 GLN B CA 1
ATOM 7556 C C . GLN B 1 75 ? 3.373 39.707 82.629 1.00 8.29 112 GLN B C 1
ATOM 7557 O O . GLN B 1 75 ? 4.294 40.121 83.343 1.00 8.58 112 GLN B O 1
ATOM 7571 N N A ILE B 1 76 ? 3.020 38.430 82.604 0.50 9.27 113 ILE B N 1
ATOM 7572 N N B ILE B 1 76 ? 3.006 38.428 82.584 0.50 9.03 113 ILE B N 1
ATOM 7573 C CA A ILE B 1 76 ? 3.731 37.445 83.399 0.50 8.66 113 ILE B CA 1
ATOM 7574 C CA B ILE B 1 76 ? 3.629 37.381 83.384 0.50 9.02 113 ILE B CA 1
ATOM 7575 C C A ILE B 1 76 ? 4.054 36.261 82.509 0.50 8.67 113 ILE B C 1
ATOM 7576 C C B ILE B 1 76 ? 4.043 36.278 82.424 0.50 13.78 113 ILE B C 1
ATOM 7577 O O A ILE B 1 76 ? 3.150 35.628 81.946 0.50 8.85 113 ILE B O 1
ATOM 7578 O O B ILE B 1 76 ? 3.185 35.687 81.755 0.50 8.81 113 ILE B O 1
ATOM 7609 N N . GLU B 1 77 ? 5.338 35.985 82.357 1.00 8.48 114 GLU B N 1
ATOM 7610 C CA . GLU B 1 77 ? 5.778 34.919 81.482 1.00 8.61 114 GLU B CA 1
ATOM 7611 C C . GLU B 1 77 ? 5.362 33.577 82.052 1.00 8.84 114 GLU B C 1
ATOM 7612 O O . GLU B 1 77 ? 5.205 33.411 83.267 1.00 9.06 114 GLU B O 1
ATOM 7625 N N . TYR B 1 78 ? 5.206 32.594 81.171 1.00 8.93 115 TYR B N 1
ATOM 7626 C CA . TYR B 1 78 ? 4.788 31.270 81.627 1.00 9.31 115 TYR B CA 1
ATOM 7627 C C . TYR B 1 78 ? 5.678 30.757 82.744 1.00 9.46 115 TYR B C 1
ATOM 7628 O O . TYR B 1 78 ? 5.193 30.144 83.691 1.00 9.74 115 TYR B O 1
ATOM 7646 N N . TYR B 1 79 ? 6.987 30.960 82.633 1.00 9.45 116 TYR B N 1
ATOM 7647 C CA . TYR B 1 79 ? 7.870 30.389 83.644 1.00 9.27 116 TYR B CA 1
ATOM 7648 C C . TYR B 1 79 ? 7.666 31.023 85.013 1.00 9.46 116 TYR B C 1
ATOM 7649 O O . TYR B 1 79 ? 7.970 30.395 86.028 1.00 9.63 116 TYR B O 1
ATOM 7667 N N . ALA B 1 80 ? 7.180 32.255 85.053 1.00 9.24 117 ALA B N 1
ATOM 7668 C CA . ALA B 1 80 ? 7.008 32.990 86.296 1.00 9.34 117 ALA B CA 1
ATOM 7669 C C . ALA B 1 80 ? 5.637 32.800 86.914 1.00 9.78 117 ALA B C 1
ATOM 7670 O O . ALA B 1 80 ? 5.467 33.068 88.113 1.00 10.52 117 ALA B O 1
ATOM 7677 N N A LEU B 1 81 ? 4.664 32.334 86.135 0.55 10.24 118 LEU B N 1
ATOM 7678 N N B LEU B 1 81 ? 4.678 32.307 86.140 0.45 9.78 118 LEU B N 1
ATOM 7679 C CA A LEU B 1 81 ? 3.304 32.207 86.647 0.55 11.53 118 LEU B CA 1
ATOM 7680 C CA B LEU B 1 81 ? 3.310 32.200 86.625 0.45 10.10 118 LEU B CA 1
ATOM 7681 C C A LEU B 1 81 ? 3.231 31.331 87.884 0.55 10.48 118 LEU B C 1
ATOM 7682 C C B LEU B 1 81 ? 3.176 31.294 87.844 0.45 14.58 118 LEU B C 1
ATOM 7683 O O A LEU B 1 81 ? 2.564 31.734 88.851 0.55 13.29 118 LEU B O 1
ATOM 7684 O O B LEU B 1 81 ? 2.404 31.644 88.751 0.45 10.71 118 LEU B O 1
ATOM 7715 N N . PRO B 1 82 ? 3.863 30.148 87.938 1.00 10.62 119 PRO B N 1
ATOM 7716 C CA . PRO B 1 82 ? 3.717 29.317 89.153 1.00 11.22 119 PRO B CA 1
ATOM 7717 C C . PRO B 1 82 ? 4.053 30.057 90.433 1.00 11.06 119 PRO B C 1
ATOM 7718 O O . PRO B 1 82 ? 3.279 30.006 91.392 1.00 12.56 119 PRO B O 1
ATOM 7729 N N . GLN B 1 83 ? 5.166 30.790 90.464 1.00 11.27 120 GLN B N 1
ATOM 7730 C CA . GLN B 1 83 ? 5.554 31.443 91.705 1.00 10.84 120 GLN B CA 1
ATOM 7731 C C . GLN B 1 83 ? 4.511 32.476 92.133 1.00 12.72 120 GLN B C 1
ATOM 7732 O O . GLN B 1 83 ? 4.130 32.539 93.309 1.00 13.75 120 GLN B O 1
ATOM 7746 N N . TYR B 1 84 ? 4.023 33.286 91.192 1.00 12.30 121 TYR B N 1
ATOM 7747 C CA . TYR B 1 84 ? 3.028 34.289 91.547 1.00 10.99 121 TYR B CA 1
ATOM 7748 C C . TYR B 1 84 ? 1.696 33.647 91.892 1.00 11.07 121 TYR B C 1
ATOM 7749 O O . TYR B 1 84 ? 1.012 34.082 92.824 1.00 12.85 121 TYR B O 1
ATOM 7767 N N . ALA B 1 85 ? 1.294 32.621 91.141 1.00 12.66 122 ALA B N 1
ATOM 7768 C CA . ALA B 1 85 ? -0.022 32.023 91.364 1.00 12.95 122 ALA B CA 1
ATOM 7769 C C . ALA B 1 85 ? -0.086 31.279 92.693 1.00 15.42 122 ALA B C 1
ATOM 7770 O O . ALA B 1 85 ? -1.092 31.355 93.408 1.00 16.45 122 ALA B O 1
ATOM 7777 N N . ILE B 1 86 ? 0.981 30.554 93.034 1.00 14.66 123 ILE B N 1
ATOM 7778 C CA . ILE B 1 86 ? 1.020 29.772 94.267 1.00 15.60 123 ILE B CA 1
ATOM 7779 C C . ILE B 1 86 ? 0.945 30.688 95.485 1.00 17.52 123 ILE B C 1
ATOM 7780 O O . ILE B 1 86 ? 0.355 30.328 96.515 1.00 19.53 123 ILE B O 1
ATOM 7796 N N A LYS B 1 87 ? 1.525 31.888 95.388 0.54 18.07 124 LYS B N 1
ATOM 7797 N N B LYS B 1 87 ? 1.552 31.875 95.393 0.46 16.66 124 LYS B N 1
ATOM 7798 C CA A LYS B 1 87 ? 1.515 32.869 96.472 0.54 19.41 124 LYS B CA 1
ATOM 7799 C CA B LYS B 1 87 ? 1.499 32.848 96.481 0.46 16.75 124 LYS B CA 1
ATOM 7800 C C A LYS B 1 87 ? 0.191 33.622 96.583 0.54 12.35 124 LYS B C 1
ATOM 7801 C C B LYS B 1 87 ? 0.102 33.421 96.684 0.46 21.21 124 LYS B C 1
ATOM 7802 O O A LYS B 1 87 ? 0.013 34.401 97.527 0.54 13.25 124 LYS B O 1
ATOM 7803 O O B LYS B 1 87 ? -0.214 33.869 97.791 0.46 29.52 124 LYS B O 1
ATOM 7840 N N . GLY B 1 88 ? -0.734 33.421 95.649 1.00 14.64 125 GLY B N 1
ATOM 7841 C CA . GLY B 1 88 ? -2.048 34.033 95.719 1.00 14.96 125 GLY B CA 1
ATOM 7842 C C . GLY B 1 88 ? -2.139 35.429 95.142 1.00 13.94 125 GLY B C 1
ATOM 7843 O O . GLY B 1 88 ? -3.166 36.100 95.335 1.00 15.51 125 GLY B O 1
ATOM 7848 N N . ASN B 1 89 ? -1.106 35.889 94.441 1.00 12.46 126 ASN B N 1
ATOM 7849 C CA . ASN B 1 89 ? -1.056 37.255 93.935 1.00 13.19 126 ASN B CA 1
ATOM 7850 C C . ASN B 1 89 ? -1.900 37.473 92.689 1.00 12.61 126 ASN B C 1
ATOM 7851 O O . ASN B 1 89 ? -2.098 38.630 92.292 1.00 12.36 126 ASN B O 1
ATOM 7862 N N . LEU B 1 90 ? -2.371 36.405 92.044 1.00 12.63 127 LEU B N 1
ATOM 7863 C CA . LEU B 1 90 ? -3.080 36.504 90.773 1.00 12.93 127 LEU B CA 1
ATOM 7864 C C . LEU B 1 90 ? -4.530 36.086 90.964 1.00 13.35 127 LEU B C 1
ATOM 7865 O O . LEU B 1 90 ? -4.826 35.181 91.743 1.00 14.08 127 LEU B O 1
ATOM 7881 N N . LEU B 1 91 ? -5.428 36.734 90.230 1.00 11.59 128 LEU B N 1
ATOM 7882 C CA . LEU B 1 91 ? -6.841 36.403 90.309 1.00 11.96 128 LEU B CA 1
ATOM 7883 C C . LEU B 1 91 ? -7.111 35.105 89.564 1.00 12.41 128 LEU B C 1
ATOM 7884 O O . LEU B 1 91 ? -6.710 34.949 88.410 1.00 12.52 128 LEU B O 1
ATOM 7900 N N . ASP B 1 92 ? -7.815 34.187 90.213 1.00 12.55 129 ASP B N 1
ATOM 7901 C CA . ASP B 1 92 ? -8.314 32.980 89.562 1.00 12.80 129 ASP B CA 1
ATOM 7902 C C . ASP B 1 92 ? -9.434 33.383 88.614 1.00 13.47 129 ASP B C 1
ATOM 7903 O O . ASP B 1 92 ? -10.504 33.812 89.046 1.00 14.03 129 ASP B O 1
ATOM 7912 N N . ILE B 1 93 ? -9.180 33.268 87.312 1.00 12.63 130 ILE B N 1
ATOM 7913 C CA . ILE B 1 93 ? -10.129 33.654 86.277 1.00 12.67 130 ILE B CA 1
ATOM 7914 C C . ILE B 1 93 ? -10.752 32.430 85.603 1.00 13.00 130 ILE B C 1
ATOM 7915 O O . ILE B 1 93 ? -11.293 32.532 84.503 1.00 13.01 130 ILE B O 1
ATOM 7931 N N . THR B 1 94 ? -10.678 31.272 86.255 1.00 13.30 131 THR B N 1
ATOM 7932 C CA . THR B 1 94 ? -11.215 30.045 85.668 1.00 13.66 131 THR B CA 1
ATOM 7933 C C . THR B 1 94 ? -12.650 30.239 85.194 1.00 13.97 131 THR B C 1
ATOM 7934 O O . THR B 1 94 ? -13.017 29.805 84.097 1.00 14.72 131 THR B O 1
ATOM 7945 N N . ASP B 1 95 ? -13.477 30.893 85.998 1.00 14.15 132 ASP B N 1
ATOM 7946 C CA . ASP B 1 95 ? -14.891 31.002 85.659 1.00 15.07 132 ASP B CA 1
ATOM 7947 C C . ASP B 1 95 ? -15.134 31.896 84.458 1.00 15.06 132 ASP B C 1
ATOM 7948 O O . ASP B 1 95 ? -16.197 31.806 83.846 1.00 20.70 132 ASP B O 1
ATOM 7957 N N . LYS B 1 96 ? -14.173 32.731 84.085 1.00 14.12 133 LYS B N 1
ATOM 7958 C CA . LYS B 1 96 ? -14.300 33.583 82.915 1.00 18.73 133 LYS B CA 1
ATOM 7959 C C . LYS B 1 96 ? -13.808 32.909 81.643 1.00 16.09 133 LYS B C 1
ATOM 7960 O O . LYS B 1 96 ? -13.960 33.493 80.560 1.00 20.83 133 LYS B O 1
ATOM 7979 N N . THR B 1 97 ? -13.297 31.672 81.715 1.00 14.93 134 THR B N 1
ATOM 7980 C CA . THR B 1 97 ? -12.608 31.055 80.585 1.00 17.10 134 THR B CA 1
ATOM 7981 C C . THR B 1 97 ? -13.237 29.741 80.114 1.00 15.36 134 THR B C 1
ATOM 7982 O O . THR B 1 97 ? -12.561 28.909 79.509 1.00 16.26 134 THR B O 1
ATOM 7993 N N A SER B 1 98 ? -14.531 29.551 80.361 0.56 17.76 135 SER B N 1
ATOM 7994 N N B SER B 1 98 ? -14.530 29.544 80.370 0.44 16.62 135 SER B N 1
ATOM 7995 C CA A SER B 1 98 ? -15.202 28.331 79.932 0.56 19.39 135 SER B CA 1
ATOM 7996 C CA B SER B 1 98 ? -15.194 28.314 79.951 0.44 20.01 135 SER B CA 1
ATOM 7997 C C A SER B 1 98 ? -15.047 28.122 78.432 0.56 18.72 135 SER B C 1
ATOM 7998 C C B SER B 1 98 ? -15.062 28.114 78.446 0.44 16.72 135 SER B C 1
ATOM 7999 O O A SER B 1 98 ? -15.337 29.016 77.629 0.56 18.40 135 SER B O 1
ATOM 8000 O O B SER B 1 98 ? -15.381 29.006 77.653 0.44 19.89 135 SER B O 1
ATOM 8015 N N . GLY B 1 99 ? -14.590 26.930 78.052 1.00 19.20 136 GLY B N 1
ATOM 8016 C CA . GLY B 1 99 ? -14.383 26.601 76.661 1.00 21.50 136 GLY B CA 1
ATOM 8017 C C . GLY B 1 99 ? -13.034 27.004 76.099 1.00 17.54 136 GLY B C 1
ATOM 8018 O O . GLY B 1 99 ? -12.691 26.596 74.986 1.00 19.36 136 GLY B O 1
ATOM 8022 N N . TYR B 1 100 ? -12.237 27.777 76.835 1.00 16.83 137 TYR B N 1
ATOM 8023 C CA . TYR B 1 100 ? -11.007 28.309 76.262 1.00 14.56 137 TYR B CA 1
ATOM 8024 C C . TYR B 1 100 ? -9.956 27.242 75.982 1.00 16.87 137 TYR B C 1
ATOM 8025 O O . TYR B 1 100 ? -9.023 27.508 75.222 1.00 14.95 137 TYR B O 1
ATOM 8043 N N . GLU B 1 101 ? -10.053 26.063 76.595 1.00 17.90 138 GLU B N 1
ATOM 8044 C CA . GLU B 1 101 ? -9.113 24.993 76.272 1.00 19.54 138 GLU B CA 1
ATOM 8045 C C . GLU B 1 101 ? -9.124 24.673 74.784 1.00 20.05 138 GLU B C 1
ATOM 8046 O O . GLU B 1 101 ? -8.103 24.251 74.228 1.00 29.34 138 GLU B O 1
ATOM 8058 N N . ASP B 1 102 ? -10.255 24.869 74.126 1.00 17.48 139 ASP B N 1
ATOM 8059 C CA . ASP B 1 102 ? -10.346 24.559 72.708 1.00 19.61 139 ASP B CA 1
ATOM 8060 C C . ASP B 1 102 ? -9.751 25.649 71.838 1.00 19.13 139 ASP B C 1
ATOM 8061 O O . ASP B 1 102 ? -9.457 25.399 70.668 1.00 20.76 139 ASP B O 1
ATOM 8070 N N . PHE B 1 103 ? -9.559 26.843 72.388 1.00 13.69 140 PHE B N 1
ATOM 8071 C CA . PHE B 1 103 ? -9.066 27.997 71.660 1.00 12.78 140 PHE B CA 1
ATOM 8072 C C . PHE B 1 103 ? -7.549 28.037 71.653 1.00 13.53 140 PHE B C 1
ATOM 8073 O O . PHE B 1 103 ? -6.945 28.394 70.642 1.00 13.61 140 PHE B O 1
ATOM 8090 N N . TYR B 1 104 ? -6.906 27.697 72.767 1.00 13.77 141 TYR B N 1
ATOM 8091 C CA . TYR B 1 104 ? -5.469 27.871 72.905 1.00 13.40 141 TYR B CA 1
ATOM 8092 C C . TYR B 1 104 ? -4.725 26.593 72.566 1.00 13.23 141 TYR B C 1
ATOM 8093 O O . TYR B 1 104 ? -5.240 25.486 72.720 1.00 14.69 141 TYR B O 1
ATOM 8111 N N . ASN B 1 105 ? -3.488 26.763 72.112 1.00 13.03 142 ASN B N 1
ATOM 8112 C CA . ASN B 1 105 ? -2.637 25.612 71.933 1.00 14.57 142 ASN B CA 1
ATOM 8113 C C . ASN B 1 105 ? -2.358 24.970 73.292 1.00 17.60 142 ASN B C 1
ATOM 8114 O O . ASN B 1 105 ? -2.309 25.660 74.326 1.00 14.44 142 ASN B O 1
ATOM 8125 N N A PRO B 1 106 ? -2.196 23.644 73.329 0.51 14.98 143 PRO B N 1
ATOM 8126 N N B PRO B 1 106 ? -2.145 23.656 73.327 0.49 16.27 143 PRO B N 1
ATOM 8127 C CA A PRO B 1 106 ? -2.079 22.954 74.628 0.51 16.84 143 PRO B CA 1
ATOM 8128 C CA B PRO B 1 106 ? -2.074 22.960 74.624 0.49 17.01 143 PRO B CA 1
ATOM 8129 C C A PRO B 1 106 ? -0.958 23.454 75.521 0.51 15.31 143 PRO B C 1
ATOM 8130 C C B PRO B 1 106 ? -0.942 23.419 75.524 0.49 16.73 143 PRO B C 1
ATOM 8131 O O A PRO B 1 106 ? -1.137 23.496 76.746 0.51 27.84 143 PRO B O 1
ATOM 8132 O O B PRO B 1 106 ? -1.099 23.403 76.753 0.49 11.03 143 PRO B O 1
ATOM 8153 N N . GLY B 1 107 ? 0.202 23.796 74.968 1.00 16.17 144 GLY B N 1
ATOM 8154 C CA . GLY B 1 107 ? 1.316 24.237 75.766 1.00 18.76 144 GLY B CA 1
ATOM 8155 C C . GLY B 1 107 ? 0.971 25.472 76.582 1.00 15.10 144 GLY B C 1
ATOM 8156 O O . GLY B 1 107 ? 0.975 25.475 77.815 1.00 15.37 144 GLY B O 1
ATOM 8160 N N . PRO B 1 108 ? 0.672 26.555 75.882 1.00 13.61 145 PRO B N 1
ATOM 8161 C CA . PRO B 1 108 ? 0.259 27.784 76.575 1.00 11.53 145 PRO B CA 1
ATOM 8162 C C . PRO B 1 108 ? -0.905 27.580 77.530 1.00 11.26 145 PRO B C 1
ATOM 8163 O O . PRO B 1 108 ? -0.895 28.134 78.634 1.00 11.38 145 PRO B O 1
ATOM 8174 N N . TRP B 1 109 ? -1.921 26.807 77.140 1.00 11.82 146 TRP B N 1
ATOM 8175 C CA . TRP B 1 109 ? -3.069 26.616 78.019 1.00 11.46 146 TRP B CA 1
ATOM 8176 C C . TRP B 1 109 ? -2.669 25.910 79.309 1.00 12.66 146 TRP B C 1
ATOM 8177 O O . TRP B 1 109 ? -3.145 26.269 80.391 1.00 12.75 146 TRP B O 1
ATOM 8198 N N A SER B 1 110 ? -1.791 24.911 79.217 0.60 12.97 147 SER B N 1
ATOM 8199 N N B SER B 1 110 ? -1.818 24.889 79.214 0.40 12.30 147 SER B N 1
ATOM 8200 C CA A SER B 1 110 ? -1.337 24.215 80.415 0.60 12.48 147 SER B CA 1
ATOM 8201 C CA B SER B 1 110 ? -1.341 24.224 80.421 0.40 12.38 147 SER B CA 1
ATOM 8202 C C A SER B 1 110 ? -0.465 25.112 81.283 0.60 17.00 147 SER B C 1
ATOM 8203 C C B SER B 1 110 ? -0.569 25.195 81.302 0.40 11.46 147 SER B C 1
ATOM 8204 O O A SER B 1 110 ? -0.377 24.907 82.500 0.60 19.62 147 SER B O 1
ATOM 8205 O O B SER B 1 110 ? -0.665 25.144 82.535 0.40 11.84 147 SER B O 1
ATOM 8220 N N . SER B 1 111 ? 0.182 26.104 80.681 1.00 12.85 148 SER B N 1
ATOM 8221 C CA . SER B 1 111 ? 1.095 26.957 81.419 1.00 14.07 148 SER B CA 1
ATOM 8222 C C . SER B 1 111 ? 0.385 28.025 82.222 1.00 13.40 148 SER B C 1
ATOM 8223 O O . SER B 1 111 ? 0.986 28.553 83.163 1.00 18.38 148 SER B O 1
ATOM 8232 N N . VAL B 1 112 ? -0.862 28.367 81.897 1.00 11.01 149 VAL B N 1
ATOM 8233 C CA . VAL B 1 112 ? -1.567 29.401 82.653 1.00 12.25 149 VAL B CA 1
ATOM 8234 C C . VAL B 1 112 ? -2.399 28.808 83.775 1.00 12.95 149 VAL B C 1
ATOM 8235 O O . VAL B 1 112 ? -3.151 29.526 84.447 1.00 13.26 149 VAL B O 1
ATOM 8248 N N . GLN B 1 113 ? -2.282 27.497 83.979 1.00 13.46 150 GLN B N 1
ATOM 8249 C CA . GLN B 1 113 ? -3.027 26.803 85.016 1.00 14.32 150 GLN B CA 1
ATOM 8250 C C . GLN B 1 113 ? -2.087 26.338 86.109 1.00 16.21 150 GLN B C 1
ATOM 8251 O O . GLN B 1 113 ? -1.037 25.749 85.833 1.00 20.73 150 GLN B O 1
ATOM 8265 N N A ILE B 1 114 ? -2.471 26.619 87.346 0.40 17.00 151 ILE B N 1
ATOM 8266 N N B ILE B 1 114 ? -2.466 26.622 87.346 0.60 19.79 151 ILE B N 1
ATOM 8267 C CA A ILE B 1 114 ? -1.766 26.161 88.528 0.40 21.59 151 ILE B CA 1
ATOM 8268 C CA B ILE B 1 114 ? -1.762 26.149 88.524 0.60 23.48 151 ILE B CA 1
ATOM 8269 C C A ILE B 1 114 ? -2.820 25.567 89.443 0.40 29.71 151 ILE B C 1
ATOM 8270 C C B ILE B 1 114 ? -2.816 25.566 89.444 0.60 33.49 151 ILE B C 1
ATOM 8271 O O A ILE B 1 114 ? -3.843 26.209 89.709 0.40 18.50 151 ILE B O 1
ATOM 8272 O O B ILE B 1 114 ? -3.832 26.216 89.716 0.60 29.36 151 ILE B O 1
ATOM 8303 N N . ASP B 1 115 ? -2.591 24.334 89.890 1.00 33.68 152 ASP B N 1
ATOM 8304 C CA . ASP B 1 115 ? -3.531 23.625 90.754 1.00 51.71 152 ASP B CA 1
ATOM 8305 C C . ASP B 1 115 ? -4.950 23.672 90.183 1.00 51.20 152 ASP B C 1
ATOM 8306 O O . ASP B 1 115 ? -5.922 23.969 90.884 1.00 34.12 152 ASP B O 1
ATOM 8316 N N . GLY B 1 116 ? -5.053 23.394 88.880 1.00 35.21 153 GLY B N 1
ATOM 8317 C CA . GLY B 1 116 ? -6.329 23.256 88.200 1.00 37.36 153 GLY B CA 1
ATOM 8318 C C . GLY B 1 116 ? -7.066 24.549 87.921 1.00 30.69 153 GLY B C 1
ATOM 8319 O O . GLY B 1 116 ? -8.185 24.516 87.400 1.00 28.49 153 GLY B O 1
ATOM 8323 N N . LYS B 1 117 ? -6.473 25.689 88.231 1.00 21.97 154 LYS B N 1
ATOM 8324 C CA . LYS B 1 117 ? -7.148 26.972 88.128 1.00 20.04 154 LYS B CA 1
ATOM 8325 C C . LYS B 1 117 ? -6.409 27.818 87.114 1.00 14.25 154 LYS B C 1
ATOM 8326 O O . LYS B 1 117 ? -5.179 27.760 87.029 1.00 15.60 154 LYS B O 1
ATOM 8345 N N . VAL B 1 118 ? -7.161 28.607 86.356 1.00 13.45 155 VAL B N 1
ATOM 8346 C CA . VAL B 1 118 ? -6.594 29.499 85.351 1.00 12.69 155 VAL B CA 1
ATOM 8347 C C . VAL B 1 118 ? -6.259 30.835 86.006 1.00 12.42 155 VAL B C 1
ATOM 8348 O O . VAL B 1 118 ? -7.132 31.478 86.599 1.00 13.36 155 VAL B O 1
ATOM 8361 N N . TYR B 1 119 ? -5.006 31.276 85.849 1.00 11.94 156 TYR B N 1
ATOM 8362 C CA . TYR B 1 119 ? -4.539 32.507 86.478 1.00 11.70 156 TYR B CA 1
ATOM 8363 C C . TYR B 1 119 ? -4.092 33.574 85.492 1.00 11.77 156 TYR B C 1
ATOM 8364 O O . TYR B 1 119 ? -3.630 34.638 85.926 1.00 11.13 156 TYR B O 1
ATOM 8382 N N . ALA B 1 120 ? -4.249 33.348 84.194 1.00 10.74 157 ALA B N 1
ATOM 8383 C CA . ALA B 1 120 ? -3.827 34.313 83.186 1.00 10.23 157 ALA B CA 1
ATOM 8384 C C . ALA B 1 120 ? -4.313 33.815 81.834 1.00 10.03 157 ALA B C 1
ATOM 8385 O O . ALA B 1 120 ? -4.718 32.664 81.694 1.00 10.88 157 ALA B O 1
ATOM 8392 N N . LEU B 1 121 ? -4.289 34.703 80.836 1.00 9.59 158 LEU B N 1
ATOM 8393 C CA . LEU B 1 121 ? -4.547 34.256 79.464 1.00 10.36 158 LEU B CA 1
ATOM 8394 C C . LEU B 1 121 ? -3.273 34.328 78.625 1.00 9.01 158 LEU B C 1
ATOM 8395 O O . LEU B 1 121 ? -2.555 35.325 78.684 1.00 8.74 158 LEU B O 1
ATOM 8411 N N . PRO B 1 122 ? -2.987 33.309 77.821 1.00 9.01 159 PRO B N 1
ATOM 8412 C CA . PRO B 1 122 ? -1.804 33.354 76.952 1.00 8.62 159 PRO B CA 1
ATOM 8413 C C . PRO B 1 122 ? -1.896 34.482 75.935 1.00 9.81 159 PRO B C 1
ATOM 8414 O O . PRO B 1 122 ? -2.940 34.677 75.312 1.00 9.44 159 PRO B O 1
ATOM 8425 N N . ILE B 1 123 ? -0.780 35.163 75.692 1.00 7.91 160 ILE B N 1
ATOM 8426 C CA . ILE B 1 123 ? -0.730 36.172 74.636 1.00 8.01 160 ILE B CA 1
ATOM 8427 C C . ILE B 1 123 ? 0.274 35.885 73.537 1.00 10.53 160 ILE B C 1
ATOM 8428 O O . ILE B 1 123 ? 0.173 36.510 72.468 1.00 9.47 160 ILE B O 1
ATOM 8444 N N A ASP B 1 124 ? 1.248 35.002 73.742 0.40 9.57 161 ASP B N 1
ATOM 8445 N N B ASP B 1 124 ? 1.215 34.973 73.729 0.60 8.25 161 ASP B N 1
ATOM 8446 C CA A ASP B 1 124 ? 2.220 34.660 72.708 0.40 7.19 161 ASP B CA 1
ATOM 8447 C CA B ASP B 1 124 ? 2.092 34.559 72.645 0.60 13.52 161 ASP B CA 1
ATOM 8448 C C A ASP B 1 124 ? 2.978 33.424 73.169 0.40 9.81 161 ASP B C 1
ATOM 8449 C C B ASP B 1 124 ? 2.742 33.239 73.035 0.60 7.88 161 ASP B C 1
ATOM 8450 O O A ASP B 1 124 ? 2.886 33.015 74.330 0.40 7.72 161 ASP B O 1
ATOM 8451 O O B ASP B 1 124 ? 2.364 32.604 74.027 0.60 7.90 161 ASP B O 1
ATOM 8468 N N . ALA B 1 125 ? 3.727 32.822 72.246 1.00 8.25 162 ALA B N 1
ATOM 8469 C CA . ALA B 1 125 ? 4.597 31.705 72.613 1.00 7.39 162 ALA B CA 1
ATOM 8470 C C . ALA B 1 125 ? 5.997 31.977 72.084 1.00 7.14 162 ALA B C 1
ATOM 8471 O O . ALA B 1 125 ? 6.177 32.771 71.147 1.00 8.62 162 ALA B O 1
ATOM 8479 N N . GLY B 1 126 ? 6.989 31.339 72.708 1.00 7.99 163 GLY B N 1
ATOM 8480 C CA . GLY B 1 126 ? 8.376 31.591 72.382 1.00 7.98 163 GLY B CA 1
ATOM 8481 C C . GLY B 1 126 ? 9.214 30.407 71.912 1.00 8.60 163 GLY B C 1
ATOM 8482 O O . GLY B 1 126 ? 10.360 30.253 72.349 1.00 8.67 163 GLY B O 1
ATOM 8486 N N . PRO B 1 127 ? 8.721 29.585 70.987 1.00 8.04 164 PRO B N 1
ATOM 8487 C CA . PRO B 1 127 ? 9.606 28.569 70.413 1.00 7.95 164 PRO B CA 1
ATOM 8488 C C . PRO B 1 127 ? 10.821 29.267 69.828 1.00 7.05 164 PRO B C 1
ATOM 8489 O O . PRO B 1 127 ? 10.707 30.328 69.212 1.00 7.37 164 PRO B O 1
ATOM 8500 N N . MET B 1 128 ? 12.000 28.710 70.074 1.00 8.20 165 MET B N 1
ATOM 8501 C CA . MET B 1 128 ? 13.217 29.395 69.681 1.00 7.23 165 MET B CA 1
ATOM 8502 C C . MET B 1 128 ? 13.494 29.243 68.192 1.00 7.36 165 MET B C 1
ATOM 8503 O O . MET B 1 128 ? 13.068 28.289 67.542 1.00 8.13 165 MET B O 1
ATOM 8517 N N . ALA B 1 129 ? 14.211 30.217 67.657 1.00 7.60 166 ALA B N 1
ATOM 8518 C CA . ALA B 1 129 ? 14.714 30.150 66.302 1.00 7.49 166 ALA B CA 1
ATOM 8519 C C . ALA B 1 129 ? 16.027 30.914 66.242 1.00 7.84 166 ALA B C 1
ATOM 8520 O O . ALA B 1 129 ? 16.357 31.700 67.140 1.00 7.77 166 ALA B O 1
ATOM 8527 N N . PHE B 1 130 ? 16.763 30.675 65.167 1.00 8.66 167 PHE B N 1
ATOM 8528 C CA . PHE B 1 130 ? 18.057 31.304 64.909 1.00 7.87 167 PHE B CA 1
ATOM 8529 C C . PHE B 1 130 ? 17.800 32.450 63.938 1.00 7.45 167 PHE B C 1
ATOM 8530 O O . PHE B 1 130 ? 17.610 32.238 62.746 1.00 6.87 167 PHE B O 1
ATOM 8547 N N . PHE B 1 131 ? 17.740 33.663 64.464 1.00 6.59 168 PHE B N 1
ATOM 8548 C CA . PHE B 1 131 ? 17.611 34.866 63.655 1.00 6.39 168 PHE B CA 1
ATOM 8549 C C . PHE B 1 131 ? 19.022 35.339 63.340 1.00 7.07 168 PHE B C 1
ATOM 8550 O O . PHE B 1 131 ? 19.844 35.467 64.246 1.00 7.69 168 PHE B O 1
ATOM 8567 N N . TYR B 1 132 ? 19.303 35.638 62.079 1.00 6.61 169 TYR B N 1
ATOM 8568 C CA . TYR B 1 132 ? 20.656 36.069 61.744 1.00 6.81 169 TYR B CA 1
ATOM 8569 C C . TYR B 1 132 ? 20.650 37.191 60.716 1.00 6.80 169 TYR B C 1
ATOM 8570 O O . TYR B 1 132 ? 19.788 37.264 59.845 1.00 7.39 169 TYR B O 1
ATOM 8588 N N . ASN B 1 133 ? 21.646 38.065 60.842 1.00 6.93 170 ASN B N 1
ATOM 8589 C CA . ASN B 1 133 ? 21.881 39.134 59.878 1.00 7.56 170 ASN B CA 1
ATOM 8590 C C . ASN B 1 133 ? 22.658 38.513 58.724 1.00 7.30 170 ASN B C 1
ATOM 8591 O O . ASN B 1 133 ? 23.872 38.301 58.798 1.00 7.47 170 ASN B O 1
ATOM 8602 N N . LYS B 1 134 ? 21.926 38.155 57.670 1.00 7.31 171 LYS B N 1
ATOM 8603 C CA . LYS B 1 134 ? 22.532 37.474 56.532 1.00 8.87 171 LYS B CA 1
ATOM 8604 C C . LYS B 1 134 ? 23.570 38.345 55.841 1.00 7.83 171 LYS B C 1
ATOM 8605 O O . LYS B 1 134 ? 24.566 37.831 55.329 1.00 8.40 171 LYS B O 1
ATOM 8624 N N A GLU B 1 135 ? 23.380 39.660 55.816 0.49 7.89 172 GLU B N 1
ATOM 8625 N N B GLU B 1 135 ? 23.357 39.660 55.808 0.51 7.95 172 GLU B N 1
ATOM 8626 C CA A GLU B 1 135 ? 24.384 40.500 55.180 0.49 11.24 172 GLU B CA 1
ATOM 8627 C CA B GLU B 1 135 ? 24.351 40.551 55.222 0.51 8.23 172 GLU B CA 1
ATOM 8628 C C A GLU B 1 135 ? 25.720 40.424 55.912 0.49 11.55 172 GLU B C 1
ATOM 8629 C C B GLU B 1 135 ? 25.699 40.390 55.912 0.51 8.35 172 GLU B C 1
ATOM 8630 O O A GLU B 1 135 ? 26.780 40.389 55.277 0.49 17.31 172 GLU B O 1
ATOM 8631 O O B GLU B 1 135 ? 26.741 40.282 55.255 0.51 8.66 172 GLU B O 1
ATOM 8654 N N . ILE B 1 136 ? 25.695 40.375 57.248 1.00 8.65 173 ILE B N 1
ATOM 8655 C CA . ILE B 1 136 ? 26.935 40.306 58.012 1.00 8.46 173 ILE B CA 1
ATOM 8656 C C . ILE B 1 136 ? 27.546 38.915 57.928 1.00 8.71 173 ILE B C 1
ATOM 8657 O O . ILE B 1 136 ? 28.754 38.757 57.741 1.00 8.84 173 ILE B O 1
ATOM 8674 N N . PHE B 1 137 ? 26.726 37.880 58.087 1.00 8.11 174 PHE B N 1
ATOM 8675 C CA . PHE B 1 137 ? 27.214 36.514 57.915 1.00 8.08 174 PHE B CA 1
ATOM 8676 C C . PHE B 1 137 ? 27.834 36.345 56.534 1.00 8.38 174 PHE B C 1
ATOM 8677 O O . PHE B 1 137 ? 28.950 35.831 56.396 1.00 8.65 174 PHE B O 1
ATOM 8694 N N . ASP B 1 138 ? 27.132 36.808 55.496 1.00 8.42 175 ASP B N 1
ATOM 8695 C CA . ASP B 1 138 ? 27.662 36.694 54.140 1.00 8.74 175 ASP B CA 1
ATOM 8696 C C . ASP B 1 138 ? 29.008 37.403 54.012 1.00 9.10 175 ASP B C 1
ATOM 8697 O O . ASP B 1 138 ? 29.946 36.870 53.417 1.00 9.38 175 ASP B O 1
ATOM 8706 N N . LYS B 1 139 ? 29.124 38.608 54.569 1.00 9.13 176 LYS B N 1
ATOM 8707 C CA . LYS B 1 139 ? 30.398 39.320 54.498 1.00 9.52 176 LYS B CA 1
ATOM 8708 C C . LYS B 1 139 ? 31.521 38.527 55.170 1.00 9.60 176 LYS B C 1
ATOM 8709 O O . LYS B 1 139 ? 32.676 38.562 54.724 1.00 10.12 176 LYS B O 1
ATOM 8728 N N . ALA B 1 140 ? 31.199 37.822 56.256 1.00 9.58 177 ALA B N 1
ATOM 8729 C CA . ALA B 1 140 ? 32.158 37.039 57.026 1.00 9.06 177 ALA B CA 1
ATOM 8730 C C . ALA B 1 140 ? 32.509 35.695 56.396 1.00 9.16 177 ALA B C 1
ATOM 8731 O O . ALA B 1 140 ? 33.372 34.994 56.923 1.00 10.16 177 ALA B O 1
ATOM 8738 N N . GLY B 1 141 ? 31.879 35.316 55.298 1.00 9.08 178 GLY B N 1
ATOM 8739 C CA . GLY B 1 141 ? 32.131 34.020 54.707 1.00 9.16 178 GLY B CA 1
ATOM 8740 C C . GLY B 1 141 ? 31.336 32.889 55.308 1.00 9.01 178 GLY B C 1
ATOM 8741 O O . GLY B 1 141 ? 31.752 31.729 55.185 1.00 9.68 178 GLY B O 1
ATOM 8745 N N . VAL B 1 142 ? 30.196 33.181 55.928 1.00 8.78 179 VAL B N 1
ATOM 8746 C CA . VAL B 1 142 ? 29.373 32.189 56.610 1.00 9.02 179 VAL B CA 1
ATOM 8747 C C . VAL B 1 142 ? 28.013 32.144 55.936 1.00 8.75 179 VAL B C 1
ATOM 8748 O O . VAL B 1 142 ? 27.416 33.190 55.661 1.00 9.30 179 VAL B O 1
ATOM 8761 N N . ASP B 1 143 ? 27.519 30.949 55.697 1.00 9.26 180 ASP B N 1
ATOM 8762 C CA . ASP B 1 143 ? 26.167 30.724 55.195 1.00 8.15 180 ASP B CA 1
ATOM 8763 C C . ASP B 1 143 ? 25.294 30.350 56.392 1.00 9.97 180 ASP B C 1
ATOM 8764 O O . ASP B 1 143 ? 25.404 29.247 56.940 1.00 9.62 180 ASP B O 1
ATOM 8773 N N . GLY B 1 144 ? 24.448 31.278 56.830 1.00 8.68 181 GLY B N 1
ATOM 8774 C CA . GLY B 1 144 ? 23.629 31.024 58.000 1.00 9.47 181 GLY B CA 1
ATOM 8775 C C . GLY B 1 144 ? 22.683 29.855 57.841 1.00 10.71 181 GLY B C 1
ATOM 8776 O O . GLY B 1 144 ? 22.279 29.250 58.843 1.00 15.32 181 GLY B O 1
ATOM 8780 N N . GLU B 1 145 ? 22.337 29.503 56.612 1.00 9.05 182 GLU B N 1
ATOM 8781 C CA . GLU B 1 145 ? 21.455 28.367 56.387 1.00 9.36 182 GLU B CA 1
ATOM 8782 C C . GLU B 1 145 ? 22.127 27.025 56.641 1.00 11.12 182 GLU B C 1
ATOM 8783 O O . GLU B 1 145 ? 21.432 26.006 56.703 1.00 14.65 182 GLU B O 1
ATOM 8795 N N . LYS B 1 146 ? 23.442 26.996 56.802 1.00 8.58 183 LYS B N 1
ATOM 8796 C CA . LYS B 1 146 ? 24.175 25.764 57.011 1.00 8.57 183 LYS B CA 1
ATOM 8797 C C . LYS B 1 146 ? 24.552 25.555 58.474 1.00 11.55 183 LYS B C 1
ATOM 8798 O O . LYS B 1 146 ? 25.319 24.643 58.777 1.00 15.27 183 LYS B O 1
ATOM 8817 N N A ILE B 1 147 ? 24.028 26.363 59.393 0.37 8.33 184 ILE B N 1
ATOM 8818 N N B ILE B 1 147 ? 24.014 26.376 59.378 0.63 8.45 184 ILE B N 1
ATOM 8819 C CA A ILE B 1 147 ? 24.436 26.276 60.804 0.37 10.87 184 ILE B CA 1
ATOM 8820 C CA B ILE B 1 147 ? 24.360 26.308 60.812 0.63 7.89 184 ILE B CA 1
ATOM 8821 C C A ILE B 1 147 ? 23.422 25.364 61.488 0.37 7.67 184 ILE B C 1
ATOM 8822 C C B ILE B 1 147 ? 23.351 25.352 61.440 0.63 10.56 184 ILE B C 1
ATOM 8823 O O A ILE B 1 147 ? 22.464 25.797 62.132 0.37 13.30 184 ILE B O 1
ATOM 8824 O O B ILE B 1 147 ? 22.325 25.747 61.993 0.63 11.27 184 ILE B O 1
ATOM 8855 N N . LYS B 1 148 ? 23.647 24.058 61.338 1.00 8.94 185 LYS B N 1
ATOM 8856 C CA . LYS B 1 148 ? 22.733 23.032 61.828 1.00 8.49 185 LYS B CA 1
ATOM 8857 C C . LYS B 1 148 ? 23.098 22.524 63.214 1.00 8.71 185 LYS B C 1
ATOM 8858 O O . LYS B 1 148 ? 22.203 22.136 63.980 1.00 8.27 185 LYS B O 1
ATOM 8876 N N . THR B 1 149 ? 24.388 22.471 63.520 1.00 7.92 186 THR B N 1
ATOM 8877 C CA . THR B 1 149 ? 24.872 21.956 64.791 1.00 8.01 186 THR B CA 1
ATOM 8878 C C . THR B 1 149 ? 25.529 23.054 65.612 1.00 8.88 186 THR B C 1
ATOM 8879 O O . THR B 1 149 ? 25.890 24.131 65.135 1.00 8.94 186 THR B O 1
ATOM 8890 N N . TRP B 1 150 ? 25.710 22.735 66.887 1.00 8.95 187 TRP B N 1
ATOM 8891 C CA . TRP B 1 150 ? 26.423 23.653 67.758 1.00 8.19 187 TRP B CA 1
ATOM 8892 C C . TRP B 1 150 ? 27.865 23.843 67.297 1.00 9.25 187 TRP B C 1
ATOM 8893 O O . TRP B 1 150 ? 28.402 24.954 67.363 1.00 9.37 187 TRP B O 1
ATOM 8914 N N . ASP B 1 151 ? 28.504 22.794 66.787 1.00 9.08 188 ASP B N 1
ATOM 8915 C CA . ASP B 1 151 ? 29.844 22.999 66.245 1.00 9.13 188 ASP B CA 1
ATOM 8916 C C . ASP B 1 151 ? 29.824 23.957 65.059 1.00 9.54 188 ASP B C 1
ATOM 8917 O O . ASP B 1 151 ? 30.738 24.777 64.915 1.00 9.96 188 ASP B O 1
ATOM 8926 N N . ASP B 1 152 ? 28.814 23.851 64.183 1.00 8.65 189 ASP B N 1
ATOM 8927 C CA . ASP B 1 152 ? 28.699 24.798 63.079 1.00 9.61 189 ASP B CA 1
ATOM 8928 C C . ASP B 1 152 ? 28.629 26.229 63.610 1.00 9.58 189 ASP B C 1
ATOM 8929 O O . ASP B 1 152 ? 29.217 27.147 63.031 1.00 9.69 189 ASP B O 1
ATOM 8938 N N . TYR B 1 153 ? 27.875 26.435 64.696 1.00 8.36 190 TYR B N 1
ATOM 8939 C CA . TYR B 1 153 ? 27.720 27.766 65.263 1.00 8.28 190 TYR B CA 1
ATOM 8940 C C . TYR B 1 153 ? 29.037 28.263 65.834 1.00 8.50 190 TYR B C 1
ATOM 8941 O O . TYR B 1 153 ? 29.400 29.424 65.649 1.00 8.54 190 TYR B O 1
ATOM 8959 N N . TYR B 1 154 ? 29.764 27.390 66.537 1.00 9.03 191 TYR B N 1
ATOM 8960 C CA . TYR B 1 154 ? 31.099 27.734 67.011 1.00 9.27 191 TYR B CA 1
ATOM 8961 C C . TYR B 1 154 ? 32.014 28.167 65.866 1.00 9.83 191 TYR B C 1
ATOM 8962 O O . TYR B 1 154 ? 32.694 29.192 65.959 1.00 9.39 191 TYR B O 1
ATOM 8980 N N . GLU B 1 155 ? 32.071 27.386 64.784 1.00 9.14 192 GLU B N 1
ATOM 8981 C CA . GLU B 1 155 ? 32.950 27.747 63.673 1.00 9.88 192 GLU B CA 1
ATOM 8982 C C . GLU B 1 155 ? 32.512 29.055 63.025 1.00 9.54 192 GLU B C 1
ATOM 8983 O O . GLU B 1 155 ? 33.346 29.885 62.657 1.00 10.79 192 GLU B O 1
ATOM 8995 N N . ALA B 1 156 ? 31.201 29.277 62.913 1.00 8.92 193 ALA B N 1
ATOM 8996 C CA . ALA B 1 156 ? 30.710 30.556 62.412 1.00 8.86 193 ALA B CA 1
ATOM 8997 C C . ALA B 1 156 ? 31.114 31.692 63.334 1.00 8.83 193 ALA B C 1
ATOM 8998 O O . ALA B 1 156 ? 31.432 32.797 62.878 1.00 9.17 193 ALA B O 1
ATOM 9005 N N . ALA B 1 157 ? 31.077 31.446 64.645 1.00 8.81 194 ALA B N 1
ATOM 9006 C CA . ALA B 1 157 ? 31.409 32.495 65.606 1.00 8.85 194 ALA B CA 1
ATOM 9007 C C . ALA B 1 157 ? 32.828 33.000 65.404 1.00 9.13 194 ALA B C 1
ATOM 9008 O O . ALA B 1 157 ? 33.095 34.202 65.546 1.00 9.68 194 ALA B O 1
ATOM 9015 N N . LYS B 1 158 ? 33.756 32.097 65.097 1.00 9.34 195 LYS B N 1
ATOM 9016 C CA . LYS B 1 158 ? 35.123 32.517 64.805 1.00 9.62 195 LYS B CA 1
ATOM 9017 C C . LYS B 1 158 ? 35.160 33.435 63.590 1.00 10.87 195 LYS B C 1
ATOM 9018 O O . LYS B 1 158 ? 35.836 34.472 63.595 1.00 10.92 195 LYS B O 1
ATOM 9037 N N . LYS B 1 159 ? 34.397 33.093 62.557 1.00 9.71 196 LYS B N 1
ATOM 9038 C CA . LYS B 1 159 ? 34.438 33.867 61.328 1.00 9.54 196 LYS B CA 1
ATOM 9039 C C . LYS B 1 159 ? 33.748 35.215 61.499 1.00 10.68 196 LYS B C 1
ATOM 9040 O O . LYS B 1 159 ? 34.204 36.217 60.946 1.00 10.64 196 LYS B O 1
ATOM 9059 N N . ILE B 1 160 ? 32.670 35.277 62.284 1.00 9.46 197 ILE B N 1
ATOM 9060 C CA . ILE B 1 160 ? 32.054 36.572 62.573 1.00 9.50 197 ILE B CA 1
ATOM 9061 C C . ILE B 1 160 ? 33.037 37.482 63.299 1.00 11.37 197 ILE B C 1
ATOM 9062 O O . ILE B 1 160 ? 33.197 38.660 62.950 1.00 9.31 197 ILE B O 1
ATOM 9078 N N . HIS B 1 161 ? 33.700 36.961 64.335 1.00 10.50 198 HIS B N 1
ATOM 9079 C CA . HIS B 1 161 ? 34.579 37.811 65.123 1.00 9.44 198 HIS B CA 1
ATOM 9080 C C . HIS B 1 161 ? 35.806 38.232 64.340 1.00 11.23 198 HIS B C 1
ATOM 9081 O O . HIS B 1 161 ? 36.411 39.261 64.667 1.00 12.83 198 HIS B O 1
ATOM 9095 N N . ALA B 1 162 ? 36.166 37.481 63.296 1.00 11.12 199 ALA B N 1
ATOM 9096 C CA . ALA B 1 162 ? 37.253 37.889 62.408 1.00 14.04 199 ALA B CA 1
ATOM 9097 C C . ALA B 1 162 ? 36.931 39.149 61.610 1.00 13.00 199 ALA B C 1
ATOM 9098 O O . ALA B 1 162 ? 37.851 39.736 61.031 1.00 17.45 199 ALA B O 1
ATOM 9105 N N . LEU B 1 163 ? 35.668 39.590 61.577 1.00 12.12 200 LEU B N 1
ATOM 9106 C CA . LEU B 1 163 ? 35.339 40.862 60.933 1.00 12.10 200 LEU B CA 1
ATOM 9107 C C . LEU B 1 163 ? 35.978 42.030 61.665 1.00 14.47 200 LEU B C 1
ATOM 9108 O O . LEU B 1 163 ? 36.280 43.058 61.039 1.00 17.26 200 LEU B O 1
ATOM 9124 N N . GLY B 1 164 ? 36.182 41.897 62.968 1.00 13.88 201 GLY B N 1
ATOM 9125 C CA . GLY B 1 164 ? 36.736 42.970 63.768 1.00 17.60 201 GLY B CA 1
ATOM 9126 C C . GLY B 1 164 ? 36.494 42.739 65.237 1.00 18.22 201 GLY B C 1
ATOM 9127 O O . GLY B 1 164 ? 35.630 41.966 65.658 1.00 14.35 201 GLY B O 1
ATOM 9131 N N . ASP B 1 165 ? 37.274 43.455 66.051 1.00 19.89 202 ASP B N 1
ATOM 9132 C CA . ASP B 1 165 ? 37.241 43.225 67.487 1.00 18.99 202 ASP B CA 1
ATOM 9133 C C . ASP B 1 165 ? 35.860 43.468 68.084 1.00 13.91 202 ASP B C 1
ATOM 9134 O O . ASP B 1 165 ? 35.533 42.894 69.122 1.00 17.27 202 ASP B O 1
ATOM 9143 N N . GLU B 1 166 ? 35.054 44.327 67.471 1.00 14.77 203 GLU B N 1
ATOM 9144 C CA . GLU B 1 166 ? 33.744 44.650 68.025 1.00 14.44 203 GLU B CA 1
ATOM 9145 C C . GLU B 1 166 ? 32.621 43.765 67.498 1.00 13.29 203 GLU B C 1
ATOM 9146 O O . GLU B 1 166 ? 31.484 43.904 67.958 1.00 11.89 203 GLU B O 1
ATOM 9158 N N . TYR B 1 167 ? 32.900 42.843 66.578 1.00 11.71 204 TYR B N 1
ATOM 9159 C CA . TYR B 1 167 ? 31.859 42.026 65.955 1.00 11.28 204 TYR B CA 1
ATOM 9160 C C . TYR B 1 167 ? 31.750 40.663 66.614 1.00 10.82 204 TYR B C 1
ATOM 9161 O O . TYR B 1 167 ? 32.746 39.943 66.735 1.00 11.49 204 TYR B O 1
ATOM 9179 N N . TYR B 1 168 ? 30.530 40.294 66.990 1.00 10.26 205 TYR B N 1
ATOM 9180 C CA . TYR B 1 168 ? 30.279 39.046 67.694 1.00 9.84 205 TYR B CA 1
ATOM 9181 C C . TYR B 1 168 ? 29.064 38.347 67.102 1.00 9.79 205 TYR B C 1
ATOM 9182 O O . TYR B 1 168 ? 28.096 38.983 66.685 1.00 9.37 205 TYR B O 1
ATOM 9200 N N . ILE B 1 169 ? 29.113 37.017 67.092 1.00 9.35 206 ILE B N 1
ATOM 9201 C CA . ILE B 1 169 ? 27.988 36.261 66.557 1.00 9.06 206 ILE B CA 1
ATOM 9202 C C . ILE B 1 169 ? 26.713 36.589 67.315 1.00 8.63 206 ILE B C 1
ATOM 9203 O O . ILE B 1 169 ? 25.632 36.668 66.729 1.00 8.49 206 ILE B O 1
ATOM 9219 N N . THR B 1 170 ? 26.807 36.764 68.637 1.00 8.46 207 THR B N 1
ATOM 9220 C CA . THR B 1 170 ? 25.671 37.217 69.433 1.00 8.14 207 THR B CA 1
ATOM 9221 C C . THR B 1 170 ? 26.206 37.773 70.740 1.00 8.15 207 THR B C 1
ATOM 9222 O O . THR B 1 170 ? 27.415 37.807 70.972 1.00 8.59 207 THR B O 1
ATOM 9233 N N . SER B 1 171 ? 25.299 38.274 71.555 1.00 7.93 208 SER B N 1
ATOM 9234 C CA . SER B 1 171 ? 25.618 38.745 72.890 1.00 7.92 208 SER B CA 1
ATOM 9235 C C . SER B 1 171 ? 24.961 37.854 73.931 1.00 9.00 208 SER B C 1
ATOM 9236 O O . SER B 1 171 ? 23.870 37.325 73.731 1.00 8.75 208 SER B O 1
ATOM 9244 N N . ASP B 1 172 ? 25.644 37.725 75.066 1.00 8.46 209 ASP B N 1
ATOM 9245 C CA . ASP B 1 172 ? 25.071 37.100 76.260 1.00 7.50 209 ASP B CA 1
ATOM 9246 C C . ASP B 1 172 ? 25.884 37.606 77.444 1.00 8.68 209 ASP B C 1
ATOM 9247 O O . ASP B 1 172 ? 26.992 37.131 77.669 1.00 9.82 209 ASP B O 1
ATOM 9256 N N . SER B 1 173 ? 25.324 38.557 78.182 1.00 8.61 210 SER B N 1
ATOM 9257 C CA . SER B 1 173 ? 25.974 39.069 79.382 1.00 8.28 210 SER B CA 1
ATOM 9258 C C . SER B 1 173 ? 25.724 38.185 80.591 1.00 10.40 210 SER B C 1
ATOM 9259 O O . SER B 1 173 ? 26.252 38.470 81.669 1.00 11.98 210 SER B O 1
ATOM 9267 N N . GLY B 1 174 ? 24.936 37.129 80.432 1.00 8.53 211 GLY B N 1
ATOM 9268 C CA . GLY B 1 174 ? 24.685 36.152 81.481 1.00 8.28 211 GLY B CA 1
ATOM 9269 C C . GLY B 1 174 ? 23.209 36.027 81.775 1.00 8.70 211 GLY B C 1
ATOM 9270 O O . GLY B 1 174 ? 22.763 36.311 82.895 1.00 11.11 211 GLY B O 1
ATOM 9274 N N . ASP B 1 175 ? 22.437 35.603 80.786 1.00 8.81 212 ASP B N 1
ATOM 9275 C CA . ASP B 1 175 ? 20.989 35.603 80.907 1.00 9.31 212 ASP B CA 1
ATOM 9276 C C . ASP B 1 175 ? 20.471 34.227 81.335 1.00 8.07 212 ASP B C 1
ATOM 9277 O O . ASP B 1 175 ? 20.721 33.221 80.664 1.00 8.78 212 ASP B O 1
ATOM 9286 N N . ALA B 1 176 ? 19.698 34.211 82.418 1.00 8.76 213 ALA B N 1
ATOM 9287 C CA . ALA B 1 176 ? 19.193 32.963 82.985 1.00 8.02 213 ALA B CA 1
ATOM 9288 C C . ALA B 1 176 ? 18.236 32.274 82.031 1.00 7.34 213 ALA B C 1
ATOM 9289 O O . ALA B 1 176 ? 18.283 31.049 81.866 1.00 7.62 213 ALA B O 1
ATOM 9296 N N . GLY B 1 177 ? 17.309 33.033 81.440 1.00 8.34 214 GLY B N 1
ATOM 9297 C CA . GLY B 1 177 ? 16.317 32.416 80.574 1.00 8.18 214 GLY B CA 1
ATOM 9298 C C . GLY B 1 177 ? 16.935 31.770 79.351 1.00 8.64 214 GLY B C 1
ATOM 9299 O O . GLY B 1 177 ? 16.500 30.706 78.908 1.00 7.76 214 GLY B O 1
ATOM 9303 N N . PHE B 1 178 ? 17.992 32.380 78.815 1.00 8.51 215 PHE B N 1
ATOM 9304 C CA . PHE B 1 178 ? 18.692 31.781 77.695 1.00 8.22 215 PHE B CA 1
ATOM 9305 C C . PHE B 1 178 ? 19.412 30.508 78.109 1.00 8.65 215 PHE B C 1
ATOM 9306 O O . PHE B 1 178 ? 19.334 29.487 77.423 1.00 7.88 215 PHE B O 1
ATOM 9323 N N . PHE B 1 179 ? 20.131 30.551 79.227 1.00 9.03 216 PHE B N 1
ATOM 9324 C CA . PHE B 1 179 ? 20.760 29.339 79.760 1.00 8.32 216 PHE B CA 1
ATOM 9325 C C . PHE B 1 179 ? 19.726 28.223 79.916 1.00 7.83 216 PHE B C 1
ATOM 9326 O O . PHE B 1 179 ? 19.920 27.101 79.443 1.00 7.69 216 PHE B O 1
ATOM 9343 N N . ASP B 1 180 ? 18.607 28.525 80.575 1.00 7.51 217 ASP B N 1
ATOM 9344 C CA . ASP B 1 180 ? 17.586 27.507 80.793 1.00 8.26 217 ASP B CA 1
ATOM 9345 C C . ASP B 1 180 ? 17.076 26.962 79.464 1.00 7.74 217 ASP B C 1
ATOM 9346 O O . ASP B 1 180 ? 16.957 25.746 79.284 1.00 8.10 217 ASP B O 1
ATOM 9355 N N . SER B 1 181 ? 16.769 27.851 78.515 1.00 7.48 218 SER B N 1
ATOM 9356 C CA . SER B 1 181 ? 16.240 27.407 77.229 1.00 8.30 218 SER B CA 1
ATOM 9357 C C . SER B 1 181 ? 17.220 26.499 76.497 1.00 7.51 218 SER B C 1
ATOM 9358 O O . SER B 1 181 ? 16.822 25.501 75.886 1.00 8.19 218 SER B O 1
ATOM 9366 N N . MET B 1 182 ? 18.507 26.844 76.521 1.00 7.56 219 MET B N 1
ATOM 9367 C CA . MET B 1 182 ? 19.475 26.024 75.815 1.00 7.52 219 MET B CA 1
ATOM 9368 C C . MET B 1 182 ? 19.621 24.656 76.464 1.00 7.79 219 MET B C 1
ATOM 9369 O O . MET B 1 182 ? 19.813 23.654 75.765 1.00 9.34 219 MET B O 1
ATOM 9383 N N . THR B 1 183 ? 19.521 24.586 77.795 1.00 9.11 220 THR B N 1
ATOM 9384 C CA . THR B 1 183 ? 19.563 23.274 78.444 1.00 8.55 220 THR B CA 1
ATOM 9385 C C . THR B 1 183 ? 18.354 22.434 78.046 1.00 9.69 220 THR B C 1
ATOM 9386 O O . THR B 1 183 ? 18.475 21.223 77.847 1.00 9.51 220 THR B O 1
ATOM 9397 N N . TRP B 1 184 ? 17.184 23.069 77.913 1.00 8.27 221 TRP B N 1
ATOM 9398 C CA . TRP B 1 184 ? 15.984 22.387 77.436 1.00 9.72 221 TRP B CA 1
ATOM 9399 C C . TRP B 1 184 ? 16.213 21.837 76.027 1.00 8.54 221 TRP B C 1
ATOM 9400 O O . TRP B 1 184 ? 15.922 20.667 75.738 1.00 9.08 221 TRP B O 1
ATOM 9421 N N A LEU B 1 185 ? 16.762 22.664 75.141 0.62 8.49 222 LEU B N 1
ATOM 9422 N N B LEU B 1 185 ? 16.788 22.682 75.157 0.38 8.59 222 LEU B N 1
ATOM 9423 C CA A LEU B 1 185 ? 16.965 22.233 73.768 0.62 9.59 222 LEU B CA 1
ATOM 9424 C CA B LEU B 1 185 ? 17.066 22.348 73.764 0.38 10.50 222 LEU B CA 1
ATOM 9425 C C A LEU B 1 185 ? 17.853 21.000 73.714 0.62 11.95 222 LEU B C 1
ATOM 9426 C C B LEU B 1 185 ? 17.954 21.121 73.643 0.38 8.46 222 LEU B C 1
ATOM 9427 O O A LEU B 1 185 ? 17.607 20.088 72.918 0.62 9.53 222 LEU B O 1
ATOM 9428 O O B LEU B 1 185 ? 17.827 20.354 72.687 0.38 9.88 222 LEU B O 1
ATOM 9459 N N . ALA B 1 186 ? 18.863 20.933 74.593 1.00 9.66 223 ALA B N 1
ATOM 9460 C CA . ALA B 1 186 ? 19.817 19.836 74.590 1.00 9.00 223 ALA B CA 1
ATOM 9461 C C . ALA B 1 186 ? 19.286 18.592 75.285 1.00 9.67 223 ALA B C 1
ATOM 9462 O O . ALA B 1 186 ? 20.069 17.674 75.551 1.00 10.43 223 ALA B O 1
ATOM 9470 N N . GLY B 1 187 ? 17.987 18.534 75.582 1.00 10.15 224 GLY B N 1
ATOM 9471 C CA . GLY B 1 187 ? 17.405 17.395 76.253 1.00 9.71 224 GLY B CA 1
ATOM 9472 C C . GLY B 1 187 ? 17.467 17.434 77.763 1.00 9.83 224 GLY B C 1
ATOM 9473 O O . GLY B 1 187 ? 17.173 16.427 78.410 1.00 10.68 224 GLY B O 1
ATOM 9477 N N . GLY B 1 188 ? 17.828 18.571 78.335 1.00 9.50 225 GLY B N 1
ATOM 9478 C CA . GLY B 1 188 ? 17.934 18.667 79.778 1.00 10.08 225 GLY B CA 1
ATOM 9479 C C . GLY B 1 188 ? 16.579 18.717 80.457 1.00 11.04 225 GLY B C 1
ATOM 9480 O O . GLY B 1 188 ? 15.600 19.232 79.926 1.00 13.73 225 GLY B O 1
ATOM 9484 N N . LYS B 1 189 ? 16.547 18.222 81.690 1.00 12.12 226 LYS B N 1
ATOM 9485 C CA . LYS B 1 189 ? 15.377 18.378 82.558 1.00 15.46 226 LYS B CA 1
ATOM 9486 C C . LYS B 1 189 ? 15.856 18.415 84.000 1.00 12.64 226 LYS B C 1
ATOM 9487 O O . LYS B 1 189 ? 15.620 17.498 84.801 1.00 14.84 226 LYS B O 1
ATOM 9506 N N . PRO B 1 190 ? 16.584 19.471 84.353 1.00 10.22 227 PRO B N 1
ATOM 9507 C CA . PRO B 1 190 ? 17.212 19.516 85.669 1.00 10.46 227 PRO B CA 1
ATOM 9508 C C . PRO B 1 190 ? 16.251 19.788 86.802 1.00 10.69 227 PRO B C 1
ATOM 9509 O O . PRO B 1 190 ? 16.636 19.570 87.953 1.00 11.96 227 PRO B O 1
ATOM 9520 N N . PHE B 1 191 ? 15.042 20.263 86.525 1.00 10.65 228 PHE B N 1
ATOM 9521 C CA . PHE B 1 191 ? 14.063 20.621 87.541 1.00 10.96 228 PHE B CA 1
ATOM 9522 C C . PHE B 1 191 ? 12.871 19.683 87.415 1.00 11.89 228 PHE B C 1
ATOM 9523 O O . PHE B 1 191 ? 12.302 19.551 86.330 1.00 12.31 228 PHE B O 1
ATOM 9540 N N . GLN B 1 192 ? 12.481 19.043 88.512 1.00 12.07 229 GLN B N 1
ATOM 9541 C CA . GLN B 1 192 ? 11.325 18.156 88.495 1.00 14.28 229 GLN B CA 1
ATOM 9542 C C . GLN B 1 192 ? 10.547 18.342 89.789 1.00 17.91 229 GLN B C 1
ATOM 9543 O O . GLN B 1 192 ? 11.130 18.282 90.875 1.00 17.38 229 GLN B O 1
ATOM 9557 N N . THR B 1 193 ? 9.238 18.560 89.681 1.00 13.45 230 THR B N 1
ATOM 9558 C CA . THR B 1 193 ? 8.373 18.742 90.837 1.00 14.04 230 THR B CA 1
ATOM 9559 C C . THR B 1 193 ? 7.391 17.586 90.931 1.00 17.41 230 THR B C 1
ATOM 9560 O O . THR B 1 193 ? 6.737 17.243 89.938 1.00 19.27 230 THR B O 1
ATOM 9571 N N . THR B 1 194 ? 7.271 17.021 92.131 1.00 16.88 231 THR B N 1
ATOM 9572 C CA . THR B 1 194 ? 6.432 15.861 92.388 1.00 18.45 231 THR B CA 1
ATOM 9573 C C . THR B 1 194 ? 5.749 16.030 93.741 1.00 23.28 231 THR B C 1
ATOM 9574 O O . THR B 1 194 ? 5.960 17.018 94.453 1.00 20.57 231 THR B O 1
ATOM 9585 N N . ASN B 1 195 ? 4.895 15.063 94.084 1.00 21.71 232 ASN B N 1
ATOM 9586 C CA . ASN B 1 195 ? 4.284 14.978 95.410 1.00 20.94 232 ASN B CA 1
ATOM 9587 C C . ASN B 1 195 ? 3.426 16.210 95.712 1.00 25.34 232 ASN B C 1
ATOM 9588 O O . ASN B 1 195 ? 3.621 16.917 96.705 1.00 23.02 232 ASN B O 1
ATOM 9599 N N . ASN B 1 196 ? 2.445 16.428 94.839 1.00 24.83 233 ASN B N 1
ATOM 9600 C 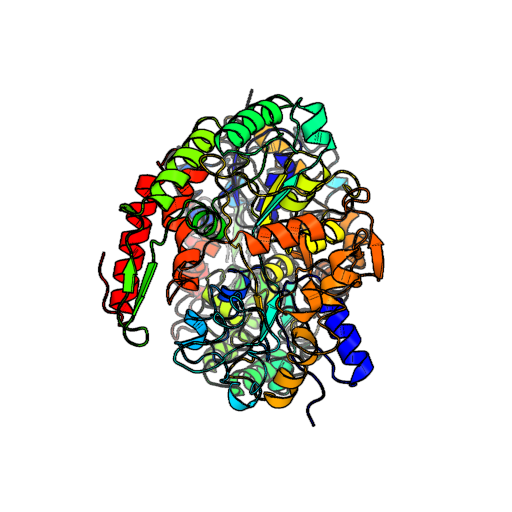CA . ASN B 1 196 ? 1.514 17.556 94.916 1.00 30.74 233 ASN B CA 1
ATOM 9601 C C . ASN B 1 196 ? 2.218 18.879 95.215 1.00 23.01 233 ASN B C 1
ATOM 9602 O O . ASN B 1 196 ? 1.789 19.672 96.054 1.00 24.14 233 ASN B O 1
ATOM 9613 N N . GLY B 1 197 ? 3.288 19.133 94.462 1.00 22.71 234 GLY B N 1
ATOM 9614 C CA . GLY B 1 197 ? 3.993 20.397 94.494 1.00 27.31 234 GLY B CA 1
ATOM 9615 C C . GLY B 1 197 ? 4.981 20.563 95.626 1.00 20.63 234 GLY B C 1
ATOM 9616 O O . GLY B 1 197 ? 5.628 21.613 95.706 1.00 26.80 234 GLY B O 1
ATOM 9620 N N . LYS B 1 198 ? 5.132 19.561 96.484 1.00 19.29 235 LYS B N 1
ATOM 9621 C CA . LYS B 1 198 ? 5.976 19.642 97.674 1.00 24.36 235 LYS B CA 1
ATOM 9622 C C . LYS B 1 198 ? 7.429 19.282 97.392 1.00 23.78 235 LYS B C 1
ATOM 9623 O O . LYS B 1 198 ? 8.334 19.865 98.000 1.00 23.75 235 LYS B O 1
ATOM 9642 N N . ASP B 1 199 ? 7.674 18.321 96.503 1.00 16.75 236 ASP B N 1
ATOM 9643 C CA . ASP B 1 199 ? 9.005 17.758 96.299 1.00 16.32 236 ASP B CA 1
ATOM 9644 C C . ASP B 1 199 ? 9.614 18.346 95.033 1.00 15.36 236 ASP B C 1
ATOM 9645 O O . ASP B 1 199 ? 9.075 18.178 93.932 1.00 15.86 236 ASP B O 1
ATOM 9654 N N . VAL B 1 200 ? 10.753 19.006 95.175 1.00 15.67 237 VAL B N 1
ATOM 9655 C CA . VAL B 1 200 ? 11.417 19.617 94.036 1.00 14.40 237 VAL B CA 1
ATOM 9656 C C . VAL B 1 200 ? 12.811 19.039 93.957 1.00 13.76 237 VAL B C 1
ATOM 9657 O O . VAL B 1 200 ? 13.591 19.149 94.914 1.00 13.89 237 VAL B O 1
ATOM 9670 N N . THR B 1 201 ? 13.114 18.409 92.838 1.00 13.52 238 THR B N 1
ATOM 9671 C CA . THR B 1 201 ? 14.426 17.841 92.603 1.00 13.36 238 THR B CA 1
ATOM 9672 C C . THR B 1 201 ? 15.188 18.750 91.649 1.00 13.10 238 THR B C 1
ATOM 9673 O O . THR B 1 201 ? 14.674 19.115 90.586 1.00 14.00 238 THR B O 1
ATOM 9684 N N . ILE B 1 202 ? 16.398 19.144 92.038 1.00 12.47 239 ILE B N 1
ATOM 9685 C CA . ILE B 1 202 ? 17.243 20.000 91.207 1.00 11.66 239 ILE B CA 1
ATOM 9686 C C . ILE B 1 202 ? 18.529 19.248 90.896 1.00 11.93 239 ILE B C 1
ATOM 9687 O O . ILE B 1 202 ? 19.255 18.843 91.814 1.00 14.99 239 ILE B O 1
ATOM 9703 N N . ASN B 1 203 ? 18.805 19.041 89.612 1.00 11.62 240 ASN B N 1
ATOM 9704 C CA . ASN B 1 203 ? 19.991 18.310 89.195 1.00 11.61 240 ASN B CA 1
ATOM 9705 C C . ASN B 1 203 ? 20.686 19.047 88.070 1.00 11.83 240 ASN B C 1
ATOM 9706 O O . ASN B 1 203 ? 21.022 18.491 87.027 1.00 10.96 240 ASN B O 1
ATOM 9717 N N . LEU B 1 204 ? 20.897 20.342 88.265 1.00 10.87 241 LEU B N 1
ATOM 9718 C CA . LEU B 1 204 ? 21.660 21.111 87.297 1.00 9.99 241 LEU B CA 1
ATOM 9719 C C . LEU B 1 204 ? 23.053 20.539 87.113 1.00 10.11 241 LEU B C 1
ATOM 9720 O O . LEU B 1 204 ? 23.572 20.503 85.993 1.00 12.06 241 LEU B O 1
ATOM 9736 N N . THR B 1 205 ? 23.693 20.116 88.192 1.00 10.47 242 THR B N 1
ATOM 9737 C CA . THR B 1 205 ? 25.105 19.771 88.097 1.00 10.60 242 THR B CA 1
ATOM 9738 C C . THR B 1 205 ? 25.327 18.436 87.408 1.00 18.56 242 THR B C 1
ATOM 9739 O O . THR B 1 205 ? 26.380 18.237 86.794 1.00 22.66 242 THR B O 1
ATOM 9750 N N . GLY B 1 206 ? 24.348 17.541 87.464 1.00 11.91 243 GLY B N 1
ATOM 9751 C CA . GLY B 1 206 ? 24.496 16.219 86.872 1.00 12.00 243 GLY B CA 1
ATOM 9752 C C . GLY B 1 206 ? 23.755 16.006 85.563 1.00 12.28 243 GLY B C 1
ATOM 9753 O O . GLY B 1 206 ? 24.004 15.014 84.885 1.00 15.41 243 GLY B O 1
ATOM 9757 N N . ASP B 1 207 ? 22.867 16.913 85.179 1.00 10.93 244 ASP B N 1
ATOM 9758 C CA . ASP B 1 207 ? 22.035 16.693 84.001 1.00 11.50 244 ASP B CA 1
ATOM 9759 C C . ASP B 1 207 ? 22.879 16.782 82.728 1.00 10.58 244 ASP B C 1
ATOM 9760 O O . ASP B 1 207 ? 23.599 17.756 82.507 1.00 10.81 244 ASP B O 1
ATOM 9769 N N . ASN B 1 208 ? 22.772 15.772 81.857 1.00 10.82 245 ASN B N 1
ATOM 9770 C CA . ASN B 1 208 ? 23.640 15.750 80.684 1.00 12.85 245 ASN B CA 1
ATOM 9771 C C . ASN B 1 208 ? 23.309 16.856 79.694 1.00 10.20 245 ASN B C 1
ATOM 9772 O O . ASN B 1 208 ? 24.199 17.309 78.971 1.00 11.77 245 ASN B O 1
ATOM 9783 N N . GLY B 1 209 ? 22.053 17.301 79.628 1.00 10.26 246 GLY B N 1
ATOM 9784 C CA . GLY B 1 209 ? 21.722 18.418 78.750 1.00 10.62 246 GLY B CA 1
ATOM 9785 C C . GLY B 1 209 ? 22.325 19.722 79.243 1.00 9.58 246 GLY B C 1
ATOM 9786 O O . GLY B 1 209 ? 22.826 20.529 78.454 1.00 10.38 246 GLY B O 1
ATOM 9790 N N . VAL B 1 210 ? 22.269 19.954 80.560 1.00 9.27 247 VAL B N 1
ATOM 9791 C CA . VAL B 1 210 ? 22.929 21.119 81.138 1.00 9.04 247 VAL B CA 1
ATOM 9792 C C . VAL B 1 210 ? 24.422 21.069 80.849 1.00 9.57 247 VAL B C 1
ATOM 9793 O O . VAL B 1 210 ? 25.028 22.062 80.422 1.00 10.08 247 VAL B O 1
ATOM 9806 N N . LYS B 1 211 ? 25.037 19.907 81.063 1.00 9.50 248 LYS B N 1
ATOM 9807 C CA . LYS B 1 211 ? 26.473 19.773 80.836 1.00 10.25 248 LYS B CA 1
ATOM 9808 C C . LYS B 1 211 ? 26.834 20.010 79.380 1.00 11.28 248 LYS B C 1
ATOM 9809 O O . LYS B 1 211 ? 27.862 20.625 79.088 1.00 10.92 248 LYS B O 1
ATOM 9828 N N . GLU B 1 212 ? 25.985 19.557 78.457 1.00 9.50 249 GLU B N 1
ATOM 9829 C CA . GLU B 1 212 ? 26.241 19.764 77.037 1.00 10.18 249 GLU B CA 1
ATOM 9830 C C . GLU B 1 212 ? 26.252 21.256 76.717 1.00 11.42 249 GLU B C 1
ATOM 9831 O O . GLU B 1 212 ? 27.149 21.752 76.025 1.00 11.06 249 GLU B O 1
ATOM 9843 N N . PHE B 1 213 ? 25.267 21.997 77.217 1.00 8.74 250 PHE B N 1
ATOM 9844 C CA . PHE B 1 213 ? 25.268 23.439 76.990 1.00 9.06 250 PHE B CA 1
ATOM 9845 C C . PHE B 1 213 ? 26.472 24.113 77.644 1.00 10.06 250 PHE B C 1
ATOM 9846 O O . PHE B 1 213 ? 27.102 24.997 77.053 1.00 11.14 250 PHE B O 1
ATOM 9863 N N A GLU B 1 214 ? 26.791 23.735 78.880 0.57 10.15 251 GLU B N 1
ATOM 9864 N N B GLU B 1 214 ? 26.796 23.736 78.877 0.43 9.60 251 GLU B N 1
ATOM 9865 C CA A GLU B 1 214 ? 27.947 24.316 79.547 0.57 10.54 251 GLU B CA 1
ATOM 9866 C CA B GLU B 1 214 ? 27.947 24.342 79.530 0.43 8.79 251 GLU B CA 1
ATOM 9867 C C A GLU B 1 214 ? 29.191 24.160 78.686 0.57 11.07 251 GLU B C 1
ATOM 9868 C C B GLU B 1 214 ? 29.201 24.159 78.690 0.43 10.98 251 GLU B C 1
ATOM 9869 O O A GLU B 1 214 ? 29.966 25.101 78.507 0.57 11.51 251 GLU B O 1
ATOM 9870 O O B GLU B 1 214 ? 29.998 25.088 78.536 0.43 11.46 251 GLU B O 1
ATOM 9893 N N . LYS B 1 215 ? 29.397 22.962 78.139 1.00 11.44 252 LYS B N 1
ATOM 9894 C CA . LYS B 1 215 ? 30.613 22.705 77.385 1.00 11.57 252 LYS B CA 1
ATOM 9895 C C . LYS B 1 215 ? 30.679 23.592 76.145 1.00 11.93 252 LYS B C 1
ATOM 9896 O O . LYS B 1 215 ? 31.743 24.119 75.807 1.00 12.12 252 LYS B O 1
ATOM 9915 N N . PHE B 1 216 ? 29.546 23.770 75.464 1.00 9.82 253 PHE B N 1
ATOM 9916 C CA . PHE B 1 216 ? 29.469 24.588 74.249 1.00 8.99 253 PHE B CA 1
ATOM 9917 C C . PHE B 1 216 ? 29.708 26.055 74.566 1.00 9.02 253 PHE B C 1
ATOM 9918 O O . PHE B 1 216 ? 30.609 26.698 74.004 1.00 10.63 253 PHE B O 1
ATOM 9935 N N . TRP B 1 217 ? 28.911 26.609 75.468 1.00 9.19 254 TRP B N 1
ATOM 9936 C CA . TRP B 1 217 ? 29.045 28.024 75.770 1.00 9.23 254 TRP B CA 1
ATOM 9937 C C . TRP B 1 217 ? 30.381 28.318 76.435 1.00 9.97 254 TRP B C 1
ATOM 9938 O O . TRP B 1 217 ? 30.955 29.378 76.198 1.00 9.62 254 TRP B O 1
ATOM 9959 N N . GLN B 1 218 ? 30.909 27.392 77.240 1.00 8.86 255 GLN B N 1
ATOM 9960 C CA . GLN B 1 218 ? 32.218 27.620 77.839 1.00 9.17 255 GLN B CA 1
ATOM 9961 C C . GLN B 1 218 ? 33.290 27.826 76.779 1.00 9.49 255 GLN B C 1
ATOM 9962 O O . GLN B 1 218 ? 34.168 28.680 76.938 1.00 11.13 255 GLN B O 1
ATOM 9976 N N . LYS B 1 219 ? 33.243 27.040 75.702 1.00 10.50 256 LYS B N 1
ATOM 9977 C CA . LYS B 1 219 ? 34.232 27.206 74.640 1.00 11.46 256 LYS B CA 1
ATOM 9978 C C . LYS B 1 219 ? 34.142 28.591 74.006 1.00 10.77 256 LYS B C 1
ATOM 9979 O O . LYS B 1 219 ? 35.166 29.253 73.803 1.00 11.99 256 LYS B O 1
ATOM 9998 N N . LEU B 1 220 ? 32.932 29.063 73.705 1.00 9.97 257 LEU B N 1
ATOM 9999 C CA . LEU B 1 220 ? 32.801 30.399 73.118 1.00 9.41 257 LEU B CA 1
ATOM 10000 C C . LEU B 1 220 ? 33.253 31.480 74.092 1.00 9.67 257 LEU B C 1
ATOM 10001 O O . LEU B 1 220 ? 33.897 32.451 73.686 1.00 11.71 257 LEU B O 1
ATOM 10017 N N . LEU B 1 221 ? 32.924 31.325 75.378 1.00 9.23 258 LEU B N 1
ATOM 10018 C CA . LEU B 1 221 ? 33.386 32.286 76.376 1.00 9.51 258 LEU B CA 1
ATOM 10019 C C . LEU B 1 221 ? 34.903 32.262 76.511 1.00 11.12 258 LEU B C 1
ATOM 10020 O O . LEU B 1 221 ? 35.534 33.320 76.564 1.00 10.57 258 LEU B O 1
ATOM 10036 N N . ASP B 1 222 ? 35.495 31.069 76.564 1.00 10.57 259 ASP B N 1
ATOM 10037 C CA . ASP B 1 222 ? 36.948 30.949 76.684 1.00 12.49 259 ASP B CA 1
ATOM 10038 C C . ASP B 1 222 ? 37.645 31.638 75.523 1.00 12.10 259 ASP B C 1
ATOM 10039 O O . ASP B 1 222 ? 38.711 32.242 75.698 1.00 14.22 259 ASP B O 1
ATOM 10048 N N . GLU B 1 223 ? 37.090 31.504 74.313 1.00 11.88 260 GLU B N 1
ATOM 10049 C CA . GLU B 1 223 ? 37.698 32.070 73.112 1.00 12.93 260 GLU B CA 1
ATOM 10050 C C . GLU B 1 223 ? 37.227 33.495 72.825 1.00 12.56 260 GLU B C 1
ATOM 10051 O O . GLU B 1 223 ? 37.576 34.068 71.781 1.00 14.61 260 GLU B O 1
ATOM 10063 N N . LYS B 1 224 ? 36.452 34.082 73.733 1.00 11.54 261 LYS B N 1
ATOM 10064 C CA . LYS B 1 224 ? 36.053 35.486 73.634 1.00 10.64 261 LYS B CA 1
ATOM 10065 C C . LYS B 1 224 ? 35.248 35.743 72.368 1.00 11.62 261 LYS B C 1
ATOM 10066 O O . LYS B 1 224 ? 35.418 36.761 71.698 1.00 15.00 261 LYS B O 1
ATOM 10085 N N . LEU B 1 225 ? 34.352 34.810 72.054 1.00 11.38 262 LEU B N 1
ATOM 10086 C CA . LEU B 1 225 ? 33.568 34.861 70.822 1.00 8.85 262 LEU B CA 1
ATOM 10087 C C . LEU B 1 225 ? 32.158 35.396 71.034 1.00 9.30 262 LEU B C 1
ATOM 10088 O O . LEU B 1 225 ? 31.396 35.506 70.065 1.00 9.69 262 LEU B O 1
ATOM 10104 N N . LEU B 1 226 ? 31.809 35.771 72.254 1.00 9.57 263 LEU B N 1
ATOM 10105 C CA . LEU B 1 226 ? 30.509 36.336 72.568 1.00 10.13 263 LEU B CA 1
ATOM 10106 C C . LEU B 1 226 ? 30.681 37.742 73.121 1.00 9.82 263 LEU B C 1
ATOM 10107 O O . LEU B 1 226 ? 31.627 38.026 73.863 1.00 11.32 263 LEU B O 1
ATOM 10123 N N . ASP B 1 227 ? 29.724 38.614 72.798 1.00 8.52 264 ASP B N 1
ATOM 10124 C CA . ASP B 1 227 ? 29.653 39.937 73.417 1.00 9.18 264 ASP B CA 1
ATOM 10125 C C . ASP B 1 227 ? 29.022 39.744 74.785 1.00 8.94 264 ASP B C 1
ATOM 10126 O O . ASP B 1 227 ? 27.814 39.502 74.905 1.00 9.49 264 ASP B O 1
ATOM 10135 N N . THR B 1 228 ? 29.851 39.806 75.827 1.00 10.48 265 THR B N 1
ATOM 10136 C CA . THR B 1 228 ? 29.378 39.639 77.195 1.00 11.53 265 THR B CA 1
ATOM 10137 C C . THR B 1 228 ? 29.134 40.959 77.889 1.00 12.24 265 THR B C 1
ATOM 10138 O O . THR B 1 228 ? 28.778 40.962 79.075 1.00 12.34 265 THR B O 1
ATOM 10149 N N . LYS B 1 229 ? 29.353 42.076 77.192 1.00 10.05 266 LYS B N 1
ATOM 10150 C CA . LYS B 1 229 ? 29.150 43.410 77.722 1.00 10.75 266 LYS B CA 1
ATOM 10151 C C . LYS B 1 229 ? 27.719 43.890 77.520 1.00 14.02 266 LYS B C 1
ATOM 10152 O O . LYS B 1 229 ? 27.097 44.392 78.457 1.00 15.14 266 LYS B O 1
ATOM 10171 N N . THR B 1 230 ? 27.180 43.743 76.312 1.00 10.29 267 THR B N 1
ATOM 10172 C CA . THR B 1 230 ? 25.843 44.243 76.029 1.00 10.25 267 THR B CA 1
ATOM 10173 C C . THR B 1 230 ? 24.792 43.429 76.772 1.00 11.05 267 THR B C 1
ATOM 10174 O O . THR B 1 230 ? 24.754 42.195 76.671 1.00 10.91 267 THR B O 1
ATOM 10185 N N . VAL B 1 231 ? 23.899 44.127 77.471 1.00 9.63 268 VAL B N 1
ATOM 10186 C CA . VAL B 1 231 ? 22.827 43.492 78.230 1.00 9.25 268 VAL B CA 1
ATOM 10187 C C . VAL B 1 231 ? 21.581 43.390 77.356 1.00 11.17 268 VAL B C 1
ATOM 10188 O O . VAL B 1 231 ? 21.192 44.350 76.682 1.00 10.49 268 VAL B O 1
ATOM 10201 N N . GLY B 1 232 ? 20.931 42.233 77.360 1.00 11.10 269 GLY B N 1
ATOM 10202 C CA . GLY B 1 232 ? 19.709 42.091 76.603 1.00 11.18 269 GLY B CA 1
ATOM 10203 C C . GLY B 1 232 ? 18.686 43.140 76.997 1.00 9.62 269 GLY B C 1
ATOM 10204 O O . GLY B 1 232 ? 18.539 43.450 78.178 1.00 10.62 269 GLY B O 1
ATOM 10208 N N . TRP B 1 233 ? 17.976 43.680 76.017 1.00 9.65 270 TRP B N 1
ATOM 10209 C CA . TRP B 1 233 ? 16.871 44.645 76.137 1.00 8.70 270 TRP B CA 1
ATOM 10210 C C . TRP B 1 233 ? 17.370 46.079 76.353 1.00 9.21 270 TRP B C 1
ATOM 10211 O O . TRP B 1 233 ? 16.551 47.006 76.395 1.00 14.34 270 TRP B O 1
ATOM 10232 N N . SER B 1 234 ? 18.683 46.292 76.432 1.00 9.88 271 SER B N 1
ATOM 10233 C CA . SER B 1 234 ? 19.249 47.624 76.504 1.00 9.97 271 SER B CA 1
ATOM 10234 C C . SER B 1 234 ? 19.303 48.270 75.123 1.00 9.39 271 SER B C 1
ATOM 10235 O O . SER B 1 234 ? 19.190 47.623 74.078 1.00 9.50 271 SER B O 1
ATOM 10243 N N . GLU B 1 235 ? 19.524 49.576 75.138 1.00 9.68 272 GLU B N 1
ATOM 10244 C CA . GLU B 1 235 ? 19.641 50.332 73.899 1.00 10.08 272 GLU B CA 1
ATOM 10245 C C . GLU B 1 235 ? 20.745 49.765 73.010 1.00 9.55 272 GLU B C 1
ATOM 10246 O O . GLU B 1 235 ? 20.561 49.615 71.797 1.00 10.28 272 GLU B O 1
ATOM 10258 N N . ASP B 1 236 ? 21.888 49.405 73.586 1.00 9.57 273 ASP B N 1
ATOM 10259 C CA . ASP B 1 236 ? 22.997 48.916 72.771 1.00 9.88 273 ASP B CA 1
ATOM 10260 C C . ASP B 1 236 ? 22.731 47.529 72.202 1.00 9.94 273 ASP B C 1
ATOM 10261 O O . ASP B 1 236 ? 23.357 47.143 71.206 1.00 10.23 273 ASP B O 1
ATOM 10270 N N . TRP B 1 237 ? 21.801 46.772 72.785 1.00 8.87 274 TRP B N 1
ATOM 10271 C CA . TRP B 1 237 ? 21.449 45.474 72.230 1.00 9.15 274 TRP B CA 1
ATOM 10272 C C . TRP B 1 237 ? 20.817 45.673 70.873 1.00 9.39 274 TRP B C 1
ATOM 10273 O O . TRP B 1 237 ? 21.203 45.033 69.890 1.00 10.03 274 TRP B O 1
ATOM 10294 N N . PHE B 1 238 ? 19.859 46.596 70.798 1.00 8.61 275 PHE B N 1
ATOM 10295 C CA . PHE B 1 238 ? 19.207 46.877 69.523 1.00 10.19 275 PHE B CA 1
ATOM 10296 C C . PHE B 1 238 ? 20.150 47.571 68.560 1.00 9.91 275 PHE B C 1
ATOM 10297 O O . PHE B 1 238 ? 20.110 47.298 67.355 1.00 10.75 275 PHE B O 1
ATOM 10314 N N . LYS B 1 239 ? 21.008 48.474 69.049 1.00 9.09 276 LYS B N 1
ATOM 10315 C CA . LYS B 1 239 ? 21.988 49.090 68.164 1.00 11.32 276 LYS B CA 1
ATOM 10316 C C . LYS B 1 239 ? 22.870 48.030 67.538 1.00 9.82 276 LYS B C 1
ATOM 10317 O O . LYS B 1 239 ? 23.164 48.080 66.341 1.00 9.09 276 LYS B O 1
ATOM 10336 N N . GLY B 1 240 ? 23.246 47.019 68.308 1.00 10.16 277 GLY B N 1
ATOM 10337 C CA . GLY B 1 240 ? 24.096 45.987 67.756 1.00 8.55 277 GLY B CA 1
ATOM 10338 C C . GLY B 1 240 ? 23.417 45.184 66.669 1.00 9.88 277 GLY B C 1
ATOM 10339 O O . GLY B 1 240 ? 24.070 44.730 65.728 1.00 10.10 277 GLY B O 1
ATOM 10343 N N . MET B 1 241 ? 22.108 44.965 66.799 1.00 8.56 278 MET B N 1
ATOM 10344 C CA . MET B 1 241 ? 21.349 44.289 65.754 1.00 8.39 278 MET B CA 1
ATOM 10345 C C . MET B 1 241 ? 21.343 45.091 64.475 1.00 13.02 278 MET B C 1
ATOM 10346 O O . MET B 1 241 ? 21.283 44.510 63.386 1.00 12.03 278 MET B O 1
ATOM 10360 N N A GLN B 1 242 ? 21.339 46.423 64.588 0.49 10.05 279 GLN B N 1
ATOM 10361 N N B GLN B 1 242 ? 21.395 46.415 64.574 0.51 12.93 279 GLN B N 1
ATOM 10362 C CA A GLN B 1 242 ? 21.341 47.308 63.427 0.49 11.35 279 GLN B CA 1
ATOM 10363 C CA B GLN B 1 242 ? 21.352 47.248 63.381 0.51 11.33 279 GLN B CA 1
ATOM 10364 C C A GLN B 1 242 ? 22.708 47.335 62.759 0.49 11.21 279 GLN B C 1
ATOM 10365 C C B GLN B 1 242 ? 22.719 47.385 62.739 0.51 16.73 279 GLN B C 1
ATOM 10366 O O A GLN B 1 242 ? 22.806 47.226 61.533 0.49 17.64 279 GLN B O 1
ATOM 10367 O O B GLN B 1 242 ? 22.823 47.427 61.511 0.51 12.87 279 GLN B O 1
ATOM 10394 N N . ASP B 1 243 ? 23.768 47.516 63.544 1.00 10.70 280 ASP B N 1
ATOM 10395 C CA . ASP B 1 243 ? 25.100 47.776 63.016 1.00 10.29 280 ASP B CA 1
ATOM 10396 C C . ASP B 1 243 ? 25.908 46.521 62.712 1.00 11.96 280 ASP B C 1
ATOM 10397 O O . ASP B 1 243 ? 27.013 46.632 62.172 1.00 14.43 280 ASP B O 1
ATOM 10406 N N . GLY B 1 244 ? 25.396 45.340 63.036 1.00 10.33 281 GLY B N 1
ATOM 10407 C CA . GLY B 1 244 ? 26.066 44.106 62.717 1.00 11.37 281 GLY B CA 1
ATOM 10408 C C . GLY B 1 244 ? 26.998 43.572 63.776 1.00 11.21 281 GLY B C 1
ATOM 10409 O O . GLY B 1 244 ? 27.488 42.441 63.624 1.00 11.75 281 GLY B O 1
ATOM 10413 N N . THR B 1 245 ? 27.263 44.333 64.845 1.00 10.65 282 THR B N 1
ATOM 10414 C CA . THR B 1 245 ? 28.164 43.859 65.891 1.00 10.05 282 THR B CA 1
ATOM 10415 C C . THR B 1 245 ? 27.512 42.816 66.787 1.00 9.02 282 THR B C 1
ATOM 10416 O O . THR B 1 245 ? 28.226 42.129 67.529 1.00 9.77 282 THR B O 1
ATOM 10427 N N . ILE B 1 246 ? 26.190 42.694 66.742 1.00 8.14 283 ILE B N 1
ATOM 10428 C CA . ILE B 1 246 ? 25.456 41.541 67.267 1.00 7.93 283 ILE B CA 1
ATOM 10429 C C . ILE B 1 246 ? 24.802 40.903 66.056 1.00 8.36 283 ILE B C 1
ATOM 10430 O O . ILE B 1 246 ? 23.759 41.366 65.585 1.00 9.46 283 ILE B O 1
ATOM 10446 N N . ALA B 1 247 ? 25.433 39.859 65.529 1.00 7.73 284 ALA B N 1
ATOM 10447 C CA . ALA B 1 247 ? 25.128 39.412 64.175 1.00 8.06 284 ALA B CA 1
ATOM 10448 C C . ALA B 1 247 ? 23.953 38.453 64.107 1.00 8.44 284 ALA B C 1
ATOM 10449 O O . ALA B 1 247 ? 23.467 38.171 63.004 1.00 8.61 284 ALA B O 1
ATOM 10456 N N . SER B 1 248 ? 23.511 37.914 65.229 1.00 7.43 285 SER B N 1
ATOM 10457 C CA . SER B 1 248 ? 22.436 36.942 65.258 1.00 8.42 285 SER B CA 1
ATOM 10458 C C . SER B 1 248 ? 21.884 36.849 66.670 1.00 7.25 285 SER B C 1
ATOM 10459 O O . SER B 1 248 ? 22.460 37.379 67.627 1.00 7.32 285 SER B O 1
ATOM 10467 N N . LEU B 1 249 ? 20.742 36.179 66.785 1.00 7.17 286 LEU B N 1
ATOM 10468 C CA . LEU B 1 249 ? 20.057 35.962 68.043 1.00 7.14 286 LEU B CA 1
ATOM 10469 C C . LEU B 1 249 ? 19.516 34.547 68.069 1.00 7.51 286 LEU B C 1
ATOM 10470 O O . LEU B 1 249 ? 18.814 34.142 67.144 1.00 8.37 286 LEU B O 1
ATOM 10486 N N . LEU B 1 250 ? 19.841 33.801 69.118 1.00 8.24 287 LEU B N 1
ATOM 10487 C CA . LEU B 1 250 ? 19.214 32.511 69.412 1.00 7.62 287 LEU B CA 1
ATOM 10488 C C . LEU B 1 250 ? 18.142 32.842 70.442 1.00 9.03 287 LEU B C 1
ATOM 10489 O O . LEU B 1 250 ? 18.454 33.017 71.624 1.00 8.75 287 LEU B O 1
ATOM 10505 N N . THR B 1 251 ? 16.891 32.965 70.008 1.00 8.04 288 THR B N 1
ATOM 10506 C CA . THR B 1 251 ? 15.895 33.608 70.857 1.00 9.28 288 THR B CA 1
ATOM 10507 C C . THR B 1 251 ? 14.486 33.146 70.477 1.00 7.59 288 THR B C 1
ATOM 10508 O O . THR B 1 251 ? 14.288 32.390 69.525 1.00 9.13 288 THR B O 1
ATOM 10519 N N . GLY B 1 252 ? 13.509 33.588 71.267 1.00 8.58 289 GLY B N 1
ATOM 10520 C CA . GLY B 1 252 ? 12.129 33.208 71.049 1.00 7.56 289 GLY B CA 1
ATOM 10521 C C . GLY B 1 252 ? 11.516 33.794 69.789 1.00 7.37 289 GLY B C 1
ATOM 10522 O O . GLY B 1 252 ? 11.939 34.829 69.250 1.00 7.53 289 GLY B O 1
ATOM 10526 N N . ALA B 1 253 ? 10.454 33.116 69.345 1.00 7.47 290 ALA B N 1
ATOM 10527 C CA . ALA B 1 253 ? 9.780 33.447 68.096 1.00 8.08 290 ALA B CA 1
ATOM 10528 C C . ALA B 1 253 ? 9.101 34.807 68.105 1.00 8.47 290 ALA B C 1
ATOM 10529 O O . ALA B 1 253 ? 8.693 35.266 67.029 1.00 9.10 290 ALA B O 1
ATOM 10536 N N . TRP B 1 254 ? 8.979 35.460 69.259 1.00 8.18 291 TRP B N 1
ATOM 10537 C CA . TRP B 1 254 ? 8.456 36.817 69.376 1.00 8.89 291 TRP B CA 1
ATOM 10538 C C . TRP B 1 254 ? 9.441 37.873 68.889 1.00 7.55 291 TRP B C 1
ATOM 10539 O O . TRP B 1 254 ? 9.084 39.054 68.822 1.00 8.95 291 TRP B O 1
ATOM 10560 N N . MET B 1 255 ? 10.658 37.493 68.527 1.00 7.43 292 MET B N 1
ATOM 10561 C CA . MET B 1 255 ? 11.657 38.493 68.181 1.00 8.11 292 MET B CA 1
ATOM 10562 C C . MET B 1 255 ? 11.287 39.383 67.000 1.00 9.15 292 MET B C 1
ATOM 10563 O O . MET B 1 255 ? 11.659 40.567 67.028 1.00 9.12 292 MET B O 1
ATOM 10577 N N . PRO B 1 256 ? 10.588 38.920 65.962 1.00 7.60 293 PRO B N 1
ATOM 10578 C CA . PRO B 1 256 ? 10.266 39.827 64.839 1.00 7.75 293 PRO B CA 1
ATOM 10579 C C . PRO B 1 256 ? 9.582 41.117 65.261 1.00 9.80 293 PRO B C 1
ATOM 10580 O O . PRO B 1 256 ? 9.874 42.168 64.679 1.00 9.57 293 PRO B O 1
ATOM 10591 N N . GLY B 1 257 ? 8.680 41.063 66.241 1.00 12.26 294 GLY B N 1
ATOM 10592 C CA . GLY B 1 257 ? 8.004 42.271 66.686 1.00 14.48 294 GLY B CA 1
ATOM 10593 C C . GLY B 1 257 ? 8.948 43.288 67.297 1.00 16.47 294 GLY B C 1
ATOM 10594 O O . GLY B 1 257 ? 8.669 44.489 67.286 1.00 20.53 294 GLY B O 1
ATOM 10598 N N . ASN B 1 258 ? 10.070 42.829 67.839 1.00 10.91 295 ASN B N 1
ATOM 10599 C CA . ASN B 1 258 ? 11.078 43.713 68.414 1.00 9.61 295 ASN B CA 1
ATOM 10600 C C . ASN B 1 258 ? 12.062 44.205 67.358 1.00 8.54 295 ASN B C 1
ATOM 10601 O O . ASN B 1 258 ? 12.441 45.389 67.340 1.00 11.23 295 ASN B O 1
ATOM 10612 N N . LEU B 1 259 ? 12.461 43.330 66.440 1.00 9.76 296 LEU B N 1
ATOM 10613 C CA . LEU B 1 259 ? 13.339 43.744 65.350 1.00 8.50 296 LEU B CA 1
ATOM 10614 C C . LEU B 1 259 ? 12.711 44.847 64.510 1.00 10.51 296 LEU B C 1
ATOM 10615 O O . LEU B 1 259 ? 13.389 45.811 64.147 1.00 9.65 296 LEU B O 1
ATOM 10631 N N . VAL B 1 260 ? 11.423 44.721 64.177 1.00 9.24 297 VAL B N 1
ATOM 10632 C CA . VAL B 1 260 ? 10.828 45.640 63.208 1.00 10.54 297 VAL B CA 1
ATOM 10633 C C . VAL B 1 260 ? 10.840 47.068 63.726 1.00 9.86 297 VAL B C 1
ATOM 10634 O O . VAL B 1 260 ? 11.019 48.020 62.953 1.00 12.07 297 VAL B O 1
ATOM 10647 N N . ASN B 1 261 ? 10.625 47.251 65.025 1.00 10.71 298 ASN B N 1
ATOM 10648 C CA . ASN B 1 261 ? 10.525 48.599 65.561 1.00 12.22 298 ASN B CA 1
ATOM 10649 C C . ASN B 1 261 ? 11.808 49.099 66.184 1.00 12.46 298 ASN B C 1
ATOM 10650 O O . ASN B 1 261 ? 12.088 50.296 66.096 1.00 14.95 298 ASN B O 1
ATOM 10661 N N . SER B 1 262 ? 12.606 48.215 66.784 1.00 11.27 299 SER B N 1
ATOM 10662 C CA . SER B 1 262 ? 13.795 48.638 67.506 1.00 9.63 299 SER B CA 1
ATOM 10663 C C . SER B 1 262 ? 15.064 48.460 66.691 1.00 11.62 299 SER B C 1
ATOM 10664 O O . SER B 1 262 ? 16.083 49.058 67.036 1.00 12.35 299 SER B O 1
ATOM 10672 N N . ALA B 1 263 ? 15.016 47.715 65.582 1.00 11.15 300 ALA B N 1
ATOM 10673 C CA . ALA B 1 263 ? 16.128 47.657 64.629 1.00 10.46 300 ALA B CA 1
ATOM 10674 C C . ALA B 1 263 ? 15.626 47.901 63.209 1.00 11.44 300 ALA B C 1
ATOM 10675 O O . ALA B 1 263 ? 15.853 47.103 62.300 1.00 11.95 300 ALA B O 1
ATOM 10682 N N . PRO B 1 264 ? 14.918 49.006 62.982 1.00 10.64 301 PRO B N 1
ATOM 10683 C CA . PRO B 1 264 ? 14.207 49.154 61.708 1.00 10.57 301 PRO B CA 1
ATOM 10684 C C . PRO B 1 264 ? 15.115 49.276 60.500 1.00 9.87 301 PRO B C 1
ATOM 10685 O O . PRO B 1 264 ? 14.713 48.894 59.394 1.00 12.52 301 PRO B O 1
ATOM 10696 N N . ALA B 1 265 ? 16.323 49.804 60.671 1.00 12.35 302 ALA B N 1
ATOM 10697 C CA . ALA B 1 265 ? 17.198 50.019 59.531 1.00 15.64 302 ALA B CA 1
ATOM 10698 C C . ALA B 1 265 ? 17.781 48.719 58.996 1.00 11.01 302 ALA B C 1
ATOM 10699 O O . ALA B 1 265 ? 18.275 48.701 57.866 1.00 13.58 302 ALA B O 1
ATOM 10706 N N . ALA B 1 266 ? 17.735 47.641 59.768 1.00 9.29 303 ALA B N 1
ATOM 10707 C CA . ALA B 1 266 ? 18.219 46.360 59.285 1.00 8.64 303 ALA B CA 1
ATOM 10708 C C . ALA B 1 266 ? 17.143 45.548 58.590 1.00 10.37 303 ALA B C 1
ATOM 10709 O O . ALA B 1 266 ? 17.394 44.391 58.230 1.00 8.52 303 ALA B O 1
ATOM 10716 N N . ALA B 1 267 ? 15.971 46.129 58.358 1.00 10.70 304 ALA B N 1
ATOM 10717 C CA . ALA B 1 267 ? 14.956 45.434 57.588 1.00 10.04 304 ALA B CA 1
ATOM 10718 C C . ALA B 1 267 ? 15.550 45.001 56.258 1.00 10.40 304 ALA B C 1
ATOM 10719 O O . ALA B 1 267 ? 16.258 45.767 55.604 1.00 9.75 304 ALA B O 1
ATOM 10726 N N . GLY B 1 268 ? 15.271 43.757 55.882 1.00 8.64 305 GLY B N 1
ATOM 10727 C CA . GLY B 1 268 ? 15.770 43.142 54.677 1.00 8.96 305 GLY B CA 1
ATOM 10728 C C . GLY B 1 268 ? 17.082 42.404 54.840 1.00 10.14 305 GLY B C 1
ATOM 10729 O O . GLY B 1 268 ? 17.442 41.598 53.974 1.00 11.20 305 GLY B O 1
ATOM 10733 N N . LYS B 1 269 ? 17.816 42.656 55.917 1.00 8.41 306 LYS B N 1
ATOM 10734 C CA . LYS B 1 269 ? 19.123 42.043 56.118 1.00 8.34 306 LYS B CA 1
ATOM 10735 C C . LYS B 1 269 ? 19.035 40.731 56.880 1.00 8.46 306 LYS B C 1
ATOM 10736 O O . LYS B 1 269 ? 19.971 39.936 56.810 1.00 9.40 306 LYS B O 1
ATOM 10755 N N . TRP B 1 270 ? 17.968 40.508 57.637 1.00 7.98 307 TRP B N 1
ATOM 10756 C CA . TRP B 1 270 ? 17.858 39.369 58.534 1.00 7.79 307 TRP B CA 1
ATOM 10757 C C . TRP B 1 270 ? 17.104 38.216 57.876 1.00 8.25 307 TRP B C 1
ATOM 10758 O O . TRP B 1 270 ? 16.290 38.400 56.966 1.00 8.73 307 TRP B O 1
ATOM 10779 N N . ARG B 1 271 ? 17.371 37.021 58.389 1.00 7.66 308 ARG B N 1
ATOM 10780 C CA . ARG B 1 271 ? 16.673 35.805 58.002 1.00 8.19 308 ARG B CA 1
ATOM 10781 C C . ARG B 1 271 ? 16.450 34.985 59.256 1.00 7.52 308 ARG B C 1
ATOM 10782 O O . ARG B 1 271 ? 17.032 35.251 60.325 1.00 7.58 308 ARG B O 1
ATOM 10803 N N A VAL B 1 272 ? 15.592 33.978 59.112 0.69 7.57 309 VAL B N 1
ATOM 10804 N N B VAL B 1 272 ? 15.597 33.976 59.148 0.31 8.09 309 VAL B N 1
ATOM 10805 C CA A VAL B 1 272 ? 15.246 33.075 60.196 0.69 7.67 309 VAL B CA 1
ATOM 10806 C CA B VAL B 1 272 ? 15.321 33.108 60.280 0.31 10.15 309 VAL B CA 1
ATOM 10807 C C A VAL B 1 272 ? 15.583 31.653 59.776 0.69 7.50 309 VAL B C 1
ATOM 10808 C C B VAL B 1 272 ? 15.501 31.660 59.856 0.31 9.26 309 VAL B C 1
ATOM 10809 O O A VAL B 1 272 ? 15.285 31.240 58.650 0.69 8.52 309 VAL B O 1
ATOM 10810 O O B VAL B 1 272 ? 15.025 31.245 58.793 0.31 7.65 309 VAL B O 1
ATOM 10835 N N . ALA B 1 273 ? 16.201 30.903 60.688 1.00 7.42 310 ALA B N 1
ATOM 10836 C CA . ALA B 1 273 ? 16.437 29.483 60.491 1.00 7.50 310 ALA B CA 1
ATOM 10837 C C . ALA B 1 273 ? 16.097 28.744 61.776 1.00 8.50 310 ALA B C 1
ATOM 10838 O O . ALA B 1 273 ? 15.922 29.335 62.836 1.00 7.94 310 ALA B O 1
ATOM 10844 N N . LEU B 1 274 ? 16.002 27.430 61.684 1.00 7.61 311 LEU B N 1
ATOM 10845 C CA . LEU B 1 274 ? 15.782 26.645 62.885 1.00 7.51 311 LEU B CA 1
ATOM 10846 C C . LEU B 1 274 ? 17.007 26.723 63.792 1.00 7.93 311 LEU B C 1
ATOM 10847 O O . LEU B 1 274 ? 18.138 26.916 63.340 1.00 9.27 311 LEU B O 1
ATOM 10863 N N . MET B 1 275 ? 16.773 26.529 65.080 1.00 9.54 312 MET B N 1
ATOM 10864 C CA . MET B 1 275 ? 17.869 26.531 66.043 1.00 7.54 312 MET B CA 1
ATOM 10865 C C . MET B 1 275 ? 18.903 25.459 65.707 1.00 8.53 312 MET B C 1
ATOM 10866 O O . MET B 1 275 ? 18.542 24.306 65.436 1.00 8.35 312 MET B O 1
ATOM 10880 N N . PRO B 1 276 ? 20.190 25.785 65.768 1.00 7.54 313 PRO B N 1
ATOM 10881 C CA . PRO B 1 276 ? 21.209 24.740 65.790 1.00 8.06 313 PRO B CA 1
ATOM 10882 C C . PRO B 1 276 ? 21.081 23.925 67.067 1.00 7.65 313 PRO B C 1
ATOM 10883 O O . PRO B 1 276 ? 20.764 24.445 68.134 1.00 7.75 313 PRO B O 1
ATOM 10894 N N . THR B 1 277 ? 21.374 22.633 66.948 1.00 7.83 314 THR B N 1
ATOM 10895 C CA . THR B 1 277 ? 21.245 21.693 68.049 1.00 7.93 314 THR B CA 1
ATOM 10896 C C . THR B 1 277 ? 22.562 20.945 68.198 1.00 8.26 314 THR B C 1
ATOM 10897 O O . THR B 1 277 ? 23.400 20.953 67.289 1.00 8.49 314 THR B O 1
ATOM 10908 N N . PRO B 1 278 ? 22.788 20.298 69.344 1.00 8.81 315 PRO B N 1
ATOM 10909 C CA . PRO B 1 278 ? 24.109 19.698 69.583 1.00 8.44 315 PRO B CA 1
ATOM 10910 C C . PRO B 1 278 ? 24.597 18.777 68.483 1.00 8.66 315 PRO B C 1
ATOM 10911 O O . PRO B 1 278 ? 25.779 18.834 68.121 1.00 11.33 315 PRO B O 1
ATOM 10922 N N A ASN B 1 279 ? 23.735 17.921 67.919 0.60 8.78 316 ASN B N 1
ATOM 10923 N N B ASN B 1 279 ? 23.709 17.963 67.926 0.40 12.34 316 ASN B N 1
ATOM 10924 C CA A ASN B 1 279 ? 24.124 17.028 66.826 0.60 9.04 316 ASN B CA 1
ATOM 10925 C CA B ASN B 1 279 ? 24.071 17.011 66.890 0.40 14.59 316 ASN B CA 1
ATOM 10926 C C A ASN B 1 279 ? 23.343 17.273 65.539 0.60 8.99 316 ASN B C 1
ATOM 10927 C C B ASN B 1 279 ? 23.186 17.172 65.658 0.40 11.92 316 ASN B C 1
ATOM 10928 O O A ASN B 1 279 ? 23.389 16.441 64.618 0.60 10.38 316 ASN B O 1
ATOM 10929 O O B ASN B 1 279 ? 23.027 16.215 64.894 0.40 9.26 316 ASN B O 1
ATOM 10950 N N . GLY B 1 280 ? 22.604 18.359 65.450 1.00 8.72 317 GLY B N 1
ATOM 10951 C CA . GLY B 1 280 ? 21.748 18.566 64.301 1.00 8.70 317 GLY B CA 1
ATOM 10952 C C . GLY B 1 280 ? 20.437 17.831 64.386 1.00 9.84 317 GLY B C 1
ATOM 10953 O O . GLY B 1 280 ? 19.699 17.792 63.387 1.00 9.52 317 GLY B O 1
ATOM 10958 N N . GLU B 1 281 ? 20.126 17.248 65.529 1.00 9.61 318 GLU B N 1
ATOM 10959 C CA . GLU B 1 281 ? 18.872 16.546 65.719 1.00 8.95 318 GLU B CA 1
ATOM 10960 C C . GLU B 1 281 ? 17.702 17.527 65.668 1.00 8.72 318 GLU B C 1
ATOM 10961 O O . GLU B 1 281 ? 17.859 18.749 65.820 1.00 9.28 318 GLU B O 1
ATOM 10973 N N . LYS B 1 282 ? 16.506 16.960 65.496 1.00 8.85 319 LYS B N 1
ATOM 10974 C CA . LYS B 1 282 ? 15.274 17.722 65.652 1.00 8.69 319 LYS B CA 1
ATOM 10975 C C . LYS B 1 282 ? 15.069 17.946 67.145 1.00 9.49 319 LYS B C 1
ATOM 10976 O O . LYS B 1 282 ? 14.895 16.987 67.912 1.00 9.55 319 LYS B O 1
ATOM 10995 N N . ALA B 1 283 ? 15.132 19.207 67.559 1.00 8.57 320 ALA B N 1
ATOM 10996 C CA . ALA B 1 283 ? 15.015 19.568 68.960 1.00 8.83 320 ALA B CA 1
ATOM 10997 C C . ALA B 1 283 ? 14.841 21.064 69.052 1.00 10.33 320 ALA B C 1
ATOM 10998 O O . ALA B 1 283 ? 15.467 21.814 68.300 1.00 9.95 320 ALA B O 1
ATOM 11005 N N . ASN B 1 284 ? 14.010 21.492 69.988 1.00 9.45 321 ASN B N 1
ATOM 11006 C CA . ASN B 1 284 ? 13.875 22.916 70.243 1.00 8.21 321 ASN B CA 1
ATOM 11007 C C . ASN B 1 284 ? 13.409 23.122 71.675 1.00 8.45 321 ASN B C 1
ATOM 11008 O O . ASN B 1 284 ? 12.976 22.182 72.347 1.00 8.88 321 ASN B O 1
ATOM 11019 N N . ALA B 1 285 ? 13.501 24.370 72.119 1.00 7.50 322 ALA B N 1
ATOM 11020 C CA . ALA B 1 285 ? 13.027 24.812 73.415 1.00 8.24 322 ALA B CA 1
ATOM 11021 C C . ALA B 1 285 ? 12.182 26.051 73.207 1.00 9.48 322 ALA B C 1
ATOM 11022 O O . ALA B 1 285 ? 12.102 26.596 72.106 1.00 8.80 322 ALA B O 1
ATOM 11029 N N A GLU B 1 286 ? 11.519 26.489 74.273 0.55 7.45 323 GLU B N 1
ATOM 11030 N N B GLU B 1 286 ? 11.565 26.514 74.284 0.45 11.78 323 GLU B N 1
ATOM 11031 C CA A GLU B 1 286 ? 10.918 27.812 74.296 0.55 8.79 323 GLU B CA 1
ATOM 11032 C CA B GLU B 1 286 ? 10.935 27.820 74.290 0.45 7.68 323 GLU B CA 1
ATOM 11033 C C A GLU B 1 286 ? 11.822 28.749 75.083 0.55 7.36 323 GLU B C 1
ATOM 11034 C C B GLU B 1 286 ? 11.769 28.770 75.127 0.45 14.52 323 GLU B C 1
ATOM 11035 O O A GLU B 1 286 ? 12.533 28.328 75.999 0.55 7.40 323 GLU B O 1
ATOM 11036 O O B GLU B 1 286 ? 12.367 28.373 76.133 0.45 11.77 323 GLU B O 1
ATOM 11059 N N . ASN B 1 287 ? 11.817 30.018 74.688 1.00 7.30 324 ASN B N 1
ATOM 11060 C CA . ASN B 1 287 ? 12.521 31.085 75.377 1.00 7.30 324 ASN B CA 1
ATOM 11061 C C . ASN B 1 287 ? 11.481 32.171 75.581 1.00 7.47 324 ASN B C 1
ATOM 11062 O O . ASN B 1 287 ? 10.970 32.746 74.611 1.00 8.03 324 ASN B O 1
ATOM 11073 N N . GLY B 1 288 ? 11.135 32.421 76.836 1.00 7.56 325 GLY B N 1
ATOM 11074 C CA . GLY B 1 288 ? 10.038 33.307 77.135 1.00 7.65 325 GLY B CA 1
ATOM 11075 C C . GLY B 1 288 ? 8.728 32.760 76.602 1.00 7.63 325 GLY B C 1
ATOM 11076 O O . GLY B 1 288 ? 8.539 31.554 76.433 1.00 8.37 325 GLY B O 1
ATOM 11080 N N . GLY B 1 289 ? 7.804 33.680 76.326 1.00 7.71 326 GLY B N 1
ATOM 11081 C CA . GLY B 1 289 ? 6.404 33.347 76.128 1.00 8.30 326 GLY B CA 1
ATOM 11082 C C . GLY B 1 289 ? 5.587 33.872 77.285 1.00 8.62 326 GLY B C 1
ATOM 11083 O O . GLY B 1 289 ? 5.937 33.606 78.445 1.00 8.06 326 GLY B O 1
ATOM 11087 N N . SER B 1 290 ? 4.535 34.639 77.019 1.00 8.15 327 SER B N 1
ATOM 11088 C CA . SER B 1 290 ? 3.891 35.434 78.052 1.00 8.36 327 SER B CA 1
ATOM 11089 C C . SER B 1 290 ? 2.385 35.255 78.092 1.00 8.56 327 SER B C 1
ATOM 11090 O O . SER B 1 290 ? 1.736 34.826 77.119 1.00 8.54 327 SER B O 1
ATOM 11098 N N . SER B 1 291 ? 1.845 35.662 79.238 1.00 8.77 328 SER B N 1
ATOM 11099 C CA . SER B 1 291 ? 0.429 35.760 79.497 1.00 9.02 328 SER B CA 1
ATOM 11100 C C . SER B 1 291 ? 0.164 37.136 80.084 1.00 9.25 328 SER B C 1
ATOM 11101 O O . SER B 1 291 ? 1.089 37.860 80.457 1.00 9.23 328 SER B O 1
ATOM 11109 N N . LEU B 1 292 ? -1.111 37.486 80.166 1.00 9.51 329 LEU B N 1
ATOM 11110 C CA . LEU B 1 292 ? -1.549 38.634 80.943 1.00 9.82 329 LEU B CA 1
ATOM 11111 C C . LEU B 1 292 ? -2.419 38.129 82.079 1.00 10.06 329 LEU B C 1
ATOM 11112 O O . LEU B 1 292 ? -3.326 37.320 81.859 1.00 10.11 329 LEU B O 1
ATOM 11128 N N . ALA B 1 293 ? -2.137 38.611 83.289 1.00 10.23 330 ALA B N 1
ATOM 11129 C CA . ALA B 1 293 ? -2.872 38.233 84.486 1.00 10.50 330 ALA B CA 1
ATOM 11130 C C . ALA B 1 293 ? -3.488 39.447 85.155 1.00 10.90 330 ALA B C 1
ATOM 11131 O O . ALA B 1 293 ? -2.934 40.549 85.110 1.00 10.95 330 ALA B O 1
ATOM 11138 N N . VAL B 1 294 ? -4.610 39.218 85.829 1.00 11.20 331 VAL B N 1
ATOM 11139 C CA . VAL B 1 294 ? -5.205 40.216 86.711 1.00 11.63 331 VAL B CA 1
ATOM 11140 C C . VAL B 1 294 ? -4.616 40.037 88.099 1.00 12.50 331 VAL B C 1
ATOM 11141 O O . VAL B 1 294 ? -4.628 38.929 88.656 1.00 12.36 331 VAL B O 1
ATOM 11154 N N A LEU B 1 295 ? -4.100 41.119 88.666 0.33 12.05 332 LEU B N 1
ATOM 11155 N N B LEU B 1 295 ? -4.087 41.119 88.652 0.67 11.94 332 LEU B N 1
ATOM 11156 C CA A LEU B 1 295 ? -3.564 41.053 90.020 0.33 12.13 332 LEU B CA 1
ATOM 11157 C CA B LEU B 1 295 ? -3.601 41.082 90.024 0.67 12.14 332 LEU B CA 1
ATOM 11158 C C A LEU B 1 295 ? -4.704 40.948 91.022 0.33 12.56 332 LEU B C 1
ATOM 11159 C C B LEU B 1 295 ? -4.769 40.877 90.972 0.67 12.55 332 LEU B C 1
ATOM 11160 O O A LEU B 1 295 ? -5.682 41.699 90.947 0.33 12.88 332 LEU B O 1
ATOM 11161 O O B LEU B 1 295 ? -5.833 41.480 90.814 0.67 12.84 332 LEU B O 1
ATOM 11192 N N . LYS B 1 296 ? -4.575 40.008 91.962 1.00 12.60 333 LYS B N 1
ATOM 11193 C CA . LYS B 1 296 ? -5.635 39.780 92.940 1.00 13.84 333 LYS B CA 1
ATOM 11194 C C . LYS B 1 296 ? -5.982 41.058 93.696 1.00 15.51 333 LYS B C 1
ATOM 11195 O O . LYS B 1 296 ? -7.122 41.218 94.147 1.00 17.52 333 LYS B O 1
ATOM 11215 N N . SER B 1 297 ? -5.022 41.985 93.827 1.00 13.70 334 SER B N 1
ATOM 11216 C CA . SER B 1 297 ? -5.243 43.256 94.502 1.00 16.42 334 SER B CA 1
ATOM 11217 C C . SER B 1 297 ? -6.132 44.213 93.719 1.00 17.15 334 SER B C 1
ATOM 11218 O O . SER B 1 297 ? -6.546 45.233 94.271 1.00 19.28 334 SER B O 1
ATOM 11226 N N . SER B 1 298 ? -6.444 43.927 92.472 1.00 16.05 335 SER B N 1
ATOM 11227 C CA . SER B 1 298 ? -7.110 44.928 91.653 1.00 15.70 335 SER B CA 1
ATOM 11228 C C . SER B 1 298 ? -8.543 45.152 92.124 1.00 15.70 335 SER B C 1
ATOM 11229 O O . SER B 1 298 ? -9.299 44.185 92.282 1.00 19.02 335 SER B O 1
ATOM 11237 N N . PRO B 1 299 ? -8.965 46.403 92.312 1.00 16.84 336 PRO B N 1
ATOM 11238 C CA . PRO B 1 299 ? -10.386 46.702 92.518 1.00 20.81 336 PRO B CA 1
ATOM 11239 C C . PRO B 1 299 ? -11.183 46.842 91.231 1.00 20.03 336 PRO B C 1
ATOM 11240 O O . PRO B 1 299 ? -12.333 47.287 91.272 1.00 22.92 336 PRO B O 1
ATOM 11251 N N . LYS B 1 300 ? -10.587 46.494 90.098 1.00 17.35 337 LYS B N 1
ATOM 11252 C CA . LYS B 1 300 ? -11.193 46.601 88.775 1.00 16.94 337 LYS B CA 1
ATOM 11253 C C . LYS B 1 300 ? -11.083 45.278 88.037 1.00 17.27 337 LYS B C 1
ATOM 11254 O O . LYS B 1 300 ? -10.713 45.215 86.865 1.00 16.21 337 LYS B O 1
ATOM 11273 N N . ALA B 1 301 ? -11.417 44.185 88.725 1.00 16.58 338 ALA B N 1
ATOM 11274 C CA . ALA B 1 301 ? -11.144 42.851 88.202 1.00 15.90 338 ALA B CA 1
ATOM 11275 C C . ALA B 1 301 ? -11.824 42.607 86.856 1.00 14.81 338 ALA B C 1
ATOM 11276 O O . ALA B 1 301 ? -11.202 42.081 85.927 1.00 15.02 338 ALA B O 1
ATOM 11283 N N . GLN B 1 302 ? -13.105 42.965 86.728 1.00 16.93 339 GLN B N 1
ATOM 11284 C CA . GLN B 1 302 ? -13.801 42.656 85.483 1.00 16.56 339 GLN B CA 1
ATOM 11285 C C . GLN B 1 302 ? -13.283 43.522 84.341 1.00 13.92 339 GLN B C 1
ATOM 11286 O O . GLN B 1 302 ? -13.081 43.028 83.231 1.00 16.39 339 GLN B O 1
ATOM 11300 N N . ALA B 1 303 ? -13.061 44.811 84.602 1.00 16.95 340 ALA B N 1
ATOM 11301 C CA . ALA B 1 303 ? -12.500 45.693 83.582 1.00 14.05 340 ALA B CA 1
ATOM 11302 C C . ALA B 1 303 ? -11.113 45.221 83.170 1.00 13.61 340 ALA B C 1
ATOM 11303 O O . ALA B 1 303 ? -10.762 45.248 81.983 1.00 13.83 340 ALA B O 1
ATOM 11310 N N . ALA B 1 304 ? -10.314 44.791 84.143 1.00 14.17 341 ALA B N 1
ATOM 11311 C CA . ALA B 1 304 ? -8.994 44.250 83.847 1.00 13.95 341 ALA B CA 1
ATOM 11312 C C . ALA B 1 304 ? -9.103 43.007 82.985 1.00 12.87 341 ALA B C 1
ATOM 11313 O O . ALA B 1 304 ? -8.380 42.867 81.989 1.00 12.12 341 ALA B O 1
ATOM 11320 N N . TYR B 1 305 ? -10.019 42.098 83.342 1.00 12.56 342 TYR B N 1
ATOM 11321 C CA . TYR B 1 305 ? -10.209 40.899 82.539 1.00 12.51 342 TYR B CA 1
ATOM 11322 C C . TYR B 1 305 ? -10.675 41.239 81.124 1.00 12.31 342 TYR B C 1
ATOM 11323 O O . TYR B 1 305 ? -10.231 40.619 80.152 1.00 12.10 342 TYR B O 1
ATOM 11341 N N . ASP B 1 306 ? -11.604 42.187 80.989 1.00 12.97 343 ASP B N 1
ATOM 11342 C CA . ASP B 1 306 ? -12.130 42.506 79.665 1.00 13.42 343 ASP B CA 1
ATOM 11343 C C . ASP B 1 306 ? -11.018 42.971 78.732 1.00 12.47 343 ASP B C 1
ATOM 11344 O O . ASP B 1 306 ? -11.022 42.649 77.540 1.00 12.32 343 ASP B O 1
ATOM 11353 N N . PHE B 1 307 ? -10.043 43.711 79.262 1.00 12.39 344 PHE B N 1
ATOM 11354 C CA . PHE B 1 307 ? -8.885 44.092 78.458 1.00 12.26 344 PHE B CA 1
ATOM 11355 C C . PHE B 1 307 ? -8.051 42.877 78.051 1.00 11.59 344 PHE B C 1
ATOM 11356 O O . PHE B 1 307 ? -7.684 42.726 76.878 1.00 11.57 344 PHE B O 1
ATOM 11373 N N A ILE B 1 308 ? -7.733 42.009 79.019 0.61 11.44 345 ILE B N 1
ATOM 11374 N N B ILE B 1 308 ? -7.741 41.991 79.003 0.39 11.51 345 ILE B N 1
ATOM 11375 C CA A ILE B 1 308 ? -6.956 40.806 78.727 0.61 11.03 345 ILE B CA 1
ATOM 11376 C CA B ILE B 1 308 ? -6.905 40.844 78.651 0.39 12.49 345 ILE B CA 1
ATOM 11377 C C A ILE B 1 308 ? -7.653 39.970 77.669 0.61 10.99 345 ILE B C 1
ATOM 11378 C C B ILE B 1 308 ? -7.639 39.911 77.691 0.39 10.98 345 ILE B C 1
ATOM 11379 O O A ILE B 1 308 ? -7.018 39.444 76.746 0.61 12.61 345 ILE B O 1
ATOM 11380 O O B ILE B 1 308 ? -7.013 39.289 76.822 0.39 10.68 345 ILE B O 1
ATOM 11411 N N . GLU B 1 309 ? -8.970 39.818 77.801 1.00 11.32 346 GLU B N 1
ATOM 11412 C CA . GLU B 1 309 ? -9.734 39.014 76.848 1.00 11.70 346 GLU B CA 1
ATOM 11413 C C . GLU B 1 309 ? -9.598 39.559 75.438 1.00 11.73 346 GLU B C 1
ATOM 11414 O O . GLU B 1 309 ? -9.428 38.792 74.484 1.00 12.35 346 GLU B O 1
ATOM 11427 N N . TYR B 1 310 ? -9.652 40.881 75.289 1.00 11.76 347 TYR B N 1
ATOM 11428 C CA . TYR B 1 310 ? -9.494 41.484 73.972 1.00 11.50 347 TYR B CA 1
ATOM 11429 C C . TYR B 1 310 ? -8.129 41.148 73.391 1.00 11.06 347 TYR B C 1
ATOM 11430 O O . TYR B 1 310 ? -8.016 40.739 72.234 1.00 10.95 347 TYR B O 1
ATOM 11448 N N . VAL B 1 311 ? -7.077 41.312 74.201 1.00 10.84 348 VAL B N 1
ATOM 11449 C CA . VAL B 1 311 ? -5.713 41.090 73.736 1.00 10.46 348 VAL B CA 1
ATOM 11450 C C . VAL B 1 311 ? -5.504 39.626 73.376 1.00 10.19 348 VAL B C 1
ATOM 11451 O O . VAL B 1 311 ? -4.912 39.306 72.343 1.00 10.11 348 VAL B O 1
ATOM 11464 N N . ALA B 1 312 ? -5.925 38.722 74.267 1.00 10.53 349 ALA B N 1
ATOM 11465 C CA . ALA B 1 312 ? -5.506 37.332 74.231 1.00 9.97 349 ALA B CA 1
ATOM 11466 C C . ALA B 1 312 ? -6.493 36.403 73.553 1.00 10.74 349 ALA B C 1
ATOM 11467 O O . ALA B 1 312 ? -6.120 35.276 73.200 1.00 11.50 349 ALA B O 1
ATOM 11474 N N . HIS B 1 313 ? -7.739 36.833 73.389 1.00 12.33 350 HIS B N 1
ATOM 11475 C CA . HIS B 1 313 ? -8.803 35.945 72.945 1.00 12.91 350 HIS B CA 1
ATOM 11476 C C . HIS B 1 313 ? -9.629 36.568 71.821 1.00 18.37 350 HIS B C 1
ATOM 11477 O O . HIS B 1 313 ? -10.105 35.854 70.929 1.00 18.76 350 HIS B O 1
ATOM 11491 N N . GLY B 1 314 ? -9.768 37.888 71.833 1.00 12.76 351 GLY B N 1
ATOM 11492 C CA . GLY B 1 314 ? -10.545 38.643 70.860 1.00 11.61 351 GLY B CA 1
ATOM 11493 C C . GLY B 1 314 ? -9.715 39.163 69.705 1.00 11.23 351 GLY B C 1
ATOM 11494 O O . GLY B 1 314 ? -8.724 38.553 69.288 1.00 12.78 351 GLY B O 1
ATOM 11498 N N . ASP B 1 315 ? -10.132 40.308 69.168 1.00 12.28 352 ASP B N 1
ATOM 11499 C CA . ASP B 1 315 ? -9.518 40.817 67.947 1.00 14.35 352 ASP B CA 1
ATOM 11500 C C . ASP B 1 315 ? -8.081 41.277 68.141 1.00 13.57 352 ASP B C 1
ATOM 11501 O O . ASP B 1 315 ? -7.379 41.486 67.147 1.00 15.09 352 ASP B O 1
ATOM 11510 N N . GLY B 1 316 ? -7.614 41.444 69.381 1.00 11.26 353 GLY B N 1
ATOM 11511 C CA . GLY B 1 316 ? -6.197 41.695 69.589 1.00 12.06 353 GLY B CA 1
ATOM 11512 C C . GLY B 1 316 ? -5.289 40.566 69.144 1.00 11.77 353 GLY B C 1
ATOM 11513 O O . GLY B 1 316 ? -4.102 40.794 68.901 1.00 10.31 353 GLY B O 1
ATOM 11517 N N . VAL B 1 317 ? -5.809 39.339 69.049 1.00 10.22 354 VAL B N 1
ATOM 11518 C CA . VAL B 1 317 ? -4.963 38.207 68.685 1.00 9.90 354 VAL B CA 1
ATOM 11519 C C . VAL B 1 317 ? -4.363 38.405 67.297 1.00 9.83 354 VAL B C 1
ATOM 11520 O O . VAL B 1 317 ? -3.148 38.316 67.103 1.00 10.24 354 VAL B O 1
ATOM 11533 N N A LYS B 1 318 ? -5.214 38.664 66.301 0.58 10.10 355 LYS B N 1
ATOM 11534 N N B LYS B 1 318 ? -5.214 38.659 66.300 0.42 10.10 355 LYS B N 1
ATOM 11535 C CA A LYS B 1 318 ? -4.713 38.846 64.945 0.58 12.22 355 LYS B CA 1
ATOM 11536 C CA B LYS B 1 318 ? -4.706 38.844 64.946 0.42 11.87 355 LYS B CA 1
ATOM 11537 C C A LYS B 1 318 ? -3.755 40.028 64.878 0.58 10.89 355 LYS B C 1
ATOM 11538 C C B LYS B 1 318 ? -3.748 40.025 64.885 0.42 10.41 355 LYS B C 1
ATOM 11539 O O A LYS B 1 318 ? -2.702 39.947 64.242 0.58 10.06 355 LYS B O 1
ATOM 11540 O O B LYS B 1 318 ? -2.690 39.943 64.255 0.42 10.07 355 LYS B O 1
ATOM 11577 N N . THR B 1 319 ? -4.094 41.127 65.551 1.00 10.30 356 THR B N 1
ATOM 11578 C CA . THR B 1 319 ? -3.202 42.280 65.567 1.00 10.10 356 THR B CA 1
ATOM 11579 C C . THR B 1 319 ? -1.850 41.903 66.147 1.00 10.93 356 THR B C 1
ATOM 11580 O O . THR B 1 319 ? -0.799 42.303 65.630 1.00 10.34 356 THR B O 1
ATOM 11592 N N . HIS B 1 320 ? -1.859 41.121 67.224 1.00 10.71 357 HIS B N 1
ATOM 11593 C CA . HIS B 1 320 ? -0.626 40.740 67.889 1.00 11.34 357 HIS B CA 1
ATOM 11594 C C . HIS B 1 320 ? 0.258 39.916 66.968 1.00 9.02 357 HIS B C 1
ATOM 11595 O O . HIS B 1 320 ? 1.470 40.133 66.901 1.00 9.66 357 HIS B O 1
ATOM 11609 N N . VAL B 1 321 ? -0.328 38.956 66.250 1.00 9.06 358 VAL B N 1
ATOM 11610 C CA . VAL B 1 321 ? 0.453 38.151 65.319 1.00 11.22 358 VAL B CA 1
ATOM 11611 C C . VAL B 1 321 ? 0.949 38.998 64.153 1.00 9.16 358 VAL B C 1
ATOM 11612 O O . VAL B 1 321 ? 2.103 38.884 63.724 1.00 12.62 358 VAL B O 1
ATOM 11625 N N . GLU B 1 322 ? 0.093 39.867 63.617 1.00 9.93 359 GLU B N 1
ATOM 11626 C CA . GLU B 1 322 ? 0.485 40.698 62.478 1.00 10.09 359 GLU B CA 1
ATOM 11627 C C . GLU B 1 322 ? 1.627 41.628 62.835 1.00 13.05 359 GLU B C 1
ATOM 11628 O O . GLU B 1 322 ? 2.439 41.973 61.968 1.00 12.08 359 GLU B O 1
ATOM 11640 N N . THR B 1 323 ? 1.709 42.045 64.097 1.00 9.42 360 THR B N 1
ATOM 11641 C CA . THR B 1 323 ? 2.785 42.916 64.543 1.00 10.56 360 THR B CA 1
ATOM 11642 C C . THR B 1 323 ? 3.996 42.162 65.058 1.00 12.33 360 THR B C 1
ATOM 11643 O O . THR B 1 323 ? 4.896 42.791 65.626 1.00 15.08 360 THR B O 1
ATOM 11654 N N . GLY B 1 324 ? 4.073 40.847 64.831 1.00 10.20 361 GLY B N 1
ATOM 11655 C CA . GLY B 1 324 ? 5.316 40.121 65.020 1.00 11.76 361 GLY B CA 1
ATOM 11656 C C . GLY B 1 324 ? 5.364 39.135 66.163 1.00 11.43 361 GLY B C 1
ATOM 11657 O O . GLY B 1 324 ? 6.418 38.522 66.374 1.00 14.10 361 GLY B O 1
ATOM 11661 N N . ALA B 1 325 ? 4.295 38.958 66.915 1.00 11.52 362 ALA B N 1
ATOM 11662 C CA . ALA B 1 325 ? 4.290 37.965 67.968 1.00 15.48 362 ALA B CA 1
ATOM 11663 C C . ALA B 1 325 ? 3.912 36.617 67.371 1.00 12.73 362 ALA B C 1
ATOM 11664 O O . ALA B 1 325 ? 3.179 36.536 66.378 1.00 15.80 362 ALA B O 1
ATOM 11671 N N . PHE B 1 326 ? 4.470 35.588 67.925 1.00 8.39 363 PHE B N 1
ATOM 11672 C CA . PHE B 1 326 ? 4.106 34.242 67.559 1.00 8.21 363 PHE B CA 1
ATOM 11673 C C . PHE B 1 326 ? 2.879 33.814 68.371 1.00 8.68 363 PHE B C 1
ATOM 11674 O O . PHE B 1 326 ? 2.817 34.065 69.581 1.00 8.77 363 PHE B O 1
ATOM 11691 N N . PRO B 1 327 ? 1.896 33.178 67.755 1.00 8.27 364 PRO B N 1
ATOM 11692 C CA . PRO B 1 327 ? 0.606 32.974 68.422 1.00 9.06 364 PRO B CA 1
ATOM 11693 C C . PRO B 1 327 ? 0.647 31.917 69.515 1.00 9.41 364 PRO B C 1
ATOM 11694 O O . PRO B 1 327 ? 1.453 30.983 69.510 1.00 9.24 364 PRO B O 1
ATOM 11705 N N . ALA B 1 328 ? -0.313 32.052 70.428 1.00 9.31 365 ALA B N 1
ATOM 11706 C CA . ALA B 1 328 ? -0.593 31.028 71.425 1.00 9.35 365 ALA B CA 1
ATOM 11707 C C . ALA B 1 328 ? -1.884 30.285 71.158 1.00 10.72 365 ALA B C 1
ATOM 11708 O O . ALA B 1 328 ? -2.250 29.408 71.956 1.00 10.22 365 ALA B O 1
ATOM 11715 N N . ASP B 1 329 ? -2.573 30.579 70.057 1.00 10.39 366 ASP B N 1
ATOM 11716 C CA . ASP B 1 329 ? -3.895 30.035 69.810 1.00 12.05 366 ASP B CA 1
ATOM 11717 C C . ASP B 1 329 ? -3.883 29.148 68.570 1.00 11.04 366 ASP B C 1
ATOM 11718 O O . ASP B 1 329 ? -3.057 29.299 67.660 1.00 11.98 366 ASP B O 1
ATOM 11727 N N . LYS B 1 330 ? -4.859 28.241 68.530 1.00 14.03 367 LYS B N 1
ATOM 11728 C CA . LYS B 1 330 ? -4.955 27.251 67.458 1.00 11.24 367 LYS B CA 1
ATOM 11729 C C . LYS B 1 330 ? -5.277 27.909 66.120 1.00 13.17 367 LYS B C 1
ATOM 11730 O O . LYS B 1 330 ? -4.683 27.563 65.089 1.00 13.66 367 LYS B O 1
ATOM 11749 N N . ALA B 1 331 ? -6.230 28.836 66.106 1.00 11.64 368 ALA B N 1
ATOM 11750 C CA . ALA B 1 331 ? -6.710 29.368 64.836 1.00 13.28 368 ALA B CA 1
ATOM 11751 C C . ALA B 1 331 ? -5.601 30.107 64.104 1.00 12.94 368 ALA B C 1
ATOM 11752 O O . ALA B 1 331 ? -5.480 30.004 62.879 1.00 12.11 368 ALA B O 1
ATOM 11759 N N . SER B 1 332 ? -4.778 30.858 64.827 1.00 12.94 369 SER B N 1
ATOM 11760 C CA . SER B 1 332 ? -3.723 31.617 64.163 1.00 11.83 369 SER B CA 1
ATOM 11761 C C . SER B 1 332 ? -2.801 30.719 63.358 1.00 12.72 369 SER B C 1
ATOM 11762 O O . SER B 1 332 ? -2.337 31.112 62.277 1.00 11.48 369 SER B O 1
ATOM 11770 N N . LEU B 1 333 ? -2.499 29.517 63.866 1.00 10.96 370 LEU B N 1
ATOM 11771 C CA . LEU B 1 333 ? -1.572 28.646 63.151 1.00 11.59 370 LEU B CA 1
ATOM 11772 C C . LEU B 1 333 ? -2.116 28.238 61.789 1.00 13.73 370 LEU B C 1
ATOM 11773 O O . LEU B 1 333 ? -1.331 27.892 60.887 1.00 15.13 370 LEU B O 1
ATOM 11789 N N . GLU B 1 334 ? -3.436 28.235 61.629 1.00 12.27 371 GLU B N 1
ATOM 11790 C CA . GLU B 1 334 ? -4.066 27.867 60.362 1.00 13.91 371 GLU B CA 1
ATOM 11791 C C . GLU B 1 334 ? -4.450 29.070 59.514 1.00 14.44 371 GLU B C 1
ATOM 11792 O O . GLU B 1 334 ? -4.939 28.884 58.395 1.00 15.97 371 GLU B O 1
ATOM 11804 N N . ALA B 1 335 ? -4.208 30.287 59.989 1.00 11.71 372 ALA B N 1
ATOM 11805 C CA . ALA B 1 335 ? -4.662 31.480 59.298 1.00 10.61 372 ALA B CA 1
ATOM 11806 C C . ALA B 1 3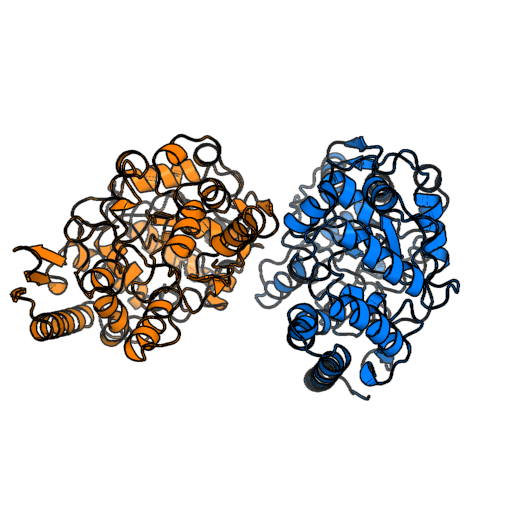35 ? -3.601 31.961 58.320 1.00 10.29 372 ALA B C 1
ATOM 11807 O O . ALA B 1 335 ? -2.401 31.920 58.614 1.00 10.02 372 ALA B O 1
ATOM 11814 N N . ASP B 1 336 ? -4.057 32.482 57.180 1.00 10.57 373 ASP B N 1
ATOM 11815 C CA . ASP B 1 336 ? -3.130 32.990 56.174 1.00 10.51 373 ASP B CA 1
ATOM 11816 C C . ASP B 1 336 ? -2.335 34.186 56.680 1.00 10.24 373 ASP B C 1
ATOM 11817 O O . ASP B 1 336 ? -1.184 34.363 56.277 1.00 10.05 373 ASP B O 1
ATOM 11826 N N . TYR B 1 337 ? -2.918 35.014 57.568 1.00 10.28 374 TYR B N 1
ATOM 11827 C CA . TYR B 1 337 ? -2.179 36.149 58.126 1.00 10.03 374 TYR B CA 1
ATOM 11828 C C . TYR B 1 337 ? -0.938 35.697 58.860 1.00 9.64 374 TYR B C 1
ATOM 11829 O O . TYR B 1 337 ? 0.005 36.482 59.030 1.00 11.29 374 TYR B O 1
ATOM 11847 N N . PHE B 1 338 ? -0.930 34.454 59.318 1.00 9.54 375 PHE B N 1
ATOM 11848 C CA . PHE B 1 338 ? 0.242 33.866 59.941 1.00 9.51 375 PHE B CA 1
ATOM 11849 C C . PHE B 1 338 ? 1.041 33.066 58.917 1.00 9.19 375 PHE B C 1
ATOM 11850 O O . PHE B 1 338 ? 2.189 33.403 58.628 1.00 9.02 375 PHE B O 1
ATOM 11867 N N . LYS B 1 339 ? 0.430 32.030 58.339 1.00 9.40 376 LYS B N 1
ATOM 11868 C CA . LYS B 1 339 ? 1.178 31.061 57.533 1.00 10.61 376 LYS B CA 1
ATOM 11869 C C . LYS B 1 339 ? 1.888 31.713 56.355 1.00 9.44 376 LYS B C 1
ATOM 11870 O O . LYS B 1 339 ? 3.004 31.316 56.004 1.00 9.70 376 LYS B O 1
ATOM 11889 N N . ASN B 1 340 ? 1.246 32.683 55.710 1.00 9.65 377 ASN B N 1
ATOM 11890 C CA . ASN B 1 340 ? 1.728 33.231 54.448 1.00 9.79 377 ASN B CA 1
ATOM 11891 C C . ASN B 1 340 ? 2.412 34.576 54.617 1.00 9.63 377 ASN B C 1
ATOM 11892 O O . ASN B 1 340 ? 2.680 35.254 53.624 1.00 9.77 377 ASN B O 1
ATOM 11903 N N . ALA B 1 341 ? 2.733 34.958 55.849 1.00 9.36 378 ALA B N 1
ATOM 11904 C CA . ALA B 1 341 ? 3.314 36.274 56.082 1.00 9.26 378 ALA B CA 1
ATOM 11905 C C . ALA B 1 341 ? 4.742 36.350 55.545 1.00 9.11 378 ALA B C 1
ATOM 11906 O O . ALA B 1 341 ? 5.547 35.432 55.727 1.00 9.60 378 ALA B O 1
ATOM 11913 N N . THR B 1 342 ? 5.049 37.466 54.894 1.00 9.22 379 THR B N 1
ATOM 11914 C CA . THR B 1 342 ? 6.425 37.858 54.584 1.00 9.09 379 THR B CA 1
ATOM 11915 C C . THR B 1 342 ? 6.735 39.242 55.121 1.00 11.38 379 THR B C 1
ATOM 11916 O O . THR B 1 342 ? 7.805 39.782 54.826 1.00 14.34 379 THR B O 1
ATOM 11927 N N . THR B 1 343 ? 5.805 39.853 55.824 1.00 9.72 380 THR B N 1
ATOM 11928 C CA . THR B 1 343 ? 5.989 41.188 56.357 1.00 9.30 380 THR B CA 1
ATOM 11929 C C . THR B 1 343 ? 5.555 41.187 57.813 1.00 13.62 380 THR B C 1
ATOM 11930 O O . THR B 1 343 ? 4.794 40.319 58.264 1.00 13.95 380 THR B O 1
ATOM 11941 N N . ILE B 1 344 ? 6.047 42.190 58.538 1.00 11.70 381 ILE B N 1
ATOM 11942 C CA . ILE B 1 344 ? 5.672 42.451 59.923 1.00 11.03 381 ILE B CA 1
ATOM 11943 C C . ILE B 1 344 ? 5.151 43.878 59.971 1.00 10.38 381 ILE B C 1
ATOM 11944 O O . ILE B 1 344 ? 5.780 44.791 59.422 1.00 12.56 381 ILE B O 1
ATOM 11960 N N . LYS B 1 345 ? 4.008 44.069 60.616 1.00 10.66 382 LYS B N 1
ATOM 11961 C CA . LYS B 1 345 ? 3.426 45.392 60.740 1.00 10.94 382 LYS B CA 1
ATOM 11962 C C . LYS B 1 345 ? 4.124 46.123 61.882 1.00 10.63 382 LYS B C 1
ATOM 11963 O O . LYS B 1 345 ? 4.155 45.624 63.016 1.00 12.15 382 LYS B O 1
ATOM 11982 N N . ASN B 1 346 ? 4.732 47.273 61.570 1.00 13.13 383 ASN B N 1
ATOM 11983 C CA . ASN B 1 346 ? 5.485 48.034 62.559 1.00 13.51 383 ASN B CA 1
ATOM 11984 C C . ASN B 1 346 ? 4.554 48.952 63.350 1.00 14.05 383 ASN B C 1
ATOM 11985 O O . ASN B 1 346 ? 3.342 48.976 63.152 1.00 12.96 383 ASN B O 1
ATOM 11996 N N . SER B 1 347 ? 5.124 49.691 64.293 1.00 13.71 384 SER B N 1
ATOM 11997 C CA . SER B 1 347 ? 4.309 50.492 65.195 1.00 15.42 384 SER B CA 1
ATOM 11998 C C . SER B 1 347 ? 3.651 51.670 64.502 1.00 13.50 384 SER B C 1
ATOM 11999 O O . SER B 1 347 ? 2.734 52.258 65.077 1.00 16.94 384 SER B O 1
ATOM 12007 N N . ASP B 1 348 ? 4.082 52.024 63.297 1.00 13.89 385 ASP B N 1
ATOM 12008 C CA . ASP B 1 348 ? 3.408 53.017 62.480 1.00 18.53 385 ASP B CA 1
ATOM 12009 C C . ASP B 1 348 ? 2.408 52.406 61.508 1.00 14.49 385 ASP B C 1
ATOM 12010 O O . ASP B 1 348 ? 1.815 53.139 60.714 1.00 17.68 385 ASP B O 1
ATOM 12019 N N . GLY B 1 349 ? 2.222 51.089 61.551 1.00 14.46 386 GLY B N 1
ATOM 12020 C CA . GLY B 1 349 ? 1.256 50.410 60.711 1.00 15.39 386 GLY B CA 1
ATOM 12021 C C . GLY B 1 349 ? 1.759 50.013 59.344 1.00 15.70 386 GLY B C 1
ATOM 12022 O O . GLY B 1 349 ? 0.970 49.508 58.533 1.00 17.20 386 GLY B O 1
ATOM 12026 N N . LYS B 1 350 ? 3.044 50.196 59.068 1.00 14.55 387 LYS B N 1
ATOM 12027 C CA . LYS B 1 350 ? 3.611 49.833 57.780 1.00 16.82 387 LYS B CA 1
ATOM 12028 C C . LYS B 1 350 ? 3.994 48.359 57.795 1.00 11.60 387 LYS B C 1
ATOM 12029 O O . LYS B 1 350 ? 4.539 47.853 58.782 1.00 12.67 387 LYS B O 1
ATOM 12048 N N . GLU B 1 351 ? 3.699 47.674 56.685 1.00 12.70 388 GLU B N 1
ATOM 12049 C CA . GLU B 1 351 ? 4.054 46.268 56.525 1.00 11.34 388 GLU B CA 1
ATOM 12050 C C . GLU B 1 351 ? 5.477 46.187 55.976 1.00 12.54 388 GLU B C 1
ATOM 12051 O O . GLU B 1 351 ? 5.732 46.537 54.814 1.00 15.02 388 GLU B O 1
ATOM 12063 N N . ILE B 1 352 ? 6.404 45.762 56.826 1.00 11.26 389 ILE B N 1
ATOM 12064 C CA . ILE B 1 352 ? 7.827 45.770 56.522 1.00 9.92 389 ILE B CA 1
ATOM 12065 C C . ILE B 1 352 ? 8.261 44.352 56.162 1.00 9.47 389 ILE B C 1
ATOM 12066 O O . ILE B 1 352 ? 8.043 43.411 56.935 1.00 10.13 389 ILE B O 1
ATOM 12082 N N A ASP B 1 353 ? 8.865 44.191 54.984 0.40 12.59 390 ASP B N 1
ATOM 12083 N N B ASP B 1 353 ? 8.953 44.217 55.027 0.60 10.50 390 ASP B N 1
ATOM 12084 C CA A ASP B 1 353 ? 9.448 42.909 54.591 0.40 13.08 390 ASP B CA 1
ATOM 12085 C CA B ASP B 1 353 ? 9.508 42.948 54.543 0.60 10.28 390 ASP B CA 1
ATOM 12086 C C A ASP B 1 353 ? 10.805 42.808 55.278 0.40 13.52 390 ASP B C 1
ATOM 12087 C C B ASP B 1 353 ? 10.846 42.687 55.243 0.60 10.08 390 ASP B C 1
ATOM 12088 O O A ASP B 1 353 ? 11.862 43.108 54.719 0.40 12.00 390 ASP B O 1
ATOM 12089 O O B ASP B 1 353 ? 11.929 42.717 54.653 0.60 13.22 390 ASP B O 1
ATOM 12106 N N . TYR B 1 354 ? 10.757 42.403 56.543 1.00 9.45 391 TYR B N 1
ATOM 12107 C CA . TYR B 1 354 ? 11.949 42.460 57.375 1.00 9.95 391 TYR B CA 1
ATOM 12108 C C . TYR B 1 354 ? 12.931 41.350 57.039 1.00 9.01 391 TYR B C 1
ATOM 12109 O O . TYR B 1 354 ? 14.151 41.535 57.177 1.00 8.92 391 TYR B O 1
ATOM 12127 N N . PHE B 1 355 ? 12.435 40.184 56.639 1.00 9.37 392 PHE B N 1
ATOM 12128 C CA . PHE B 1 355 ? 13.285 39.044 56.341 1.00 9.30 392 PHE B CA 1
ATOM 12129 C C . PHE B 1 355 ? 13.499 38.836 54.847 1.00 9.25 392 PHE B C 1
ATOM 12130 O O . PHE B 1 355 ? 13.746 37.706 54.408 1.00 9.92 392 PHE B O 1
ATOM 12147 N N . GLY B 1 356 ? 13.436 39.913 54.067 1.00 10.71 393 GLY B N 1
ATOM 12148 C CA . GLY B 1 356 ? 13.828 39.872 52.671 1.00 10.73 393 GLY B CA 1
ATOM 12149 C C . GLY B 1 356 ? 12.980 38.964 51.820 1.00 14.13 393 GLY B C 1
ATOM 12150 O O . GLY B 1 356 ? 13.502 38.329 50.893 1.00 20.04 393 GLY B O 1
ATOM 12154 N N . GLY B 1 357 ? 11.690 38.857 52.120 1.00 10.62 394 GLY B N 1
ATOM 12155 C CA . GLY B 1 357 ? 10.796 38.017 51.358 1.00 11.91 394 GLY B CA 1
ATOM 12156 C C . GLY B 1 357 ? 10.584 36.640 51.938 1.00 11.02 394 GLY B C 1
ATOM 12157 O O . GLY B 1 357 ? 9.746 35.891 51.433 1.00 12.53 394 GLY B O 1
ATOM 12161 N N . GLN B 1 358 ? 11.323 36.285 52.977 1.00 8.74 395 GLN B N 1
ATOM 12162 C CA . GLN B 1 358 ? 11.181 34.971 53.567 1.00 8.62 395 GLN B CA 1
ATOM 12163 C C . GLN B 1 358 ? 9.791 34.811 54.179 1.00 8.65 395 GLN B C 1
ATOM 12164 O O . GLN B 1 358 ? 9.280 35.720 54.844 1.00 9.15 395 GLN B O 1
ATOM 12178 N N A LYS B 1 359 ? 9.187 33.650 53.945 0.49 9.29 396 LYS B N 1
ATOM 12179 N N B LYS B 1 359 ? 9.192 33.646 53.946 0.51 9.37 396 LYS B N 1
ATOM 12180 C CA A LYS B 1 359 ? 7.928 33.255 54.574 0.49 8.90 396 LYS B CA 1
ATOM 12181 C CA B LYS B 1 359 ? 7.944 33.237 54.587 0.51 10.24 396 LYS B CA 1
ATOM 12182 C C A LYS B 1 359 ? 8.297 32.769 55.976 0.49 8.52 396 LYS B C 1
ATOM 12183 C C B LYS B 1 359 ? 8.331 32.765 55.983 0.51 8.52 396 LYS B C 1
ATOM 12184 O O A LYS B 1 359 ? 8.400 31.572 56.264 0.49 13.28 396 LYS B O 1
ATOM 12185 O O B LYS B 1 359 ? 8.480 31.573 56.273 0.51 8.48 396 LYS B O 1
ATOM 12222 N N . TYR B 1 360 ? 8.520 33.740 56.862 1.00 8.35 397 TYR B N 1
ATOM 12223 C CA . TYR B 1 360 ? 9.229 33.470 58.111 1.00 8.10 397 TYR B CA 1
ATOM 12224 C C . TYR B 1 360 ? 8.426 32.590 59.064 1.00 8.07 397 TYR B C 1
ATOM 12225 O O . TYR B 1 360 ? 9.023 31.899 59.898 1.00 7.97 397 TYR B O 1
ATOM 12244 N N . ASN B 1 361 ? 7.103 32.572 58.957 1.00 8.24 398 ASN B N 1
ATOM 12245 C CA . ASN B 1 361 ? 6.302 31.735 59.833 1.00 8.24 398 ASN B CA 1
ATOM 12246 C C . ASN B 1 361 ? 6.284 30.278 59.404 1.00 8.54 398 ASN B C 1
ATOM 12247 O O . ASN B 1 361 ? 5.830 29.429 60.176 1.00 9.73 398 ASN B O 1
ATOM 12258 N N . GLU B 1 362 ? 6.771 29.962 58.207 1.00 8.63 399 GLU B N 1
ATOM 12259 C CA . GLU B 1 362 ? 7.014 28.558 57.890 1.00 9.88 399 GLU B CA 1
ATOM 12260 C C . GLU B 1 362 ? 8.078 27.995 58.821 1.00 9.62 399 GLU B C 1
ATOM 12261 O O . GLU B 1 362 ? 7.910 26.921 59.413 1.00 10.22 399 GLU B O 1
ATOM 12273 N N . VAL B 1 363 ? 9.169 28.739 58.990 1.00 9.88 400 VAL B N 1
ATOM 12274 C CA . VAL B 1 363 ? 10.225 28.354 59.914 1.00 8.49 400 VAL B CA 1
ATOM 12275 C C . VAL B 1 363 ? 9.713 28.367 61.344 1.00 9.00 400 VAL B C 1
ATOM 12276 O O . VAL B 1 363 ? 9.956 27.432 62.108 1.00 8.21 400 VAL B O 1
ATOM 12289 N N . LEU B 1 364 ? 9.036 29.445 61.758 1.00 7.81 401 LEU B N 1
ATOM 12290 C CA . LEU B 1 364 ? 8.622 29.537 63.153 1.00 8.95 401 LEU B CA 1
ATOM 12291 C C . LEU B 1 364 ? 7.589 28.472 63.498 1.00 8.90 401 LEU B C 1
ATOM 12292 O O . LEU B 1 364 ? 7.605 27.945 64.606 1.00 8.35 401 LEU B O 1
ATOM 12308 N N . ALA B 1 365 ? 6.693 28.128 62.580 1.00 9.04 402 ALA B N 1
ATOM 12309 C CA . ALA B 1 365 ? 5.750 27.056 62.880 1.00 10.04 402 ALA B CA 1
ATOM 12310 C C . ALA B 1 365 ? 6.466 25.724 63.049 1.00 8.51 402 ALA B C 1
ATOM 12311 O O . ALA B 1 365 ? 6.105 24.926 63.926 1.00 9.36 402 ALA B O 1
ATOM 12318 N N . GLN B 1 366 ? 7.478 25.456 62.220 1.00 8.88 403 GLN B N 1
ATOM 12319 C CA . GLN B 1 366 ? 8.271 24.243 62.397 1.00 9.98 403 GLN B CA 1
ATOM 12320 C C . GLN B 1 366 ? 9.020 24.274 63.729 1.00 9.99 403 GLN B C 1
ATOM 12321 O O . GLN B 1 366 ? 9.083 23.265 64.440 1.00 9.17 403 GLN B O 1
ATOM 12335 N N . ALA B 1 367 ? 9.580 25.433 64.086 1.00 7.86 404 ALA B N 1
ATOM 12336 C CA . ALA B 1 367 ? 10.242 25.597 65.376 1.00 7.70 404 ALA B CA 1
ATOM 12337 C C . ALA B 1 367 ? 9.316 25.203 66.511 1.00 7.75 404 ALA B C 1
ATOM 12338 O O . ALA B 1 367 ? 9.728 24.518 67.464 1.00 8.54 404 ALA B O 1
ATOM 12345 N N . SER B 1 368 ? 8.060 25.626 66.437 1.00 8.35 405 SER B N 1
ATOM 12346 C CA . SER B 1 368 ? 7.119 25.295 67.493 1.00 9.38 405 SER B CA 1
ATOM 12347 C C . SER B 1 368 ? 6.855 23.796 67.543 1.00 9.44 405 SER B C 1
ATOM 12348 O O . SER B 1 368 ? 6.815 23.202 68.630 1.00 9.43 405 SER B O 1
ATOM 12356 N N . ALA B 1 369 ? 6.695 23.162 66.379 1.00 8.95 406 ALA B N 1
ATOM 12357 C CA . ALA B 1 369 ? 6.458 21.718 66.337 1.00 9.93 406 ALA B CA 1
ATOM 12358 C C . ALA B 1 369 ? 7.620 20.931 66.916 1.00 14.36 406 ALA B C 1
ATOM 12359 O O . ALA B 1 369 ? 7.434 19.800 67.387 1.00 15.79 406 ALA B O 1
ATOM 12366 N N . ASP B 1 370 ? 8.824 21.477 66.848 1.00 9.81 407 ASP B N 1
ATOM 12367 C CA . ASP B 1 370 ? 10.021 20.779 67.278 1.00 8.41 407 ASP B CA 1
ATOM 12368 C C . ASP B 1 370 ? 10.270 20.891 68.782 1.00 11.04 407 ASP B C 1
ATOM 12369 O O . ASP B 1 370 ? 11.163 20.202 69.295 1.00 10.74 407 ASP B O 1
ATOM 12378 N N . VAL B 1 371 ? 9.547 21.757 69.501 1.00 8.70 408 VAL B N 1
ATOM 12379 C CA . VAL B 1 371 ? 9.803 21.934 70.923 1.00 8.39 408 VAL B CA 1
ATOM 12380 C C . VAL B 1 371 ? 9.686 20.602 71.652 1.00 8.42 408 VAL B C 1
ATOM 12381 O O . VAL B 1 371 ? 8.693 19.873 71.519 1.00 10.91 408 VAL B O 1
ATOM 12394 N N . LEU B 1 372 ? 10.700 20.305 72.457 1.00 8.22 409 LEU B N 1
ATOM 12395 C CA . LEU B 1 372 ? 10.740 19.059 73.202 1.00 8.90 409 LEU B CA 1
ATOM 12396 C C . LEU B 1 372 ? 9.842 19.126 74.425 1.00 9.55 409 LEU B C 1
ATOM 12397 O O . LEU B 1 372 ? 9.770 20.156 75.105 1.00 9.53 409 LEU B O 1
ATOM 12413 N N A THR B 1 373 ? 9.178 18.010 74.714 0.53 9.36 410 THR B N 1
ATOM 12414 N N B THR B 1 373 ? 9.153 18.039 74.706 0.47 8.69 410 THR B N 1
ATOM 12415 C CA A THR B 1 373 ? 8.423 17.825 75.945 0.53 8.82 410 THR B CA 1
ATOM 12416 C CA B THR B 1 373 ? 8.463 17.943 75.978 0.47 19.62 410 THR B CA 1
ATOM 12417 C C A THR B 1 373 ? 9.317 17.207 77.018 0.53 13.27 410 THR B C 1
ATOM 12418 C C B THR B 1 373 ? 9.379 17.319 77.020 0.47 8.90 410 THR B C 1
ATOM 12419 O O A THR B 1 373 ? 10.281 16.497 76.720 0.53 21.43 410 THR B O 1
ATOM 12420 O O B THR B 1 373 ? 10.415 16.727 76.709 0.47 8.95 410 THR B O 1
ATOM 12441 N N . GLY B 1 374 ? 8.990 17.482 78.284 1.00 12.34 411 GLY B N 1
ATOM 12442 C CA . GLY B 1 374 ? 9.702 16.933 79.415 1.00 13.06 411 GLY B CA 1
ATOM 12443 C C . GLY B 1 374 ? 10.357 17.977 80.290 1.00 15.08 411 GLY B C 1
ATOM 12444 O O . GLY B 1 374 ? 10.526 17.744 81.494 1.00 16.19 411 GLY B O 1
ATOM 12449 N N . TYR B 1 375 ? 10.706 19.125 79.733 1.00 12.41 412 TYR B N 1
ATOM 12450 C CA . TYR B 1 375 ? 11.295 20.179 80.551 1.00 11.36 412 TYR B CA 1
ATOM 12451 C C . TYR B 1 375 ? 10.246 20.758 81.493 1.00 10.88 412 TYR B C 1
ATOM 12452 O O . TYR B 1 375 ? 9.081 20.932 81.129 1.00 14.79 412 TYR B O 1
ATOM 12470 N N . GLN B 1 376 ? 10.639 21.015 82.734 1.00 10.00 413 GLN B N 1
ATOM 12471 C CA . GLN B 1 376 ? 9.742 21.631 83.699 1.00 10.90 413 GLN B CA 1
ATOM 12472 C C . GLN B 1 376 ? 10.367 22.887 84.280 1.00 9.32 413 GLN B C 1
ATOM 12473 O O . GLN B 1 376 ? 11.584 22.976 84.449 1.00 11.45 413 GLN B O 1
ATOM 12487 N N . PHE B 1 377 ? 9.504 23.840 84.596 1.00 9.24 414 PHE B N 1
ATOM 12488 C CA . PHE B 1 377 ? 9.894 25.015 85.355 1.00 9.16 414 PHE B CA 1
ATOM 12489 C C . PHE B 1 377 ? 9.889 24.675 86.838 1.00 11.49 414 PHE B C 1
ATOM 12490 O O . PHE B 1 377 ? 9.144 23.810 87.297 1.00 12.56 414 PHE B O 1
ATOM 12507 N N . LEU B 1 378 ? 10.710 25.392 87.597 1.00 9.86 415 LEU B N 1
ATOM 12508 C CA . LEU B 1 378 ? 10.615 25.318 89.033 1.00 9.39 415 LEU B CA 1
ATOM 12509 C C . LEU B 1 378 ? 9.352 26.032 89.498 1.00 11.54 415 LEU B C 1
ATOM 12510 O O . LEU B 1 378 ? 8.817 26.884 88.785 1.00 11.05 415 LEU B O 1
ATOM 1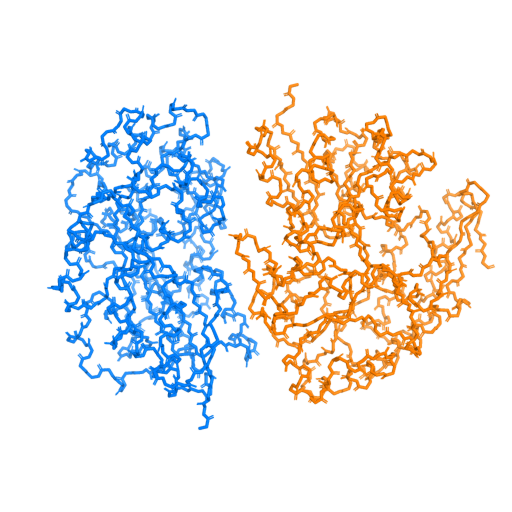2526 N N . PRO B 1 379 ? 8.884 25.749 90.721 1.00 9.80 416 PRO B N 1
ATOM 12527 C CA . PRO B 1 379 ? 7.791 26.543 91.295 1.00 9.95 416 PRO B CA 1
ATOM 12528 C C . PRO B 1 379 ? 8.221 27.939 91.690 1.00 10.01 416 PRO B C 1
ATOM 12529 O O . PRO B 1 379 ? 7.376 28.725 92.123 1.00 11.78 416 PRO B O 1
ATOM 12540 N N . PHE B 1 380 ? 9.509 28.255 91.584 1.00 9.91 417 PHE B N 1
ATOM 12541 C CA . PHE B 1 380 ? 10.054 29.518 92.059 1.00 10.01 417 PHE B CA 1
ATOM 12542 C C . PHE B 1 380 ? 11.043 30.078 91.039 1.00 9.74 417 PHE B C 1
ATOM 12543 O O . PHE B 1 380 ? 12.175 30.439 91.358 1.00 9.81 417 PHE B O 1
ATOM 12560 N N . GLU B 1 381 ? 10.606 30.200 89.786 1.00 8.89 418 GLU B N 1
ATOM 12561 C CA . GLU B 1 381 ? 11.516 30.669 88.744 1.00 8.60 418 GLU B CA 1
ATOM 12562 C C . GLU B 1 381 ? 11.811 32.157 88.840 1.00 8.92 418 GLU B C 1
ATOM 12563 O O . GLU B 1 381 ? 12.853 32.600 88.344 1.00 9.21 418 GLU B O 1
ATOM 12575 N N . VAL B 1 382 ? 10.916 32.962 89.416 1.00 8.95 419 VAL B N 1
ATOM 12576 C CA . VAL B 1 382 ? 11.256 34.376 89.582 1.00 9.60 419 VAL B CA 1
ATOM 12577 C C . VAL B 1 382 ? 12.472 34.506 90.490 1.00 9.89 419 VAL B C 1
ATOM 12578 O O . VAL B 1 382 ? 13.432 35.234 90.195 1.00 9.76 419 VAL B O 1
ATOM 12591 N N . LYS B 1 383 ? 12.471 33.753 91.588 1.00 9.45 420 LYS B N 1
ATOM 12592 C CA . LYS B 1 383 ? 13.642 33.683 92.453 1.00 9.38 420 LYS B CA 1
ATOM 12593 C C . LYS B 1 383 ? 14.836 33.112 91.700 1.00 8.95 420 LYS B C 1
ATOM 12594 O O . LYS B 1 383 ? 15.923 33.689 91.715 1.00 8.87 420 LYS B O 1
ATOM 12613 N N . ALA B 1 384 ? 14.662 31.948 91.069 1.00 9.11 421 ALA B N 1
ATOM 12614 C CA . ALA B 1 384 ? 15.803 31.238 90.500 1.00 9.06 421 ALA B CA 1
ATOM 12615 C C . ALA B 1 384 ? 16.479 32.056 89.414 1.00 8.96 421 ALA B C 1
ATOM 12616 O O . ALA B 1 384 ? 17.710 32.170 89.372 1.00 9.58 421 ALA B O 1
ATOM 12623 N N . ARG B 1 385 ? 15.692 32.607 88.500 1.00 9.04 422 ARG B N 1
ATOM 12624 C CA . ARG B 1 385 ? 16.273 33.378 87.410 1.00 9.41 422 ARG B CA 1
ATOM 12625 C C . ARG B 1 385 ? 16.745 34.737 87.878 1.00 9.82 422 ARG B C 1
ATOM 12626 O O . ARG B 1 385 ? 17.689 35.283 87.316 1.00 11.31 422 ARG B O 1
ATOM 12647 N N . GLY B 1 386 ? 16.130 35.272 88.931 1.00 9.61 423 GLY B N 1
ATOM 12648 C CA . GLY B 1 386 ? 16.594 36.524 89.481 1.00 10.29 423 GLY B CA 1
ATOM 12649 C C . GLY B 1 386 ? 17.993 36.428 90.059 1.00 10.78 423 GLY B C 1
ATOM 12650 O O . GLY B 1 386 ? 18.774 37.376 89.964 1.00 11.95 423 GLY B O 1
ATOM 12654 N N . VAL B 1 387 ? 18.322 35.296 90.689 1.00 10.47 424 VAL B N 1
ATOM 12655 C CA . VAL B 1 387 ? 19.632 35.151 91.330 1.00 10.04 424 VAL B CA 1
ATOM 12656 C C . VAL B 1 387 ? 20.664 34.485 90.433 1.00 9.88 424 VAL B C 1
ATOM 12657 O O . VAL B 1 387 ? 21.837 34.402 90.810 1.00 9.95 424 VAL B O 1
ATOM 12670 N N . PHE B 1 388 ? 20.269 34.003 89.254 1.00 9.98 425 PHE B N 1
ATOM 12671 C CA . PHE B 1 388 ? 21.217 33.340 88.357 1.00 9.52 425 PHE B CA 1
ATOM 12672 C C . PHE B 1 388 ? 22.488 34.163 88.192 1.00 9.79 425 PHE B C 1
ATOM 12673 O O . PHE B 1 388 ? 23.603 33.644 88.308 1.00 10.39 425 PHE B O 1
ATOM 12690 N N . GLY B 1 389 ? 22.335 35.462 87.937 1.00 10.03 426 GLY B N 1
ATOM 12691 C CA . GLY B 1 389 ? 23.479 36.318 87.707 1.00 10.89 426 GLY B CA 1
ATOM 12692 C C . GLY B 1 389 ? 24.368 36.473 88.917 1.00 11.06 426 GLY B C 1
ATOM 12693 O O . GLY B 1 389 ? 25.571 36.749 88.776 1.00 11.75 426 GLY B O 1
ATOM 12697 N N . ASP B 1 390 ? 23.805 36.301 90.122 1.00 10.93 427 ASP B N 1
ATOM 12698 C CA . ASP B 1 390 ? 24.630 36.383 91.325 1.00 11.31 427 ASP B CA 1
ATOM 12699 C C . ASP B 1 390 ? 25.674 35.274 91.344 1.00 11.93 427 ASP B C 1
ATOM 12700 O O . ASP B 1 390 ? 26.772 35.455 91.882 1.00 13.35 427 ASP B O 1
ATOM 12709 N N . TYR B 1 391 ? 25.323 34.097 90.822 1.00 10.71 428 TYR B N 1
ATOM 12710 C CA . TYR B 1 391 ? 26.192 32.922 90.865 1.00 10.71 428 TYR B CA 1
ATOM 12711 C C . TYR B 1 391 ? 26.943 32.713 89.564 1.00 11.02 428 TYR B C 1
ATOM 12712 O O . TYR B 1 391 ? 28.040 32.139 89.569 1.00 12.07 428 TYR B O 1
ATOM 12730 N N . LEU B 1 392 ? 26.370 33.170 88.448 1.00 11.12 429 LEU B N 1
ATOM 12731 C CA . LEU B 1 392 ? 26.914 32.885 87.137 1.00 12.19 429 LEU B CA 1
ATOM 12732 C C . LEU B 1 392 ? 27.470 34.099 86.432 1.00 12.55 429 LEU B C 1
ATOM 12733 O O . LEU B 1 392 ? 28.179 33.927 85.438 1.00 12.58 429 LEU B O 1
ATOM 12749 N N . GLY B 1 393 ? 27.150 35.307 86.896 1.00 13.05 430 GLY B N 1
ATOM 12750 C CA . GLY B 1 393 ? 27.549 36.495 86.158 1.00 13.72 430 GLY B CA 1
ATOM 12751 C C . GLY B 1 393 ? 29.039 36.531 85.897 1.00 14.33 430 GLY B C 1
ATOM 12752 O O . GLY B 1 393 ? 29.479 36.897 84.804 1.00 15.04 430 GLY B O 1
ATOM 12756 N N A LYS B 1 394 ? 29.832 36.116 86.887 0.53 14.65 431 LYS B N 1
ATOM 12757 N N B LYS B 1 394 ? 29.838 36.125 86.888 0.47 14.56 431 LYS B N 1
ATOM 12758 C CA A LYS B 1 394 ? 31.285 36.107 86.780 0.53 15.23 431 LYS B CA 1
ATOM 12759 C CA B LYS B 1 394 ? 31.289 36.130 86.749 0.47 15.07 431 LYS B CA 1
ATOM 12760 C C A LYS B 1 394 ? 31.806 35.082 85.779 0.53 14.33 431 LYS B C 1
ATOM 12761 C C B LYS B 1 394 ? 31.798 35.108 85.740 0.47 14.25 431 LYS B C 1
ATOM 12762 O O A LYS B 1 394 ? 32.992 35.118 85.444 0.53 14.51 431 LYS B O 1
ATOM 12763 O O B LYS B 1 394 ? 32.969 35.176 85.358 0.47 14.48 431 LYS B O 1
ATOM 12800 N N . SER B 1 395 ? 30.969 34.161 85.312 1.00 13.06 432 SER B N 1
ATOM 12801 C CA . SER B 1 395 ? 31.361 33.276 84.217 1.00 12.83 432 SER B CA 1
ATOM 12802 C C . SER B 1 395 ? 31.275 33.965 82.873 1.00 12.97 432 SER B C 1
ATOM 12803 O O . SER B 1 395 ? 31.941 33.536 81.926 1.00 13.73 432 SER B O 1
ATOM 12811 N N . TYR B 1 396 ? 30.476 35.019 82.770 1.00 12.34 433 TYR B N 1
ATOM 12812 C CA . TYR B 1 396 ? 30.309 35.749 81.522 1.00 13.02 433 TYR B CA 1
ATOM 12813 C C . TYR B 1 396 ? 31.168 37.003 81.484 1.00 14.91 433 TYR B C 1
ATOM 12814 O O . TYR B 1 396 ? 31.874 37.241 80.500 1.00 15.25 433 TYR B O 1
ATOM 12832 N N . THR B 1 397 ? 31.153 37.792 82.560 1.00 16.71 434 THR B N 1
ATOM 12833 C CA . THR B 1 397 ? 31.923 39.023 82.628 1.00 18.75 434 THR B CA 1
ATOM 12834 C C . THR B 1 397 ? 33.269 38.848 83.316 1.00 18.97 434 THR B C 1
ATOM 12835 O O . THR B 1 397 ? 34.078 39.790 83.310 1.00 20.38 434 THR B O 1
ATOM 12846 N N . GLY B 1 398 ? 33.526 37.679 83.899 1.00 18.83 435 GLY B N 1
ATOM 12847 C CA . GLY B 1 398 ? 34.801 37.330 84.495 1.00 18.93 435 GLY B CA 1
ATOM 12848 C C . GLY B 1 398 ? 35.316 36.010 83.945 1.00 19.62 435 GLY B C 1
ATOM 12849 O O . GLY B 1 398 ? 35.144 35.681 82.761 1.00 20.27 435 GLY B O 1
ATOM 12853 N N A ASN B 1 399 ? 35.919 35.231 84.844 0.56 19.69 436 ASN B N 1
ATOM 12854 N N B ASN B 1 399 ? 35.961 35.237 84.827 0.44 19.89 436 ASN B N 1
ATOM 12855 C CA A ASN B 1 399 ? 36.688 34.051 84.478 0.56 19.20 436 ASN B CA 1
ATOM 12856 C CA B ASN B 1 399 ? 36.633 33.998 84.448 0.44 19.76 436 ASN B CA 1
ATOM 12857 C C A ASN B 1 399 ? 36.197 32.773 85.158 0.56 18.14 436 ASN B C 1
ATOM 12858 C C B ASN B 1 399 ? 36.276 32.847 85.381 0.44 18.56 436 ASN B C 1
ATOM 12859 O O A ASN B 1 399 ? 36.831 31.721 85.010 0.56 18.13 436 ASN B O 1
ATOM 12860 O O B ASN B 1 399 ? 37.119 32.001 85.699 0.44 18.67 436 ASN B O 1
ATOM 12881 N N . GLN B 1 400 ? 35.070 32.813 85.851 1.00 17.22 437 GLN B N 1
ATOM 12882 C CA . GLN B 1 400 ? 34.624 31.644 86.589 1.00 15.41 437 GLN B CA 1
ATOM 12883 C C . GLN B 1 400 ? 34.135 30.577 85.609 1.00 13.87 437 GLN B C 1
ATOM 12884 O O . GLN B 1 400 ? 33.343 30.888 84.720 1.00 13.53 437 GLN B O 1
ATOM 12898 N N . PRO B 1 401 ? 34.552 29.311 85.735 1.00 12.86 438 PRO B N 1
ATOM 12899 C CA . PRO B 1 401 ? 33.938 28.275 84.893 1.00 12.29 438 PRO B CA 1
ATOM 12900 C C . PRO B 1 401 ? 32.433 28.229 85.108 1.00 10.32 438 PRO B C 1
ATOM 12901 O O . PRO B 1 401 ? 31.951 28.298 86.241 1.00 10.05 438 PRO B O 1
ATOM 12912 N N . LEU B 1 402 ? 31.694 28.057 84.011 1.00 11.51 439 LEU B N 1
ATOM 12913 C CA . LEU B 1 402 ? 30.245 27.897 84.125 1.00 11.30 439 LEU B CA 1
ATOM 12914 C C . LEU B 1 402 ? 29.888 26.792 85.118 1.00 10.75 439 LEU B C 1
ATOM 12915 O O . LEU B 1 402 ? 28.969 26.952 85.929 1.00 10.04 439 LEU B O 1
ATOM 12931 N N . SER B 1 403 ? 30.599 25.661 85.071 1.00 11.52 440 SER B N 1
ATOM 12932 C CA . SER B 1 403 ? 30.242 24.530 85.929 1.00 11.66 440 SER B CA 1
ATOM 12933 C C . SER B 1 403 ? 30.291 24.923 87.398 1.00 14.00 440 SER B C 1
ATOM 12934 O O . SER B 1 403 ? 29.440 24.498 88.199 1.00 12.19 440 SER B O 1
ATOM 12942 N N A GLU B 1 404 ? 31.269 25.750 87.765 0.54 10.30 441 GLU B N 1
ATOM 12943 N N B GLU B 1 404 ? 31.275 25.739 87.777 0.46 9.73 441 GLU B N 1
ATOM 12944 C CA A GLU B 1 404 ? 31.408 26.203 89.144 0.54 12.17 441 GLU B CA 1
ATOM 12945 C CA B GLU B 1 404 ? 31.378 26.179 89.165 0.46 13.37 441 GLU B CA 1
ATOM 12946 C C A GLU B 1 404 ? 30.244 27.105 89.535 0.54 12.07 441 GLU B C 1
ATOM 12947 C C B GLU B 1 404 ? 30.219 27.095 89.533 0.46 10.42 441 GLU B C 1
ATOM 12948 O O A GLU B 1 404 ? 29.678 26.975 90.629 0.54 15.12 441 GLU B O 1
ATOM 12949 O O B GLU B 1 404 ? 29.627 26.960 90.613 0.46 8.11 441 GLU B O 1
ATOM 12972 N N . GLY B 1 405 ? 29.885 28.043 88.660 1.00 9.50 442 GLY B N 1
ATOM 12973 C CA . GLY B 1 405 ? 28.743 28.891 88.938 1.00 7.54 442 GLY B CA 1
ATOM 12974 C C . GLY B 1 405 ? 27.453 28.105 89.032 1.00 9.80 442 GLY B C 1
ATOM 12975 O O . GLY B 1 405 ? 26.602 28.386 89.871 1.00 8.94 442 GLY B O 1
ATOM 12979 N N . VAL B 1 406 ? 27.270 27.128 88.140 1.00 9.87 443 VAL B N 1
ATOM 12980 C CA . VAL B 1 406 ? 26.044 26.341 88.159 1.00 9.60 443 VAL B CA 1
ATOM 12981 C C . VAL B 1 406 ? 25.918 25.573 89.473 1.00 8.44 443 VAL B C 1
ATOM 12982 O O . VAL B 1 406 ? 24.825 25.451 90.028 1.00 8.80 443 VAL B O 1
ATOM 12995 N N . ALA B 1 407 ? 27.023 25.013 89.967 1.00 8.85 444 ALA B N 1
ATOM 12996 C CA . ALA B 1 407 ? 26.986 24.300 91.240 1.00 9.82 444 ALA B CA 1
ATOM 12997 C C . ALA B 1 407 ? 26.569 25.229 92.378 1.00 8.64 444 ALA B C 1
ATOM 12998 O O . ALA B 1 407 ? 25.783 24.841 93.252 1.00 8.81 444 ALA B O 1
ATOM 13005 N N . ALA B 1 408 ? 27.062 26.461 92.364 1.00 8.55 445 ALA B N 1
ATOM 13006 C CA . ALA B 1 408 ? 26.718 27.418 93.414 1.00 8.80 445 ALA B CA 1
ATOM 13007 C C . ALA B 1 408 ? 25.263 27.847 93.308 1.00 8.02 445 ALA B C 1
ATOM 13008 O O . ALA B 1 408 ? 24.564 28.008 94.313 1.00 8.07 445 ALA B O 1
ATOM 13015 N N . TRP B 1 409 ? 24.784 28.031 92.082 1.00 7.90 446 TRP B N 1
ATOM 13016 C CA . TRP B 1 409 ? 23.381 28.345 91.860 1.00 8.33 446 TRP B CA 1
ATOM 13017 C C . TRP B 1 409 ? 22.503 27.210 92.374 1.00 8.21 446 TRP B C 1
ATOM 13018 O O . TRP B 1 409 ? 21.517 27.440 93.078 1.00 8.25 446 TRP B O 1
ATOM 13039 N N . GLN B 1 410 ? 22.854 25.961 92.040 1.00 8.51 447 GLN B N 1
ATOM 13040 C CA . GLN B 1 410 ? 22.081 24.830 92.539 1.00 9.30 447 GLN B CA 1
ATOM 13041 C C . GLN B 1 410 ? 22.031 24.822 94.062 1.00 9.12 447 GLN B C 1
ATOM 13042 O O . GLN B 1 410 ? 20.963 24.651 94.651 1.00 9.16 447 GLN B O 1
ATOM 13056 N N . LYS B 1 411 ? 23.176 25.037 94.717 1.00 8.95 448 LYS B N 1
ATOM 13057 C CA . LYS B 1 411 ? 23.211 25.024 96.185 1.00 9.08 448 LYS B CA 1
ATOM 13058 C C . LYS B 1 411 ? 22.290 26.091 96.751 1.00 9.42 448 LYS B C 1
ATOM 13059 O O . LYS B 1 411 ? 21.510 25.829 97.676 1.00 9.10 448 LYS B O 1
ATOM 13078 N N . ALA B 1 412 ? 22.324 27.287 96.161 1.00 8.50 449 ALA B N 1
ATOM 13079 C CA . ALA B 1 412 ? 21.450 28.367 96.603 1.00 8.59 449 ALA B CA 1
ATOM 13080 C C . ALA B 1 412 ? 19.981 28.004 96.416 1.00 8.49 449 ALA B C 1
ATOM 13081 O O . ALA B 1 412 ? 19.136 28.336 97.264 1.00 8.93 449 ALA B O 1
ATOM 13088 N N . LEU B 1 413 ? 19.642 27.355 95.295 1.00 8.57 450 LEU B N 1
ATOM 13089 C CA . LEU B 1 413 ? 18.246 27.017 95.049 1.00 8.75 450 LEU B CA 1
ATOM 13090 C C . LEU B 1 413 ? 17.749 25.949 96.013 1.00 9.57 450 LEU B C 1
ATOM 13091 O O . LEU B 1 413 ? 16.582 25.970 96.417 1.00 9.33 450 LEU B O 1
ATOM 13107 N N . ILE B 1 414 ? 18.610 24.993 96.365 1.00 9.41 451 ILE B N 1
ATOM 13108 C CA . ILE B 1 414 ? 18.257 23.992 97.366 1.00 9.83 451 ILE B CA 1
ATOM 13109 C C . ILE B 1 414 ? 17.994 24.672 98.709 1.00 9.82 451 ILE B C 1
ATOM 13110 O O . ILE B 1 414 ? 16.985 24.410 99.371 1.00 10.09 451 ILE B O 1
ATOM 13126 N N . ASP B 1 415 ? 18.876 25.588 99.115 1.00 9.53 452 ASP B N 1
ATOM 13127 C CA . ASP B 1 415 ? 18.667 26.286 100.389 1.00 9.52 452 ASP B CA 1
ATOM 13128 C C . ASP B 1 415 ? 17.353 27.056 100.373 1.00 9.49 452 ASP B C 1
ATOM 13129 O O . ASP B 1 415 ? 16.567 27.008 101.324 1.00 10.40 452 ASP B O 1
ATOM 13138 N N . TYR B 1 416 ? 17.114 27.805 99.290 1.00 9.12 453 TYR B N 1
ATOM 13139 C CA . TYR B 1 416 ? 15.886 28.595 99.193 1.00 9.04 453 TYR B CA 1
ATOM 13140 C C . TYR B 1 416 ? 14.655 27.701 99.256 1.00 9.43 453 TYR B C 1
ATOM 13141 O O . TYR B 1 416 ? 13.705 27.973 99.997 1.00 9.99 453 TYR B O 1
ATOM 13159 N N . GLY B 1 417 ? 14.641 26.630 98.467 1.00 9.73 454 GLY B N 1
ATOM 13160 C CA . GLY B 1 417 ? 13.483 25.754 98.477 1.00 10.39 454 GLY B CA 1
ATOM 13161 C C . GLY B 1 417 ? 13.214 25.187 99.862 1.00 11.71 454 GLY B C 1
ATOM 13162 O O . GLY B 1 417 ? 12.065 25.119 100.310 1.00 12.75 454 GLY B O 1
ATOM 13166 N N . LYS B 1 418 ? 14.273 24.790 100.575 1.00 10.46 455 LYS B N 1
ATOM 13167 C CA . LYS B 1 418 ? 14.086 24.270 101.923 1.00 11.91 455 LYS B CA 1
ATOM 13168 C C . LYS B 1 418 ? 13.474 25.332 102.822 1.00 11.15 455 LYS B C 1
ATOM 13169 O O . LYS B 1 418 ? 12.582 25.040 103.632 1.00 14.02 455 LYS B O 1
ATOM 13188 N N . GLU B 1 419 ? 13.981 26.558 102.734 1.00 10.34 456 GLU B N 1
ATOM 13189 C CA . GLU B 1 419 ? 13.497 27.645 103.580 1.00 12.38 456 GLU B CA 1
ATOM 13190 C C . GLU B 1 419 ? 12.047 27.992 103.289 1.00 18.73 456 GLU B C 1
ATOM 13191 O O . GLU B 1 419 ? 11.340 28.484 104.174 1.00 19.11 456 GLU B O 1
ATOM 13203 N N . GLN B 1 420 ? 11.588 27.761 102.071 1.00 14.01 457 GLN B N 1
ATOM 13204 C CA . GLN B 1 420 ? 10.217 28.065 101.701 1.00 15.84 457 GLN B CA 1
ATOM 13205 C C . GLN B 1 420 ? 9.278 26.891 101.918 1.00 19.41 457 GLN B C 1
ATOM 13206 O O . GLN B 1 420 ? 8.096 26.985 101.568 1.00 22.76 457 GLN B O 1
ATOM 13220 N N . GLY B 1 421 ? 9.768 25.787 102.482 1.00 15.17 458 GLY B N 1
ATOM 13221 C CA . GLY B 1 421 ? 8.915 24.687 102.868 1.00 19.46 458 GLY B CA 1
ATOM 13222 C C . GLY B 1 421 ? 8.860 23.534 101.895 1.00 19.30 458 GLY B C 1
ATOM 13223 O O . GLY B 1 421 ? 8.103 22.589 102.137 1.00 19.96 458 GLY B O 1
ATOM 13227 N N . PHE B 1 422 ? 9.625 23.574 100.810 1.00 14.57 459 PHE B N 1
ATOM 13228 C CA . PHE B 1 422 ? 9.653 22.461 99.883 1.00 13.83 459 PHE B CA 1
ATOM 13229 C C . PHE B 1 422 ? 10.571 21.366 100.404 1.00 16.37 459 PHE B C 1
ATOM 13230 O O . PHE B 1 422 ? 11.524 21.619 101.145 1.00 16.43 459 PHE B O 1
ATOM 13247 N N . THR B 1 423 ? 10.264 20.135 100.019 1.00 15.38 460 THR B N 1
ATOM 13248 C CA . THR B 1 423 ? 11.155 19.002 100.213 1.00 14.47 460 THR B CA 1
ATOM 13249 C C . THR B 1 423 ? 12.097 18.974 99.016 1.00 13.46 460 THR B C 1
ATOM 13250 O O . THR B 1 423 ? 11.691 18.626 97.897 1.00 15.99 460 THR B O 1
ATOM 13261 N N . MET B 1 424 ? 13.349 19.356 99.231 1.00 12.98 461 MET B N 1
ATOM 13262 C CA . MET B 1 424 ? 14.298 19.512 98.142 1.00 12.36 461 MET B CA 1
ATOM 13263 C C . MET B 1 424 ? 15.173 18.281 98.014 1.00 11.97 461 MET B C 1
ATOM 13264 O O . MET B 1 424 ? 15.661 17.741 99.011 1.00 15.21 461 MET B O 1
ATOM 13278 N N . LYS B 1 425 ? 15.387 17.852 96.781 1.00 11.93 462 LYS B N 1
ATOM 13279 C CA . LYS B 1 425 ? 16.198 16.686 96.489 1.00 12.18 462 LYS B CA 1
ATOM 13280 C C . LYS B 1 425 ? 17.212 17.040 95.417 1.00 13.32 462 LYS B C 1
ATOM 13281 O O . LYS B 1 425 ? 16.992 17.939 94.598 1.00 11.97 462 LYS B O 1
ATOM 13300 N N . GLU B 1 426 ? 18.333 16.331 95.441 1.00 13.65 463 GLU B N 1
ATOM 13301 C CA . GLU B 1 426 ? 19.382 16.502 94.458 1.00 13.06 463 GLU B CA 1
ATOM 13302 C C . GLU B 1 426 ? 20.251 15.261 94.398 1.00 20.25 463 GLU B C 1
ATOM 13303 O O . GLU B 1 426 ? 20.147 14.389 95.261 1.00 22.95 463 GLU B O 1
#

Organism: Bifidobacterium animalis subsp. lactis (strain AD011) (NCBI:txid442563)

B-factor: mean 17.22, std 11.87, range [5.09, 98.19]

Secondary structure (DSSP, 8-state):
---EEEEE---TTHHHHHHHHHHHH--EEEEE---STHHHHHHHHHHHHHTS---SEEEEETTTHHHHHHTT-B---GGG-TTHHHHB-HHHHHHTEETTEE--EE----BEEEEEEHHHHHHHT--GGG--BHHHHHHHHHHHHTT-TT-BS-B-S--HHHHHHHHHHTT---EEEETTTTEEEE-TTT-HHHHHHHHHHHHHHHTT-SB-SSPTTSHHHHHHHHHSSB-EEEEETTHHHHHHHHSGGGTTSEEEEPPPBTTS-S-B-B---EEEEEBTT-S-HHHHHHHHHHHHTSTHHHHHHHTTPPPSBHHHHH-HHHHT--SEE-TTS-EE-TTTT--HHHHHHHHHHTBPS-----TTHHHHHHHHHHHHHHHHHSS--HHHHHHHHHHHHHHHHHHTT-EEE-/---EEEEE---TTHHHHHHHHHHHH--EEEEE---STHHHHHHHHHHHHHTS---SEEEEETTTHHHHHHTT-B---GGG-TTGGGTB-HHHHHHTEETTEE--EE----BEEEEEEHHHHHHHT--GGG--BHHHHHHHHHHHHTT-TT-BS-B-S--HHHHHHHHHHTT---EEEETTTTEEEE-TTT-HHHHHHHHHHHHHHHTT-SB-SSPTTSHHHHHHHHHSSB-EEEEETTHHHHHHHHSGGGTTTEEEEPPPBTTS-S-B-B---EEEEEBTT-S-HHHHHHHHHHHHTSTHHHHHHHTTPPP-BHHHHHSHHHHT---EE-TTS-EE-TTTT--HHHHHHHHHHHBPS-----TTHHHHHHHHHHHHHHHHSS---HHHHHHHHHHHHHHHHHHTT-EEE-

Radius of gyration: 28.63 Å; Cα contacts (8 Å, |Δi|>4): 1786; chains: 2; bounding box: 60×74×71 Å

Sequence (820 aa):
NVKEIDDVWAWDPSLKQIAADYEKKTGIKVNNLKNVGTNTTKEYTQLLDNAIEEAGSGAPDVAQIIEYYALLPQYAIKKGNLLDITDKTSGYEEDFYNPGPWSSSVQIIDGKVYALPIDDAGPMAFFYNKEIFDKAGVDGEKIIKTWDDYYEAAKKIHALGDEYYITSDSGDAGFFDSMTTWLLAGGKPFQTTNNGKKDDVTINLTGDNGVKEFEKFWQKLLDEKLLDTKTVGWSEDWFKGMQDGTIASLLTGAWMPGNLVNSAPAAAGKWRVVALMPTPNGEKANAEENGGSSLAVLLKSSPKAQAAYDFIIEYVAHGDGVKKTHVETGAFPADKASLEADYFKNATTIKNSDGKEIDYFGGQKYNEVLAQASADVLTGYQFLPFEVKARGVFGDYLGKSYTGNQPLSEGVAAWQKALIDYGKEQGFTMKENVKEIDVWAWDPSLKQIAADYEKKKTGIKVNNLKNVGTNTTKEYTQLLDNAIEAGSGAPDVAQIIEYYALLPQYAIKKGNLLDITDKTSSGYEDFYNPPGPWSSSVQIIDGKVYALPIDDAGPMAFFYNKEEIFDKAGVDGEKIIKTWDDYYEAAKKIHALGDEYYITSDSGDAGFFDSMTWLLAGGKPFQTTNNGKDVTINLTGDNGVKEFEEKFWQKLLDEKLLDTKTVGWSEDWFKGMQQDGTIASLLTGAWMPGNLVNSAPAAAGKWRVVALMPTPNNGEKANAEENGGSSLAVLLKSSPKAQAAYDFIIEYVAHGDGVKKTHVETGAFPADKASLEADYFKNATTIKNSDGKEIDDYFGGQKKYNEVLAQASADVLTTGYQFLPFEVKARGVFGDYLGKKSYTGNNQPLSEEGVAAWQKALIDYGKEQGFTMKE

InterPro domains:
  IPR006059 Bacterial-type extracellular solute-binding protein [PF01547] (56-339)
  IPR006061 Solute-binding family 1, conserved site [PS01037] (149-166)
  IPR050490 Bacterial solute-binding protein 1 [PTHR43649] (16-360)